Protein 1VP4 (pdb70)

Structure (mmCIF, N/CA/C/O backbone):
data_1VP4
#
_entry.id   1VP4
#
_cell.length_a   165.125
_cell.length_b   165.125
_cell.length_c   68.701
_cell.angle_alpha   90.00
_cell.angle_beta   90.00
_cell.angle_gamma   120.00
#
_symmetry.space_group_name_H-M   'P 65'
#
loop_
_entity.id
_entity.type
_entity.pdbx_description
1 polymer 'aminotransferase, putative'
2 non-polymer "PYRIDOXAL-5'-PHOSPHATE"
3 non-polymer 'UNKNOWN LIGAND'
4 non-polymer 1,2-ETHANEDIOL
5 non-polymer 'FORMIC ACID'
6 water water
#
loop_
_atom_site.group_PDB
_atom_site.id
_atom_site.type_symbol
_atom_site.label_atom_id
_atom_site.label_alt_id
_atom_site.label_comp_id
_atom_site.label_asym_id
_atom_site.label_entity_id
_atom_site.label_seq_id
_atom_site.pdbx_PDB_ins_code
_atom_site.Cartn_x
_atom_site.Cartn_y
_atom_site.Cartn_z
_atom_site.occupancy
_atom_site.B_iso_or_equiv
_atom_site.auth_seq_id
_atom_site.auth_comp_id
_atom_site.auth_asym_id
_atom_site.auth_atom_id
_atom_site.pdbx_PDB_model_num
ATOM 1 N N . ILE A 1 6 ? -42.570 116.728 54.174 1.00 97.02 -6 ILE A N 1
ATOM 2 C CA . ILE A 1 6 ? -42.975 117.075 55.578 1.00 96.60 -6 ILE A CA 1
ATOM 3 C C . ILE A 1 6 ? -43.482 118.510 55.636 1.00 96.57 -6 ILE A C 1
ATOM 4 O O . ILE A 1 6 ? -42.924 119.337 56.373 1.00 97.91 -6 ILE A O 1
ATOM 6 N N . HIS A 1 7 ? -44.539 118.788 54.862 1.00 95.38 -5 HIS A N 1
ATOM 7 C CA . HIS A 1 7 ? -44.947 120.161 54.512 1.00 94.89 -5 HIS A CA 1
ATOM 8 C C . HIS A 1 7 ? -43.773 120.946 53.921 1.00 94.23 -5 HIS A C 1
ATOM 9 O O . HIS A 1 7 ? -43.758 122.174 53.917 1.00 93.46 -5 HIS A O 1
ATOM 11 N N . HIS A 1 8 ? -42.792 120.196 53.429 1.00 94.14 -4 HIS A N 1
ATOM 12 C CA . HIS A 1 8 ? -41.598 120.705 52.789 1.00 93.12 -4 HIS A CA 1
ATOM 13 C C . HIS A 1 8 ? -41.485 119.954 51.467 1.00 93.98 -4 HIS A C 1
ATOM 14 O O . HIS A 1 8 ? -40.392 119.577 51.055 1.00 93.63 -4 HIS A O 1
ATOM 16 N N . HIS A 1 9 ? -42.634 119.716 50.825 1.00 95.00 -3 HIS A N 1
ATOM 17 C CA . HIS A 1 9 ? -42.691 119.126 49.487 1.00 95.01 -3 HIS A CA 1
ATOM 18 C C . HIS A 1 9 ? -42.355 120.216 48.466 1.00 95.00 -3 HIS A C 1
ATOM 19 O O . HIS A 1 9 ? -43.219 120.657 47.701 1.00 95.19 -3 HIS A O 1
ATOM 21 N N . HIS A 1 10 ? -41.088 120.640 48.476 1.00 94.73 -2 HIS A N 1
ATOM 22 C CA . HIS A 1 10 ? -40.608 121.755 47.654 1.00 93.74 -2 HIS A CA 1
ATOM 23 C C . HIS A 1 10 ? -40.182 121.211 46.292 1.00 91.57 -2 HIS A C 1
ATOM 24 O O . HIS A 1 10 ? -39.331 120.322 46.185 1.00 91.43 -2 HIS A O 1
ATOM 31 N N . HIS A 1 11 ? -40.752 121.825 45.265 1.00 88.80 -1 HIS A N 1
ATOM 32 C CA . HIS A 1 11 ? -41.170 121.168 44.026 1.00 86.71 -1 HIS A CA 1
ATOM 33 C C . HIS A 1 11 ? -42.621 121.633 43.977 1.00 83.92 -1 HIS A C 1
ATOM 34 O O . HIS A 1 11 ? -43.537 120.997 44.503 1.00 84.35 -1 HIS A O 1
ATOM 36 N N . HIS A 1 12 ? -42.786 122.760 43.304 1.00 80.05 0 HIS A N 1
ATOM 37 C CA . HIS A 1 12 ? -43.654 123.861 43.714 1.00 77.32 0 HIS A CA 1
ATOM 38 C C . HIS A 1 12 ? -42.791 125.079 43.378 1.00 74.82 0 HIS A C 1
ATOM 39 O O . HIS A 1 12 ? -43.231 125.995 42.689 1.00 74.89 0 HIS A O 1
ATOM 46 N N . VAL A 1 14 ? -40.230 124.066 41.663 1.00 59.52 2 VAL A N 1
ATOM 47 C CA . VAL A 1 14 ? -40.146 123.468 40.319 1.00 58.92 2 VAL A CA 1
ATOM 48 C C . VAL A 1 14 ? -41.330 123.837 39.421 1.00 56.61 2 VAL A C 1
ATOM 49 O O . VAL A 1 14 ? -41.126 124.243 38.283 1.00 58.44 2 VAL A O 1
ATOM 53 N N . VAL A 1 15 ? -42.550 123.679 39.929 1.00 54.78 3 VAL A N 1
ATOM 54 C CA . VAL A 1 15 ? -43.768 124.037 39.204 1.00 54.94 3 VAL A CA 1
ATOM 55 C C . VAL A 1 15 ? -43.843 125.552 38.965 1.00 53.35 3 VAL A C 1
ATOM 56 O O . VAL A 1 15 ? -44.318 126.004 37.918 1.00 52.56 3 VAL A O 1
ATOM 60 N N . ASN A 1 16 ? -43.374 126.332 39.933 1.00 52.42 4 ASN A N 1
ATOM 61 C CA . ASN A 1 16 ? -43.208 127.764 39.715 1.00 54.35 4 ASN A CA 1
ATOM 62 C C . ASN A 1 16 ? -42.254 128.033 38.535 1.00 52.63 4 ASN A C 1
ATOM 63 O O . ASN A 1 16 ? -42.576 128.834 37.654 1.00 55.44 4 ASN A O 1
ATOM 68 N N . LEU A 1 17 ? -41.115 127.345 38.481 1.00 50.90 5 LEU A N 1
ATOM 69 C CA . LEU A 1 17 ? -40.174 127.553 37.367 1.00 48.91 5 LEU A CA 1
ATOM 70 C C . LEU A 1 17 ? -40.809 127.121 36.055 1.00 47.15 5 LEU A C 1
ATOM 71 O O . LEU A 1 17 ? -40.866 127.895 35.113 1.00 44.13 5 LEU A O 1
ATOM 76 N N . GLU A 1 18 ? -41.330 125.902 36.008 1.00 47.36 6 GLU A N 1
ATOM 77 C CA . GLU A 1 18 ? -42.056 125.445 34.835 1.00 47.66 6 GLU A CA 1
ATOM 78 C C . GLU A 1 18 ? -43.174 126.435 34.494 1.00 47.44 6 GLU A C 1
ATOM 79 O O . GLU A 1 18 ? -43.459 126.657 33.336 1.00 51.40 6 GLU A O 1
ATOM 81 N N . GLY A 1 19 ? -43.765 127.073 35.491 1.00 47.30 7 GLY A N 1
ATOM 82 C CA . GLY A 1 19 ? -44.740 128.134 35.243 1.00 46.62 7 GLY A CA 1
ATOM 83 C C . GLY A 1 19 ? -44.223 129.364 34.509 1.00 47.68 7 GLY A C 1
ATOM 84 O O . GLY A 1 19 ? -44.972 130.003 33.782 1.00 48.50 7 GLY A O 1
ATOM 85 N N . LYS A 1 20 ? -42.936 129.676 34.680 1.00 45.26 8 LYS A N 1
ATOM 86 C CA . LYS A 1 20 ? -42.340 130.869 34.114 1.00 45.21 8 LYS A CA 1
ATOM 87 C C . LYS A 1 20 ? -41.871 130.703 32.650 1.00 42.26 8 LYS A C 1
ATOM 88 O O . LYS A 1 20 ? -41.554 131.668 31.998 1.00 42.83 8 LYS A O 1
ATOM 94 N N . ILE A 1 21 ? -41.869 129.478 32.154 1.00 42.10 9 ILE A N 1
ATOM 95 C CA . ILE A 1 21 ? -41.294 129.169 30.863 1.00 43.42 9 ILE A CA 1
ATOM 96 C C . ILE A 1 21 ? -42.150 129.725 29.721 1.00 43.68 9 ILE A C 1
ATOM 97 O O . ILE A 1 21 ? -43.352 129.529 29.688 1.00 46.06 9 ILE A O 1
ATOM 102 N N . SER A 1 22 ? -41.485 130.370 28.775 1.00 43.36 10 SER A N 1
ATOM 103 C CA . SER A 1 22 ? -42.099 130.911 27.582 1.00 41.44 10 SER A CA 1
ATOM 104 C C . SER A 1 22 ? -42.675 129.839 26.662 1.00 44.01 10 SER A C 1
ATOM 105 O O . SER A 1 22 ? -42.376 128.648 26.784 1.00 43.94 10 SER A O 1
ATOM 108 N N . LYS A 1 23 ? -43.459 130.291 25.682 1.00 45.75 11 LYS A N 1
ATOM 109 C CA . LYS A 1 23 ? -44.018 129.401 24.654 1.00 45.93 11 LYS A CA 1
ATOM 110 C C . LYS A 1 23 ? -42.941 128.707 23.839 1.00 44.48 11 LYS A C 1
ATOM 111 O O . LYS A 1 23 ? -43.045 127.528 23.584 1.00 46.40 11 LYS A O 1
ATOM 113 N N . ILE A 1 24 ? -41.895 129.437 23.464 1.00 44.53 12 ILE A N 1
ATOM 114 C CA . ILE A 1 24 ? -40.748 128.837 22.757 1.00 44.91 12 ILE A CA 1
ATOM 115 C C . ILE A 1 24 ? -40.207 127.708 23.613 1.00 45.79 12 ILE A C 1
ATOM 116 O O . ILE A 1 24 ? -40.036 126.586 23.117 1.00 45.98 12 ILE A O 1
ATOM 121 N N . GLY A 1 25 ? -40.022 128.009 24.900 1.00 44.74 13 GLY A N 1
ATOM 122 C CA . GLY A 1 25 ? -39.520 127.071 25.884 1.00 47.52 13 GLY A CA 1
ATOM 123 C C . GLY A 1 25 ? -40.382 125.814 25.948 1.00 49.81 13 GLY A C 1
ATOM 124 O O . GLY A 1 25 ? -39.873 124.710 26.011 1.00 45.64 13 GLY A O 1
ATOM 125 N N . GLN A 1 26 ? -41.697 125.996 25.925 1.00 51.12 14 GLN A N 1
ATOM 126 C CA . GLN A 1 26 ? -42.626 124.871 25.975 1.00 53.70 14 GLN A CA 1
ATOM 127 C C . GLN A 1 26 ? -42.699 124.046 24.690 1.00 54.39 14 GLN A C 1
ATOM 128 O O . GLN A 1 26 ? -43.307 122.991 24.706 1.00 56.40 14 GLN A O 1
ATOM 134 N N . ASN A 1 27 ? -42.139 124.543 23.581 1.00 55.61 15 ASN A N 1
ATOM 135 C CA . ASN A 1 27 ? -42.210 123.865 22.278 1.00 56.81 15 ASN A CA 1
ATOM 136 C C . ASN A 1 27 ? -40.881 123.335 21.798 1.00 58.71 15 ASN A C 1
ATOM 137 O O . ASN A 1 27 ? -40.747 122.908 20.648 1.00 57.89 15 ASN A O 1
ATOM 150 N N . LYS A 1 29 ? -37.826 120.669 21.649 1.00 65.59 17 LYS A N 1
ATOM 151 C CA . LYS A 1 29 ? -37.675 119.232 21.549 1.00 67.08 17 LYS A CA 1
ATOM 152 C C . LYS A 1 29 ? -36.222 118.853 21.756 1.00 67.51 17 LYS A C 1
ATOM 153 O O . LYS A 1 29 ? -35.306 119.597 21.387 1.00 65.55 17 LYS A O 1
ATOM 155 N N . SER A 1 30 ? -36.037 117.684 22.362 1.00 69.14 18 SER A N 1
ATOM 156 C CA . SER A 1 30 ? -34.722 117.080 22.539 1.00 70.87 18 SER A CA 1
ATOM 157 C C . SER A 1 30 ? -34.517 115.945 21.551 1.00 69.05 18 SER A C 1
ATOM 158 O O . SER A 1 30 ? -35.408 115.139 21.310 1.00 69.38 18 SER A O 1
ATOM 161 N N . SER A 1 31 ? -33.323 115.899 20.985 1.00 67.24 19 SER A N 1
ATOM 162 C CA . SER A 1 31 ? -32.917 114.789 20.149 1.00 65.61 19 SER A CA 1
ATOM 163 C C . SER A 1 31 ? -32.722 113.558 21.064 1.00 63.19 19 SER A C 1
ATOM 164 O O . SER A 1 31 ? -32.066 113.648 22.104 1.00 62.21 19 SER A O 1
ATOM 167 N N . ILE A 1 32 ? -33.313 112.429 20.671 1.00 60.88 20 ILE A N 1
ATOM 168 C CA . ILE A 1 32 ? -33.177 111.181 21.423 1.00 58.51 20 ILE A CA 1
ATOM 169 C C . ILE A 1 32 ? -32.005 110.320 20.943 1.00 55.13 20 ILE A C 1
ATOM 170 O O . ILE A 1 32 ? -31.822 109.209 21.436 1.00 55.01 20 ILE A O 1
ATOM 175 N N . ILE A 1 33 ? -31.173 110.860 20.053 1.00 53.42 21 ILE A N 1
ATOM 176 C CA . ILE A 1 33 ? -30.174 110.066 19.329 1.00 55.85 21 ILE A CA 1
ATOM 177 C C . ILE A 1 33 ? -29.113 109.512 20.263 1.00 55.69 21 ILE A C 1
ATOM 178 O O . ILE A 1 33 ? -28.831 108.320 20.248 1.00 53.75 21 ILE A O 1
ATOM 183 N N . ARG A 1 34 ? -28.570 110.373 21.114 1.00 58.94 22 ARG A N 1
ATOM 184 C CA . ARG A 1 34 ? -27.626 109.959 22.149 1.00 58.89 22 ARG A CA 1
ATOM 185 C C . ARG A 1 34 ? -28.192 108.896 23.083 1.00 57.70 22 ARG A C 1
ATOM 186 O O . ARG A 1 34 ? -27.493 107.933 23.399 1.00 59.50 22 ARG A O 1
ATOM 188 N N . GLU A 1 35 ? -29.430 109.062 23.549 1.00 55.36 23 GLU A N 1
ATOM 189 C CA . GLU A 1 35 ? -30.057 108.051 24.402 1.00 54.52 23 GLU A CA 1
ATOM 190 C C . GLU A 1 35 ? -30.073 106.709 23.676 1.00 52.33 23 GLU A C 1
ATOM 191 O O . GLU A 1 35 ? -29.546 105.728 24.189 1.00 51.19 23 GLU A O 1
ATOM 193 N N . ILE A 1 36 ? -30.627 106.673 22.471 1.00 47.13 24 ILE A N 1
ATOM 194 C CA . ILE A 1 36 ? -30.769 105.388 21.791 1.00 48.62 24 ILE A CA 1
ATOM 195 C C . ILE A 1 36 ? -29.456 104.765 21.284 1.00 45.51 24 ILE A C 1
ATOM 196 O O . ILE A 1 36 ? -29.383 103.547 21.085 1.00 45.94 24 ILE A O 1
ATOM 201 N N . LEU A 1 37 ? -28.436 105.582 21.095 1.00 43.74 25 LEU A N 1
ATOM 202 C CA . LEU A 1 37 ? -27.114 105.093 20.710 1.00 44.58 25 LEU A CA 1
ATOM 203 C C . LEU A 1 37 ? -26.149 104.990 21.891 1.00 45.11 25 LEU A C 1
ATOM 204 O O . LEU A 1 37 ? -24.961 104.776 21.724 1.00 43.30 25 LEU A O 1
ATOM 209 N N . LYS A 1 38 ? -26.691 105.096 23.097 1.00 47.29 26 LYS A N 1
ATOM 210 C CA . LYS A 1 38 ? -25.966 104.968 24.342 1.00 45.57 26 LYS A CA 1
ATOM 211 C C . LYS A 1 38 ? -25.007 103.782 24.423 1.00 44.95 26 LYS A C 1
ATOM 212 O O . LYS A 1 38 ? -23.886 103.938 24.864 1.00 46.55 26 LYS A O 1
ATOM 216 N N . PHE A 1 39 ? -25.431 102.587 24.028 1.00 42.73 27 PHE A N 1
ATOM 217 C CA . PHE A 1 39 ? -24.566 101.401 24.115 1.00 39.88 27 PHE A CA 1
ATOM 218 C C . PHE A 1 39 ? -23.970 100.965 22.796 1.00 41.67 27 PHE A C 1
ATOM 219 O O . PHE A 1 39 ? -23.502 99.846 22.652 1.00 45.30 27 PHE A O 1
ATOM 227 N N . ALA A 1 40 ? -23.959 101.878 21.844 1.00 40.15 28 ALA A N 1
ATOM 228 C CA . ALA A 1 40 ? -23.534 101.597 20.476 1.00 43.78 28 ALA A CA 1
ATOM 229 C C . ALA A 1 40 ? -22.032 101.404 20.316 1.00 46.59 28 ALA A C 1
ATOM 230 O O . ALA A 1 40 ? -21.579 100.929 19.275 1.00 48.11 28 ALA A O 1
ATOM 232 N N . ALA A 1 41 ? -21.273 101.780 21.336 1.00 47.65 29 ALA A N 1
ATOM 233 C CA . ALA A 1 41 ? -19.823 101.571 21.374 1.00 48.28 29 ALA A CA 1
ATOM 234 C C . ALA A 1 41 ? -19.389 100.445 22.311 1.00 49.48 29 ALA A C 1
ATOM 235 O O . ALA A 1 41 ? -18.238 100.394 22.694 1.00 50.24 29 ALA A O 1
ATOM 237 N N . ASP A 1 42 ? -20.309 99.551 22.685 1.00 50.21 30 ASP A N 1
ATOM 238 C CA . ASP A 1 42 ? -19.969 98.367 23.431 1.00 46.44 30 ASP A CA 1
ATOM 239 C C . ASP A 1 42 ? -19.071 97.474 22.574 1.00 50.05 30 ASP A C 1
ATOM 240 O O . ASP A 1 42 ? -19.088 97.546 21.333 1.00 49.39 30 ASP A O 1
ATOM 245 N N . LYS A 1 43 ? -18.311 96.610 23.238 1.00 52.01 31 LYS A N 1
ATOM 246 C CA . LYS A 1 43 ? -17.216 95.864 22.588 1.00 55.55 31 LYS A CA 1
ATOM 247 C C . LYS A 1 43 ? -17.614 95.151 21.273 1.00 55.56 31 LYS A C 1
ATOM 248 O O . LYS A 1 43 ? -16.955 95.307 20.216 1.00 56.51 31 LYS A O 1
ATOM 250 N N . ASP A 1 44 ? -18.672 94.357 21.360 1.00 49.22 32 ASP A N 1
ATOM 251 C CA . ASP A 1 44 ? -19.135 93.584 20.221 1.00 50.12 32 ASP A CA 1
ATOM 252 C C . ASP A 1 44 ? -20.287 94.257 19.467 1.00 45.56 32 ASP A C 1
ATOM 253 O O . ASP A 1 44 ? -20.958 93.595 18.701 1.00 43.72 32 ASP A O 1
ATOM 258 N N . ALA A 1 45 ? -20.493 95.553 19.669 1.00 41.05 33 ALA A N 1
ATOM 259 C CA . ALA A 1 45 ? -21.487 96.318 18.893 1.00 39.51 33 ALA A CA 1
ATOM 260 C C . ALA A 1 45 ? -20.970 96.821 17.539 1.00 41.08 33 ALA A C 1
ATOM 261 O O . ALA A 1 45 ? -19.788 97.053 17.363 1.00 40.55 33 ALA A O 1
ATOM 263 N N . ILE A 1 46 ? -21.868 96.931 16.562 1.00 39.41 34 ILE A N 1
ATOM 264 C CA . ILE A 1 46 ? -21.558 97.500 15.285 1.00 37.81 34 ILE A CA 1
ATOM 265 C C . ILE A 1 46 ? -22.599 98.544 15.054 1.00 39.04 34 ILE A C 1
ATOM 266 O O . ILE A 1 46 ? -23.816 98.244 15.022 1.00 39.04 34 ILE A O 1
ATOM 271 N N . SER A 1 47 ? -22.124 99.775 14.919 1.00 37.49 35 SER A N 1
ATOM 272 C CA . SER A 1 47 ? -23.023 100.914 14.780 1.00 39.37 35 SER A CA 1
ATOM 273 C C . SER A 1 47 ? -23.000 101.580 13.421 1.00 38.98 35 SER A C 1
ATOM 274 O O . SER A 1 47 ? -21.942 102.025 12.918 1.00 39.72 35 SER A O 1
ATOM 277 N N . PHE A 1 48 ? -24.186 101.671 12.828 1.00 38.01 36 PHE A N 1
ATOM 278 C CA . PHE A 1 48 ? -24.399 102.436 11.633 1.00 38.44 36 PHE A CA 1
ATOM 279 C C . PHE A 1 48 ? -25.202 103.702 11.968 1.00 39.35 36 PHE A C 1
ATOM 280 O O . PHE A 1 48 ? -25.733 104.352 11.091 1.00 41.37 36 PHE A O 1
ATOM 288 N N . GLY A 1 49 ? -25.266 104.061 13.233 1.00 39.53 37 GLY A N 1
ATOM 289 C CA . GLY A 1 49 ? -26.040 105.210 13.659 1.00 40.67 37 GLY A CA 1
ATOM 290 C C . GLY A 1 49 ? -25.324 106.530 13.649 1.00 40.96 37 GLY A C 1
ATOM 291 O O . GLY A 1 49 ? -25.946 107.556 13.919 1.00 42.86 37 GLY A O 1
ATOM 292 N N . GLY A 1 50 ? -24.021 106.490 13.358 1.00 43.12 38 GLY A N 1
ATOM 293 C CA . GLY A 1 50 ? -23.175 107.652 13.332 1.00 42.90 38 GLY A CA 1
ATOM 294 C C . GLY A 1 50 ? -23.648 108.702 12.363 1.00 41.21 38 GLY A C 1
ATOM 295 O O . GLY A 1 50 ? -24.201 108.401 11.321 1.00 46.86 38 GLY A O 1
ATOM 296 N N . GLY A 1 51 ? -23.491 109.958 12.746 1.00 41.73 39 GLY A N 1
ATOM 297 C CA . GLY A 1 51 ? -23.749 111.059 11.854 1.00 39.61 39 GLY A CA 1
ATOM 298 C C . GLY A 1 51 ? -22.556 111.967 11.685 1.00 43.57 39 GLY A C 1
ATOM 299 O O . GLY A 1 51 ? -22.704 113.160 11.436 1.00 43.15 39 GLY A O 1
ATOM 300 N N . VAL A 1 52 ? -21.366 111.397 11.799 1.00 45.71 40 VAL A N 1
ATOM 301 C CA . VAL A 1 52 ? -20.166 112.171 12.009 1.00 44.74 40 VAL A CA 1
ATOM 302 C C . VAL A 1 52 ? -19.030 111.655 11.085 1.00 44.36 40 VAL A C 1
ATOM 303 O O . VAL A 1 52 ? -19.039 110.516 10.651 1.00 43.38 40 VAL A O 1
ATOM 307 N N . PRO A 1 53 ? -18.052 112.511 10.774 1.00 43.19 41 PRO A N 1
ATOM 308 C CA . PRO A 1 53 ? -16.889 112.070 10.033 1.00 41.02 41 PRO A CA 1
ATOM 309 C C . PRO A 1 53 ? -15.908 111.226 10.895 1.00 39.65 41 PRO A C 1
ATOM 310 O O . PRO A 1 53 ? -15.959 111.240 12.143 1.00 41.96 41 PRO A O 1
ATOM 314 N N . ASP A 1 54 ? -14.980 110.535 10.235 1.00 40.28 42 ASP A N 1
ATOM 315 C CA . ASP A 1 54 ? -14.013 109.662 10.937 1.00 40.98 42 ASP A CA 1
ATOM 316 C C . ASP A 1 54 ? -12.857 110.520 11.448 1.00 38.92 42 ASP A C 1
ATOM 317 O O . ASP A 1 54 ? -12.146 111.145 10.645 1.00 39.98 42 ASP A O 1
ATOM 322 N N . PRO A 1 55 ? -12.658 110.545 12.791 1.00 43.22 43 PRO A N 1
ATOM 323 C CA . PRO A 1 55 ? -11.672 111.394 13.417 1.00 43.17 43 PRO A CA 1
ATOM 324 C C . PRO A 1 55 ? -10.261 110.981 13.098 1.00 42.61 43 PRO A C 1
ATOM 325 O O . PRO A 1 55 ? -9.317 111.785 13.291 1.00 40.46 43 PRO A O 1
ATOM 329 N N . GLU A 1 56 ? -10.120 109.769 12.554 1.00 42.36 44 GLU A N 1
ATOM 330 C CA . GLU A 1 56 ? -8.813 109.298 12.169 1.00 42.26 44 GLU A CA 1
ATOM 331 C C . GLU A 1 56 ? -8.355 109.955 10.894 1.00 41.79 44 GLU A C 1
ATOM 332 O O . GLU A 1 56 ? -7.180 109.879 10.566 1.00 41.94 44 GLU A O 1
ATOM 338 N N . THR A 1 57 ? -9.273 110.628 10.205 1.00 41.00 45 THR A N 1
ATOM 339 C CA . THR A 1 57 ? -8.986 111.320 8.973 1.00 39.97 45 THR A CA 1
ATOM 340 C C . THR A 1 57 ? -8.604 112.779 9.187 1.00 41.91 45 THR A C 1
ATOM 341 O O . THR A 1 57 ? -8.099 113.420 8.279 1.00 40.65 45 THR A O 1
ATOM 345 N N . PHE A 1 58 ? -8.771 113.297 10.404 1.00 39.11 46 PHE A N 1
ATOM 346 C CA . PHE A 1 58 ? -8.560 114.703 10.634 1.00 42.17 46 PHE A CA 1
ATOM 347 C C . PHE A 1 58 ? -7.070 115.034 10.578 1.00 42.27 46 PHE A C 1
ATOM 348 O O . PHE A 1 58 ? -6.257 114.259 11.064 1.00 42.92 46 PHE A O 1
ATOM 356 N N . PRO A 1 59 ? -6.716 116.215 10.040 1.00 41.20 47 PRO A N 1
ATOM 357 C CA . PRO A 1 59 ? -5.297 116.645 10.003 1.00 42.08 47 PRO A CA 1
ATOM 358 C C . PRO A 1 59 ? -4.846 117.228 11.338 1.00 40.97 47 PRO A C 1
ATOM 359 O O . PRO A 1 59 ? -4.492 118.387 11.432 1.00 42.68 47 PRO A O 1
ATOM 363 N N . ARG A 1 60 ? -4.818 116.380 12.363 1.00 42.81 48 ARG A N 1
ATOM 364 C CA . ARG A 1 60 ? -4.577 116.809 13.723 1.00 40.91 48 ARG A CA 1
ATOM 365 C C . ARG A 1 60 ? -3.184 117.408 14.006 1.00 39.72 48 ARG A C 1
ATOM 366 O O . ARG A 1 60 ? -3.073 118.368 14.724 1.00 41.34 48 ARG A O 1
ATOM 374 N N . LYS A 1 61 ? -2.143 116.843 13.435 1.00 39.01 49 LYS A N 1
ATOM 375 C CA . LYS A 1 61 ? -0.798 117.327 13.623 1.00 40.61 49 LYS A CA 1
ATOM 376 C C . LYS A 1 61 ? -0.691 118.743 13.079 1.00 40.99 49 LYS A C 1
ATOM 377 O O . LYS A 1 61 ? -0.163 119.616 13.721 1.00 40.58 49 LYS A O 1
ATOM 380 N N . GLU A 1 62 ? -1.203 118.957 11.878 1.00 41.96 50 GLU A N 1
ATOM 381 C CA . GLU A 1 62 ? -1.151 120.264 11.232 1.00 41.66 50 GLU A CA 1
ATOM 382 C C . GLU A 1 62 ? -1.963 121.301 11.994 1.00 40.72 50 GLU A C 1
ATOM 383 O O . GLU A 1 62 ? -1.463 122.354 12.280 1.00 43.41 50 GLU A O 1
ATOM 389 N N . LEU A 1 63 ? -3.201 120.978 12.357 1.00 40.60 51 LEU A N 1
ATOM 390 C CA . LEU A 1 63 ? -4.034 121.869 13.178 1.00 39.01 51 LEU A CA 1
ATOM 391 C C . LEU A 1 63 ? -3.413 122.168 14.543 1.00 37.85 51 LEU A C 1
ATOM 392 O O . LEU A 1 63 ? -3.520 123.271 15.048 1.00 39.09 51 LEU A O 1
ATOM 397 N N . ALA A 1 64 ? -2.716 121.197 15.102 1.00 37.88 52 ALA A N 1
ATOM 398 C CA . ALA A 1 64 ? -2.115 121.393 16.409 1.00 39.53 52 ALA A CA 1
ATOM 399 C C . ALA A 1 64 ? -0.992 122.443 16.345 1.00 41.21 52 ALA A C 1
ATOM 400 O O . ALA A 1 64 ? -0.865 123.269 17.230 1.00 40.63 52 ALA A O 1
ATOM 402 N N . GLU A 1 65 ? -0.155 122.339 15.310 1.00 40.89 53 GLU A N 1
ATOM 403 C CA . GLU A 1 65 ? 0.972 123.228 15.103 1.00 42.34 53 GLU A CA 1
ATOM 404 C C . GLU A 1 65 ? 0.482 124.616 14.816 1.00 41.53 53 GLU A C 1
ATOM 405 O O . GLU A 1 65 ? 1.023 125.583 15.320 1.00 42.73 53 GLU A O 1
ATOM 411 N N . ILE A 1 66 ? -0.564 124.713 13.996 1.00 38.76 54 ILE A N 1
ATOM 412 C CA . ILE A 1 66 ? -1.107 126.007 13.624 1.00 40.36 54 ILE A CA 1
ATOM 413 C C . ILE A 1 66 ? -1.773 126.671 14.841 1.00 39.01 54 ILE A C 1
ATOM 414 O O . ILE A 1 66 ? -1.587 127.856 15.078 1.00 40.87 54 ILE A O 1
ATOM 419 N N . ALA A 1 67 ? -2.488 125.890 15.622 1.00 39.96 55 ALA A N 1
ATOM 420 C CA . ALA A 1 67 ? -3.119 126.396 16.844 1.00 38.85 55 ALA A CA 1
ATOM 421 C C . ALA A 1 67 ? -2.116 127.068 17.807 1.00 42.74 55 ALA A C 1
ATOM 422 O O . ALA A 1 67 ? -2.342 128.175 18.291 1.00 42.14 55 ALA A O 1
ATOM 424 N N . LYS A 1 68 ? -0.994 126.404 18.056 1.00 43.19 56 LYS A N 1
ATOM 425 C CA . LYS A 1 68 ? 0.079 126.977 18.854 1.00 39.67 56 LYS A CA 1
ATOM 426 C C . LYS A 1 68 ? 0.616 128.296 18.266 1.00 38.30 56 LYS A C 1
ATOM 427 O O . LYS A 1 68 ? 0.779 129.311 18.957 1.00 39.08 56 LYS A O 1
ATOM 433 N N . GLU A 1 69 ? 0.909 128.271 16.979 1.00 38.09 57 GLU A N 1
ATOM 434 C CA . GLU A 1 69 ? 1.404 129.432 16.297 1.00 40.63 57 GLU A CA 1
ATOM 435 C C . GLU A 1 69 ? 0.440 130.595 16.369 1.00 40.91 57 GLU A C 1
ATOM 436 O O . GLU A 1 69 ? 0.855 131.694 16.645 1.00 42.24 57 GLU A O 1
ATOM 442 N N . ILE A 1 70 ? -0.843 130.371 16.126 1.00 41.30 58 ILE A N 1
ATOM 443 C CA . ILE A 1 70 ? -1.754 131.521 16.085 1.00 41.88 58 ILE A CA 1
ATOM 444 C C . ILE A 1 70 ? -2.067 132.087 17.463 1.00 41.21 58 ILE A C 1
ATOM 445 O O . ILE A 1 70 ? -2.390 133.245 17.593 1.00 41.11 58 ILE A O 1
ATOM 450 N N . ILE A 1 71 ? -1.976 131.270 18.493 1.00 42.89 59 ILE A N 1
ATOM 451 C CA . ILE A 1 71 ? -2.167 131.756 19.864 1.00 42.29 59 ILE A CA 1
ATOM 452 C C . ILE A 1 71 ? -0.922 132.564 20.303 1.00 43.64 59 ILE A C 1
ATOM 453 O O . ILE A 1 71 ? -1.034 133.618 20.868 1.00 44.82 59 ILE A O 1
ATOM 458 N N . GLU A 1 72 ? 0.260 132.067 19.985 1.00 44.53 60 GLU A N 1
ATOM 459 C CA . GLU A 1 72 ? 1.508 132.698 20.354 1.00 45.78 60 GLU A CA 1
ATOM 460 C C . GLU A 1 72 ? 1.745 133.988 19.604 1.00 44.16 60 GLU A C 1
ATOM 461 O O . GLU A 1 72 ? 2.122 134.962 20.204 1.00 47.25 60 GLU A O 1
ATOM 467 N N . LYS A 1 73 ? 1.491 133.987 18.293 1.00 41.95 61 LYS A N 1
ATOM 468 C CA . LYS A 1 73 ? 1.891 135.073 17.395 1.00 41.78 61 LYS A CA 1
ATOM 469 C C . LYS A 1 73 ? 0.762 136.015 17.000 1.00 41.44 61 LYS A C 1
ATOM 470 O O . LYS A 1 73 ? 1.017 137.162 16.633 1.00 45.21 61 LYS A O 1
ATOM 473 N N . GLU A 1 74 ? -0.477 135.545 17.053 1.00 40.14 62 GLU A N 1
ATOM 474 C CA . GLU A 1 74 ? -1.622 136.313 16.572 1.00 39.87 62 GLU A CA 1
ATOM 475 C C . GLU A 1 74 ? -2.656 136.559 17.635 1.00 39.73 62 GLU A C 1
ATOM 476 O O . GLU A 1 74 ? -3.771 136.872 17.334 1.00 41.20 62 GLU A O 1
ATOM 482 N N . TYR A 1 75 ? -2.233 136.463 18.888 1.00 40.97 63 TYR A N 1
ATOM 483 C CA . TYR A 1 75 ? -3.084 136.611 20.068 1.00 41.81 63 TYR A CA 1
ATOM 484 C C . TYR A 1 75 ? -3.910 137.883 20.149 1.00 40.86 63 TYR A C 1
ATOM 485 O O . TYR A 1 75 ? -4.943 137.902 20.811 1.00 43.65 63 TYR A O 1
ATOM 494 N N . HIS A 1 76 ? -3.454 138.969 19.534 1.00 41.99 64 HIS A N 1
ATOM 495 C CA . HIS A 1 76 ? -4.279 140.156 19.515 1.00 43.50 64 HIS A CA 1
ATOM 496 C C . HIS A 1 76 ? -5.585 139.911 18.801 1.00 41.69 64 HIS A C 1
ATOM 497 O O . HIS A 1 76 ? -6.560 140.590 19.064 1.00 43.13 64 HIS A O 1
ATOM 504 N N . TYR A 1 77 ? -5.585 138.948 17.882 1.00 42.16 65 TYR A N 1
ATOM 505 C CA . TYR A 1 77 ? -6.793 138.547 17.182 1.00 37.61 65 TYR A CA 1
ATOM 506 C C . TYR A 1 77 ? -7.473 137.348 17.858 1.00 39.94 65 TYR A C 1
ATOM 507 O O . TYR A 1 77 ? -8.637 137.422 18.296 1.00 42.24 65 TYR A O 1
ATOM 516 N N . THR A 1 78 ? -6.683 136.285 18.004 1.00 38.46 66 THR A N 1
ATOM 517 C CA . THR A 1 78 ? -7.161 134.971 18.390 1.00 37.35 66 THR A CA 1
ATOM 518 C C . THR A 1 78 ? -7.642 134.845 19.805 1.00 38.69 66 THR A C 1
ATOM 519 O O . THR A 1 78 ? -8.503 134.037 20.029 1.00 41.08 66 THR A O 1
ATOM 523 N N . LEU A 1 79 ? -7.114 135.622 20.752 1.00 37.73 67 LEU A N 1
ATOM 524 C CA . LEU A 1 79 ? -7.566 135.481 22.147 1.00 38.18 67 LEU A CA 1
ATOM 525 C C . LEU A 1 79 ? -8.506 136.606 22.564 1.00 36.53 67 LEU A C 1
ATOM 526 O O . LEU A 1 79 ? -9.014 136.597 23.670 1.00 37.20 67 LEU A O 1
ATOM 531 N N . GLN A 1 80 ? -8.708 137.571 21.680 1.00 35.31 68 GLN A N 1
ATOM 532 C CA . GLN A 1 80 ? -9.491 138.731 21.967 1.00 38.89 68 GLN A CA 1
ATOM 533 C C . GLN A 1 80 ? -10.862 138.580 21.329 1.00 39.98 68 GLN A C 1
ATOM 534 O O . GLN A 1 80 ? -11.044 137.766 20.423 1.00 42.16 68 GLN A O 1
ATOM 540 N N . TYR A 1 81 ? -11.824 139.371 21.795 1.00 38.56 69 TYR A N 1
ATOM 541 C CA . TYR A 1 81 ? -13.106 139.471 21.128 1.00 39.96 69 TYR A CA 1
ATOM 542 C C . TYR A 1 81 ? -12.930 139.803 19.667 1.00 39.59 69 TYR A C 1
ATOM 543 O O . TYR A 1 81 ? -12.043 140.570 19.277 1.00 39.84 69 TYR A O 1
ATOM 552 N N . SER A 1 82 ? -13.767 139.220 18.827 1.00 40.79 70 SER A N 1
ATOM 553 C CA . SER A 1 82 ? -13.678 139.510 17.416 1.00 41.28 70 SER A CA 1
ATOM 554 C C . SER A 1 82 ? -14.967 140.140 16.907 1.00 43.32 70 SER A C 1
ATOM 555 O O . SER A 1 82 ? -15.908 140.336 17.663 1.00 43.30 70 SER A O 1
ATOM 558 N N . THR A 1 83 ? -15.025 140.444 15.614 1.00 43.41 71 THR A N 1
ATOM 559 C CA . THR A 1 83 ? -16.267 140.950 15.058 1.00 41.74 71 THR A CA 1
ATOM 560 C C . THR A 1 83 ? -17.318 139.836 14.924 1.00 40.04 71 THR A C 1
ATOM 561 O O . THR A 1 83 ? -17.002 138.672 14.658 1.00 41.86 71 THR A O 1
ATOM 565 N N . THR A 1 84 ? -18.582 140.216 15.066 1.00 40.21 72 THR A N 1
ATOM 566 C CA . THR A 1 84 ? -19.689 139.292 14.830 1.00 39.14 72 THR A CA 1
ATOM 567 C C . THR A 1 84 ? -19.671 138.798 13.375 1.00 39.31 72 THR A C 1
ATOM 568 O O . THR A 1 84 ? -20.001 137.644 13.071 1.00 39.87 72 THR A O 1
ATOM 572 N N . GLU A 1 85 ? -19.224 139.668 12.495 1.00 37.23 73 GLU A N 1
ATOM 573 C CA . GLU A 1 85 ? -19.227 139.385 11.058 1.00 40.22 73 GLU A CA 1
ATOM 574 C C . GLU A 1 85 ? -18.284 138.227 10.691 1.00 40.34 73 GLU A C 1
ATOM 575 O O . GLU A 1 85 ? -18.517 137.508 9.733 1.00 45.35 73 GLU A O 1
ATOM 581 N N . GLY A 1 86 ? -17.245 138.019 11.491 1.00 40.71 74 GLY A N 1
ATOM 582 C CA . GLY A 1 86 ? -16.367 136.880 11.319 1.00 41.20 74 GLY A CA 1
ATOM 583 C C . GLY A 1 86 ? -15.027 137.230 10.718 1.00 41.85 74 GLY A C 1
ATOM 584 O O . GLY A 1 86 ? -14.838 138.296 10.194 1.00 44.19 74 GLY A O 1
ATOM 585 N N . ASP A 1 87 ? -14.098 136.296 10.812 1.00 41.08 75 ASP A N 1
ATOM 586 C CA . ASP A 1 87 ? -12.697 136.545 10.500 1.00 40.83 75 ASP A CA 1
ATOM 587 C C . ASP A 1 87 ? -12.551 136.857 9.032 1.00 40.56 75 ASP A C 1
ATOM 588 O O . ASP A 1 87 ? -12.866 136.017 8.199 1.00 39.45 75 ASP A O 1
ATOM 593 N N . PRO A 1 88 ? -12.053 138.058 8.691 1.00 40.16 76 PRO A N 1
ATOM 594 C CA . PRO A 1 88 ? -11.927 138.340 7.257 1.00 41.03 76 PRO A CA 1
ATOM 595 C C . PRO A 1 88 ? -10.873 137.507 6.531 1.00 40.78 76 PRO A C 1
ATOM 596 O O . PRO A 1 88 ? -10.988 137.312 5.354 1.00 39.11 76 PRO A O 1
ATOM 600 N N . VAL A 1 89 ? -9.873 136.998 7.241 1.00 39.35 77 VAL A N 1
ATOM 601 C CA . VAL A 1 89 ? -8.899 136.114 6.620 1.00 41.89 77 VAL A CA 1
ATOM 602 C C . VAL A 1 89 ? -9.540 134.780 6.192 1.00 40.31 77 VAL A C 1
ATOM 603 O O . VAL A 1 89 ? -9.203 134.210 5.145 1.00 42.15 77 VAL A O 1
ATOM 607 N N . LEU A 1 90 ? -10.445 134.273 7.021 1.00 40.54 78 LEU A N 1
ATOM 608 C CA . LEU A 1 90 ? -11.162 133.055 6.711 1.00 38.82 78 LEU A CA 1
ATOM 609 C C . LEU A 1 90 ? -12.110 133.320 5.577 1.00 38.17 78 LEU A C 1
ATOM 610 O O . LEU A 1 90 ? -12.236 132.476 4.680 1.00 42.26 78 LEU A O 1
ATOM 615 N N . LYS A 1 91 ? -12.749 134.495 5.588 1.00 40.77 79 LYS A N 1
ATOM 616 C CA . LYS A 1 91 ? -13.662 134.900 4.482 1.00 39.72 79 LYS A CA 1
ATOM 617 C C . LYS A 1 91 ? -12.997 134.841 3.133 1.00 42.04 79 LYS A C 1
ATOM 618 O O . LYS A 1 91 ? -13.612 134.388 2.180 1.00 42.58 79 LYS A O 1
ATOM 624 N N . GLN A 1 92 ? -11.742 135.288 3.039 1.00 40.46 80 GLN A N 1
ATOM 625 C CA . GLN A 1 92 ? -10.992 135.181 1.779 1.00 39.64 80 GLN A CA 1
ATOM 626 C C . GLN A 1 92 ? -10.830 133.758 1.284 1.00 39.60 80 GLN A C 1
ATOM 627 O O . GLN A 1 92 ? -11.031 133.448 0.086 1.00 40.18 80 GLN A O 1
ATOM 633 N N . GLN A 1 93 ? -10.564 132.868 2.225 1.00 39.58 81 GLN A N 1
ATOM 634 C CA . GLN A 1 93 ? -10.427 131.465 1.922 1.00 38.97 81 GLN A CA 1
ATOM 635 C C . GLN A 1 93 ? -11.730 130.850 1.508 1.00 40.76 81 GLN A C 1
ATOM 636 O O . GLN A 1 93 ? -11.729 130.026 0.599 1.00 43.50 81 GLN A O 1
ATOM 642 N N . ILE A 1 94 ? -12.830 131.259 2.141 1.00 41.91 82 ILE A N 1
ATOM 643 C CA . ILE A 1 94 ? -14.145 130.767 1.780 1.00 43.70 82 ILE A CA 1
ATOM 644 C C . ILE A 1 94 ? -14.537 131.238 0.380 1.00 42.94 82 ILE A C 1
ATOM 645 O O . ILE A 1 94 ? -15.031 130.457 -0.411 1.00 44.40 82 ILE A O 1
ATOM 650 N N . LEU A 1 95 ? -14.308 132.511 0.078 1.00 45.50 83 LEU A N 1
ATOM 651 C CA . LEU A 1 95 ? -14.647 133.033 -1.252 1.00 44.37 83 LEU A CA 1
ATOM 652 C C . LEU A 1 95 ? -13.920 132.276 -2.360 1.00 45.50 83 LEU A C 1
ATOM 653 O O . LEU A 1 95 ? -14.492 132.002 -3.432 1.00 43.04 83 LEU A O 1
ATOM 658 N N . LYS A 1 96 ? -12.673 131.929 -2.081 1.00 44.90 84 LYS A N 1
ATOM 659 C CA . LYS A 1 96 ? -11.844 131.082 -2.953 1.00 45.59 84 LYS A CA 1
ATOM 660 C C . LYS A 1 96 ? -12.437 129.662 -3.089 1.00 44.11 84 LYS A C 1
ATOM 661 O O . LYS A 1 96 ? -12.695 129.194 -4.176 1.00 44.37 84 LYS A O 1
ATOM 665 N N . LEU A 1 97 ? -12.745 129.011 -1.975 1.00 45.33 85 LEU A N 1
ATOM 666 C CA . LEU A 1 97 ? -13.321 127.656 -2.013 1.00 46.12 85 LEU A CA 1
ATOM 667 C C . LEU A 1 97 ? -14.605 127.581 -2.807 1.00 43.94 85 LEU A C 1
ATOM 668 O O . LEU A 1 97 ? -14.782 126.655 -3.588 1.00 47.41 85 LEU A O 1
ATOM 673 N N . LEU A 1 98 ? -15.516 128.528 -2.573 1.00 43.15 86 LEU A N 1
ATOM 674 C CA . LEU A 1 98 ? -16.800 128.539 -3.289 1.00 44.61 86 LEU A CA 1
ATOM 675 C C . LEU A 1 98 ? -16.608 128.637 -4.784 1.00 43.20 86 LEU A C 1
ATOM 676 O O . LEU A 1 98 ? -17.382 128.106 -5.535 1.00 45.34 86 LEU A O 1
ATOM 681 N N . GLU A 1 99 ? -15.599 129.387 -5.190 1.00 45.44 87 GLU A N 1
ATOM 682 C CA . GLU A 1 99 ? -15.322 129.567 -6.620 1.00 44.24 87 GLU A CA 1
ATOM 683 C C . GLU A 1 99 ? -14.679 128.325 -7.151 1.00 44.29 87 GLU A C 1
ATOM 684 O O . GLU A 1 99 ? -15.021 127.872 -8.209 1.00 44.39 87 GLU A O 1
ATOM 690 N N . ARG A 1 100 ? -13.724 127.779 -6.426 1.00 44.88 88 ARG A N 1
ATOM 691 C CA . ARG A 1 100 ? -13.104 126.544 -6.863 1.00 47.23 88 ARG A CA 1
ATOM 692 C C . ARG A 1 100 ? -14.046 125.345 -6.788 1.00 49.19 88 ARG A C 1
ATOM 693 O O . ARG A 1 100 ? -14.012 124.523 -7.667 1.00 49.98 88 ARG A O 1
ATOM 713 N N . TYR A 1 102 ? -17.615 125.354 -6.640 1.00 48.23 90 TYR A N 1
ATOM 714 C CA . TYR A 1 102 ? -18.906 125.478 -7.313 1.00 45.40 90 TYR A CA 1
ATOM 715 C C . TYR A 1 102 ? -18.978 126.498 -8.419 1.00 44.21 90 TYR A C 1
ATOM 716 O O . TYR A 1 102 ? -20.042 126.671 -8.990 1.00 43.46 90 TYR A O 1
ATOM 725 N N . GLY A 1 103 ? -17.888 127.214 -8.685 1.00 43.74 91 GLY A N 1
ATOM 726 C CA . GLY A 1 103 ? -17.903 128.343 -9.628 1.00 45.48 91 GLY A CA 1
ATOM 727 C C . GLY A 1 103 ? -18.754 129.527 -9.172 1.00 44.15 91 GLY A C 1
ATOM 728 O O . GLY A 1 103 ? -19.297 130.248 -9.978 1.00 44.03 91 GLY A O 1
ATOM 729 N N . ILE A 1 104 ? -18.914 129.690 -7.865 1.00 44.80 92 ILE A N 1
ATOM 730 C CA . ILE A 1 104 ? -19.659 130.817 -7.339 1.00 45.18 92 ILE A CA 1
ATOM 731 C C . ILE A 1 104 ? -18.696 131.986 -7.378 1.00 43.82 92 ILE A C 1
ATOM 732 O O . ILE A 1 104 ? -17.571 131.847 -6.944 1.00 45.11 92 ILE A O 1
ATOM 737 N N . THR A 1 105 ? -19.130 133.105 -7.960 1.00 45.45 93 THR A N 1
ATOM 738 C CA . THR A 1 105 ? -18.342 134.337 -8.031 1.00 42.93 93 THR A CA 1
ATOM 739 C C . THR A 1 105 ? -19.240 135.560 -7.780 1.00 43.21 93 THR A C 1
ATOM 740 O O . THR A 1 105 ? -20.463 135.449 -7.666 1.00 42.97 93 THR A O 1
ATOM 744 N N . GLY A 1 106 ? -18.626 136.721 -7.629 1.00 43.78 94 GLY A N 1
ATOM 745 C CA . GLY A 1 106 ? -19.372 137.960 -7.429 1.00 42.74 94 GLY A CA 1
ATOM 746 C C . GLY A 1 106 ? -19.737 138.306 -5.981 1.00 41.74 94 GLY A C 1
ATOM 747 O O . GLY A 1 106 ? -20.563 139.178 -5.763 1.00 41.84 94 GLY A O 1
ATOM 748 N N . LEU A 1 107 ? -19.171 137.622 -4.995 1.00 41.28 95 LEU A N 1
ATOM 749 C CA . LEU A 1 107 ? -19.510 137.883 -3.591 1.00 39.02 95 LEU A CA 1
ATOM 750 C C . LEU A 1 107 ? -18.419 138.690 -2.955 1.00 40.22 95 LEU A C 1
ATOM 751 O O . LEU A 1 107 ? -17.319 138.730 -3.466 1.00 40.02 95 LEU A O 1
ATOM 756 N N . ASP A 1 108 ? -18.710 139.292 -1.807 1.00 40.61 96 ASP A N 1
ATOM 757 C CA . ASP A 1 108 ? -17.658 139.862 -0.999 1.00 41.36 96 ASP A CA 1
ATOM 758 C C . ASP A 1 108 ? -17.869 139.490 0.451 1.00 41.23 96 ASP A C 1
ATOM 759 O O . ASP A 1 108 ? -18.822 138.787 0.798 1.00 44.52 96 ASP A O 1
ATOM 764 N N . GLU A 1 109 ? -16.996 140.001 1.299 1.00 39.66 97 GLU A N 1
ATOM 765 C CA . GLU A 1 109 ? -17.017 139.696 2.706 1.00 42.32 97 GLU A CA 1
ATOM 766 C C . GLU A 1 109 ? -18.376 139.985 3.334 1.00 41.92 97 GLU A C 1
ATOM 767 O O . GLU A 1 109 ? -18.770 139.310 4.300 1.00 44.35 97 GLU A O 1
ATOM 778 N N . ASP A 1 110 ? -19.145 140.927 2.771 1.00 41.64 98 ASP A N 1
ATOM 779 C CA . ASP A 1 110 ? -20.420 141.316 3.398 1.00 41.55 98 ASP A CA 1
ATOM 780 C C . ASP A 1 110 ? -21.565 140.382 3.014 1.00 39.99 98 ASP A C 1
ATOM 781 O O . ASP A 1 110 ? -22.706 140.571 3.457 1.00 40.78 98 ASP A O 1
ATOM 786 N N . ASN A 1 111 ? -21.260 139.407 2.163 1.00 38.02 99 ASN A N 1
ATOM 787 C CA . ASN A 1 111 ? -22.170 138.347 1.790 1.00 36.65 99 ASN A CA 1
ATOM 788 C C . ASN A 1 111 ? -22.037 137.113 2.720 1.00 38.75 99 ASN A C 1
ATOM 789 O O . ASN A 1 111 ? -22.715 136.118 2.531 1.00 41.59 99 ASN A O 1
ATOM 794 N N . LEU A 1 112 ? -21.160 137.185 3.703 1.00 37.91 100 LEU A N 1
ATOM 795 C CA . LEU A 1 112 ? -20.836 136.037 4.501 1.00 38.32 100 LEU A CA 1
ATOM 796 C C . LEU A 1 112 ? -20.826 136.383 5.957 1.00 37.80 100 LEU A C 1
ATOM 797 O O . LEU A 1 112 ? -20.535 137.518 6.350 1.00 40.81 100 LEU A O 1
ATOM 802 N N . ILE A 1 113 ? -21.141 135.381 6.770 1.00 39.30 101 ILE A N 1
ATOM 803 C CA . ILE A 1 113 ? -20.938 135.413 8.213 1.00 39.24 101 ILE A CA 1
ATOM 804 C C . ILE A 1 113 ? -20.655 134.016 8.727 1.00 39.50 101 ILE A C 1
ATOM 805 O O . ILE A 1 113 ? -21.101 133.048 8.134 1.00 41.35 101 ILE A O 1
ATOM 810 N N . PHE A 1 114 ? -19.925 133.905 9.835 1.00 40.10 102 PHE A N 1
ATOM 811 C CA . PHE A 1 114 ? -19.644 132.601 10.421 1.00 40.09 102 PHE A CA 1
ATOM 812 C C . PHE A 1 114 ? -20.514 132.404 11.671 1.00 38.69 102 PHE A C 1
ATOM 813 O O . PHE A 1 114 ? -20.738 133.313 12.450 1.00 41.66 102 PHE A O 1
ATOM 821 N N . THR A 1 115 ? -21.025 131.203 11.799 1.00 39.22 103 THR A N 1
ATOM 822 C CA . THR A 1 115 ? -21.845 130.821 12.928 1.00 38.58 103 THR A CA 1
ATOM 823 C C . THR A 1 115 ? -21.199 129.664 13.644 1.00 38.52 103 THR A C 1
ATOM 824 O O . THR A 1 115 ? -20.276 129.038 13.129 1.00 39.78 103 THR A O 1
ATOM 828 N N . VAL A 1 116 ? -21.701 129.384 14.842 1.00 40.18 104 VAL A N 1
ATOM 829 C CA . VAL A 1 116 ? -21.286 128.226 15.637 1.00 38.99 104 VAL A CA 1
ATOM 830 C C . VAL A 1 116 ? -21.956 126.994 15.075 1.00 39.12 104 VAL A C 1
ATOM 831 O O . VAL A 1 116 ? -23.022 126.604 15.509 1.00 41.65 104 VAL A O 1
ATOM 835 N N . GLY A 1 117 ? -21.331 126.430 14.040 1.00 41.11 105 GLY A N 1
ATOM 836 C CA . GLY A 1 117 ? -21.915 125.391 13.226 1.00 39.39 105 GLY A CA 1
ATOM 837 C C . GLY A 1 117 ? -22.969 125.987 12.346 1.00 40.85 105 GLY A C 1
ATOM 838 O O . GLY A 1 117 ? -23.451 127.101 12.606 1.00 40.15 105 GLY A O 1
ATOM 839 N N . SER A 1 118 ? -23.360 125.246 11.308 1.00 41.62 106 SER A N 1
ATOM 840 C CA . SER A 1 118 ? -24.591 125.581 10.593 1.00 41.05 106 SER A CA 1
ATOM 841 C C . SER A 1 118 ? -25.811 125.433 11.508 1.00 39.20 106 SER A C 1
ATOM 842 O O . SER A 1 118 ? -26.845 126.045 11.271 1.00 43.58 106 SER A O 1
ATOM 847 N N . GLN A 1 119 ? -25.684 124.699 12.596 1.00 40.14 107 GLN A N 1
ATOM 848 C CA . GLN A 1 119 ? -26.761 124.703 13.562 1.00 38.81 107 GLN A CA 1
ATOM 849 C C . GLN A 1 119 ? -27.165 126.101 14.013 1.00 38.49 107 GLN A C 1
ATOM 850 O O . GLN A 1 119 ? -28.363 126.417 13.999 1.00 41.90 107 GLN A O 1
ATOM 856 N N . GLN A 1 120 ? -26.219 126.970 14.382 1.00 39.14 108 GLN A N 1
ATOM 857 C CA . GLN A 1 120 ? -26.622 128.298 14.810 1.00 37.08 108 GLN A CA 1
ATOM 858 C C . GLN A 1 120 ? -27.284 129.055 13.685 1.00 37.92 108 GLN A C 1
ATOM 859 O O . GLN A 1 120 ? -28.206 129.798 13.927 1.00 40.72 108 GLN A O 1
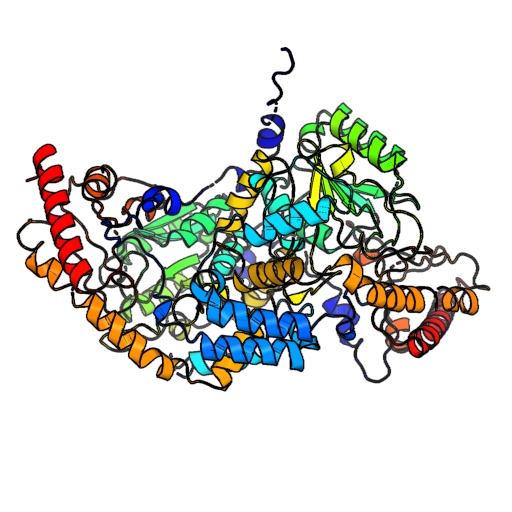ATOM 865 N N . ALA A 1 121 ? -26.836 128.863 12.450 1.00 38.31 109 ALA A N 1
ATOM 866 C CA . ALA A 1 121 ? -27.496 129.480 11.324 1.00 40.29 109 ALA A CA 1
ATOM 867 C C . ALA A 1 121 ? -28.955 129.094 11.243 1.00 37.56 109 ALA A C 1
ATOM 868 O O . ALA A 1 121 ? -29.830 129.950 11.059 1.00 41.25 109 ALA A O 1
ATOM 870 N N . LEU A 1 122 ? -29.231 127.821 11.429 1.00 40.44 110 LEU A N 1
ATOM 871 C CA . LEU A 1 122 ? -30.599 127.326 11.407 1.00 37.24 110 LEU A CA 1
ATOM 872 C C . LEU A 1 122 ? -31.405 127.933 12.536 1.00 37.98 110 LEU A C 1
ATOM 873 O O . LEU A 1 122 ? -32.551 128.369 12.343 1.00 38.61 110 LEU A O 1
ATOM 878 N N . ASP A 1 123 ? -30.804 127.993 13.725 1.00 38.20 111 ASP A N 1
ATOM 879 C CA . ASP A 1 123 ? -31.480 128.572 14.864 1.00 40.13 111 ASP A CA 1
ATOM 880 C C . ASP A 1 123 ? -31.812 130.063 14.630 1.00 40.40 111 ASP A C 1
ATOM 881 O O . ASP A 1 123 ? -32.881 130.513 14.988 1.00 41.38 111 ASP A O 1
ATOM 886 N N . LEU A 1 124 ? -30.884 130.808 14.029 1.00 40.84 112 LEU A N 1
ATOM 887 C CA . LEU A 1 124 ? -31.053 132.247 13.848 1.00 38.63 112 LEU A CA 1
ATOM 888 C C . LEU A 1 124 ? -32.024 132.520 12.703 1.00 36.98 112 LEU A C 1
ATOM 889 O O . LEU A 1 124 ? -32.806 133.450 12.780 1.00 40.33 112 LEU A O 1
ATOM 894 N N . ILE A 1 125 ? -31.985 131.726 11.648 1.00 37.61 113 ILE A N 1
ATOM 895 C CA . ILE A 1 125 ? -32.990 131.850 10.590 1.00 35.86 113 ILE A CA 1
ATOM 896 C C . ILE A 1 125 ? -34.392 131.581 11.177 1.00 38.26 113 ILE A C 1
ATOM 897 O O . ILE A 1 125 ? -35.349 132.298 10.903 1.00 40.84 113 ILE A O 1
ATOM 902 N N . GLY A 1 126 ? -34.513 130.575 12.032 1.00 36.87 114 GLY A N 1
ATOM 903 C CA . GLY A 1 126 ? -35.790 130.324 12.684 1.00 38.96 114 GLY A CA 1
ATOM 904 C C . GLY A 1 126 ? -36.276 131.487 13.511 1.00 37.20 114 GLY A C 1
ATOM 905 O O . GLY A 1 126 ? -37.441 131.886 13.411 1.00 38.43 114 GLY A O 1
ATOM 906 N N . LYS A 1 127 ? -35.378 132.024 14.328 1.00 35.76 115 LYS A N 1
ATOM 907 C CA . LYS A 1 127 ? -35.693 133.132 15.221 1.00 39.14 115 LYS A CA 1
ATOM 908 C C . LYS A 1 127 ? -36.196 134.385 14.477 1.00 39.52 115 LYS A C 1
ATOM 909 O O . LYS A 1 127 ? -37.179 135.030 14.871 1.00 40.39 115 LYS A O 1
ATOM 915 N N . LEU A 1 128 ? -35.513 134.694 13.382 1.00 41.00 116 LEU A N 1
ATOM 916 C CA . LEU A 1 128 ? -35.783 135.879 12.560 1.00 39.01 116 LEU A CA 1
ATOM 917 C C . LEU A 1 128 ? -36.994 135.797 11.641 1.00 39.45 116 LEU A C 1
ATOM 918 O O . LEU A 1 128 ? -37.494 136.827 11.205 1.00 39.77 116 LEU A O 1
ATOM 923 N N . PHE A 1 129 ? -37.429 134.587 11.299 1.00 38.83 117 PHE A N 1
ATOM 924 C CA . PHE A 1 129 ? -38.443 134.376 10.264 1.00 38.66 117 PHE A CA 1
ATOM 925 C C . PHE A 1 129 ? -39.661 133.540 10.643 1.00 39.58 117 PHE A C 1
ATOM 926 O O . PHE A 1 129 ? -40.659 133.563 9.930 1.00 40.56 117 PHE A O 1
ATOM 934 N N . LEU A 1 130 ? -39.596 132.801 11.751 1.00 39.83 118 LEU A N 1
ATOM 935 C CA . LEU A 1 130 ? -40.660 131.865 12.104 1.00 39.92 118 LEU A CA 1
ATOM 936 C C . LEU A 1 130 ? -41.286 132.265 13.418 1.00 40.47 118 LEU A C 1
ATOM 937 O O . LEU A 1 130 ? -40.620 132.802 14.284 1.00 40.79 118 LEU A O 1
ATOM 942 N N . ASP A 1 131 ? -42.586 132.004 13.509 1.00 42.98 119 ASP A N 1
ATOM 943 C CA . ASP A 1 131 ? -43.408 132.254 14.668 1.00 43.42 119 ASP A CA 1
ATOM 944 C C . ASP A 1 131 ? -44.637 131.350 14.553 1.00 44.66 119 ASP A C 1
ATOM 945 O O . ASP A 1 131 ? -44.752 130.594 13.622 1.00 46.65 119 ASP A O 1
ATOM 950 N N . ASP A 1 132 ? -45.574 131.444 15.479 1.00 47.47 120 ASP A N 1
ATOM 951 C CA . ASP A 1 132 ? -46.762 130.602 15.439 1.00 47.48 120 ASP A CA 1
ATOM 952 C C . ASP A 1 132 ? -47.721 130.922 14.305 1.00 46.40 120 ASP A C 1
ATOM 953 O O . ASP A 1 132 ? -48.679 130.204 14.120 1.00 48.94 120 ASP A O 1
ATOM 958 N N . GLU A 1 133 ? -47.466 131.994 13.552 1.00 48.13 121 GLU A N 1
ATOM 959 C CA . GLU A 1 133 ? -48.285 132.370 12.402 1.00 46.38 121 GLU A CA 1
ATOM 960 C C . GLU A 1 133 ? -47.560 132.182 11.078 1.00 43.59 121 GLU A C 1
ATOM 961 O O . GLU A 1 133 ? -48.070 132.581 10.025 1.00 47.07 121 GLU A O 1
ATOM 964 N N . SER A 1 134 ? -46.410 131.525 11.116 1.00 42.54 122 SER A N 1
ATOM 965 C CA . SER A 1 134 ? -45.584 131.311 9.932 1.00 41.37 122 SER A CA 1
ATOM 966 C C . SER A 1 134 ? -45.471 129.855 9.555 1.00 41.44 122 SER A C 1
ATOM 967 O O . SER A 1 134 ? -45.616 128.952 10.400 1.00 42.78 122 SER A O 1
ATOM 970 N N . TYR A 1 135 ? -45.157 129.635 8.283 1.00 43.30 123 TYR A N 1
ATOM 971 C CA . TYR A 1 135 ? -44.899 128.303 7.744 1.00 42.76 123 TYR A CA 1
ATOM 972 C C . TYR A 1 135 ? -43.537 128.230 7.139 1.00 41.53 123 TYR A C 1
ATOM 973 O O . TYR A 1 135 ? -43.069 129.167 6.491 1.00 41.87 123 TYR A O 1
ATOM 982 N N . CYS A 1 136 ? -42.924 127.070 7.298 1.00 43.72 124 CYS A N 1
ATOM 983 C CA . CYS A 1 136 ? -41.726 126.742 6.562 1.00 42.58 124 CYS A CA 1
ATOM 984 C C . CYS A 1 136 ? -41.913 125.401 5.841 1.00 41.56 124 CYS A C 1
ATOM 985 O O . CYS A 1 136 ? -42.619 124.533 6.309 1.00 43.17 124 CYS A O 1
ATOM 990 N N . VAL A 1 137 ? -41.315 125.282 4.658 1.00 38.37 125 VAL A N 1
ATOM 991 C CA . VAL A 1 137 ? -41.435 124.112 3.805 1.00 38.64 125 VAL A CA 1
ATOM 992 C C . VAL A 1 137 ? -40.200 123.233 3.952 1.00 39.51 125 VAL A C 1
ATOM 993 O O . VAL A 1 137 ? -39.096 123.703 3.805 1.00 40.42 125 VAL A O 1
ATOM 997 N N . LEU A 1 138 ? -40.376 121.962 4.272 1.00 42.81 126 LEU A N 1
ATOM 998 C CA . LEU A 1 138 ? -39.249 121.020 4.236 1.00 42.99 126 LEU A CA 1
ATOM 999 C C . LEU A 1 138 ? -39.655 119.593 3.797 1.00 41.37 126 LEU A C 1
ATOM 1000 O O . LEU A 1 138 ? -40.831 119.325 3.577 1.00 41.89 126 LEU A O 1
ATOM 1005 N N . ASP A 1 139 ? -38.662 118.701 3.704 1.00 41.45 127 ASP A N 1
ATOM 1006 C CA . ASP A 1 139 ? -38.838 117.340 3.211 1.00 42.92 127 ASP A CA 1
ATOM 1007 C C . ASP A 1 139 ? -39.423 116.412 4.274 1.00 42.93 127 ASP A C 1
ATOM 1008 O O . ASP A 1 139 ? -39.332 116.682 5.467 1.00 38.64 127 ASP A O 1
ATOM 1013 N N . ASP A 1 140 ? -39.992 115.300 3.805 1.00 42.69 128 ASP A N 1
ATOM 1014 C CA . ASP A 1 140 ? -40.090 114.099 4.605 1.00 42.49 128 ASP A CA 1
ATOM 1015 C C . ASP A 1 140 ? -39.272 113.024 3.897 1.00 39.77 128 ASP A C 1
ATOM 1016 O O . ASP A 1 140 ? -39.605 112.647 2.800 1.00 40.81 128 ASP A O 1
ATOM 1021 N N . PRO A 1 141 ? -38.171 112.558 4.499 1.00 37.88 129 PRO A N 1
ATOM 1022 C CA . PRO A 1 141 ? -37.565 112.899 5.762 1.00 40.19 129 PRO A CA 1
ATOM 1023 C C . PRO A 1 141 ? -36.782 114.218 5.707 1.00 39.55 129 PRO A C 1
ATOM 1024 O O . PRO A 1 141 ? -36.447 114.694 4.635 1.00 38.32 129 PRO A O 1
ATOM 1028 N N . ALA A 1 142 ? -36.498 114.781 6.864 1.00 39.69 130 ALA A N 1
ATOM 1029 C CA . ALA A 1 142 ? -35.675 115.997 6.935 1.00 40.31 130 ALA A CA 1
ATOM 1030 C C . ALA A 1 142 ? -34.652 115.889 8.004 1.00 38.85 130 ALA A C 1
ATOM 1031 O O . ALA A 1 142 ? -34.826 115.157 8.983 1.00 42.20 130 ALA A O 1
ATOM 1033 N N . TYR A 1 143 ? -33.624 116.712 7.865 1.00 38.84 131 TYR A N 1
ATOM 1034 C CA . TYR A 1 143 ? -32.589 116.818 8.904 1.00 38.96 131 TYR A CA 1
ATOM 1035 C C . TYR A 1 143 ? -33.088 117.217 10.277 1.00 37.59 131 TYR A C 1
ATOM 1036 O O . TYR A 1 143 ? -33.763 118.218 10.439 1.00 40.42 131 TYR A O 1
ATOM 1045 N N . LEU A 1 144 ? -32.685 116.475 11.292 1.00 38.85 132 LEU A N 1
ATOM 1046 C CA . LEU A 1 144 ? -33.237 116.631 12.616 1.00 40.01 132 LEU A CA 1
ATOM 1047 C C . LEU A 1 144 ? -32.951 117.994 13.254 1.00 39.95 132 LEU A C 1
ATOM 1048 O O . LEU A 1 144 ? -33.813 118.570 13.909 1.00 39.46 132 LEU A O 1
ATOM 1053 N N . GLY A 1 145 ? -31.739 118.484 13.036 1.00 41.11 133 GLY A N 1
ATOM 1054 C CA . GLY A 1 145 ? -31.311 119.789 13.522 1.00 42.55 133 GLY A CA 1
ATOM 1055 C C . GLY A 1 145 ? -32.186 120.901 13.026 1.00 40.47 133 GLY A C 1
ATOM 1056 O O . GLY A 1 145 ? -32.508 121.806 13.768 1.00 38.46 133 GLY A O 1
ATOM 1057 N N . ALA A 1 146 ? -32.595 120.826 11.767 1.00 37.49 134 ALA A N 1
ATOM 1058 C CA . ALA A 1 146 ? -33.451 121.851 11.234 1.00 40.37 134 ALA A CA 1
ATOM 1059 C C . ALA A 1 146 ? -34.875 121.767 11.830 1.00 39.91 134 ALA A C 1
ATOM 1060 O O . ALA A 1 146 ? -35.455 122.783 12.208 1.00 39.86 134 ALA A O 1
ATOM 1062 N N . ILE A 1 147 ? -35.405 120.552 11.989 1.00 40.51 135 ILE A N 1
ATOM 1063 C CA . ILE A 1 147 ? -36.742 120.374 12.548 1.00 40.81 135 ILE A CA 1
ATOM 1064 C C . ILE A 1 147 ? -36.771 120.987 13.942 1.00 39.93 135 ILE A C 1
ATOM 1065 O O . ILE A 1 147 ? -37.685 121.736 14.258 1.00 45.52 135 ILE A O 1
ATOM 1070 N N . ASN A 1 148 ? -35.769 120.664 14.755 1.00 39.94 136 ASN A N 1
ATOM 1071 C CA . ASN A 1 148 ? -35.690 121.143 16.126 1.00 41.04 136 ASN A CA 1
ATOM 1072 C C . ASN A 1 148 ? -35.396 122.648 16.250 1.00 41.13 136 ASN A C 1
ATOM 1073 O O . ASN A 1 148 ? -35.980 123.334 17.073 1.00 44.47 136 ASN A O 1
ATOM 1078 N N . ALA A 1 149 ? -34.544 123.171 15.377 1.00 40.74 137 ALA A N 1
ATOM 1079 C CA . ALA A 1 149 ? -34.252 124.605 15.359 1.00 40.90 137 ALA A CA 1
ATOM 1080 C C . ALA A 1 149 ? -35.467 125.431 14.951 1.00 41.13 137 ALA A C 1
ATOM 1081 O O . ALA A 1 149 ? -35.669 126.497 15.474 1.00 44.37 137 ALA A O 1
ATOM 1083 N N . PHE A 1 150 ? -36.291 124.902 14.055 1.00 38.82 138 PHE A N 1
ATOM 1084 C CA . PHE A 1 150 ? -37.427 125.614 13.537 1.00 38.09 138 PHE A CA 1
ATOM 1085 C C . PHE A 1 150 ? -38.635 125.455 14.447 1.00 38.16 138 PHE A C 1
ATOM 1086 O O . PHE A 1 150 ? -39.344 126.418 14.685 1.00 38.69 138 PHE A O 1
ATOM 1094 N N . ARG A 1 151 ? -38.877 124.239 14.935 1.00 38.31 139 ARG A N 1
ATOM 1095 C CA . ARG A 1 151 ? -40.099 123.966 15.681 1.00 39.55 139 ARG A CA 1
ATOM 1096 C C . ARG A 1 151 ? -40.145 124.697 17.009 1.00 40.62 139 ARG A C 1
ATOM 1097 O O . ARG A 1 151 ? -41.233 124.950 17.526 1.00 42.02 139 ARG A O 1
ATOM 1105 N N . GLN A 1 152 ? -38.980 124.977 17.590 1.00 40.71 140 GLN A N 1
ATOM 1106 C CA . GLN A 1 152 ? -38.938 125.743 18.840 1.00 42.99 140 GLN A CA 1
ATOM 1107 C C . GLN A 1 152 ? -39.610 127.102 18.729 1.00 41.84 140 GLN A C 1
ATOM 1108 O O . GLN A 1 152 ? -40.093 127.634 19.719 1.00 42.88 140 GLN A O 1
ATOM 1114 N N . TYR A 1 153 ? -39.621 127.687 17.532 1.00 43.31 141 TYR A N 1
ATOM 1115 C CA . TYR A 1 153 ? -40.258 128.996 17.316 1.00 41.83 141 TYR A CA 1
ATOM 1116 C C . TYR A 1 153 ? -41.752 128.889 16.945 1.00 43.07 141 TYR A C 1
ATOM 1117 O O . TYR A 1 153 ? -42.365 129.845 16.476 1.00 44.42 141 TYR A O 1
ATOM 1126 N N . LEU A 1 154 ? -42.332 127.718 17.214 1.00 44.78 142 LEU A N 1
ATOM 1127 C CA . LEU A 1 154 ? -43.752 127.460 17.079 1.00 46.41 142 LEU A CA 1
ATOM 1128 C C . LEU A 1 154 ? -44.198 127.455 15.606 1.00 43.96 142 LEU A C 1
ATOM 1129 O O . LEU A 1 154 ? -45.371 127.572 15.324 1.00 45.65 142 LEU A O 1
ATOM 1134 N N . ALA A 1 155 ? -43.241 127.302 14.699 1.00 43.28 143 ALA A N 1
ATOM 1135 C CA . ALA A 1 155 ? -43.511 127.226 13.284 1.00 43.34 143 ALA A CA 1
ATOM 1136 C C . ALA A 1 155 ? -44.479 126.108 12.936 1.00 43.14 143 ALA A C 1
ATOM 1137 O O . ALA A 1 155 ? -44.486 125.041 13.556 1.00 42.27 143 ALA A O 1
ATOM 1139 N N . ASN A 1 156 ? -45.252 126.369 11.890 1.00 43.43 144 ASN A N 1
ATOM 1140 C CA . ASN A 1 156 ? -46.053 125.368 11.212 1.00 44.26 144 ASN A CA 1
ATOM 1141 C C . ASN A 1 156 ? -45.245 124.851 10.027 1.00 43.70 144 ASN A C 1
ATOM 1142 O O . ASN A 1 156 ? -44.450 125.588 9.452 1.00 44.54 144 ASN A O 1
ATOM 1147 N N . PHE A 1 157 ? -45.387 123.581 9.686 1.00 43.36 145 PHE A N 1
ATOM 1148 C CA . PHE A 1 157 ? -44.621 123.011 8.581 1.00 44.63 145 PHE A CA 1
ATOM 1149 C C . PHE A 1 157 ? -45.455 122.618 7.350 1.00 45.08 145 PHE A C 1
ATOM 1150 O O . PHE A 1 157 ? -46.550 122.074 7.450 1.00 43.79 145 PHE A O 1
ATOM 1158 N N . VAL A 1 158 ? -44.907 122.894 6.180 1.00 44.06 146 VAL A N 1
ATOM 1159 C CA . VAL A 1 158 ? -45.439 122.355 4.962 1.00 42.13 146 VAL A CA 1
ATOM 1160 C C . VAL A 1 158 ? -44.457 121.261 4.560 1.00 41.78 146 VAL A C 1
ATOM 1161 O O . VAL A 1 158 ? -43.315 121.518 4.183 1.00 42.03 146 VAL A O 1
ATOM 1165 N N . VAL A 1 159 ? -44.905 120.021 4.664 1.00 42.54 147 VAL A N 1
ATOM 1166 C CA . VAL A 1 159 ? -44.033 118.885 4.481 1.00 43.94 147 VAL A CA 1
ATOM 1167 C C . VAL A 1 159 ? -44.271 118.235 3.142 1.00 42.80 147 VAL A C 1
ATOM 1168 O O . VAL A 1 159 ? -45.391 117.904 2.814 1.00 42.10 147 VAL A O 1
ATOM 1172 N N . VAL A 1 160 ? -43.187 118.013 2.415 1.00 41.72 148 VAL A N 1
ATOM 1173 C CA . VAL A 1 160 ? -43.249 117.572 1.040 1.00 44.41 148 VAL A CA 1
ATOM 1174 C C . VAL A 1 160 ? -42.421 116.311 0.920 1.00 43.87 148 VAL A C 1
ATOM 1175 O O . VAL A 1 160 ? -41.281 116.264 1.368 1.00 40.94 148 VAL A O 1
ATOM 1179 N N . PRO A 1 161 ? -43.000 115.262 0.327 1.00 43.36 149 PRO A N 1
ATOM 1180 C CA . PRO A 1 161 ? -42.229 114.048 0.330 1.00 44.42 149 PRO A CA 1
ATOM 1181 C C . PRO A 1 161 ? -41.058 114.125 -0.642 1.00 42.61 149 PRO A C 1
ATOM 1182 O O . PRO A 1 161 ? -41.128 114.782 -1.666 1.00 45.54 149 PRO A O 1
ATOM 1186 N N . LEU A 1 162 ? -39.984 113.461 -0.253 1.00 43.14 150 LEU A N 1
ATOM 1187 C CA . LEU A 1 162 ? -38.745 113.481 -0.953 1.00 41.91 150 LEU A CA 1
ATOM 1188 C C . LEU A 1 162 ? -38.715 112.295 -1.885 1.00 41.07 150 LEU A C 1
ATOM 1189 O O . LEU A 1 162 ? -39.058 111.209 -1.481 1.00 43.34 150 LEU A O 1
ATOM 1194 N N . GLU A 1 163 ? -38.282 112.512 -3.120 1.00 41.50 151 GLU A N 1
ATOM 1195 C CA . GLU A 1 163 ? -38.089 111.455 -4.086 1.00 43.49 151 GLU A CA 1
ATOM 1196 C C . GLU A 1 163 ? -36.583 111.245 -4.320 1.00 42.85 151 GLU A C 1
ATOM 1197 O O . GLU A 1 163 ? -35.765 112.001 -3.824 1.00 41.35 151 GLU A O 1
ATOM 1203 N N . ASP A 1 164 ? -36.236 110.239 -5.121 1.00 40.63 152 ASP A N 1
ATOM 1204 C CA . ASP A 1 164 ? -34.848 109.876 -5.410 1.00 45.53 152 ASP A CA 1
ATOM 1205 C C . ASP A 1 164 ? -34.043 111.000 -6.039 1.00 42.24 152 ASP A C 1
ATOM 1206 O O . ASP A 1 164 ? -32.843 110.951 -5.994 1.00 44.70 152 ASP A O 1
ATOM 1211 N N . ASP A 1 165 ? -34.701 111.982 -6.649 1.00 44.08 153 ASP A N 1
ATOM 1212 C CA . ASP A 1 165 ? -34.019 113.074 -7.305 1.00 41.90 153 ASP A CA 1
ATOM 1213 C C . ASP A 1 165 ? -34.324 114.407 -6.638 1.00 41.49 153 ASP A C 1
ATOM 1214 O O . ASP A 1 165 ? -34.073 115.458 -7.214 1.00 43.91 153 ASP A O 1
ATOM 1219 N N . GLY A 1 166 ? -34.829 114.361 -5.421 1.00 38.20 154 GLY A N 1
ATOM 1220 C CA . GLY A 1 166 ? -35.219 115.529 -4.702 1.00 39.70 154 GLY A CA 1
ATOM 1221 C C . GLY A 1 166 ? -36.693 115.576 -4.411 1.00 42.39 154 GLY A C 1
ATOM 1222 O O . GLY A 1 166 ? -37.429 114.602 -4.555 1.00 46.62 154 GLY A O 1
ATOM 1231 N N . ASP A 1 168 ? -40.648 116.339 -4.121 1.00 44.20 156 ASP A N 1
ATOM 1232 C CA . ASP A 1 168 ? -41.778 116.177 -5.057 1.00 43.91 156 ASP A CA 1
ATOM 1233 C C . ASP A 1 168 ? -42.420 117.532 -5.316 1.00 43.27 156 ASP A C 1
ATOM 1234 O O . ASP A 1 168 ? -43.231 118.037 -4.511 1.00 39.18 156 ASP A O 1
ATOM 1239 N N . LEU A 1 169 ? -42.077 118.091 -6.468 1.00 41.70 157 LEU A N 1
ATOM 1240 C CA . LEU A 1 169 ? -42.469 119.454 -6.783 1.00 42.21 157 LEU A CA 1
ATOM 1241 C C . LEU A 1 169 ? -43.942 119.608 -7.178 1.00 41.00 157 LEU A C 1
ATOM 1242 O O . LEU A 1 169 ? -44.486 120.698 -7.138 1.00 40.97 157 LEU A O 1
ATOM 1247 N N . ASN A 1 170 ? -44.573 118.514 -7.559 1.00 42.34 158 ASN A N 1
ATOM 1248 C CA . ASN A 1 170 ? -46.006 118.494 -7.784 1.00 40.73 158 ASN A CA 1
ATOM 1249 C C . ASN A 1 170 ? -46.757 118.700 -6.486 1.00 41.08 158 ASN A C 1
ATOM 1250 O O . ASN A 1 170 ? -47.647 119.529 -6.417 1.00 42.44 158 ASN A O 1
ATOM 1255 N N . VAL A 1 171 ? -46.382 117.957 -5.451 1.00 40.37 159 VAL A N 1
ATOM 1256 C CA . VAL A 1 171 ? -46.995 118.120 -4.151 1.00 40.47 159 VAL A CA 1
ATOM 1257 C C . VAL A 1 171 ? -46.729 119.553 -3.686 1.00 41.31 159 VAL A C 1
ATOM 1258 O O . VAL A 1 171 ? -47.632 120.230 -3.199 1.00 43.29 159 VAL A O 1
ATOM 1262 N N . LEU A 1 172 ? -45.497 120.024 -3.871 1.00 41.30 160 LEU A N 1
ATOM 1263 C CA . LEU A 1 172 ? -45.123 121.349 -3.387 1.00 41.31 160 LEU A CA 1
ATOM 1264 C C . LEU A 1 172 ? -45.996 122.433 -4.012 1.00 41.68 160 LEU A C 1
ATOM 1265 O O . LEU A 1 172 ? -46.544 123.282 -3.317 1.00 43.18 160 LEU A O 1
ATOM 1270 N N . GLU A 1 173 ? -46.137 122.388 -5.326 1.00 42.98 161 GLU A N 1
ATOM 1271 C CA . GLU A 1 173 ? -46.973 123.342 -6.027 1.00 43.33 161 GLU A CA 1
ATOM 1272 C C . GLU A 1 173 ? -48.429 123.226 -5.594 1.00 41.68 161 GLU A C 1
ATOM 1273 O O . GLU A 1 173 ? -49.075 124.227 -5.363 1.00 42.87 161 GLU A O 1
ATOM 1276 N N . ARG A 1 174 ? -48.939 122.015 -5.418 1.00 43.76 162 ARG A N 1
ATOM 1277 C CA . ARG A 1 174 ? -50.333 121.889 -5.015 1.00 43.02 162 ARG A CA 1
ATOM 1278 C C . ARG A 1 174 ? -50.539 122.616 -3.692 1.00 43.53 162 ARG A C 1
ATOM 1279 O O . ARG A 1 174 ? -51.434 123.441 -3.577 1.00 43.69 162 ARG A O 1
ATOM 1281 N N . LYS A 1 175 ? -49.667 122.345 -2.715 1.00 44.25 163 LYS A N 1
ATOM 1282 C CA . LYS A 1 175 ? -49.816 122.911 -1.356 1.00 42.71 163 LYS A CA 1
ATOM 1283 C C . LYS A 1 175 ? -49.712 124.411 -1.367 1.00 43.36 163 LYS A C 1
ATOM 1284 O O . LYS A 1 175 ? -50.519 125.108 -0.756 1.00 46.38 163 LYS A O 1
ATOM 1290 N N . LEU A 1 176 ? -48.719 124.920 -2.078 1.00 42.33 164 LEU A N 1
ATOM 1291 C CA . LEU A 1 176 ? -48.538 126.350 -2.184 1.00 41.03 164 LEU A CA 1
ATOM 1292 C C . LEU A 1 176 ? -49.742 127.017 -2.852 1.00 43.25 164 LEU A C 1
ATOM 1293 O O . LEU A 1 176 ? -50.223 128.059 -2.392 1.00 44.86 164 LEU A O 1
ATOM 1298 N N . SER A 1 177 ? -50.262 126.397 -3.909 1.00 46.00 165 SER A N 1
ATOM 1299 C CA . SER A 1 177 ? -51.492 126.874 -4.549 1.00 45.99 165 SER A CA 1
ATOM 1300 C C . SER A 1 177 ? -52.618 127.000 -3.553 1.00 45.34 165 SER A C 1
ATOM 1301 O O . SER A 1 177 ? -53.276 128.014 -3.529 1.00 47.99 165 SER A O 1
ATOM 1304 N N . GLU A 1 178 ? -52.809 125.993 -2.702 1.00 46.44 166 GLU A N 1
ATOM 1305 C CA . GLU A 1 178 ? -53.846 126.054 -1.655 1.00 46.50 166 GLU A CA 1
ATOM 1306 C C . GLU A 1 178 ? -53.669 127.254 -0.727 1.00 46.48 166 GLU A C 1
ATOM 1307 O O . GLU A 1 178 ? -54.635 127.955 -0.401 1.00 47.18 166 GLU A O 1
ATOM 1310 N N . PHE A 1 179 ? -52.429 127.506 -0.314 1.00 48.80 167 PHE A N 1
ATOM 1311 C CA . PHE A 1 179 ? -52.115 128.670 0.534 1.00 47.18 167 PHE A CA 1
ATOM 1312 C C . PHE A 1 179 ? -52.478 129.994 -0.134 1.00 46.29 167 PHE A C 1
ATOM 1313 O O . PHE A 1 179 ? -53.007 130.906 0.488 1.00 45.70 167 PHE A O 1
ATOM 1321 N N . ASP A 1 180 ? -52.145 130.085 -1.405 1.00 47.46 168 ASP A N 1
ATOM 1322 C CA . ASP A 1 180 ? -52.406 131.251 -2.208 1.00 49.08 168 ASP A CA 1
ATOM 1323 C C . ASP A 1 180 ? -53.908 131.468 -2.306 1.00 50.04 168 ASP A C 1
ATOM 1324 O O . ASP A 1 180 ? -54.380 132.572 -2.077 1.00 51.12 168 ASP A O 1
ATOM 1329 N N . LYS A 1 181 ? -54.654 130.405 -2.605 1.00 51.38 169 LYS A N 1
ATOM 1330 C CA . LYS A 1 181 ? -56.122 130.494 -2.769 1.00 51.53 169 LYS A CA 1
ATOM 1331 C C . LYS A 1 181 ? -56.829 130.900 -1.468 1.00 52.06 169 LYS A C 1
ATOM 1332 O O . LYS A 1 181 ? -57.860 131.562 -1.495 1.00 52.45 169 LYS A O 1
ATOM 1334 N N . ASN A 1 182 ? -56.254 130.527 -0.334 1.00 52.30 170 ASN A N 1
ATOM 1335 C CA . ASN A 1 182 ? -56.776 130.946 0.958 1.00 51.71 170 ASN A CA 1
ATOM 1336 C C . ASN A 1 182 ? -56.115 132.228 1.487 1.00 51.21 170 ASN A C 1
ATOM 1337 O O . ASN A 1 182 ? -56.265 132.570 2.654 1.00 51.69 170 ASN A O 1
ATOM 1342 N N . GLY A 1 183 ? -55.403 132.937 0.614 1.00 50.64 171 GLY A N 1
ATOM 1343 C CA . GLY A 1 183 ? -54.747 134.204 0.961 1.00 49.94 171 GLY A CA 1
ATOM 1344 C C . GLY A 1 183 ? -53.833 134.138 2.168 1.00 49.97 171 GLY A C 1
ATOM 1345 O O . GLY A 1 183 ? -53.786 135.080 2.946 1.00 51.86 171 GLY A O 1
ATOM 1346 N N . LYS A 1 184 ? -53.100 133.029 2.309 1.00 47.99 172 LYS A N 1
ATOM 1347 C CA . LYS A 1 184 ? -52.192 132.812 3.416 1.00 46.63 172 LYS A CA 1
ATOM 1348 C C . LYS A 1 184 ? -50.732 132.666 2.974 1.00 44.63 172 LYS A C 1
ATOM 1349 O O . LYS A 1 184 ? -49.877 132.319 3.778 1.00 45.89 172 LYS A O 1
ATOM 1351 N N . ILE A 1 185 ? -50.429 132.996 1.723 1.00 43.86 173 ILE A N 1
ATOM 1352 C CA . ILE A 1 185 ? -49.087 132.794 1.172 1.00 42.11 173 ILE A CA 1
ATOM 1353 C C . ILE A 1 185 ? -48.032 133.717 1.779 1.00 41.48 173 ILE A C 1
ATOM 1354 O O . ILE A 1 185 ? -46.857 133.379 1.799 1.00 45.23 173 ILE A O 1
ATOM 1359 N N . LYS A 1 186 ? -48.448 134.865 2.296 1.00 41.05 174 LYS A N 1
ATOM 1360 C CA . LYS A 1 186 ? -47.561 135.731 3.055 1.00 41.35 174 LYS A CA 1
ATOM 1361 C C . LYS A 1 186 ? -47.062 135.053 4.327 1.00 41.61 174 LYS A C 1
ATOM 1362 O O . LYS A 1 186 ? -46.005 135.402 4.811 1.00 43.43 174 LYS A O 1
ATOM 1364 N N . GLN A 1 187 ? -47.822 134.100 4.873 1.00 41.05 175 GLN A N 1
ATOM 1365 C CA . GLN A 1 187 ? -47.398 133.363 6.080 1.00 42.21 175 GLN A CA 1
ATOM 1366 C C . GLN A 1 187 ? -46.313 132.308 5.825 1.00 40.14 175 GLN A C 1
ATOM 1367 O O . GLN A 1 187 ? -45.709 131.832 6.758 1.00 43.12 175 GLN A O 1
ATOM 1373 N N . VAL A 1 188 ? -46.104 131.926 4.567 1.00 42.35 176 VAL A N 1
ATOM 1374 C CA . VAL A 1 188 ? -45.043 130.988 4.150 1.00 39.69 176 VAL A CA 1
ATOM 1375 C C . VAL A 1 188 ? -43.730 131.725 3.913 1.00 38.76 176 VAL A C 1
ATOM 1376 O O . VAL A 1 188 ? -43.661 132.614 3.100 1.00 40.82 176 VAL A O 1
ATOM 1380 N N . LYS A 1 189 ? -42.666 131.339 4.614 1.00 39.88 177 LYS A N 1
ATOM 1381 C CA . LYS A 1 189 ? -41.454 132.135 4.612 1.00 39.11 177 LYS A CA 1
ATOM 1382 C C . LYS A 1 189 ? -40.340 131.621 3.702 1.00 38.42 177 LYS A C 1
ATOM 1383 O O . LYS A 1 189 ? -39.814 132.370 2.866 1.00 42.10 177 LYS A O 1
ATOM 1389 N N . PHE A 1 190 ? -39.961 130.367 3.871 1.00 39.34 178 PHE A N 1
ATOM 1390 C CA . PHE A 1 190 ? -38.895 129.791 3.094 1.00 38.36 178 PHE A CA 1
ATOM 1391 C C . PHE A 1 190 ? -39.046 128.277 2.916 1.00 39.91 178 PHE A C 1
ATOM 1392 O O . PHE A 1 190 ? -39.862 127.622 3.583 1.00 41.28 178 PHE A O 1
ATOM 1400 N N . ILE A 1 191 ? -38.240 127.757 1.999 1.00 39.91 179 ILE A N 1
ATOM 1401 C CA . ILE A 1 191 ? -38.057 126.335 1.756 1.00 40.20 179 ILE A CA 1
ATOM 1402 C C . ILE A 1 191 ? -36.652 125.934 2.213 1.00 38.98 179 ILE A C 1
ATOM 1403 O O . ILE A 1 191 ? -35.678 126.487 1.745 1.00 38.44 179 ILE A O 1
ATOM 1408 N N . TYR A 1 192 ? -36.588 124.963 3.108 1.00 39.84 180 TYR A N 1
ATOM 1409 C CA . TYR A 1 192 ? -35.350 124.341 3.591 1.00 37.41 180 TYR A CA 1
ATOM 1410 C C . TYR A 1 192 ? -35.027 123.049 2.825 1.00 39.28 180 TYR A C 1
ATOM 1411 O O . TYR A 1 192 ? -35.829 122.116 2.753 1.00 38.40 180 TYR A O 1
ATOM 1420 N N . VAL A 1 193 ? -33.839 123.018 2.237 1.00 39.26 181 VAL A N 1
ATOM 1421 C CA . VAL A 1 193 ? -33.396 121.902 1.450 1.00 42.02 181 VAL A CA 1
ATOM 1422 C C . VAL A 1 193 ? -31.951 121.535 1.793 1.00 42.61 181 VAL A C 1
ATOM 1423 O O . VAL A 1 193 ? -31.177 122.351 2.271 1.00 41.11 181 VAL A O 1
ATOM 1427 N N . VAL A 1 194 ? -31.640 120.259 1.607 1.00 41.97 182 VAL A N 1
ATOM 1428 C CA . VAL A 1 194 ? -30.273 119.769 1.616 1.00 41.22 182 VAL A CA 1
ATOM 1429 C C . VAL A 1 194 ? -30.053 119.156 0.237 1.00 39.75 182 VAL A C 1
ATOM 1430 O O . VAL A 1 194 ? -30.538 118.063 -0.045 1.00 41.31 182 VAL A O 1
ATOM 1434 N N . SER A 1 195 ? -29.317 119.865 -0.611 1.00 40.44 183 SER A N 1
ATOM 1435 C CA . SER A 1 195 ? -29.308 119.608 -2.030 1.00 41.40 183 SER A CA 1
ATOM 1436 C C . SER A 1 195 ? -28.314 118.493 -2.465 1.00 40.78 183 SER A C 1
ATOM 1437 O O . SER A 1 195 ? -28.552 117.817 -3.473 1.00 43.96 183 SER A O 1
ATOM 1440 N N . ASN A 1 196 ? -27.222 118.319 -1.716 1.00 39.68 184 ASN A N 1
ATOM 1441 C CA . ASN A 1 196 ? -26.277 117.234 -1.952 1.00 41.99 184 ASN A CA 1
ATOM 1442 C C . ASN A 1 196 ? -26.272 116.232 -0.800 1.00 43.20 184 ASN A C 1
ATOM 1443 O O . ASN A 1 196 ? -26.042 116.594 0.358 1.00 44.13 184 ASN A O 1
ATOM 1448 N N . PHE A 1 197 ? -26.492 114.977 -1.124 1.00 41.97 185 PHE A N 1
ATOM 1449 C CA . PHE A 1 197 ? -26.262 113.876 -0.189 1.00 41.77 185 PHE A CA 1
ATOM 1450 C C . PHE A 1 197 ? -26.996 114.112 1.121 1.00 40.67 185 PHE A C 1
ATOM 1451 O O . PHE A 1 197 ? -26.413 114.267 2.191 1.00 44.24 185 PHE A O 1
ATOM 1459 N N . HIS A 1 198 ? -28.305 114.137 0.982 1.00 42.08 186 HIS A N 1
ATOM 1460 C CA . HIS A 1 198 ? -29.256 114.482 2.034 1.00 38.86 186 HIS A CA 1
ATOM 1461 C C . HIS A 1 198 ? -28.990 113.758 3.323 1.00 39.34 186 HIS A C 1
ATOM 1462 O O . HIS A 1 198 ? -28.569 112.630 3.329 1.00 39.22 186 HIS A O 1
ATOM 1469 N N . ASN A 1 199 ? -29.203 114.435 4.427 1.00 39.85 187 ASN A N 1
ATOM 1470 C CA . ASN A 1 199 ? -29.223 113.787 5.713 1.00 39.77 187 ASN A CA 1
ATOM 1471 C C . ASN A 1 199 ? -30.691 113.805 6.086 1.00 40.65 187 ASN A C 1
ATOM 1472 O O . ASN A 1 199 ? -31.262 114.873 6.259 1.00 41.37 187 ASN A O 1
ATOM 1477 N N . PRO A 1 200 ? -31.317 112.623 6.220 1.00 39.82 188 PRO A N 1
ATOM 1478 C CA . PRO A 1 200 ? -30.820 111.253 6.227 1.00 40.05 188 PRO A CA 1
ATOM 1479 C C . PRO A 1 200 ? -30.835 110.463 4.914 1.00 39.89 188 PRO A C 1
ATOM 1480 O O . PRO A 1 200 ? -30.364 109.327 4.888 1.00 39.04 188 PRO A O 1
ATOM 1484 N N . ALA A 1 201 ? -31.404 111.029 3.862 1.00 39.52 189 ALA A N 1
ATOM 1485 C CA . ALA A 1 201 ? -31.822 110.250 2.678 1.00 38.69 189 ALA A CA 1
ATOM 1486 C C . ALA A 1 201 ? -30.751 109.890 1.656 1.00 39.30 189 ALA A C 1
ATOM 1487 O O . ALA A 1 201 ? -30.995 109.016 0.810 1.00 42.88 189 ALA A O 1
ATOM 1489 N N . GLY A 1 202 ? -29.609 110.571 1.695 1.00 37.64 190 GLY A N 1
ATOM 1490 C CA . GLY A 1 202 ? -28.496 110.333 0.756 1.00 37.39 190 GLY A CA 1
ATOM 1491 C C . GLY A 1 202 ? -28.752 110.774 -0.671 1.00 38.87 190 GLY A C 1
ATOM 1492 O O . GLY A 1 202 ? -27.872 110.699 -1.562 1.00 40.41 190 GLY A O 1
ATOM 1493 N N . VAL A 1 203 ? -29.955 111.282 -0.874 1.00 39.32 191 VAL A N 1
ATOM 1494 C CA . VAL A 1 203 ? -30.418 111.788 -2.160 1.00 40.81 191 VAL A CA 1
ATOM 1495 C C . VAL A 1 203 ? -29.709 113.074 -2.575 1.00 38.95 191 VAL A C 1
ATOM 1496 O O . VAL A 1 203 ? -29.414 113.933 -1.756 1.00 38.80 191 VAL A O 1
ATOM 1500 N N . THR A 1 204 ? -29.456 113.203 -3.875 1.00 37.81 192 THR A N 1
ATOM 1501 C CA . THR A 1 204 ? -28.981 114.442 -4.467 1.00 39.22 192 THR A CA 1
ATOM 1502 C C . THR A 1 204 ? -30.048 115.023 -5.411 1.00 39.86 192 THR A C 1
ATOM 1503 O O . THR A 1 204 ? -30.554 114.332 -6.287 1.00 39.16 192 THR A O 1
ATOM 1507 N N . THR A 1 205 ? -30.381 116.294 -5.192 1.00 40.19 193 THR A N 1
ATOM 1508 C CA . THR A 1 205 ? -31.376 116.992 -5.975 1.00 41.44 193 THR A CA 1
ATOM 1509 C C . THR A 1 205 ? -30.820 117.228 -7.378 1.00 40.46 193 THR A C 1
ATOM 1510 O O . THR A 1 205 ? -29.680 117.667 -7.557 1.00 41.35 193 THR A O 1
ATOM 1514 N N . SER A 1 206 ? -31.612 116.866 -8.355 1.00 38.56 194 SER A N 1
ATOM 1515 C CA . SER A 1 206 ? -31.262 117.048 -9.749 1.00 39.77 194 SER A CA 1
ATOM 1516 C C . SER A 1 206 ? -31.167 118.516 -10.092 1.00 38.83 194 SER A C 1
ATOM 1517 O O . SER A 1 206 ? -31.850 119.335 -9.512 1.00 40.65 194 SER A O 1
ATOM 1520 N N . LEU A 1 207 ? -30.348 118.832 -11.085 1.00 39.58 195 LEU A N 1
ATOM 1521 C CA . LEU A 1 207 ? -30.272 120.191 -11.616 1.00 40.78 195 LEU A CA 1
ATOM 1522 C C . LEU A 1 207 ? -31.624 120.760 -12.012 1.00 40.12 195 LEU A C 1
ATOM 1523 O O . LEU A 1 207 ? -31.908 121.909 -11.745 1.00 42.65 195 LEU A O 1
ATOM 1528 N N . GLU A 1 208 ? -32.455 119.936 -12.627 1.00 37.99 196 GLU A N 1
ATOM 1529 C CA . GLU A 1 208 ? -33.745 120.368 -13.140 1.00 41.45 196 GLU A CA 1
ATOM 1530 C C . GLU A 1 208 ? -34.665 120.735 -11.986 1.00 40.03 196 GLU A C 1
ATOM 1531 O O . GLU A 1 208 ? -35.371 121.739 -12.043 1.00 40.22 196 GLU A O 1
ATOM 1537 N N . LYS A 1 209 ? -34.650 119.937 -10.929 1.00 40.46 197 LYS A N 1
ATOM 1538 C CA . LYS A 1 209 ? -35.408 120.275 -9.728 1.00 39.93 197 LYS A CA 1
ATOM 1539 C C . LYS A 1 209 ? -34.820 121.466 -8.972 1.00 37.79 197 LYS A C 1
ATOM 1540 O O . LYS A 1 209 ? -35.547 122.248 -8.392 1.00 44.15 197 LYS A O 1
ATOM 1546 N N . ARG A 1 210 ? -33.518 121.635 -8.982 1.00 37.25 198 ARG A N 1
ATOM 1547 C CA . ARG A 1 210 ? -32.942 122.849 -8.413 1.00 36.58 198 ARG A CA 1
ATOM 1548 C C . ARG A 1 210 ? -33.509 124.100 -9.082 1.00 35.82 198 ARG A C 1
ATOM 1549 O O . ARG A 1 210 ? -33.983 125.009 -8.418 1.00 38.60 198 ARG A O 1
ATOM 1557 N N . LYS A 1 211 ? -33.469 124.127 -10.411 1.00 38.40 199 LYS A N 1
ATOM 1558 C CA . LYS A 1 211 ? -33.959 125.244 -11.190 1.00 36.23 199 LYS A CA 1
ATOM 1559 C C . LYS A 1 211 ? -35.449 125.475 -10.965 1.00 39.23 199 LYS A C 1
ATOM 1560 O O . LYS A 1 211 ? -35.905 126.611 -10.863 1.00 43.45 199 LYS A O 1
ATOM 1566 N N . ALA A 1 212 ? -36.202 124.391 -10.900 1.00 40.83 200 ALA A N 1
ATOM 1567 C CA . ALA A 1 212 ? -37.628 124.461 -10.662 1.00 39.93 200 ALA A CA 1
ATOM 1568 C C . ALA A 1 212 ? -37.937 124.988 -9.263 1.00 38.85 200 ALA A C 1
ATOM 1569 O O . ALA A 1 212 ? -38.884 125.754 -9.113 1.00 39.89 200 ALA A O 1
ATOM 1571 N N . LEU A 1 213 ? -37.160 124.596 -8.249 1.00 37.95 201 LEU A N 1
ATOM 1572 C CA . LEU A 1 213 ? -37.345 125.186 -6.933 1.00 38.91 201 LEU A CA 1
ATOM 1573 C C . LEU A 1 213 ? -37.155 126.681 -6.922 1.00 38.99 201 LEU A C 1
ATOM 1574 O O . LEU A 1 213 ? -37.851 127.371 -6.196 1.00 42.94 201 LEU A O 1
ATOM 1579 N N . VAL A 1 214 ? -36.177 127.186 -7.662 1.00 38.98 202 VAL A N 1
ATOM 1580 C CA . VAL A 1 214 ? -35.936 128.624 -7.716 1.00 38.14 202 VAL A CA 1
ATOM 1581 C C . VAL A 1 214 ? -37.176 129.286 -8.298 1.00 38.13 202 VAL A C 1
ATOM 1582 O O . VAL A 1 214 ? -37.641 130.271 -7.766 1.00 43.32 202 VAL A O 1
ATOM 1586 N N . GLU A 1 215 ? -37.744 128.689 -9.331 1.00 39.33 203 GLU A N 1
ATOM 1587 C CA . GLU A 1 215 ? -38.905 129.237 -10.006 1.00 40.42 203 GLU A CA 1
ATOM 1588 C C . GLU A 1 215 ? -40.137 129.253 -9.112 1.00 40.02 203 GLU A C 1
ATOM 1589 O O . GLU A 1 215 ? -40.824 130.261 -9.061 1.00 40.67 203 GLU A O 1
ATOM 1595 N N . ILE A 1 216 ? -40.395 128.151 -8.402 1.00 39.91 204 ILE A N 1
ATOM 1596 C CA . ILE A 1 216 ? -41.484 128.099 -7.420 1.00 42.04 204 ILE A CA 1
ATOM 1597 C C . ILE A 1 216 ? -41.283 129.115 -6.285 1.00 40.16 204 ILE A C 1
ATOM 1598 O O . ILE A 1 216 ? -42.224 129.786 -5.875 1.00 44.85 204 ILE A O 1
ATOM 1603 N N . ALA A 1 217 ? -40.067 129.252 -5.781 1.00 43.52 205 ALA A N 1
ATOM 1604 C CA . ALA A 1 217 ? -39.782 130.247 -4.727 1.00 40.75 205 ALA A CA 1
ATOM 1605 C C . ALA A 1 217 ? -40.082 131.661 -5.222 1.00 41.49 205 ALA A C 1
ATOM 1606 O O . ALA A 1 217 ? -40.697 132.460 -4.542 1.00 40.80 205 ALA A O 1
ATOM 1608 N N . GLU A 1 218 ? -39.696 131.939 -6.454 1.00 41.38 206 GLU A N 1
ATOM 1609 C CA . GLU A 1 218 ? -39.954 133.226 -7.059 1.00 43.47 206 GLU A CA 1
ATOM 1610 C C . GLU A 1 218 ? -41.439 133.490 -7.145 1.00 41.83 206 GLU A C 1
ATOM 1611 O O . GLU A 1 218 ? -41.875 134.535 -6.733 1.00 43.34 206 GLU A O 1
ATOM 1617 N N . LYS A 1 219 ? -42.194 132.534 -7.673 1.00 41.06 207 LYS A N 1
ATOM 1618 C CA . LYS A 1 219 ? -43.640 132.656 -7.843 1.00 43.94 207 LYS A CA 1
ATOM 1619 C C . LYS A 1 219 ? -44.351 133.001 -6.533 1.00 44.56 207 LYS A C 1
ATOM 1620 O O . LYS A 1 219 ? -45.213 133.874 -6.507 1.00 45.82 207 LYS A O 1
ATOM 1626 N N . TYR A 1 220 ? -43.981 132.339 -5.442 1.00 41.01 208 TYR A N 1
ATOM 1627 C CA . TYR A 1 220 ? -44.685 132.549 -4.175 1.00 41.75 208 TYR A CA 1
ATOM 1628 C C . TYR A 1 220 ? -43.937 133.463 -3.219 1.00 40.72 208 TYR A C 1
ATOM 1629 O O . TYR A 1 220 ? -44.277 133.516 -2.036 1.00 43.71 208 TYR A O 1
ATOM 1638 N N . ASP A 1 221 ? -42.951 134.194 -3.751 1.00 40.16 209 ASP A N 1
ATOM 1639 C CA . ASP A 1 221 ? -42.111 135.141 -2.983 1.00 42.25 209 ASP A CA 1
ATOM 1640 C C . ASP A 1 221 ? -41.505 134.521 -1.743 1.00 41.43 209 ASP A C 1
ATOM 1641 O O . ASP A 1 221 ? -41.595 135.072 -0.649 1.00 43.78 209 ASP A O 1
ATOM 1646 N N . LEU A 1 222 ? -40.891 133.365 -1.923 1.00 40.37 210 LEU A N 1
ATOM 1647 C CA . LEU A 1 222 ? -40.245 132.647 -0.827 1.00 40.70 210 LEU A CA 1
ATOM 1648 C C . LEU A 1 222 ? -38.751 132.760 -1.041 1.00 39.63 210 LEU A C 1
ATOM 1649 O O . LEU A 1 222 ? -38.304 133.029 -2.152 1.00 41.33 210 LEU A O 1
ATOM 1654 N N . PHE A 1 223 ? -37.963 132.598 0.011 1.00 37.09 211 PHE A N 1
ATOM 1655 C CA . PHE A 1 223 ? -36.557 132.327 -0.223 1.00 38.15 211 PHE A CA 1
ATOM 1656 C C . PHE A 1 223 ? -36.249 130.881 0.087 1.00 39.07 211 PHE A C 1
ATOM 1657 O O . PHE A 1 223 ? -37.051 130.171 0.723 1.00 41.27 211 PHE A O 1
ATOM 1665 N N . ILE A 1 224 ? -35.065 130.462 -0.348 1.00 39.11 212 ILE A N 1
ATOM 1666 C CA . ILE A 1 224 ? -34.583 129.097 -0.157 1.00 39.19 212 ILE A CA 1
ATOM 1667 C C . ILE A 1 224 ? -33.353 129.059 0.731 1.00 39.21 212 ILE A C 1
ATOM 1668 O O . ILE A 1 224 ? -32.389 129.792 0.519 1.00 39.79 212 ILE A O 1
ATOM 1673 N N . VAL A 1 225 ? -33.395 128.201 1.750 1.00 36.20 213 VAL A N 1
ATOM 1674 C CA . VAL A 1 225 ? -32.241 127.926 2.594 1.00 38.32 213 VAL A CA 1
ATOM 1675 C C . VAL A 1 225 ? -31.634 126.600 2.145 1.00 38.01 213 VAL A C 1
ATOM 1676 O O . VAL A 1 225 ? -32.192 125.546 2.386 1.00 38.93 213 VAL A O 1
ATOM 1680 N N . GLU A 1 226 ? -30.478 126.688 1.512 1.00 42.63 214 GLU A N 1
ATOM 1681 C CA . GLU A 1 226 ? -29.768 125.534 0.983 1.00 42.48 214 GLU A CA 1
ATOM 1682 C C . GLU A 1 226 ? -28.641 125.151 1.953 1.00 39.64 214 GLU A C 1
ATOM 1683 O O . GLU A 1 226 ? -27.627 125.823 2.024 1.00 42.90 214 GLU A O 1
ATOM 1689 N N . ASP A 1 227 ? -28.862 124.065 2.681 1.00 40.67 215 ASP A N 1
ATOM 1690 C CA . ASP A 1 227 ? -27.921 123.518 3.619 1.00 41.27 215 ASP A CA 1
ATOM 1691 C C . ASP A 1 227 ? -27.074 122.485 2.889 1.00 42.53 215 ASP A C 1
ATOM 1692 O O . ASP A 1 227 ? -27.593 121.541 2.319 1.00 46.83 215 ASP A O 1
ATOM 1697 N N . ASP A 1 228 ? -25.764 122.669 2.879 1.00 41.80 216 ASP A N 1
ATOM 1698 C CA . ASP A 1 228 ? -24.889 121.829 2.089 1.00 42.18 216 ASP A CA 1
ATOM 1699 C C . ASP A 1 228 ? -23.623 121.445 2.850 1.00 42.22 216 ASP A C 1
ATOM 1700 O O . ASP A 1 228 ? -22.548 121.920 2.533 1.00 44.37 216 ASP A O 1
ATOM 1705 N N . PRO A 1 229 ? -23.740 120.556 3.854 1.00 41.38 217 PRO A N 1
ATOM 1706 C CA . PRO A 1 229 ? -22.565 120.119 4.591 1.00 40.70 217 PRO A CA 1
ATOM 1707 C C . PRO A 1 229 ? -21.625 119.190 3.820 1.00 40.90 217 PRO A C 1
ATOM 1708 O O . PRO A 1 229 ? -20.447 119.067 4.179 1.00 47.76 217 PRO A O 1
ATOM 1712 N N . TYR A 1 230 ? -22.126 118.545 2.777 1.00 42.86 218 TYR A N 1
ATOM 1713 C CA . TYR A 1 230 ? -21.501 117.326 2.236 1.00 42.30 218 TYR A CA 1
ATOM 1714 C C . TYR A 1 230 ? -20.997 117.459 0.823 1.00 43.52 218 TYR A C 1
ATOM 1715 O O . TYR A 1 230 ? -20.458 116.500 0.264 1.00 44.24 218 TYR A O 1
ATOM 1724 N N . GLY A 1 231 ? -21.161 118.628 0.216 1.00 44.17 219 GLY A N 1
ATOM 1725 C CA . GLY A 1 231 ? -20.912 118.755 -1.196 1.00 44.39 219 GLY A CA 1
ATOM 1726 C C . GLY A 1 231 ? -19.539 118.322 -1.645 1.00 44.14 219 GLY A C 1
ATOM 1727 O O . GLY A 1 231 ? -19.397 117.708 -2.701 1.00 42.67 219 GLY A O 1
ATOM 1728 N N . ALA A 1 232 ? -18.516 118.642 -0.868 1.00 42.09 220 ALA A N 1
ATOM 1729 C CA . ALA A 1 232 ? -17.155 118.220 -1.224 1.00 44.60 220 ALA A CA 1
ATOM 1730 C C . ALA A 1 232 ? -16.950 116.701 -1.168 1.00 43.68 220 ALA A C 1
ATOM 1731 O O . ALA A 1 232 ? -16.048 116.181 -1.810 1.00 40.51 220 ALA A O 1
ATOM 1733 N N . LEU A 1 233 ? -17.814 115.984 -0.435 1.00 40.37 221 LEU A N 1
ATOM 1734 C CA . LEU A 1 233 ? -17.694 114.547 -0.286 1.00 40.46 221 LEU A CA 1
ATOM 1735 C C . LEU A 1 233 ? -18.422 113.721 -1.338 1.00 38.71 221 LEU A C 1
ATOM 1736 O O . LEU A 1 233 ? -19.253 112.886 -1.011 1.00 41.45 221 LEU A O 1
ATOM 1741 N N . ARG A 1 234 ? -18.058 113.942 -2.593 1.00 40.44 222 ARG A N 1
ATOM 1742 C CA . ARG A 1 234 ? -18.653 113.275 -3.740 1.00 39.64 222 ARG A CA 1
ATOM 1743 C C . ARG A 1 234 ? -17.801 112.089 -4.161 1.00 41.25 222 ARG A C 1
ATOM 1744 O O . ARG A 1 234 ? -16.582 112.221 -4.352 1.00 40.59 222 ARG A O 1
ATOM 1752 N N . TYR A 1 235 ? -18.440 110.942 -4.344 1.00 41.64 223 TYR A N 1
ATOM 1753 C CA . TYR A 1 235 ? -17.720 109.719 -4.676 1.00 43.21 223 TYR A CA 1
ATOM 1754 C C . TYR A 1 235 ? -17.805 109.339 -6.168 1.00 45.08 223 TYR A C 1
ATOM 1755 O O . TYR A 1 235 ? -16.903 108.669 -6.660 1.00 43.83 223 TYR A O 1
ATOM 1764 N N . GLU A 1 236 ? -18.890 109.749 -6.844 1.00 46.14 224 GLU A N 1
ATOM 1765 C CA . GLU A 1 236 ? -19.087 109.570 -8.283 1.00 47.59 224 GLU A CA 1
ATOM 1766 C C . GLU A 1 236 ? -19.849 110.703 -8.884 1.00 47.44 224 GLU A C 1
ATOM 1767 O O . GLU A 1 236 ? -20.535 111.417 -8.191 1.00 44.57 224 GLU A O 1
ATOM 1773 N N . GLY A 1 237 ? -19.762 110.817 -10.211 1.00 50.89 225 GLY A N 1
ATOM 1774 C CA . GLY A 1 237 ? -20.532 111.812 -10.945 1.00 49.81 225 GLY A CA 1
ATOM 1775 C C . GLY A 1 237 ? -19.868 113.152 -10.876 1.00 50.45 225 GLY A C 1
ATOM 1776 O O . GLY A 1 237 ? -18.694 113.253 -10.522 1.00 52.32 225 GLY A O 1
ATOM 1777 N N . GLU A 1 238 ? -20.618 114.187 -11.246 1.00 49.65 226 GLU A N 1
ATOM 1778 C CA . GLU A 1 238 ? -20.095 115.531 -11.331 1.00 50.36 226 GLU A CA 1
ATOM 1779 C C . GLU A 1 238 ? -20.793 116.409 -10.300 1.00 48.91 226 GLU A C 1
ATOM 1780 O O . GLU A 1 238 ? -21.922 116.150 -9.934 1.00 50.84 226 GLU A O 1
ATOM 1783 N N . THR A 1 239 ? -20.102 117.434 -9.836 1.00 48.58 227 THR A N 1
ATOM 1784 C CA . THR A 1 239 ? -20.691 118.425 -8.940 1.00 49.91 227 THR A CA 1
ATOM 1785 C C . THR A 1 239 ? -21.791 119.184 -9.664 1.00 47.51 227 THR A C 1
ATOM 1786 O O . THR A 1 239 ? -21.608 119.623 -10.797 1.00 45.40 227 THR A O 1
ATOM 1790 N N . VAL A 1 240 ? -22.936 119.307 -9.006 1.00 45.01 228 VAL A N 1
ATOM 1791 C CA . VAL A 1 240 ? -24.083 120.000 -9.561 1.00 43.36 228 VAL A CA 1
ATOM 1792 C C . VAL A 1 240 ? -24.035 121.460 -9.092 1.00 41.65 228 VAL A C 1
ATOM 1793 O O . VAL A 1 240 ? -23.674 121.757 -7.947 1.00 40.89 228 VAL A O 1
ATOM 1797 N N . ASP A 1 241 ? -24.409 122.385 -9.959 1.00 39.18 229 ASP A N 1
ATOM 1798 C CA . ASP A 1 241 ? -24.530 123.782 -9.563 1.00 40.95 229 ASP A CA 1
ATOM 1799 C C . ASP A 1 241 ? -25.374 123.886 -8.282 1.00 41.98 229 ASP A C 1
ATOM 1800 O O . ASP A 1 241 ? -26.451 123.329 -8.200 1.00 43.00 229 ASP A O 1
ATOM 1805 N N . PRO A 1 242 ? -24.896 124.614 -7.289 1.00 40.87 230 PRO A N 1
ATOM 1806 C CA . PRO A 1 242 ? -25.801 124.881 -6.186 1.00 39.82 230 PRO A CA 1
ATOM 1807 C C . PRO A 1 242 ? -27.069 125.709 -6.533 1.00 39.95 230 PRO A C 1
ATOM 1808 O O . PRO A 1 242 ? -27.071 126.561 -7.448 1.00 37.24 230 PRO A O 1
ATOM 1812 N N . ILE A 1 243 ? -28.129 125.495 -5.752 1.00 38.55 231 ILE A N 1
ATOM 1813 C CA . ILE A 1 243 ? -29.317 126.323 -5.868 1.00 39.01 231 ILE A CA 1
ATOM 1814 C C . ILE A 1 243 ? -28.923 127.778 -5.658 1.00 38.50 231 ILE A C 1
ATOM 1815 O O . ILE A 1 243 ? -29.409 128.670 -6.360 1.00 39.04 231 ILE A O 1
ATOM 1820 N N . PHE A 1 244 ? -27.977 128.005 -4.753 1.00 39.61 232 PHE A N 1
ATOM 1821 C CA . PHE A 1 244 ? -27.430 129.350 -4.530 1.00 40.21 232 PHE A CA 1
ATOM 1822 C C . PHE A 1 244 ? -26.834 129.997 -5.802 1.00 41.99 232 PHE A C 1
ATOM 1823 O O . PHE A 1 244 ? -27.072 131.163 -6.110 1.00 43.10 232 PHE A O 1
ATOM 1831 N N . LYS A 1 245 ? -26.117 129.209 -6.582 1.00 40.34 233 LYS A N 1
ATOM 1832 C CA . LYS A 1 245 ? -25.569 129.690 -7.817 1.00 41.32 233 LYS A CA 1
ATOM 1833 C C . LYS A 1 245 ? -26.643 129.972 -8.850 1.00 41.42 233 LYS A C 1
ATOM 1834 O O . LYS A 1 245 ? -26.513 130.899 -9.622 1.00 42.97 233 LYS A O 1
ATOM 1840 N N . ILE A 1 246 ? -27.688 129.160 -8.848 1.00 42.77 234 ILE A N 1
ATOM 1841 C CA . ILE A 1 246 ? -28.792 129.252 -9.787 1.00 42.89 234 ILE A CA 1
ATOM 1842 C C . ILE A 1 246 ? -29.744 130.401 -9.472 1.00 42.85 234 ILE A C 1
ATOM 1843 O O . ILE A 1 246 ? -30.132 131.125 -10.373 1.00 43.77 234 ILE A O 1
ATOM 1848 N N . GLY A 1 247 ? -30.177 130.522 -8.225 1.00 39.41 235 GLY A N 1
ATOM 1849 C CA . GLY A 1 247 ? -31.025 131.627 -7.831 1.00 41.56 235 GLY A CA 1
ATOM 1850 C C . GLY A 1 247 ? -30.299 132.904 -7.413 1.00 43.01 235 GLY A C 1
ATOM 1851 O O . GLY A 1 247 ? -30.857 133.975 -7.501 1.00 45.15 235 GLY A O 1
ATOM 1852 N N . GLY A 1 248 ? -29.055 132.799 -6.970 1.00 42.34 236 GLY A N 1
ATOM 1853 C CA . GLY A 1 248 ? -28.310 133.950 -6.457 1.00 42.54 236 GLY A CA 1
ATOM 1854 C C . GLY A 1 248 ? -28.743 134.306 -5.051 1.00 38.57 236 GLY A C 1
ATOM 1855 O O . GLY A 1 248 ? -29.763 133.829 -4.603 1.00 39.31 236 GLY A O 1
ATOM 1856 N N . PRO A 1 249 ? -27.994 135.196 -4.380 1.00 41.84 237 PRO A N 1
ATOM 1857 C CA . PRO A 1 249 ? -28.237 135.607 -2.990 1.00 42.47 237 PRO A CA 1
ATOM 1858 C C . PRO A 1 249 ? -29.517 136.384 -2.787 1.00 44.20 237 PRO A C 1
ATOM 1859 O O . PRO A 1 249 ? -30.027 136.449 -1.652 1.00 47.97 237 PRO A O 1
ATOM 1863 N N . GLU A 1 250 ? -30.083 136.898 -3.868 1.00 43.95 238 GLU A N 1
ATOM 1864 C CA . GLU A 1 250 ? -31.405 137.523 -3.793 1.00 46.70 238 GLU A CA 1
ATOM 1865 C C . GLU A 1 250 ? -32.512 136.539 -3.391 1.00 45.79 238 GLU A C 1
ATOM 1866 O O . GLU A 1 250 ? -33.504 136.946 -2.782 1.00 48.97 238 GLU A O 1
ATOM 1868 N N . ARG A 1 251 ? -32.326 135.256 -3.698 1.00 42.11 239 ARG A N 1
ATOM 1869 C CA . ARG A 1 251 ? -33.354 134.247 -3.531 1.00 39.83 239 ARG A CA 1
ATOM 1870 C C . ARG A 1 251 ? -32.971 133.107 -2.539 1.00 38.29 239 ARG A C 1
ATOM 1871 O O . ARG A 1 251 ? -33.851 132.429 -2.020 1.00 40.27 239 ARG A O 1
ATOM 1879 N N . VAL A 1 252 ? -31.674 132.890 -2.331 1.00 36.06 240 VAL A N 1
ATOM 1880 C CA . VAL A 1 252 ? -31.123 131.707 -1.637 1.00 34.27 240 VAL A CA 1
ATOM 1881 C C . VAL A 1 252 ? -30.086 132.114 -0.582 1.00 37.22 240 VAL A C 1
ATOM 1882 O O . VAL A 1 252 ? -29.348 133.066 -0.790 1.00 39.92 240 VAL A O 1
ATOM 1886 N N . VAL A 1 253 ? -30.104 131.435 0.564 1.00 38.12 241 VAL A N 1
ATOM 1887 C CA . VAL A 1 253 ? -29.069 131.471 1.585 1.00 38.85 241 VAL A CA 1
ATOM 1888 C C . VAL A 1 253 ? -28.325 130.154 1.511 1.00 40.43 241 VAL A C 1
ATOM 1889 O O . VAL A 1 253 ? -28.974 129.131 1.609 1.00 42.83 241 VAL A O 1
ATOM 1893 N N . LEU A 1 254 ? -26.986 130.162 1.372 1.00 38.87 242 LEU A N 1
ATOM 1894 C CA . LEU A 1 254 ? -26.179 128.935 1.351 1.00 37.59 242 LEU A CA 1
ATOM 1895 C C . LEU A 1 254 ? -25.503 128.709 2.698 1.00 40.07 242 LEU A C 1
ATOM 1896 O O . LEU A 1 254 ? -24.854 129.603 3.230 1.00 39.86 242 LEU A O 1
ATOM 1901 N N . LEU A 1 255 ? -25.709 127.529 3.267 1.00 39.58 243 LEU A N 1
ATOM 1902 C CA . LEU A 1 255 ? -25.031 127.105 4.518 1.00 38.18 243 LEU A CA 1
ATOM 1903 C C . LEU A 1 255 ? -24.033 126.021 4.203 1.00 39.31 243 LEU A C 1
ATOM 1904 O O . LEU A 1 255 ? -24.385 125.005 3.615 1.00 42.89 243 LEU A O 1
ATOM 1909 N N . ASN A 1 256 ? -22.769 126.261 4.514 1.00 41.21 244 ASN A N 1
ATOM 1910 C CA . ASN A 1 256 ? -21.755 125.236 4.443 1.00 39.66 244 ASN A CA 1
ATOM 1911 C C . ASN A 1 256 ? -21.222 125.063 5.849 1.00 41.85 244 ASN A C 1
ATOM 1912 O O . ASN A 1 256 ? -21.442 125.882 6.700 1.00 43.41 244 ASN A O 1
ATOM 1917 N N . THR A 1 257 ? -20.462 124.016 6.084 1.00 43.62 245 THR A N 1
ATOM 1918 C CA . THR A 1 257 ? -19.884 123.806 7.402 1.00 43.05 245 THR A CA 1
ATOM 1919 C C . THR A 1 257 ? -18.491 123.180 7.246 1.00 41.86 245 THR A C 1
ATOM 1920 O O . THR A 1 257 ? -18.165 122.578 6.204 1.00 41.60 245 THR A O 1
ATOM 1924 N N . PHE A 1 258 ? -17.675 123.380 8.274 1.00 38.57 246 PHE A N 1
ATOM 1925 C CA . PHE A 1 258 ? -16.410 122.683 8.416 1.00 40.62 246 PHE A CA 1
ATOM 1926 C C . PHE A 1 258 ? -16.551 121.333 9.110 1.00 40.31 246 PHE A C 1
ATOM 1927 O O . PHE A 1 258 ? -15.602 120.567 9.160 1.00 42.65 246 PHE A O 1
ATOM 1935 N N . SER A 1 259 ? -17.736 121.027 9.601 1.00 41.04 247 SER A N 1
ATOM 1936 C CA . SER A 1 259 ? -17.930 119.840 10.425 1.00 41.35 247 SER A CA 1
ATOM 1937 C C . SER A 1 259 ? -17.597 118.535 9.750 1.00 43.16 247 SER A C 1
ATOM 1938 O O . SER A 1 259 ? -16.971 117.658 10.362 1.00 40.95 247 SER A O 1
ATOM 1941 N N . LYS A 1 260 ? -17.961 118.404 8.484 1.00 42.62 248 LYS A N 1
ATOM 1942 C CA . LYS A 1 260 ? -17.830 117.128 7.843 1.00 44.09 248 LYS A CA 1
ATOM 1943 C C . LYS A 1 260 ? -16.546 116.977 7.029 1.00 43.73 248 LYS A C 1
ATOM 1944 O O . LYS A 1 260 ? -16.143 115.854 6.758 1.00 45.65 248 LYS A O 1
ATOM 1950 N N . VAL A 1 261 ? -15.920 118.096 6.642 1.00 43.96 249 VAL A N 1
ATOM 1951 C CA . VAL A 1 261 ? -14.710 118.086 5.800 1.00 44.05 249 VAL A CA 1
ATOM 1952 C C . VAL A 1 261 ? -13.449 118.484 6.543 1.00 45.47 249 VAL A C 1
ATOM 1953 O O . VAL A 1 261 ? -12.378 118.320 6.023 1.00 47.91 249 VAL A O 1
ATOM 1957 N N . LEU A 1 262 ? -13.571 119.049 7.749 1.00 46.23 250 LEU A N 1
ATOM 1958 C CA . LEU A 1 262 ? -12.396 119.434 8.544 1.00 46.04 250 LEU A CA 1
ATOM 1959 C C . LEU A 1 262 ? -12.474 118.954 10.016 1.00 45.35 250 LEU A C 1
ATOM 1960 O O . LEU A 1 262 ? -11.725 118.101 10.389 1.00 44.20 250 LEU A O 1
ATOM 1965 N N . ALA A 1 263 ? -13.382 119.483 10.824 1.00 43.23 251 ALA A N 1
ATOM 1966 C CA . ALA A 1 263 ? -13.547 119.015 12.205 1.00 43.73 251 ALA A CA 1
ATOM 1967 C C . ALA A 1 263 ? -14.802 119.597 12.782 1.00 41.34 251 ALA A C 1
ATOM 1968 O O . ALA A 1 263 ? -14.958 120.791 12.767 1.00 41.24 251 ALA A O 1
ATOM 1970 N N . PRO A 1 264 ? -15.695 118.748 13.288 1.00 38.78 252 PRO A N 1
ATOM 1971 C CA . PRO A 1 264 ? -16.855 119.234 14.034 1.00 39.06 252 PRO A CA 1
ATOM 1972 C C . PRO A 1 264 ? -16.499 120.129 15.174 1.00 41.77 252 PRO A C 1
ATOM 1973 O O . PRO A 1 264 ? -17.198 121.096 15.381 1.00 42.10 252 PRO A O 1
ATOM 1977 N N . GLY A 1 265 ? -15.375 119.852 15.820 1.00 40.32 253 GLY A N 1
ATOM 1978 C CA . GLY A 1 265 ? -14.934 120.573 17.023 1.00 41.77 253 GLY A CA 1
ATOM 1979 C C . GLY A 1 265 ? -14.612 122.036 16.860 1.00 40.10 253 GLY A C 1
ATOM 1980 O O . GLY A 1 265 ? -14.512 122.765 17.844 1.00 44.57 253 GLY A O 1
ATOM 1981 N N . LEU A 1 266 ? -14.424 122.472 15.624 1.00 41.58 254 LEU A N 1
ATOM 1982 C CA . LEU A 1 266 ? -14.228 123.853 15.326 1.00 40.52 254 LEU A CA 1
ATOM 1983 C C . LEU A 1 266 ? -15.526 124.630 15.447 1.00 41.18 254 LEU A C 1
ATOM 1984 O O . LEU A 1 266 ? -15.495 125.809 15.634 1.00 41.18 254 LEU A O 1
ATOM 1989 N N . ARG A 1 267 ? -16.659 123.953 15.261 1.00 42.42 255 ARG A N 1
ATOM 1990 C CA . ARG A 1 267 ? -17.981 124.548 15.228 1.00 39.82 255 ARG A CA 1
ATOM 1991 C C . ARG A 1 267 ? -18.020 125.787 14.322 1.00 41.84 255 ARG A C 1
ATOM 1992 O O . ARG A 1 267 ? -18.322 126.871 14.796 1.00 41.78 255 ARG A O 1
ATOM 2000 N N . ILE A 1 268 ? -17.721 125.616 13.050 1.00 39.99 256 ILE A N 1
ATOM 2001 C CA . ILE A 1 268 ? -17.789 126.694 12.085 1.00 40.95 256 ILE A CA 1
ATOM 2002 C C . ILE A 1 268 ? -18.749 126.408 10.938 1.00 42.17 256 ILE A C 1
ATOM 2003 O O . ILE A 1 268 ? -18.540 125.497 10.155 1.00 43.55 256 ILE A O 1
ATOM 2008 N N . GLY A 1 269 ? -19.809 127.195 10.883 1.00 40.70 257 GLY A N 1
ATOM 2009 C CA . GLY A 1 269 ? -20.733 127.240 9.791 1.00 41.26 257 GLY A CA 1
ATOM 2010 C C . GLY A 1 269 ? -20.483 128.518 9.014 1.00 40.15 257 GLY A C 1
ATOM 2011 O O . GLY A 1 269 ? -20.113 129.512 9.589 1.00 42.61 257 GLY A O 1
ATOM 2020 N N . VAL A 1 271 ? -22.364 131.005 6.287 1.00 42.46 259 VAL A N 1
ATOM 2021 C CA . VAL A 1 271 ? -23.610 131.454 5.681 1.00 40.49 259 VAL A CA 1
ATOM 2022 C C . VAL A 1 271 ? -23.303 132.480 4.589 1.00 40.59 259 VAL A C 1
ATOM 2023 O O . VAL A 1 271 ? -22.592 133.446 4.826 1.00 39.83 259 VAL A O 1
ATOM 2027 N N . ALA A 1 272 ? -23.850 132.252 3.409 1.00 39.39 260 ALA A N 1
ATOM 2028 C CA . ALA A 1 272 ? -23.783 133.209 2.291 1.00 40.37 260 ALA A CA 1
ATOM 2029 C C . ALA A 1 272 ? -25.179 133.608 1.872 1.00 40.69 260 ALA A C 1
ATOM 2030 O O . ALA A 1 272 ? -26.064 132.760 1.734 1.00 41.96 260 ALA A O 1
ATOM 2032 N N . GLY A 1 273 ? -25.371 134.908 1.714 1.00 39.69 261 GLY A N 1
ATOM 2033 C CA . GLY A 1 273 ? -26.655 135.489 1.380 1.00 39.53 261 GLY A CA 1
ATOM 2034 C C . GLY A 1 273 ? -26.522 136.926 0.908 1.00 39.93 261 GLY A C 1
ATOM 2035 O O . GLY A 1 273 ? -25.422 137.425 0.682 1.00 40.19 261 GLY A O 1
ATOM 2036 N N . SER A 1 274 ? -27.663 137.586 0.772 1.00 41.79 262 SER A N 1
ATOM 2037 C CA . SER A 1 274 ? -27.730 138.979 0.360 1.00 40.64 262 SER A CA 1
ATOM 2038 C C . SER A 1 274 ? -27.164 139.786 1.487 1.00 39.17 262 SER A C 1
ATOM 2039 O O . SER A 1 274 ? -27.119 139.330 2.609 1.00 39.53 262 SER A O 1
ATOM 2042 N N . LYS A 1 275 ? -26.692 140.971 1.183 1.00 42.38 263 LYS A N 1
ATOM 2043 C CA . LYS A 1 275 ? -26.162 141.827 2.238 1.00 39.02 263 LYS A CA 1
ATOM 2044 C C . LYS A 1 275 ? -27.208 142.196 3.266 1.00 38.91 263 LYS A C 1
ATOM 2045 O O . LYS A 1 275 ? -26.877 142.380 4.410 1.00 41.96 263 LYS A O 1
ATOM 2051 N N . GLU A 1 276 ? -28.467 142.297 2.858 1.00 38.39 264 GLU A N 1
ATOM 2052 C CA . GLU A 1 276 ? -29.552 142.651 3.769 1.00 38.56 264 GLU A CA 1
ATOM 2053 C C . GLU A 1 276 ? -29.797 141.487 4.733 1.00 40.03 264 GLU A C 1
ATOM 2054 O O . GLU A 1 276 ? -29.884 141.679 5.930 1.00 37.81 264 GLU A O 1
ATOM 2060 N N . PHE A 1 277 ? -29.891 140.274 4.181 1.00 39.43 265 PHE A N 1
ATOM 2061 C CA . PHE A 1 277 ? -30.071 139.077 4.977 1.00 40.85 265 PHE A CA 1
ATOM 2062 C C . PHE A 1 277 ? -28.915 138.914 5.969 1.00 39.27 265 PHE A C 1
ATOM 2063 O O . PHE A 1 2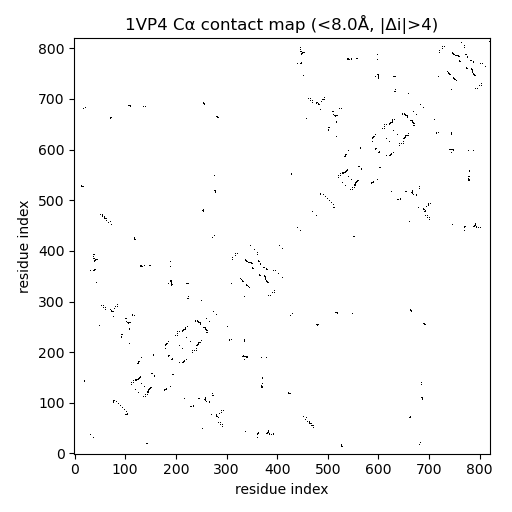77 ? -29.112 138.726 7.176 1.00 41.76 265 PHE A O 1
ATOM 2071 N N . ILE A 1 278 ? -27.689 138.984 5.468 1.00 39.81 266 ILE A N 1
ATOM 2072 C CA . ILE A 1 278 ? -26.523 138.821 6.323 1.00 34.99 266 ILE A CA 1
ATOM 2073 C C . ILE A 1 278 ? -26.464 139.873 7.444 1.00 38.44 266 ILE A C 1
ATOM 2074 O O . ILE A 1 278 ? -26.134 139.513 8.587 1.00 39.68 266 ILE A O 1
ATOM 2079 N N . ARG A 1 279 ? -26.810 141.132 7.158 1.00 41.33 267 ARG A N 1
ATOM 2080 C CA . ARG A 1 279 ? -26.872 142.171 8.201 1.00 42.26 267 ARG A CA 1
ATOM 2081 C C . ARG A 1 279 ? -27.820 141.779 9.334 1.00 40.18 267 ARG A C 1
ATOM 2082 O O . ARG A 1 279 ? -27.523 142.028 10.489 1.00 40.01 267 ARG A O 1
ATOM 2090 N N . LYS A 1 280 ? -28.950 141.164 8.997 1.00 40.37 268 LYS A N 1
ATOM 2091 C CA . LYS A 1 280 ? -29.892 140.705 10.006 1.00 39.18 268 LYS A CA 1
ATOM 2092 C C . LYS A 1 280 ? -29.347 139.526 10.792 1.00 39.43 268 LYS A C 1
ATOM 2093 O O . LYS A 1 280 ? -29.512 139.497 11.982 1.00 41.43 268 LYS A O 1
ATOM 2099 N N . ILE A 1 281 ? -28.685 138.570 10.142 1.00 39.88 269 ILE A N 1
ATOM 2100 C CA . ILE A 1 281 ? -28.018 137.480 10.876 1.00 39.64 269 ILE A CA 1
ATOM 2101 C C . ILE A 1 281 ? -26.953 138.046 11.812 1.00 38.96 269 ILE A C 1
ATOM 2102 O O . ILE A 1 281 ? -26.807 137.586 12.938 1.00 40.13 269 ILE A O 1
ATOM 2107 N N . VAL A 1 282 ? -26.196 139.042 11.356 1.00 39.43 270 VAL A N 1
ATOM 2108 C CA . VAL A 1 282 ? -25.220 139.686 12.243 1.00 36.35 270 VAL A CA 1
ATOM 2109 C C . VAL A 1 282 ? -25.923 140.265 13.481 1.00 38.18 270 VAL A C 1
ATOM 2110 O O . VAL A 1 282 ? -25.460 140.064 14.608 1.00 40.54 270 VAL A O 1
ATOM 2114 N N . GLN A 1 283 ? -27.029 140.977 13.306 1.00 38.42 271 GLN A N 1
ATOM 2115 C CA . GLN A 1 283 ? -27.707 141.500 14.477 1.00 37.50 271 GLN A CA 1
ATOM 2116 C C . GLN A 1 283 ? -28.104 140.365 15.423 1.00 38.18 271 GLN A C 1
ATOM 2117 O O . GLN A 1 283 ? -27.898 140.464 16.617 1.00 37.34 271 GLN A O 1
ATOM 2123 N N . ALA A 1 284 ? -28.690 139.310 14.875 1.00 38.81 272 ALA A N 1
ATOM 2124 C CA . ALA A 1 284 ? -29.167 138.195 15.703 1.00 37.12 272 ALA A CA 1
ATOM 2125 C C . ALA A 1 284 ? -28.001 137.523 16.399 1.00 37.38 272 ALA A C 1
ATOM 2126 O O . ALA A 1 284 ? -28.084 137.222 17.593 1.00 37.32 272 ALA A O 1
ATOM 2128 N N . LYS A 1 285 ? -26.892 137.325 15.676 1.00 36.44 273 LYS A N 1
ATOM 2129 C CA . LYS A 1 285 ? -25.751 136.618 16.256 1.00 36.92 273 LYS A CA 1
ATOM 2130 C C . LYS A 1 285 ? -25.112 137.462 17.373 1.00 38.76 273 LYS A C 1
ATOM 2131 O O . LYS A 1 285 ? -24.671 136.934 18.378 1.00 41.56 273 LYS A O 1
ATOM 2137 N N . GLN A 1 286 ? -25.125 138.774 17.219 1.00 41.71 274 GLN A N 1
ATOM 2138 C CA . GLN A 1 286 ? -24.517 139.640 18.199 1.00 40.18 274 GLN A CA 1
ATOM 2139 C C . GLN A 1 286 ? -25.233 139.557 19.516 1.00 41.31 274 GLN A C 1
ATOM 2140 O O . GLN A 1 286 ? -24.592 139.518 20.541 1.00 43.94 274 GLN A O 1
ATOM 2146 N N . SER A 1 287 ? -26.561 139.482 19.495 1.00 40.00 275 SER A N 1
ATOM 2147 C CA . SER A 1 287 ? -27.327 139.296 20.736 1.00 41.38 275 SER A CA 1
ATOM 2148 C C . SER A 1 287 ? -27.266 137.875 21.272 1.00 41.26 275 SER A C 1
ATOM 2149 O O . SER A 1 287 ? -27.385 137.680 22.457 1.00 43.21 275 SER A O 1
ATOM 2152 N N . ALA A 1 288 ? -27.038 136.908 20.384 1.00 40.85 276 ALA A N 1
ATOM 2153 C CA . ALA A 1 288 ? -26.986 135.514 20.738 1.00 40.36 276 ALA A CA 1
ATOM 2154 C C . ALA A 1 288 ? -25.679 135.126 21.408 1.00 41.90 276 ALA A C 1
ATOM 2155 O O . ALA A 1 288 ? -25.706 134.371 22.361 1.00 45.81 276 ALA A O 1
ATOM 2157 N N . ASP A 1 289 ? -24.533 135.576 20.903 1.00 41.11 277 ASP A N 1
ATOM 2158 C CA . ASP A 1 289 ? -23.243 135.209 21.498 1.00 39.90 277 ASP A CA 1
ATOM 2159 C C . ASP A 1 289 ? -22.080 136.190 21.319 1.00 40.38 277 ASP A C 1
ATOM 2160 O O . ASP A 1 289 ? -20.959 135.831 21.611 1.00 40.12 277 ASP A O 1
ATOM 2165 N N . LEU A 1 290 ? -22.360 137.413 20.880 1.00 39.62 278 LEU A N 1
ATOM 2166 C CA . LEU A 1 290 ? -21.367 138.461 20.583 1.00 37.42 278 LEU A CA 1
ATOM 2167 C C . LEU A 1 290 ? -20.529 138.129 19.358 1.00 38.58 278 LEU A C 1
ATOM 2168 O O . LEU A 1 290 ? -20.607 138.823 18.347 1.00 39.55 278 LEU A O 1
ATOM 2173 N N . CYS A 1 291 ? -19.732 137.078 19.477 1.00 39.66 279 CYS A N 1
ATOM 2174 C CA . CYS A 1 291 ? -18.948 136.537 18.391 1.00 38.53 279 CYS A CA 1
ATOM 2175 C C . CYS A 1 291 ? -18.565 135.090 18.632 1.00 39.53 279 CYS A C 1
ATOM 2176 O O . CYS A 1 291 ? -18.599 134.609 19.756 1.00 40.09 279 CYS A O 1
ATOM 2179 N N . SER A 1 292 ? -18.141 134.427 17.555 1.00 40.59 280 SER A N 1
ATOM 2180 C CA . SER A 1 292 ? -17.547 133.108 17.637 1.00 41.93 280 SER A CA 1
ATOM 2181 C C . SER A 1 292 ? -16.117 133.168 18.170 1.00 42.37 280 SER A C 1
ATOM 2182 O O . SER A 1 292 ? -15.502 134.222 18.192 1.00 44.54 280 SER A O 1
ATOM 2185 N N . PRO A 1 293 ? -15.602 132.036 18.648 1.00 42.89 281 PRO A N 1
ATOM 2186 C CA . PRO A 1 293 ? -14.222 132.062 19.112 1.00 41.43 281 PRO A CA 1
ATOM 2187 C C . PRO A 1 293 ? -13.272 132.338 17.937 1.00 44.23 281 PRO A C 1
ATOM 2188 O O . PRO A 1 293 ? -13.233 131.553 16.980 1.00 43.28 281 PRO A O 1
ATOM 2192 N N . ALA A 1 294 ? -12.584 133.483 17.993 1.00 42.34 282 ALA A N 1
ATOM 2193 C CA . ALA A 1 294 ? -11.551 133.871 17.005 1.00 40.94 282 ALA A CA 1
ATOM 2194 C C . ALA A 1 294 ? -10.490 132.808 16.828 1.00 41.97 282 ALA A C 1
ATOM 2195 O O . ALA A 1 294 ? -9.941 132.649 15.761 1.00 41.41 282 ALA A O 1
ATOM 2197 N N . ILE A 1 295 ? -10.224 132.075 17.884 1.00 40.36 283 ILE A N 1
ATOM 2198 C CA . ILE A 1 295 ? -9.275 130.960 17.852 1.00 42.71 283 ILE A CA 1
ATOM 2199 C C . ILE A 1 295 ? -9.642 129.963 16.759 1.00 43.69 283 ILE A C 1
ATOM 2200 O O . ILE A 1 295 ? -8.803 129.572 15.957 1.00 44.86 283 ILE A O 1
ATOM 2209 N N . THR A 1 296 ? -10.918 129.616 16.664 1.00 41.52 284 THR A N 1
ATOM 2210 C CA . THR A 1 296 ? -11.366 128.617 15.692 1.00 41.43 284 THR A CA 1
ATOM 2211 C C . THR A 1 296 ? -11.298 129.141 14.257 1.00 40.43 284 THR A C 1
ATOM 2212 O O . THR A 1 296 ? -10.879 128.442 13.341 1.00 42.08 284 THR A O 1
ATOM 2216 N N . HIS A 1 297 ? -11.711 130.386 14.068 1.00 40.70 285 HIS A N 1
ATOM 2217 C CA . HIS A 1 297 ? -11.712 130.990 12.753 1.00 40.62 285 HIS A CA 1
ATOM 2218 C C . HIS A 1 297 ? -10.327 131.110 12.194 1.00 40.46 285 HIS A C 1
ATOM 2219 O O . HIS A 1 297 ? -10.102 130.784 11.029 1.00 38.59 285 HIS A O 1
ATOM 2226 N N . ARG A 1 298 ? -9.402 131.622 13.003 1.00 39.15 286 ARG A N 1
ATOM 2227 C CA . ARG A 1 298 ? -8.075 131.907 12.473 1.00 40.54 286 ARG A CA 1
ATOM 2228 C C . ARG A 1 298 ? -7.343 130.570 12.233 1.00 39.66 286 ARG A C 1
ATOM 2229 O O . ARG A 1 298 ? -6.545 130.436 11.299 1.00 39.27 286 ARG A O 1
ATOM 2237 N N . LEU A 1 299 ? -7.615 129.582 13.065 1.00 40.79 287 LEU A N 1
ATOM 2238 C CA . LEU A 1 299 ? -7.028 128.256 12.885 1.00 39.40 287 LEU A CA 1
ATOM 2239 C C . LEU A 1 299 ? -7.421 127.686 11.526 1.00 42.48 287 LEU A C 1
ATOM 2240 O O . LEU A 1 299 ? -6.583 127.207 10.764 1.00 40.55 287 LEU A O 1
ATOM 2245 N N . ALA A 1 300 ? -8.711 127.748 11.221 1.00 42.14 288 ALA A N 1
ATOM 2246 C CA . ALA A 1 300 ? -9.233 127.263 9.949 1.00 40.13 288 ALA A CA 1
ATOM 2247 C C . ALA A 1 300 ? -8.656 128.049 8.789 1.00 41.15 288 ALA A C 1
ATOM 2248 O O . ALA A 1 300 ? -8.353 127.501 7.718 1.00 41.89 288 ALA A O 1
ATOM 2250 N N . ALA A 1 301 ? -8.476 129.347 9.014 1.00 41.43 289 ALA A N 1
ATOM 2251 C CA . ALA A 1 301 ? -8.057 130.259 7.974 1.00 38.18 289 ALA A CA 1
ATOM 2252 C C . ALA A 1 301 ? -6.631 129.964 7.606 1.00 39.01 289 ALA A C 1
ATOM 2253 O O . ALA A 1 301 ? -6.303 129.894 6.439 1.00 41.92 289 ALA A O 1
ATOM 2255 N N . ARG A 1 302 ? -5.776 129.786 8.615 1.00 39.52 290 ARG A N 1
ATOM 2256 C CA . ARG A 1 302 ? -4.363 129.489 8.341 1.00 39.15 290 ARG A CA 1
ATOM 2257 C C . ARG A 1 302 ? -4.158 128.093 7.740 1.00 38.20 290 ARG A C 1
ATOM 2258 O O . ARG A 1 302 ? -3.316 127.915 6.859 1.00 40.95 290 ARG A O 1
ATOM 2266 N N . TYR A 1 303 ? -4.950 127.124 8.191 1.00 41.64 291 TYR A N 1
ATOM 2267 C CA . TYR A 1 303 ? -4.931 125.788 7.605 1.00 39.92 291 TYR A CA 1
ATOM 2268 C C . TYR A 1 303 ? -5.188 125.871 6.114 1.00 40.68 291 TYR A C 1
ATOM 2269 O O . TYR A 1 303 ? -4.438 125.337 5.304 1.00 41.55 291 TYR A O 1
ATOM 2278 N N . LEU A 1 304 ? -6.258 126.569 5.757 1.00 40.73 292 LEU A N 1
ATOM 2279 C CA . LEU A 1 304 ? -6.669 126.684 4.372 1.00 38.89 292 LEU A CA 1
ATOM 2280 C C . LEU A 1 304 ? -5.684 127.465 3.496 1.00 39.16 292 LEU A C 1
ATOM 2281 O O . LEU A 1 304 ? -5.575 127.189 2.315 1.00 39.81 292 LEU A O 1
ATOM 2286 N N . GLU A 1 305 ? -5.017 128.455 4.085 1.00 41.72 293 GLU A N 1
ATOM 2287 C CA . GLU A 1 305 ? -3.962 129.199 3.410 1.00 41.56 293 GLU A CA 1
ATOM 2288 C C . GLU A 1 305 ? -2.790 128.300 3.068 1.00 41.03 293 GLU A C 1
ATOM 2289 O O . GLU A 1 305 ? -2.148 128.457 2.027 1.00 41.69 293 GLU A O 1
ATOM 2295 N N . ARG A 1 306 ? -2.517 127.347 3.942 1.00 39.81 294 ARG A N 1
ATOM 2296 C CA . ARG A 1 306 ? -1.332 126.525 3.828 1.00 41.20 294 ARG A CA 1
ATOM 2297 C C . ARG A 1 306 ? -1.554 125.174 3.161 1.00 39.90 294 ARG A C 1
ATOM 2298 O O . ARG A 1 306 ? -0.628 124.633 2.601 1.00 42.19 294 ARG A O 1
ATOM 2306 N N . TYR A 1 307 ? -2.763 124.639 3.256 1.00 41.35 295 TYR A N 1
ATOM 2307 C CA . TYR A 1 307 ? -3.111 123.354 2.644 1.00 39.90 295 TYR A CA 1
ATOM 2308 C C . TYR A 1 307 ? -4.343 123.505 1.786 1.00 42.82 295 TYR A C 1
ATOM 2309 O O . TYR A 1 307 ? -5.281 124.196 2.158 1.00 48.72 295 TYR A O 1
ATOM 2318 N N . ASP A 1 308 ? -4.326 122.858 0.622 1.00 44.08 296 ASP A N 1
ATOM 2319 C CA . ASP A 1 308 ? -5.475 122.859 -0.264 1.00 42.19 296 ASP A CA 1
ATOM 2320 C C . ASP A 1 308 ? -6.463 121.803 0.225 1.00 40.86 296 ASP A C 1
ATOM 2321 O O . ASP A 1 308 ? -6.241 120.605 0.062 1.00 40.51 296 ASP A O 1
ATOM 2326 N N . LEU A 1 309 ? -7.562 122.263 0.801 1.00 42.79 297 LEU A N 1
ATOM 2327 C CA . LEU A 1 309 ? -8.566 121.377 1.405 1.00 42.42 297 LEU A CA 1
ATOM 2328 C C . LEU A 1 309 ? -9.076 120.366 0.406 1.00 42.22 297 LEU A C 1
ATOM 2329 O O . LEU A 1 309 ? -9.187 119.187 0.703 1.00 42.62 297 LEU A O 1
ATOM 2334 N N . LEU A 1 310 ? -9.336 120.813 -0.809 1.00 40.21 298 LEU A N 1
ATOM 2335 C CA . LEU A 1 310 ? -9.856 119.916 -1.820 1.00 41.59 298 LEU A CA 1
ATOM 2336 C C . LEU A 1 310 ? -8.869 118.802 -2.201 1.00 43.60 298 LEU A C 1
ATOM 2337 O O . LEU A 1 310 ? -9.270 117.721 -2.607 1.00 45.18 298 LEU A O 1
ATOM 2342 N N . GLU A 1 311 ? -7.572 119.083 -2.106 1.00 44.31 299 GLU A N 1
ATOM 2343 C CA . GLU A 1 311 ? -6.550 118.082 -2.311 1.00 43.61 299 GLU A CA 1
ATOM 2344 C C . GLU A 1 311 ? -6.425 117.177 -1.090 1.00 42.42 299 GLU A C 1
ATOM 2345 O O . GLU A 1 311 ? -6.305 115.962 -1.220 1.00 41.09 299 GLU A O 1
ATOM 2351 N N . GLN A 1 312 ? -6.441 117.772 0.098 1.00 40.39 300 GLN A N 1
ATOM 2352 C CA . GLN A 1 312 ? -6.227 117.025 1.316 1.00 40.49 300 GLN A CA 1
ATOM 2353 C C . GLN A 1 312 ? -7.421 116.081 1.531 1.00 42.57 300 GLN A C 1
ATOM 2354 O O . GLN A 1 312 ? -7.301 115.046 2.148 1.00 41.95 300 GLN A O 1
ATOM 2360 N N . LEU A 1 313 ? -8.550 116.429 0.949 1.00 41.12 301 LEU A N 1
ATOM 2361 C CA . LEU A 1 313 ? -9.719 115.563 0.997 1.00 40.86 301 LEU A CA 1
ATOM 2362 C C . LEU A 1 313 ? -9.587 114.309 0.185 1.00 41.40 301 LEU A C 1
ATOM 2363 O O . LEU A 1 313 ? -10.275 113.375 0.460 1.00 41.10 301 LEU A O 1
ATOM 2368 N N . LYS A 1 314 ? -8.733 114.273 -0.829 1.00 39.38 302 LYS A N 1
ATOM 2369 C CA . LYS A 1 314 ? -8.783 113.134 -1.730 1.00 42.25 302 LYS A CA 1
ATOM 2370 C C . LYS A 1 314 ? -8.633 111.738 -1.055 1.00 43.90 302 LYS A C 1
ATOM 2371 O O . LYS A 1 314 ? -9.386 110.826 -1.370 1.00 43.35 302 LYS A O 1
ATOM 2377 N N . PRO A 1 315 ? -7.670 111.547 -0.139 1.00 43.97 303 PRO A N 1
ATOM 2378 C CA . PRO A 1 315 ? -7.644 110.204 0.467 1.00 42.21 303 PRO A CA 1
ATOM 2379 C C . PRO A 1 315 ? -8.812 109.918 1.380 1.00 42.19 303 PRO A C 1
ATOM 2380 O O . PRO A 1 315 ? -9.168 108.761 1.558 1.00 43.80 303 PRO A O 1
ATOM 2384 N N . THR A 1 316 ? -9.424 110.950 1.941 1.00 40.91 304 THR A N 1
ATOM 2385 C CA . THR A 1 316 ? -10.600 110.735 2.778 1.00 42.09 304 THR A CA 1
ATOM 2386 C C . THR A 1 316 ? -11.796 110.313 1.916 1.00 39.98 304 THR A C 1
ATOM 2387 O O . THR A 1 316 ? -12.521 109.418 2.264 1.00 41.61 304 THR A O 1
ATOM 2391 N N . ILE A 1 317 ? -11.959 110.970 0.769 1.00 42.61 305 ILE A N 1
ATOM 2392 C CA . ILE A 1 317 ? -12.960 110.606 -0.227 1.00 41.21 305 ILE A CA 1
ATOM 2393 C C . ILE A 1 317 ? -12.795 109.181 -0.735 1.00 42.81 305 ILE A C 1
ATOM 2394 O O . ILE A 1 317 ? -13.778 108.459 -0.863 1.00 43.97 305 ILE A O 1
ATOM 2399 N N . GLU A 1 318 ? -11.555 108.770 -1.003 1.00 44.80 306 GLU A N 1
ATOM 2400 C CA . GLU A 1 318 ? -11.229 107.384 -1.386 1.00 42.45 306 GLU A CA 1
ATOM 2401 C C . GLU A 1 318 ? -11.648 106.375 -0.316 1.00 41.40 306 GLU A C 1
ATOM 2402 O O . GLU A 1 318 ? -12.224 105.354 -0.625 1.00 39.00 306 GLU A O 1
ATOM 2405 N N . LEU A 1 319 ? -11.326 106.674 0.920 1.00 40.16 307 LEU A N 1
ATOM 2406 C CA . LEU A 1 319 ? -11.709 105.846 2.036 1.00 40.93 307 LEU A CA 1
ATOM 2407 C C . LEU A 1 319 ? -13.242 105.758 2.165 1.00 41.96 307 LEU A C 1
ATOM 2408 O O . LEU A 1 319 ? -13.778 104.674 2.207 1.00 43.68 307 LEU A O 1
ATOM 2413 N N . TYR A 1 320 ? -13.943 106.886 2.237 1.00 41.10 308 TYR A N 1
ATOM 2414 C CA . TYR A 1 320 ? -15.390 106.844 2.411 1.00 39.67 308 TYR A CA 1
ATOM 2415 C C . TYR A 1 320 ? -16.057 106.165 1.221 1.00 39.86 308 TYR A C 1
ATOM 2416 O O . TYR A 1 320 ? -17.012 105.424 1.388 1.00 43.00 308 TYR A O 1
ATOM 2425 N N . ARG A 1 321 ? -15.560 106.406 0.002 1.00 38.87 309 ARG A N 1
ATOM 2426 C CA . ARG A 1 321 ? -16.075 105.724 -1.172 1.00 38.04 309 ARG A CA 1
ATOM 2427 C C . ARG A 1 321 ? -15.955 104.219 -1.079 1.00 39.20 309 ARG A C 1
ATOM 2428 O O . ARG A 1 321 ? -16.860 103.499 -1.463 1.00 39.08 309 ARG A O 1
ATOM 2436 N N . ARG A 1 322 ? -14.832 103.750 -0.569 1.00 40.19 310 ARG A N 1
ATOM 2437 C CA . ARG A 1 322 ? -14.629 102.334 -0.419 1.00 41.30 310 ARG A CA 1
ATOM 2438 C C . ARG A 1 322 ? -15.693 101.787 0.509 1.00 41.39 310 ARG A C 1
ATOM 2439 O O . ARG A 1 322 ? -16.381 100.839 0.166 1.00 40.00 310 ARG A O 1
ATOM 2447 N N . LYS A 1 323 ? -15.829 102.411 1.674 1.00 41.40 311 LYS A N 1
ATOM 2448 C CA . LYS A 1 323 ? -16.752 101.944 2.671 1.00 37.80 311 LYS A CA 1
ATOM 2449 C C . LYS A 1 323 ? -18.220 102.012 2.217 1.00 40.21 311 LYS A C 1
ATOM 2450 O O . LYS A 1 323 ? -18.997 101.089 2.480 1.00 39.07 311 LYS A O 1
ATOM 2456 N N . ARG A 1 324 ? -18.573 103.061 1.492 1.00 37.80 312 ARG A N 1
ATOM 2457 C CA . ARG A 1 324 ? -19.908 103.189 0.900 1.00 38.07 312 ARG A CA 1
ATOM 2458 C C . ARG A 1 324 ? -20.210 102.027 -0.022 1.00 39.54 312 ARG A C 1
ATOM 2459 O O . ARG A 1 324 ? -21.279 101.430 0.006 1.00 40.22 312 ARG A O 1
ATOM 2467 N N . THR A 1 325 ? -19.230 101.677 -0.839 1.00 39.91 313 THR A N 1
ATOM 2468 C CA . THR A 1 325 ? -19.368 100.577 -1.770 1.00 37.32 313 THR A CA 1
ATOM 2469 C C . THR A 1 325 ? -19.477 99.221 -1.078 1.00 36.16 313 THR A C 1
ATOM 2470 O O . THR A 1 325 ? -20.262 98.390 -1.516 1.00 37.31 313 THR A O 1
ATOM 2474 N N . VAL A 1 326 ? -18.704 99.008 -0.014 1.00 37.52 314 VAL A N 1
ATOM 2475 C CA . VAL A 1 326 ? -18.862 97.837 0.851 1.00 37.28 314 VAL A CA 1
ATOM 2476 C C . VAL A 1 326 ? -20.286 97.702 1.375 1.00 37.95 314 VAL A C 1
ATOM 2477 O O . VAL A 1 326 ? -20.876 96.617 1.288 1.00 36.84 314 VAL A O 1
ATOM 2489 N N . LEU A 1 328 ? -23.114 99.130 0.169 1.00 38.79 316 LEU A N 1
ATOM 2490 C CA . LEU A 1 328 ? -24.024 98.941 -0.918 1.00 37.52 316 LEU A CA 1
ATOM 2491 C C . LEU A 1 328 ? -23.952 97.502 -1.469 1.00 38.97 316 LEU A C 1
ATOM 2492 O O . LEU A 1 328 ? -24.987 96.911 -1.825 1.00 39.86 316 LEU A O 1
ATOM 2497 N N . ASN A 1 329 ? -22.741 96.943 -1.529 1.00 36.78 317 ASN A N 1
ATOM 2498 C CA . ASN A 1 329 ? -22.559 95.554 -1.926 1.00 37.25 317 ASN A CA 1
ATOM 2499 C C . ASN A 1 329 ? -23.181 94.580 -0.931 1.00 36.92 317 ASN A C 1
ATOM 2500 O O . ASN A 1 329 ? -23.758 93.579 -1.336 1.00 36.46 317 ASN A O 1
ATOM 2505 N N . ALA A 1 330 ? -23.051 94.873 0.354 1.00 36.91 318 ALA A N 1
ATOM 2506 C CA . ALA A 1 330 ? -23.580 94.011 1.413 1.00 37.52 318 ALA A CA 1
ATOM 2507 C C . ALA A 1 330 ? -25.097 94.081 1.397 1.00 37.32 318 ALA A C 1
ATOM 2508 O O . ALA A 1 330 ? -25.778 93.059 1.502 1.00 37.08 318 ALA A O 1
ATOM 2510 N N . LEU A 1 331 ? -25.618 95.272 1.146 1.00 39.79 319 LEU A N 1
ATOM 2511 C CA . LEU A 1 331 ? -27.073 95.439 0.989 1.00 40.05 319 LEU A CA 1
ATOM 2512 C C . LEU A 1 331 ? -27.606 94.629 -0.190 1.00 37.19 319 LEU A C 1
ATOM 2513 O O . LEU A 1 331 ? -28.611 93.959 -0.100 1.00 37.27 319 LEU A O 1
ATOM 2518 N N . GLU A 1 332 ? -26.909 94.680 -1.304 1.00 39.02 320 GLU A N 1
ATOM 2519 C CA . GLU A 1 332 ? -27.297 93.922 -2.443 1.00 40.68 320 GLU A CA 1
ATOM 2520 C C . GLU A 1 332 ? -27.217 92.425 -2.167 1.00 40.25 320 GLU A C 1
ATOM 2521 O O . GLU A 1 332 ? -28.043 91.648 -2.614 1.00 41.44 320 GLU A O 1
ATOM 2527 N N . GLU A 1 333 ? -26.219 92.008 -1.410 1.00 41.36 321 GLU A N 1
ATOM 2528 C CA . GLU A 1 333 ? -26.080 90.591 -1.101 1.00 41.15 321 GLU A CA 1
ATOM 2529 C C . GLU A 1 333 ? -27.167 90.129 -0.133 1.00 39.81 321 GLU A C 1
ATOM 2530 O O . GLU A 1 333 ? -27.786 89.117 -0.358 1.00 40.42 321 GLU A O 1
ATOM 2536 N N . TYR A 1 334 ? -27.453 90.905 0.906 1.00 37.62 322 TYR A N 1
ATOM 2537 C CA . TYR A 1 334 ? -28.261 90.400 1.981 1.00 38.48 322 TYR A CA 1
ATOM 2538 C C . TYR A 1 334 ? -29.694 90.933 2.046 1.00 39.89 322 TYR A C 1
ATOM 2539 O O . TYR A 1 334 ? -30.483 90.494 2.880 1.00 39.18 322 TYR A O 1
ATOM 2548 N N . PHE A 1 335 ? -30.042 91.868 1.188 1.00 40.99 323 PHE A N 1
ATOM 2549 C CA . PHE A 1 335 ? -31.371 92.469 1.260 1.00 42.77 323 PHE A CA 1
ATOM 2550 C C . PHE A 1 335 ? -32.113 92.426 -0.075 1.00 47.07 323 PHE A C 1
ATOM 2551 O O . PHE A 1 335 ? -33.074 93.146 -0.293 1.00 48.94 323 PHE A O 1
ATOM 2559 N N . SER A 1 336 ? -31.669 91.568 -0.965 1.00 49.72 324 SER A N 1
ATOM 2560 C CA . SER A 1 336 ? -32.275 91.482 -2.275 1.00 51.98 324 SER A CA 1
ATOM 2561 C C . SER A 1 336 ? -33.416 90.473 -2.377 1.00 50.98 324 SER A C 1
ATOM 2562 O O . SER A 1 336 ? -34.002 90.374 -3.425 1.00 50.91 324 SER A O 1
ATOM 2565 N N . ASP A 1 337 ? -33.732 89.730 -1.320 1.00 49.99 325 ASP A N 1
ATOM 2566 C CA . ASP A 1 337 ? -34.787 88.734 -1.409 1.00 49.12 325 ASP A CA 1
ATOM 2567 C C . ASP A 1 337 ? -36.027 89.081 -0.602 1.00 48.98 325 ASP A C 1
ATOM 2568 O O . ASP A 1 337 ? -36.876 88.232 -0.391 1.00 49.59 325 ASP A O 1
ATOM 2573 N N . ILE A 1 338 ? -36.140 90.315 -0.143 1.00 48.66 326 ILE A N 1
ATOM 2574 C CA . ILE A 1 338 ? -37.294 90.715 0.622 1.00 49.00 326 ILE A CA 1
ATOM 2575 C C . ILE A 1 338 ? -38.087 91.701 -0.228 1.00 48.81 326 ILE A C 1
ATOM 2576 O O . ILE A 1 338 ? -37.677 92.816 -0.405 1.00 48.55 326 ILE A O 1
ATOM 2581 N N . PRO A 1 339 ? -39.240 91.287 -0.774 1.00 51.98 327 PRO A N 1
ATOM 2582 C CA . PRO A 1 339 ? -39.954 92.200 -1.650 1.00 49.66 327 PRO A CA 1
ATOM 2583 C C . PRO A 1 339 ? -40.367 93.499 -0.957 1.00 46.06 327 PRO A C 1
ATOM 2584 O O . PRO A 1 339 ? -40.862 93.471 0.168 1.00 41.35 327 PRO A O 1
ATOM 2588 N N . GLY A 1 340 ? -40.143 94.631 -1.624 1.00 44.11 328 GLY A N 1
ATOM 2589 C CA . GLY A 1 340 ? -40.489 95.949 -1.062 1.00 43.89 328 GLY A CA 1
ATOM 2590 C C . GLY A 1 340 ? -39.353 96.685 -0.363 1.00 44.51 328 GLY A C 1
ATOM 2591 O O . GLY A 1 340 ? -39.491 97.847 -0.006 1.00 46.33 328 GLY A O 1
ATOM 2592 N N . VAL A 1 341 ? -38.231 96.023 -0.127 1.00 42.90 329 VAL A N 1
ATOM 2593 C CA . VAL A 1 341 ? -37.079 96.705 0.430 1.00 40.70 329 VAL A CA 1
ATOM 2594 C C . VAL A 1 341 ? -36.504 97.627 -0.649 1.00 41.42 329 VAL A C 1
ATOM 2595 O O . VAL A 1 341 ? -36.553 97.302 -1.829 1.00 39.52 329 VAL A O 1
ATOM 2599 N N . LYS A 1 342 ? -36.038 98.804 -0.265 1.00 35.80 330 LYS A N 1
ATOM 2600 C CA . LYS A 1 342 ? -35.323 99.644 -1.202 1.00 41.34 330 LYS A CA 1
ATOM 2601 C C . LYS A 1 342 ? -34.342 100.536 -0.462 1.00 39.47 330 LYS A C 1
ATOM 2602 O O . LYS A 1 342 ? -34.456 100.711 0.730 1.00 38.18 330 LYS A O 1
ATOM 2606 N N . TRP A 1 343 ? -33.347 101.037 -1.183 1.00 39.40 331 TRP A N 1
ATOM 2607 C CA . TRP A 1 343 ? -32.393 101.950 -0.632 1.00 38.79 331 TRP A CA 1
ATOM 2608 C C . TRP A 1 343 ? -31.834 102.884 -1.676 1.00 38.25 331 TRP A C 1
ATOM 2609 O O . TRP A 1 343 ? -31.754 102.548 -2.871 1.00 40.26 331 TRP A O 1
ATOM 2620 N N . VAL A 1 344 ? -31.440 104.049 -1.176 1.00 40.54 332 VAL A N 1
ATOM 2621 C CA . VAL A 1 344 ? -30.797 105.080 -1.956 1.00 41.27 332 VAL A CA 1
ATOM 2622 C C . VAL A 1 344 ? -29.333 104.745 -2.172 1.00 38.30 332 VAL A C 1
ATOM 2623 O O . VAL A 1 344 ? -2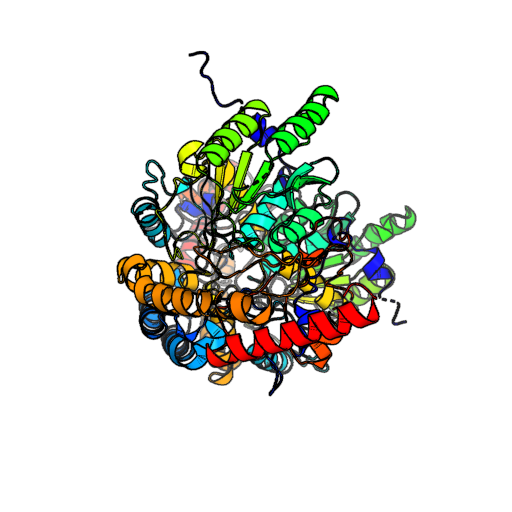8.598 104.591 -1.231 1.00 42.68 332 VAL A O 1
ATOM 2627 N N . LYS A 1 345 ? -28.922 104.658 -3.416 1.00 40.12 333 LYS A N 1
ATOM 2628 C CA . LYS A 1 345 ? -27.525 104.414 -3.744 1.00 42.62 333 LYS A CA 1
ATOM 2629 C C . LYS A 1 345 ? -26.753 105.751 -3.771 1.00 40.75 333 LYS A C 1
ATOM 2630 O O . LYS A 1 345 ? -26.469 106.332 -4.810 1.00 42.61 333 LYS A O 1
ATOM 2634 N N . SER A 1 346 ? -26.463 106.247 -2.580 1.00 37.94 334 SER A N 1
ATOM 2635 C CA . SER A 1 346 ? -25.820 107.553 -2.365 1.00 41.03 334 SER A CA 1
ATOM 2636 C C . SER A 1 346 ? -24.514 107.714 -3.112 1.00 41.96 334 SER A C 1
ATOM 2637 O O . SER A 1 346 ? -23.702 106.808 -3.106 1.00 43.66 334 SER A O 1
ATOM 2640 N N . GLU A 1 347 ? -24.338 108.873 -3.745 1.00 39.65 335 GLU A N 1
ATOM 2641 C CA . GLU A 1 347 ? -23.160 109.195 -4.523 1.00 42.09 335 GLU A CA 1
ATOM 2642 C C . GLU A 1 347 ? -22.143 110.036 -3.767 1.00 38.54 335 GLU A C 1
ATOM 2643 O O . GLU A 1 347 ? -21.136 110.433 -4.324 1.00 39.29 335 GLU A O 1
ATOM 2649 N N . GLY A 1 348 ? -22.400 110.279 -2.487 1.00 38.65 336 GLY A N 1
ATOM 2650 C CA . GLY A 1 348 ? -21.551 111.078 -1.683 1.00 40.24 336 GLY A CA 1
ATOM 2651 C C . GLY A 1 348 ? -22.044 111.091 -0.282 1.00 39.30 336 GLY A C 1
ATOM 2652 O O . GLY A 1 348 ? -23.080 110.511 0.021 1.00 39.53 336 GLY A O 1
ATOM 2653 N N . GLY A 1 349 ? -21.327 111.783 0.588 1.00 40.50 337 GLY A N 1
ATOM 2654 C CA . GLY A 1 349 ? -21.782 111.963 1.935 1.00 40.63 337 GLY A CA 1
ATOM 2655 C C . GLY A 1 349 ? -21.582 110.775 2.841 1.00 40.82 337 GLY A C 1
ATOM 2656 O O . GLY A 1 349 ? -20.658 109.965 2.619 1.00 41.71 337 GLY A O 1
ATOM 2657 N N . LEU A 1 350 ? -22.399 110.729 3.909 1.00 39.49 338 LEU A N 1
ATOM 2658 C CA . LEU A 1 350 ? -22.209 109.767 5.003 1.00 39.93 338 LEU A CA 1
ATOM 2659 C C . LEU A 1 350 ? -23.299 108.732 5.147 1.00 39.47 338 LEU A C 1
ATOM 2660 O O . LEU A 1 350 ? -23.122 107.785 5.917 1.00 39.25 338 LEU A O 1
ATOM 2665 N N . PHE A 1 351 ? -24.381 108.848 4.372 1.00 38.44 339 PHE A N 1
ATOM 2666 C CA . PHE A 1 351 ? -25.582 108.053 4.628 1.00 39.08 339 PHE A CA 1
ATOM 2667 C C . PHE A 1 351 ? -26.147 107.256 3.448 1.00 39.80 339 PHE A C 1
ATOM 2668 O O . PHE A 1 351 ? -26.005 107.636 2.284 1.00 41.75 339 PHE A O 1
ATOM 2676 N N . ILE A 1 352 ? -26.698 106.090 3.801 1.00 38.19 340 ILE A N 1
ATOM 2677 C CA . ILE A 1 352 ? -27.616 105.329 2.989 1.00 39.59 340 ILE A CA 1
ATOM 2678 C C . ILE A 1 352 ? -28.907 105.204 3.781 1.00 38.92 340 ILE A C 1
ATOM 2679 O O . ILE A 1 352 ? -28.909 104.898 4.972 1.00 39.68 340 ILE A O 1
ATOM 2684 N N . TRP A 1 353 ? -30.003 105.469 3.098 1.00 37.56 341 TRP A N 1
ATOM 2685 C CA . TRP A 1 353 ? -31.303 105.460 3.674 1.00 36.26 341 TRP A CA 1
ATOM 2686 C C . TRP A 1 353 ? -31.998 104.232 3.177 1.00 37.60 341 TRP A C 1
ATOM 2687 O O . TRP A 1 353 ? -32.178 104.060 1.980 1.00 36.59 341 TRP A O 1
ATOM 2698 N N . LEU A 1 354 ? -32.347 103.364 4.088 1.00 38.79 342 LEU A N 1
ATOM 2699 C CA . LEU A 1 354 ? -32.951 102.072 3.724 1.00 39.18 342 LEU A CA 1
ATOM 2700 C C . LEU A 1 354 ? -34.404 102.030 4.120 1.00 37.45 342 LEU A C 1
ATOM 2701 O O . LEU A 1 354 ? -34.788 102.491 5.198 1.00 38.44 342 LEU A O 1
ATOM 2706 N N . THR A 1 355 ? -35.237 101.513 3.232 1.00 38.66 343 THR A N 1
ATOM 2707 C CA . THR A 1 355 ? -36.656 101.483 3.502 1.00 38.33 343 THR A CA 1
ATOM 2708 C C . THR A 1 355 ? -37.175 100.072 3.395 1.00 37.77 343 THR A C 1
ATOM 2709 O O . THR A 1 355 ? -36.935 99.398 2.399 1.00 39.51 343 THR A O 1
ATOM 2713 N N . LEU A 1 356 ? -37.797 99.601 4.470 1.00 38.58 344 LEU A N 1
ATOM 2714 C CA . LEU A 1 356 ? -38.299 98.240 4.521 1.00 39.03 344 LEU A CA 1
ATOM 2715 C C . LEU A 1 356 ? -39.710 98.234 3.989 1.00 40.37 344 LEU A C 1
ATOM 2716 O O . LEU A 1 356 ? -40.324 99.306 3.790 1.00 43.40 344 LEU A O 1
ATOM 2721 N N . PRO A 1 357 ? -40.266 97.037 3.770 1.00 42.18 345 PRO A N 1
ATOM 2722 C CA . PRO A 1 357 ? -41.613 96.994 3.196 1.00 41.65 345 PRO A CA 1
ATOM 2723 C C . PRO A 1 357 ? -42.681 97.580 4.141 1.00 42.85 345 PRO A C 1
ATOM 2724 O O . PRO A 1 357 ? -42.442 97.742 5.336 1.00 41.14 345 PRO A O 1
ATOM 2728 N N . GLU A 1 358 ? -43.839 97.889 3.592 1.00 42.80 346 GLU A N 1
ATOM 2729 C CA . GLU A 1 358 ? -44.942 98.429 4.399 1.00 45.53 346 GLU A CA 1
ATOM 2730 C C . GLU A 1 358 ? -45.285 97.491 5.554 1.00 43.25 346 GLU A C 1
ATOM 2731 O O . GLU A 1 358 ? -45.284 96.282 5.402 1.00 39.73 346 GLU A O 1
ATOM 2733 N N . GLY A 1 359 ? -45.571 98.074 6.710 1.00 41.10 347 GLY A N 1
ATOM 2734 C CA . GLY A 1 359 ? -45.835 97.305 7.881 1.00 41.24 347 GLY A CA 1
ATOM 2735 C C . GLY A 1 359 ? -44.667 97.263 8.841 1.00 40.59 347 GLY A C 1
ATOM 2736 O O . GLY A 1 359 ? -44.850 97.087 10.030 1.00 43.60 347 GLY A O 1
ATOM 2737 N N . PHE A 1 360 ? -43.462 97.369 8.318 1.00 40.06 348 PHE A N 1
ATOM 2738 C CA . PHE A 1 360 ? -42.288 97.423 9.153 1.00 40.46 348 PHE A CA 1
ATOM 2739 C C . PHE A 1 360 ? -42.229 98.748 9.853 1.00 37.88 348 PHE A C 1
ATOM 2740 O O . PHE A 1 360 ? -42.443 99.788 9.227 1.00 45.88 348 PHE A O 1
ATOM 2748 N N . ASP A 1 361 ? -41.969 98.695 11.155 1.00 37.92 349 ASP A N 1
ATOM 2749 C CA . ASP A 1 361 ? -41.814 99.879 11.992 1.00 37.40 349 ASP A CA 1
ATOM 2750 C C . ASP A 1 361 ? -40.431 99.814 12.596 1.00 36.45 349 ASP A C 1
ATOM 2751 O O . ASP A 1 361 ? -40.187 98.998 13.452 1.00 39.39 349 ASP A O 1
ATOM 2756 N N . THR A 1 362 ? -39.540 100.688 12.153 1.00 37.62 350 THR A N 1
ATOM 2757 C CA . THR A 1 362 ? -38.131 100.600 12.572 1.00 37.24 350 THR A CA 1
ATOM 2758 C C . THR A 1 362 ? -37.843 101.077 13.997 1.00 37.93 350 THR A C 1
ATOM 2759 O O . THR A 1 362 ? -36.759 100.841 14.494 1.00 38.99 350 THR A O 1
ATOM 2763 N N . TRP A 1 363 ? -38.820 101.722 14.628 1.00 38.57 351 TRP A N 1
ATOM 2764 C CA . TRP A 1 363 ? -38.760 102.043 16.029 1.00 39.68 351 TRP A CA 1
ATOM 2765 C C . TRP A 1 363 ? -39.066 100.811 16.888 1.00 41.28 351 TRP A C 1
ATOM 2766 O O . TRP A 1 363 ? -38.305 100.450 17.737 1.00 41.77 351 TRP A O 1
ATOM 2777 N N . GLU A 1 364 ? -40.194 100.166 16.631 1.00 41.63 352 GLU A N 1
ATOM 2778 C CA . GLU A 1 364 ? -40.556 98.881 17.219 1.00 44.39 352 GLU A CA 1
ATOM 2779 C C . GLU A 1 364 ? -39.411 97.858 17.011 1.00 42.52 352 GLU A C 1
ATOM 2780 O O . GLU A 1 364 ? -39.000 97.193 17.951 1.00 40.91 352 GLU A O 1
ATOM 2794 N N . PHE A 1 366 ? -36.324 98.360 16.814 1.00 40.61 354 PHE A N 1
ATOM 2795 C CA . PHE A 1 366 ? -35.019 98.795 17.335 1.00 38.72 354 PHE A CA 1
ATOM 2796 C C . PHE A 1 366 ? -34.618 97.938 18.533 1.00 38.93 354 PHE A C 1
ATOM 2797 O O . PHE A 1 366 ? -33.450 97.697 18.769 1.00 38.36 354 PHE A O 1
ATOM 2805 N N . GLU A 1 367 ? -35.592 97.410 19.244 1.00 38.32 355 GLU A N 1
ATOM 2806 C CA . GLU A 1 367 ? -35.306 96.474 20.335 1.00 40.02 355 GLU A CA 1
ATOM 2807 C C . GLU A 1 367 ? -34.594 95.219 19.868 1.00 40.07 355 GLU A C 1
ATOM 2808 O O . GLU A 1 367 ? -33.722 94.689 20.588 1.00 38.96 355 GLU A O 1
ATOM 2814 N N . TYR A 1 368 ? -34.990 94.718 18.694 1.00 36.77 356 TYR A N 1
ATOM 2815 C CA . TYR A 1 368 ? -34.365 93.502 18.134 1.00 37.65 356 TYR A CA 1
ATOM 2816 C C . TYR A 1 368 ? -32.947 93.833 17.706 1.00 37.68 356 TYR A C 1
ATOM 2817 O O . TYR A 1 368 ? -32.048 93.013 17.804 1.00 38.98 356 TYR A O 1
ATOM 2826 N N . ALA A 1 369 ? -32.755 95.067 17.238 1.00 36.20 357 ALA A N 1
ATOM 2827 C CA . ALA A 1 369 ? -31.451 95.548 16.811 1.00 37.00 357 ALA A CA 1
ATOM 2828 C C . ALA A 1 369 ? -30.524 95.659 18.006 1.00 40.02 357 ALA A C 1
ATOM 2829 O O . ALA A 1 369 ? -29.412 95.140 17.985 1.00 38.41 357 ALA A O 1
ATOM 2831 N N . LYS A 1 370 ? -30.984 96.280 19.076 1.00 39.92 358 LYS A N 1
ATOM 2832 C CA . LYS A 1 370 ? -30.136 96.433 20.261 1.00 39.85 358 LYS A CA 1
ATOM 2833 C C . LYS A 1 370 ? -29.753 95.074 20.807 1.00 39.83 358 LYS A C 1
ATOM 2834 O O . LYS A 1 370 ? -28.615 94.888 21.246 1.00 40.60 358 LYS A O 1
ATOM 2840 N N . ARG A 1 371 ? -30.689 94.120 20.774 1.00 41.50 359 ARG A N 1
ATOM 2841 C CA . ARG A 1 371 ? -30.440 92.746 21.209 1.00 39.78 359 ARG A CA 1
ATOM 2842 C C . ARG A 1 371 ? -29.318 92.065 20.390 1.00 40.97 359 ARG A C 1
ATOM 2843 O O . ARG A 1 371 ? -28.534 91.291 20.919 1.00 39.00 359 ARG A O 1
ATOM 2851 N N . LYS A 1 372 ? -29.244 92.359 19.098 1.00 40.55 360 LYS A N 1
ATOM 2852 C CA . LYS A 1 372 ? -28.208 91.838 18.239 1.00 41.03 360 LYS A CA 1
ATOM 2853 C C . LYS A 1 372 ? -26.972 92.771 18.246 1.00 41.45 360 LYS A C 1
ATOM 2854 O O . LYS A 1 372 ? -25.983 92.495 17.586 1.00 41.52 360 LYS A O 1
ATOM 2858 N N . LYS A 1 373 ? -27.062 93.887 18.961 1.00 38.18 361 LYS A N 1
ATOM 2859 C CA . LYS A 1 373 ? -26.016 94.908 19.021 1.00 39.70 361 LYS A CA 1
ATOM 2860 C C . LYS A 1 373 ? -25.671 95.430 17.645 1.00 40.98 361 LYS A C 1
ATOM 2861 O O . LYS A 1 373 ? -24.497 95.581 17.321 1.00 40.74 361 LYS A O 1
ATOM 2867 N N . VAL A 1 374 ? -26.695 95.684 16.830 1.00 38.70 362 VAL A N 1
ATOM 2868 C CA . VAL A 1 374 ? -26.486 96.420 15.590 1.00 38.33 362 VAL A CA 1
ATOM 2869 C C . VAL A 1 374 ? -27.344 97.710 15.665 1.00 37.76 362 VAL A C 1
ATOM 2870 O O . VAL A 1 374 ? -28.484 97.653 16.110 1.00 40.04 362 VAL A O 1
ATOM 2874 N N . PHE A 1 375 ? -26.767 98.865 15.303 1.00 37.47 363 PHE A N 1
ATOM 2875 C CA . PHE A 1 375 ? -27.424 100.198 15.457 1.00 37.12 363 PHE A CA 1
ATOM 2876 C C . PHE A 1 375 ? -27.616 100.976 14.163 1.00 38.32 363 PHE A C 1
ATOM 2877 O O . PHE A 1 375 ? -26.820 100.875 13.229 1.00 41.50 363 PHE A O 1
ATOM 2885 N N . TYR A 1 376 ? -28.746 101.662 14.076 1.00 41.18 364 TYR A N 1
ATOM 2886 C CA . TYR A 1 376 ? -29.067 102.540 12.975 1.00 39.25 364 TYR A CA 1
ATOM 2887 C C . TYR A 1 376 ? -29.898 103.663 13.592 1.00 39.59 364 TYR A C 1
ATOM 2888 O O . TYR A 1 376 ? -30.169 103.610 14.771 1.00 39.84 364 TYR A O 1
ATOM 2897 N N . VAL A 1 377 ? -30.297 104.658 12.804 1.00 38.51 365 VAL A N 1
ATOM 2898 C CA . VAL A 1 377 ? -31.230 105.685 13.303 1.00 38.81 365 VAL A CA 1
ATOM 2899 C C . VAL A 1 377 ? -32.603 105.422 12.734 1.00 37.56 365 VAL A C 1
ATOM 2900 O O . VAL A 1 377 ? -32.802 105.412 11.513 1.00 39.73 365 VAL A O 1
ATOM 2904 N N . PRO A 1 378 ? -33.563 105.107 13.606 1.00 38.18 366 PRO A N 1
ATOM 2905 C CA . PRO A 1 378 ? -34.896 104.871 13.109 1.00 38.56 366 PRO A CA 1
ATOM 2906 C C . PRO A 1 378 ? -35.435 106.077 12.365 1.00 40.56 366 PRO A C 1
ATOM 2907 O O . PRO A 1 378 ? -35.237 107.203 12.785 1.00 39.47 366 PRO A O 1
ATOM 2911 N N . GLY A 1 379 ? -36.143 105.833 11.270 1.00 39.52 367 GLY A N 1
ATOM 2912 C CA . GLY A 1 379 ? -36.644 106.913 10.442 1.00 38.74 367 GLY A CA 1
ATOM 2913 C C . GLY A 1 379 ? -37.599 107.919 11.081 1.00 40.97 367 GLY A C 1
ATOM 2914 O O . GLY A 1 379 ? -37.736 109.026 10.549 1.00 41.26 367 GLY A O 1
ATOM 2915 N N . ARG A 1 380 ? -38.282 107.555 12.171 1.00 40.66 368 ARG A N 1
ATOM 2916 C CA . ARG A 1 380 ? -39.267 108.438 12.785 1.00 42.08 368 ARG A CA 1
ATOM 2917 C C . ARG A 1 380 ? -38.629 109.710 13.287 1.00 40.78 368 ARG A C 1
ATOM 2918 O O . ARG A 1 380 ? -39.297 110.722 13.444 1.00 44.99 368 ARG A O 1
ATOM 2926 N N . VAL A 1 381 ? -37.341 109.632 13.599 1.00 40.64 369 VAL A N 1
ATOM 2927 C CA . VAL A 1 381 ? -36.561 110.723 14.101 1.00 39.73 369 VAL A CA 1
ATOM 2928 C C . VAL A 1 381 ? -36.497 111.888 13.127 1.00 40.04 369 VAL A C 1
ATOM 2929 O O . VAL A 1 381 ? -36.322 113.012 13.538 1.00 42.35 369 VAL A O 1
ATOM 2933 N N . PHE A 1 382 ? -36.621 111.589 11.837 1.00 38.29 370 PHE A N 1
ATOM 2934 C CA . PHE A 1 382 ? -36.499 112.555 10.730 1.00 37.48 370 PHE A CA 1
ATOM 2935 C C . PHE A 1 382 ? -37.835 113.006 10.133 1.00 38.25 370 PHE A C 1
ATOM 2936 O O . PHE A 1 382 ? -37.861 113.576 9.045 1.00 41.74 370 PHE A O 1
ATOM 2944 N N . LYS A 1 383 ? -38.920 112.775 10.874 1.00 40.84 371 LYS A N 1
ATOM 2945 C CA . LYS A 1 383 ? -40.287 113.112 10.497 1.00 42.52 371 LYS A CA 1
ATOM 2946 C C . LYS A 1 383 ? -40.790 114.247 11.392 1.00 42.51 371 LYS A C 1
ATOM 2947 O O . LYS A 1 383 ? -40.736 114.149 12.588 1.00 45.54 371 LYS A O 1
ATOM 2953 N N . VAL A 1 384 ? -41.220 115.357 10.809 1.00 43.10 372 VAL A N 1
ATOM 2954 C CA . VAL A 1 384 ? -41.677 116.502 11.597 1.00 45.44 372 VAL A CA 1
ATOM 2955 C C . VAL A 1 384 ? -42.793 116.111 12.560 1.00 45.52 372 VAL A C 1
ATOM 2956 O O . VAL A 1 384 ? -42.771 116.516 13.716 1.00 44.67 372 VAL A O 1
ATOM 2960 N N . TYR A 1 385 ? -43.740 115.302 12.086 1.00 48.91 373 TYR A N 1
ATOM 2961 C CA . TYR A 1 385 ? -44.895 114.872 12.902 1.00 53.46 373 TYR A CA 1
ATOM 2962 C C . TYR A 1 385 ? -44.767 113.486 13.537 1.00 52.81 373 TYR A C 1
ATOM 2963 O O . TYR A 1 385 ? -45.685 112.984 14.156 1.00 54.69 373 TYR A O 1
ATOM 2972 N N . ASP A 1 386 ? -43.616 112.867 13.378 1.00 54.92 374 ASP A N 1
ATOM 2973 C CA . ASP A 1 386 ? -43.203 111.769 14.264 1.00 56.10 374 ASP A CA 1
ATOM 2974 C C . ASP A 1 386 ? -43.967 110.471 14.077 1.00 53.67 374 ASP A C 1
ATOM 2975 O O . ASP A 1 386 ? -43.984 109.631 14.977 1.00 54.14 374 ASP A O 1
ATOM 2980 N N . GLU A 1 387 ? -44.547 110.297 12.897 1.00 49.24 375 GLU A N 1
ATOM 2981 C CA . GLU A 1 387 ? -45.353 109.129 12.616 1.00 50.49 375 GLU A CA 1
ATOM 2982 C C . GLU A 1 387 ? -44.457 107.905 12.395 1.00 47.18 375 GLU A C 1
ATOM 2983 O O . GLU A 1 387 ? -43.249 108.050 12.301 1.00 46.28 375 GLU A O 1
ATOM 2989 N N . PRO A 1 388 ? -45.032 106.690 12.444 1.00 47.48 376 PRO A N 1
ATOM 2990 C CA . PRO A 1 388 ? -44.214 105.503 12.237 1.00 44.42 376 PRO A CA 1
ATOM 2991 C C . PRO A 1 388 ? -43.574 105.444 10.855 1.00 44.71 376 PRO A C 1
ATOM 2992 O O . PRO A 1 388 ? -44.063 106.034 9.891 1.00 42.99 376 PRO A O 1
ATOM 2996 N N . SER A 1 389 ? -42.438 104.764 10.801 1.00 43.85 377 SER A N 1
ATOM 2997 C CA . SER A 1 389 ? -41.600 104.730 9.616 1.00 41.40 377 SER A CA 1
ATOM 2998 C C . SER A 1 389 ? -41.032 103.352 9.373 1.00 37.74 377 SER A C 1
ATOM 2999 O O . SER A 1 389 ? -40.606 102.710 10.303 1.00 38.81 377 SER A O 1
ATOM 3002 N N . PRO A 1 390 ? -41.004 102.904 8.113 1.00 39.34 378 PRO A N 1
ATOM 3003 C CA . PRO A 1 390 ? -40.326 101.680 7.756 1.00 38.73 378 PRO A CA 1
ATOM 3004 C C . PRO A 1 390 ? -38.868 101.902 7.350 1.00 38.11 378 PRO A C 1
ATOM 3005 O O . PRO A 1 390 ? -38.222 100.951 6.981 1.00 38.83 378 PRO A O 1
ATOM 3009 N N . SER A 1 391 ? -38.353 103.134 7.461 1.00 36.45 379 SER A N 1
ATOM 3010 C CA . SER A 1 391 ? -36.994 103.456 7.079 1.00 35.21 379 SER A CA 1
ATOM 3011 C C . SER A 1 391 ? -36.033 103.667 8.226 1.00 36.77 379 SER A C 1
ATOM 3012 O O . SER A 1 391 ? -36.412 103.871 9.353 1.00 37.65 379 SER A O 1
ATOM 3023 N N . ARG A 1 393 ? -31.799 105.388 8.860 1.00 36.72 381 ARG A N 1
ATOM 3024 C CA . ARG A 1 393 ? -30.555 105.929 8.399 1.00 36.31 381 ARG A CA 1
ATOM 3025 C C . ARG A 1 393 ? -29.360 105.058 8.794 1.00 36.49 381 ARG A C 1
ATOM 3026 O O . ARG A 1 393 ? -29.171 104.678 9.973 1.00 38.33 381 ARG A O 1
ATOM 3034 N N . LEU A 1 394 ? -28.533 104.783 7.792 1.00 37.99 382 LEU A N 1
ATOM 3035 C CA . LEU A 1 394 ? -27.269 104.094 8.011 1.00 37.03 382 LEU A CA 1
ATOM 3036 C C . LEU A 1 394 ? -26.097 104.913 7.542 1.00 38.29 382 LEU A C 1
ATOM 3037 O O . LEU A 1 394 ? -26.126 105.511 6.447 1.00 39.16 382 LEU A O 1
ATOM 3042 N N . SER A 1 395 ? -25.044 104.889 8.343 1.00 40.53 383 SER A N 1
ATOM 3043 C CA . SER A 1 395 ? -23.750 105.473 7.947 1.00 39.26 383 SER A CA 1
ATOM 3044 C C . SER A 1 395 ? -22.589 104.478 7.886 1.00 39.38 383 SER A C 1
ATOM 3045 O O . SER A 1 395 ? -22.385 103.701 8.785 1.00 45.62 383 SER A O 1
ATOM 3048 N N . PHE A 1 396 ? -21.795 104.583 6.832 1.00 38.11 384 PHE A N 1
ATOM 3049 C CA . PHE A 1 396 ? -20.725 103.658 6.526 1.00 42.53 384 PHE A CA 1
ATOM 3050 C C . PHE A 1 396 ? -19.382 104.252 6.898 1.00 42.27 384 PHE A C 1
ATOM 3051 O O . PHE A 1 396 ? -18.353 103.653 6.664 1.00 44.79 384 PHE A O 1
ATOM 3059 N N . CYS A 1 397 ? -19.399 105.411 7.545 1.00 45.38 385 CYS A N 1
ATOM 3060 C CA . CYS A 1 397 ? -18.191 106.179 7.726 1.00 47.07 385 CYS A CA 1
ATOM 3061 C C . CYS A 1 397 ? -17.242 105.556 8.721 1.00 46.82 385 CYS A C 1
ATOM 3062 O O . CYS A 1 397 ? -16.053 105.427 8.467 1.00 48.75 385 CYS A O 1
ATOM 3067 N N . LEU A 1 398 ? -17.782 105.168 9.862 1.00 46.05 386 LEU A N 1
ATOM 3068 C CA . LEU A 1 398 ? -16.959 104.772 10.997 1.00 43.57 386 LEU A CA 1
ATOM 3069 C C . LEU A 1 398 ? -16.554 103.324 11.024 1.00 43.30 386 LEU A C 1
ATOM 3070 O O . LEU A 1 398 ? -15.406 103.057 11.190 1.00 45.73 386 LEU A O 1
ATOM 3075 N N . PRO A 1 399 ? -17.485 102.381 10.850 1.00 43.26 387 PRO A N 1
ATOM 3076 C CA . PRO A 1 399 ? -17.025 101.015 11.053 1.00 43.61 387 PRO A CA 1
ATOM 3077 C C . PRO A 1 399 ? -15.969 100.549 10.023 1.00 43.18 387 PRO A C 1
ATOM 3078 O O . PRO A 1 399 ? -16.014 100.943 8.858 1.00 45.42 387 PRO A O 1
ATOM 3082 N N . PRO A 1 400 ? -15.046 99.682 10.442 1.00 42.82 388 PRO A N 1
ATOM 3083 C CA . PRO A 1 400 ? -14.176 99.016 9.475 1.00 44.42 388 PRO A CA 1
ATOM 3084 C C . PRO A 1 400 ? -14.935 98.154 8.473 1.00 43.50 388 PRO A C 1
ATOM 3085 O O . PRO A 1 400 ? -15.966 97.605 8.797 1.00 44.00 388 PRO A O 1
ATOM 3089 N N . ASP A 1 401 ? -14.378 97.994 7.281 1.00 42.42 389 ASP A N 1
ATOM 3090 C CA . ASP A 1 401 ? -15.023 97.259 6.201 1.00 39.22 389 ASP A CA 1
ATOM 3091 C C . ASP A 1 401 ? -15.609 95.931 6.623 1.00 41.04 389 ASP A C 1
ATOM 3092 O O . ASP A 1 401 ? -16.776 95.642 6.366 1.00 43.23 389 ASP A O 1
ATOM 3097 N N . GLU A 1 402 ? -14.807 95.080 7.250 1.00 40.52 390 GLU A N 1
ATOM 3098 C CA . GLU A 1 402 ? -15.304 93.797 7.704 1.00 42.92 390 GLU A CA 1
ATOM 3099 C C . GLU A 1 402 ? -16.509 93.911 8.657 1.00 40.11 390 GLU A C 1
ATOM 3100 O O . GLU A 1 402 ? -17.354 93.044 8.647 1.00 41.34 390 GLU A O 1
ATOM 3103 N N . LYS A 1 403 ? -16.590 94.983 9.445 1.00 40.44 391 LYS A N 1
ATOM 3104 C CA . LYS A 1 403 ? -17.743 95.201 10.312 1.00 39.55 391 LYS A CA 1
ATOM 3105 C C . LYS A 1 403 ? -18.957 95.772 9.598 1.00 38.50 391 LYS A C 1
ATOM 3106 O O . LYS A 1 403 ? -20.076 95.627 10.067 1.00 40.04 391 LYS A O 1
ATOM 3112 N N . ILE A 1 404 ? -18.752 96.426 8.475 1.00 39.45 392 ILE A N 1
ATOM 3113 C CA . ILE A 1 404 ? -19.866 96.858 7.667 1.00 37.90 392 ILE A CA 1
ATOM 3114 C C . ILE A 1 404 ? -20.593 95.617 7.170 1.00 36.30 392 ILE A C 1
ATOM 3115 O O . ILE A 1 404 ? -21.797 95.511 7.286 1.00 38.10 392 ILE A O 1
ATOM 3120 N N . VAL A 1 405 ? -19.853 94.669 6.625 1.00 39.38 393 VAL A N 1
ATOM 3121 C CA . VAL A 1 405 ? -20.471 93.434 6.143 1.00 39.66 393 VAL A CA 1
ATOM 3122 C C . VAL A 1 405 ? -21.129 92.653 7.276 1.00 39.01 393 VAL A C 1
ATOM 3123 O O . VAL A 1 405 ? -22.236 92.222 7.133 1.00 39.14 393 VAL A O 1
ATOM 3127 N N . GLU A 1 406 ? -20.455 92.522 8.416 1.00 39.42 394 GLU A N 1
ATOM 3128 C CA . GLU A 1 406 ? -20.999 91.778 9.529 1.00 39.53 394 GLU A CA 1
ATOM 3129 C C . GLU A 1 406 ? -22.243 92.461 10.112 1.00 36.74 394 GLU A C 1
ATOM 3130 O O . GLU A 1 406 ? -23.170 91.779 10.526 1.00 39.33 394 GLU A O 1
ATOM 3136 N N . GLY A 1 407 ? -22.242 93.784 10.154 1.00 36.43 395 GLY A N 1
ATOM 3137 C CA . GLY A 1 407 ? -23.356 94.567 10.655 1.00 35.92 395 GLY A CA 1
ATOM 3138 C C . GLY A 1 407 ? -24.607 94.431 9.768 1.00 37.70 395 GLY A C 1
ATOM 3139 O O . GLY A 1 407 ? -25.709 94.310 10.252 1.00 38.81 395 GLY A O 1
ATOM 3140 N N . ILE A 1 408 ? -24.416 94.522 8.468 1.00 39.04 396 ILE A N 1
ATOM 3141 C CA . ILE A 1 408 ? -25.469 94.321 7.510 1.00 36.11 396 ILE A CA 1
ATOM 3142 C C . ILE A 1 408 ? -26.061 92.895 7.616 1.00 38.03 396 ILE A C 1
ATOM 3143 O O . ILE A 1 408 ? -27.270 92.740 7.624 1.00 39.08 396 ILE A O 1
ATOM 3148 N N . LYS A 1 409 ? -25.234 91.872 7.802 1.00 37.20 397 LYS A N 1
ATOM 3149 C CA . LYS A 1 409 ? -25.733 90.537 8.092 1.00 36.51 397 LYS A CA 1
ATOM 3150 C C . LYS A 1 409 ? -26.565 90.517 9.367 1.00 40.21 397 LYS A C 1
ATOM 3151 O O . LYS A 1 409 ? -27.600 89.896 9.385 1.00 40.32 397 LYS A O 1
ATOM 3157 N N . ARG A 1 410 ? -26.109 91.185 10.425 1.00 38.50 398 ARG A N 1
ATOM 3158 C CA . ARG A 1 410 ? -26.909 91.261 11.665 1.00 36.23 398 ARG A CA 1
ATOM 3159 C C . ARG A 1 410 ? -28.262 91.939 11.454 1.00 38.15 398 ARG A C 1
ATOM 3160 O O . ARG A 1 410 ? -29.281 91.561 12.067 1.00 38.86 398 ARG A O 1
ATOM 3168 N N . LEU A 1 411 ? -28.277 92.962 10.613 1.00 36.54 399 LEU A N 1
ATOM 3169 C CA . LEU A 1 411 ? -29.508 93.682 10.327 1.00 37.54 399 LEU A CA 1
ATOM 3170 C C . LEU A 1 411 ? -30.456 92.779 9.573 1.00 36.44 399 LEU A C 1
ATOM 3171 O O . LEU A 1 411 ? -31.631 92.852 9.799 1.00 37.70 399 LEU A O 1
ATOM 3176 N N . ARG A 1 412 ? -29.949 91.998 8.626 1.00 37.73 400 ARG A N 1
ATOM 3177 C CA . ARG A 1 412 ? -30.783 91.015 7.954 1.00 36.84 400 ARG A CA 1
ATOM 3178 C C . ARG A 1 412 ? -31.461 90.096 8.994 1.00 36.38 400 ARG A C 1
ATOM 3179 O O . ARG A 1 412 ? -32.663 89.891 8.959 1.00 38.89 400 ARG A O 1
ATOM 3187 N N . GLU A 1 413 ? -30.696 89.585 9.941 1.00 38.93 401 GLU A N 1
ATOM 3188 C CA . GLU A 1 413 ? -31.239 88.715 10.972 1.00 37.39 401 GLU A CA 1
ATOM 3189 C C . GLU A 1 413 ? -32.304 89.434 11.765 1.00 37.20 401 GLU A C 1
ATOM 3190 O O . GLU A 1 413 ? -33.338 88.867 12.044 1.00 38.10 401 GLU A O 1
ATOM 3193 N N . VAL A 1 414 ? -32.043 90.687 12.128 1.00 36.03 402 VAL A N 1
ATOM 3194 C CA . VAL A 1 414 ? -33.009 91.520 12.808 1.00 37.64 402 VAL A CA 1
ATOM 3195 C C . VAL A 1 414 ? -34.348 91.607 12.024 1.00 37.50 402 VAL A C 1
ATOM 3196 O O . VAL A 1 414 ? -35.398 91.353 12.565 1.00 37.89 402 VAL A O 1
ATOM 3200 N N . VAL A 1 415 ? -34.254 91.937 10.740 1.00 39.07 403 VAL A N 1
ATOM 3201 C CA . VAL A 1 415 ? -35.402 92.130 9.873 1.00 37.31 403 VAL A CA 1
ATOM 3202 C C . VAL A 1 415 ? -36.194 90.839 9.780 1.00 39.34 403 VAL A C 1
ATOM 3203 O O . VAL A 1 415 ? -37.405 90.862 9.836 1.00 41.37 403 VAL A O 1
ATOM 3207 N N . LEU A 1 416 ? -35.501 89.706 9.723 1.00 38.84 404 LEU A N 1
ATOM 3208 C CA . LEU A 1 416 ? -36.142 88.410 9.534 1.00 39.31 404 LEU A CA 1
ATOM 3209 C C . LEU A 1 416 ? -36.873 87.992 10.812 1.00 40.57 404 LEU A C 1
ATOM 3210 O O . LEU A 1 416 ? -38.005 87.510 10.736 1.00 40.93 404 LEU A O 1
ATOM 3215 N N . GLU A 1 417 ? -36.242 88.224 11.954 1.00 38.90 405 GLU A N 1
ATOM 3216 C CA . GLU A 1 417 ? -36.817 87.911 13.270 1.00 41.74 405 GLU A CA 1
ATOM 3217 C C . GLU A 1 417 ? -38.083 88.726 13.516 1.00 38.37 405 GLU A C 1
ATOM 3218 O O . GLU A 1 417 ? -39.155 88.160 13.836 1.00 40.29 405 GLU A O 1
ATOM 3224 N N . TYR A 1 418 ? -37.948 90.041 13.399 1.00 37.55 406 TYR A N 1
ATOM 3225 C CA . TYR A 1 418 ? -39.040 90.965 13.616 1.00 36.62 406 TYR A CA 1
ATOM 3226 C C . TYR A 1 418 ? -40.125 90.743 12.573 1.00 36.96 406 TYR A C 1
ATOM 3227 O O . TYR A 1 418 ? -41.304 90.654 12.901 1.00 40.72 406 TYR A O 1
ATOM 3236 N N . GLY A 1 419 ? -39.721 90.614 11.322 1.00 39.24 407 GLY A N 1
ATOM 3237 C CA . GLY A 1 419 ? -40.657 90.395 10.230 1.00 39.64 407 GLY A CA 1
ATOM 3238 C C . GLY A 1 419 ? -41.478 89.145 10.416 1.00 40.06 407 GLY A C 1
ATOM 3239 O O . GLY A 1 419 ? -42.668 89.121 10.126 1.00 43.77 407 GLY A O 1
ATOM 3240 N N . LYS A 1 420 ? -40.857 88.103 10.928 1.00 42.39 408 LYS A N 1
ATOM 3241 C CA . LYS A 1 420 ? -41.568 86.873 11.180 1.00 45.18 408 LYS A CA 1
ATOM 3242 C C . LYS A 1 420 ? -42.453 86.949 12.417 1.00 43.67 408 LYS A C 1
ATOM 3243 O O . LYS A 1 420 ? -43.557 86.428 12.386 1.00 41.92 408 LYS A O 1
ATOM 3249 N N . GLU A 1 421 ? -42.024 87.640 13.473 1.00 42.57 409 GLU A N 1
ATOM 3250 C CA . GLU A 1 421 ? -42.900 87.818 14.628 1.00 45.96 409 GLU A CA 1
ATOM 3251 C C . GLU A 1 421 ? -44.179 88.571 14.265 1.00 44.69 409 GLU A C 1
ATOM 3252 O O . GLU A 1 421 ? -45.220 88.342 14.884 1.00 45.65 409 GLU A O 1
ATOM 3258 N N . LYS A 1 422 ? -44.066 89.519 13.345 1.00 42.21 410 LYS A N 1
ATOM 3259 C CA . LYS A 1 422 ? -45.170 90.350 12.932 1.00 41.92 410 LYS A CA 1
ATOM 3260 C C . LYS A 1 422 ? -45.939 89.770 11.750 1.00 41.70 410 LYS A C 1
ATOM 3261 O O . LYS A 1 422 ? -46.902 90.362 11.325 1.00 42.05 410 LYS A O 1
ATOM 3267 N N . HIS A 1 423 ? -45.527 88.608 11.249 1.00 40.44 411 HIS A N 1
ATOM 3268 C CA . HIS A 1 423 ? -46.159 87.941 10.116 1.00 43.00 411 HIS A CA 1
ATOM 3269 C C . HIS A 1 423 ? -46.101 88.805 8.868 1.00 44.86 411 HIS A C 1
ATOM 3270 O O . HIS A 1 423 ? -47.025 88.804 8.048 1.00 43.71 411 HIS A O 1
ATOM 3277 N N . LEU A 1 424 ? -44.990 89.528 8.733 1.00 45.44 412 LEU A N 1
ATOM 3278 C CA . LEU A 1 424 ? -44.696 90.301 7.517 1.00 46.31 412 LEU A CA 1
ATOM 3279 C C . LEU A 1 424 ? -43.890 89.486 6.518 1.00 47.16 412 LEU A C 1
ATOM 3280 O O . LEU A 1 424 ? -43.899 89.799 5.352 1.00 49.51 412 LEU A O 1
ATOM 3285 N N . LEU A 1 425 ? -43.222 88.433 6.977 1.00 49.42 413 LEU A N 1
ATOM 3286 C CA . LEU A 1 425 ? -42.416 87.550 6.129 1.00 51.73 413 LEU A CA 1
ATOM 3287 C C . LEU A 1 425 ? -42.661 86.076 6.521 1.00 54.96 413 LEU A C 1
ATOM 3288 O O . LEU A 1 425 ? -43.073 85.789 7.662 1.00 57.30 413 LEU A O 1
ATOM 3293 N N . HIS B 1 10 ? -37.659 143.751 -9.075 1.00 89.67 -2 HIS B N 1
ATOM 3294 C CA . HIS B 1 10 ? -36.870 144.939 -8.626 1.00 89.81 -2 HIS B CA 1
ATOM 3295 C C . HIS B 1 10 ? -36.248 144.709 -7.247 1.00 88.94 -2 HIS B C 1
ATOM 3296 O O . HIS B 1 10 ? -36.739 143.894 -6.471 1.00 88.34 -2 HIS B O 1
ATOM 3303 N N . HIS B 1 11 ? -35.172 145.440 -6.955 1.00 88.73 -1 HIS B N 1
ATOM 3304 C CA . HIS B 1 11 ? -34.505 145.399 -5.646 1.00 88.58 -1 HIS B CA 1
ATOM 3305 C C . HIS B 1 11 ? -35.427 145.456 -4.429 1.00 85.39 -1 HIS B C 1
ATOM 3306 O O . HIS B 1 11 ? -34.987 145.123 -3.338 1.00 85.68 -1 HIS B O 1
ATOM 3313 N N . HIS B 1 12 ? -36.681 145.870 -4.594 1.00 82.41 0 HIS B N 1
ATOM 3314 C CA . HIS B 1 12 ? -37.629 145.842 -3.476 1.00 81.08 0 HIS B CA 1
ATOM 3315 C C . HIS B 1 12 ? -38.484 144.560 -3.365 1.00 77.66 0 HIS B C 1
ATOM 3316 O O . HIS B 1 12 ? -39.702 144.610 -3.227 1.00 77.89 0 HIS B O 1
ATOM 3328 N N . VAL B 1 14 ? -36.542 143.268 -1.183 1.00 59.25 2 VAL B N 1
ATOM 3329 C CA . VAL B 1 14 ? -36.051 143.656 0.133 1.00 59.24 2 VAL B CA 1
ATOM 3330 C C . VAL B 1 14 ? -37.229 143.934 1.071 1.00 58.18 2 VAL B C 1
ATOM 3331 O O . VAL B 1 14 ? -37.193 143.586 2.251 1.00 58.60 2 VAL B O 1
ATOM 3335 N N . VAL B 1 15 ? -38.266 144.569 0.528 1.00 56.78 3 VAL B N 1
ATOM 3336 C CA . VAL B 1 15 ? -39.483 144.859 1.270 1.00 55.65 3 VAL B CA 1
ATOM 3337 C C . VAL B 1 15 ? -40.193 143.570 1.638 1.00 52.99 3 VAL B C 1
ATOM 3338 O O . VAL B 1 15 ? -40.734 143.464 2.719 1.00 52.28 3 VAL B O 1
ATOM 3342 N N . ASN B 1 16 ? -40.204 142.594 0.732 1.00 54.04 4 ASN B N 1
ATOM 3343 C CA . ASN B 1 16 ? -40.818 141.292 1.027 1.00 53.05 4 ASN B CA 1
ATOM 3344 C C . ASN B 1 16 ? -40.098 140.623 2.205 1.00 50.06 4 ASN B C 1
ATOM 3345 O O . ASN B 1 16 ? -40.727 140.202 3.164 1.00 51.58 4 ASN B O 1
ATOM 3350 N N . LEU B 1 17 ? -38.779 140.604 2.153 1.00 48.17 5 LEU B N 1
ATOM 3351 C CA . LEU B 1 17 ? -37.975 140.020 3.222 1.00 46.31 5 LEU B CA 1
ATOM 3352 C C . LEU B 1 17 ? -38.254 140.698 4.555 1.00 46.64 5 LEU B C 1
ATOM 3353 O O . LEU B 1 17 ? -38.402 140.038 5.567 1.00 44.90 5 LEU B O 1
ATOM 3358 N N . GLU B 1 18 ? -38.328 142.021 4.549 1.00 46.70 6 GLU B N 1
ATOM 3359 C CA . GLU B 1 18 ? -38.620 142.768 5.769 1.00 47.20 6 GLU B CA 1
ATOM 3360 C C . GLU B 1 18 ? -40.028 142.403 6.254 1.00 47.47 6 GLU B C 1
ATOM 3361 O O . GLU B 1 18 ? -40.301 142.381 7.441 1.00 49.07 6 GLU B O 1
ATOM 3363 N N . GLY B 1 19 ? -40.922 142.118 5.317 1.00 46.14 7 GLY B N 1
ATOM 3364 C CA . GLY B 1 19 ? -42.255 141.649 5.659 1.00 46.37 7 GLY B CA 1
ATOM 3365 C C . GLY B 1 19 ? -42.281 140.260 6.274 1.00 46.14 7 GLY B C 1
ATOM 3366 O O . GLY B 1 19 ? -43.169 139.952 7.062 1.00 47.42 7 GLY B O 1
ATOM 3367 N N . LYS B 1 20 ? -41.307 139.425 5.924 1.00 45.88 8 LYS B N 1
ATOM 3368 C CA . LYS B 1 20 ? -41.228 138.064 6.466 1.00 44.48 8 LYS B CA 1
ATOM 3369 C C . LYS B 1 20 ? -40.664 137.964 7.884 1.00 44.26 8 LYS B C 1
ATOM 3370 O O . LYS B 1 20 ? -40.782 136.927 8.524 1.00 42.72 8 LYS B O 1
ATOM 3376 N N . ILE B 1 21 ? -39.999 139.015 8.350 1.00 43.67 9 ILE B N 1
ATOM 3377 C CA . ILE B 1 21 ? -39.306 138.980 9.601 1.00 42.67 9 ILE B CA 1
ATOM 3378 C C . ILE B 1 21 ? -40.289 138.907 10.764 1.00 44.43 9 ILE B C 1
ATOM 3379 O O . ILE B 1 21 ? -41.315 139.584 10.753 1.00 44.14 9 ILE B O 1
ATOM 3384 N N . SER B 1 22 ? -39.946 138.090 11.759 1.00 41.93 10 SER B N 1
ATOM 3385 C CA . SER B 1 22 ? -40.773 137.835 12.933 1.00 42.91 10 SER B CA 1
ATOM 3386 C C . SER B 1 22 ? -40.791 139.011 13.898 1.00 43.70 10 SER B C 1
ATOM 3387 O O . SER B 1 22 ? -40.025 139.959 13.752 1.00 44.67 10 SER B O 1
ATOM 3390 N N . LYS B 1 23 ? -41.655 138.925 14.899 1.00 48.17 11 LYS B N 1
ATOM 3391 C CA . LYS B 1 23 ? -41.709 139.955 15.944 1.00 48.96 11 LYS B CA 1
ATOM 3392 C C . LYS B 1 23 ? -40.368 140.033 16.649 1.00 47.73 11 LYS B C 1
ATOM 3393 O O . LYS B 1 23 ? -39.853 141.113 16.795 1.00 50.49 11 LYS B O 1
ATOM 3395 N N . ILE B 1 24 ? -39.782 138.900 17.038 1.00 46.29 12 ILE B N 1
ATOM 3396 C CA . ILE B 1 24 ? -38.449 138.923 17.663 1.00 47.04 12 ILE B CA 1
ATOM 3397 C C . ILE B 1 24 ? -37.478 139.648 16.738 1.00 46.57 12 ILE B C 1
ATOM 3398 O O . ILE B 1 24 ? -36.731 140.517 17.176 1.00 46.52 12 ILE B O 1
ATOM 3403 N N . GLY B 1 25 ? -37.519 139.300 15.458 1.00 45.27 13 GLY B N 1
ATOM 3404 C CA . GLY B 1 25 ? -36.665 139.928 14.464 1.00 45.87 13 GLY B CA 1
ATOM 3405 C C . GLY B 1 25 ? -36.895 141.430 14.364 1.00 49.97 13 GLY B C 1
ATOM 3406 O O . GLY B 1 25 ? -35.956 142.190 14.105 1.00 48.96 13 GLY B O 1
ATOM 3407 N N . GLN B 1 26 ? -38.141 141.859 14.549 1.00 50.81 14 GLN B N 1
ATOM 3408 C CA . GLN B 1 26 ? -38.473 143.296 14.540 1.00 54.82 14 GLN B CA 1
ATOM 3409 C C . GLN B 1 26 ? -38.006 144.061 15.794 1.00 55.23 14 GLN B C 1
ATOM 3410 O O . GLN B 1 26 ? -37.694 145.238 15.724 1.00 55.40 14 GLN B O 1
ATOM 3416 N N . ASN B 1 27 ? -37.928 143.374 16.925 1.00 56.88 15 ASN B N 1
ATOM 3417 C CA . ASN B 1 27 ? -37.573 143.993 18.214 1.00 58.20 15 ASN B CA 1
ATOM 3418 C C . ASN B 1 27 ? -36.115 143.870 18.547 1.00 60.46 15 ASN B C 1
ATOM 3419 O O . ASN B 1 27 ? -35.722 143.992 19.693 1.00 62.25 15 ASN B O 1
ATOM 3432 N N . LYS B 1 29 ? -32.263 144.867 18.651 1.00 66.11 17 LYS B N 1
ATOM 3433 C CA . LYS B 1 29 ? -31.412 146.046 18.656 1.00 67.97 17 LYS B CA 1
ATOM 3434 C C . LYS B 1 29 ? -29.981 145.654 18.293 1.00 68.95 17 LYS B C 1
ATOM 3435 O O . LYS B 1 29 ? -29.427 144.690 18.833 1.00 66.72 17 LYS B O 1
ATOM 3437 N N . SER B 1 30 ? -29.412 146.396 17.342 1.00 70.95 18 SER B N 1
ATOM 3438 C CA . SER B 1 30 ? -27.984 146.309 17.019 1.00 72.03 18 SER B CA 1
ATOM 3439 C C . SER B 1 30 ? -27.168 147.069 18.105 1.00 70.99 18 SER B C 1
ATOM 3440 O O . SER B 1 30 ? -27.671 148.005 18.734 1.00 70.09 18 SER B O 1
ATOM 3443 N N . SER B 1 31 ? -25.920 146.672 18.343 1.00 69.32 19 SER B N 1
ATOM 3444 C CA . SER B 1 31 ? -25.056 147.510 19.184 1.00 67.15 19 SER B CA 1
ATOM 3445 C C . SER B 1 31 ? -24.468 148.662 18.351 1.00 65.05 19 SER B C 1
ATOM 3446 O O . SER B 1 31 ? -23.852 148.464 17.292 1.00 65.89 19 SER B O 1
ATOM 3449 N N . ILE B 1 32 ? -24.744 149.843 18.893 1.00 61.23 20 ILE B N 1
ATOM 3450 C CA . ILE B 1 32 ? -24.301 151.169 18.505 1.00 58.09 20 ILE B CA 1
ATOM 3451 C C . ILE B 1 32 ? -22.800 151.401 18.765 1.00 54.92 20 ILE B C 1
ATOM 3452 O O . ILE B 1 32 ? -22.187 152.252 18.143 1.00 54.44 20 ILE B O 1
ATOM 3457 N N . ILE B 1 33 ? -22.207 150.633 19.673 1.00 55.77 21 ILE B N 1
ATOM 3458 C CA . ILE B 1 33 ? -20.839 150.880 20.112 1.00 56.87 21 ILE B CA 1
ATOM 3459 C C . ILE B 1 33 ? -19.859 150.732 18.944 1.00 58.05 21 ILE B C 1
ATOM 3460 O O . ILE B 1 33 ? -18.964 151.564 18.754 1.00 56.16 21 ILE B O 1
ATOM 3465 N N . ARG B 1 34 ? -20.069 149.705 18.132 1.00 61.18 22 ARG B N 1
ATOM 3466 C CA . ARG B 1 34 ? -19.325 149.523 16.890 1.00 60.74 22 ARG B CA 1
ATOM 3467 C C . ARG B 1 34 ? -19.399 150.749 16.006 1.00 59.51 22 ARG B C 1
ATOM 3468 O O . ARG B 1 34 ? -18.414 151.121 15.382 1.00 62.91 22 ARG B O 1
ATOM 3470 N N . GLU B 1 35 ? -20.557 151.389 15.935 1.00 58.21 23 GLU B N 1
ATOM 3471 C CA . GLU B 1 35 ? -20.684 152.582 15.114 1.00 56.46 23 GLU B CA 1
ATOM 3472 C C . GLU B 1 35 ? -19.947 153.793 15.731 1.00 54.36 23 GLU B C 1
ATOM 3473 O O . GLU B 1 35 ? -19.193 154.477 15.063 1.00 53.99 23 GLU B O 1
ATOM 3475 N N . ILE B 1 36 ? -20.138 154.030 17.015 1.00 51.87 24 ILE B N 1
ATOM 3476 C CA . ILE B 1 36 ? -19.634 155.259 17.589 1.00 49.72 24 ILE B CA 1
ATOM 3477 C C . ILE B 1 36 ? -18.107 155.211 17.768 1.00 47.83 24 ILE B C 1
ATOM 3478 O O . ILE B 1 36 ? -17.440 156.242 17.676 1.00 47.37 24 ILE B O 1
ATOM 3483 N N . LEU B 1 37 ? -17.558 154.014 17.931 1.00 41.85 25 LEU B N 1
ATOM 3484 C CA . LEU B 1 37 ? -16.123 153.837 18.037 1.00 43.27 25 LEU B CA 1
ATOM 3485 C C . LEU B 1 37 ? -15.436 153.475 16.729 1.00 45.08 25 LEU B C 1
ATOM 3486 O O . LEU B 1 37 ? -14.306 153.048 16.754 1.00 44.03 25 LEU B O 1
ATOM 3491 N N . LYS B 1 38 ? -16.113 153.653 15.606 1.00 45.92 26 LYS B N 1
ATOM 3492 C CA . LYS B 1 38 ? -15.582 153.329 14.276 1.00 45.50 26 LYS B CA 1
ATOM 3493 C C . LYS B 1 38 ? -14.172 153.872 14.042 1.00 44.78 26 LYS B C 1
ATOM 3494 O O . LYS B 1 38 ? -13.324 153.188 13.448 1.00 44.51 26 LYS B O 1
ATOM 3500 N N . PHE B 1 39 ? -13.908 155.091 14.505 1.00 42.37 27 PHE B N 1
ATOM 3501 C CA . PHE B 1 39 ? -12.634 155.757 14.235 1.00 38.86 27 PHE B CA 1
ATOM 3502 C C . PHE B 1 39 ? -11.740 155.920 15.457 1.00 42.45 27 PHE B C 1
ATOM 3503 O O . PHE B 1 39 ? -10.807 156.721 15.449 1.00 43.61 27 PHE B O 1
ATOM 3511 N N . ALA B 1 40 ? -12.003 155.118 16.477 1.00 42.46 28 ALA B N 1
ATOM 3512 C CA . ALA B 1 40 ? -11.358 155.276 17.776 1.00 43.15 28 ALA B CA 1
ATOM 3513 C C . ALA B 1 40 ? -9.958 154.670 17.840 1.00 45.45 28 ALA B C 1
ATOM 3514 O O . ALA B 1 40 ? -9.235 154.903 18.804 1.00 45.78 28 ALA B O 1
ATOM 3516 N N . ALA B 1 41 ? -9.590 153.923 16.795 1.00 47.21 29 ALA B N 1
ATOM 3517 C CA . ALA B 1 41 ? -8.225 153.432 16.596 1.00 48.52 29 ALA B CA 1
ATOM 3518 C C . ALA B 1 41 ? -7.390 154.266 15.650 1.00 50.46 29 ALA B C 1
ATOM 3519 O O . ALA B 1 41 ? -6.283 153.851 15.328 1.00 49.95 29 ALA B O 1
ATOM 3521 N N . ASP B 1 42 ? -7.903 155.422 15.198 1.00 48.47 30 ASP B N 1
ATOM 3522 C CA . ASP B 1 42 ? -7.119 156.362 14.426 1.00 47.29 30 ASP B CA 1
ATOM 3523 C C . ASP B 1 42 ? -5.818 156.746 15.129 1.00 49.73 30 ASP B C 1
ATOM 3524 O O . ASP B 1 42 ? -5.717 156.711 16.374 1.00 46.67 30 ASP B O 1
ATOM 3529 N N . LYS B 1 43 ? -4.852 157.156 14.303 1.00 52.92 31 LYS B N 1
ATOM 3530 C CA . LYS B 1 43 ? -3.475 157.437 14.738 1.00 55.42 31 LYS B CA 1
ATOM 3531 C C . LYS B 1 43 ? -3.382 158.276 16.013 1.00 54.44 31 LYS B C 1
ATOM 3532 O O . LYS B 1 43 ? -2.745 157.868 16.983 1.00 59.06 31 LYS B O 1
ATOM 3534 N N . ASP B 1 44 ? -3.997 159.448 15.998 1.00 49.72 32 ASP B N 1
ATOM 3535 C CA . ASP B 1 44 ? -3.874 160.360 17.123 1.00 48.64 32 ASP B CA 1
ATOM 3536 C C . ASP B 1 44 ? -5.009 160.224 18.146 1.00 44.79 32 ASP B C 1
ATOM 3537 O O . ASP B 1 44 ? -5.148 161.062 19.038 1.00 43.62 32 ASP B O 1
ATOM 3539 N N . ALA B 1 45 ? -5.829 159.190 18.011 1.00 42.13 33 ALA B N 1
ATOM 3540 C CA . ALA B 1 45 ? -7.008 159.021 18.879 1.00 40.00 33 ALA B CA 1
ATOM 3541 C C . ALA B 1 45 ? -6.649 158.400 20.184 1.00 41.32 33 ALA B C 1
ATOM 3542 O O . ALA B 1 45 ? -5.728 157.600 20.249 1.00 42.37 33 ALA B O 1
ATOM 3544 N N . ILE B 1 46 ? -7.419 158.737 21.216 1.00 39.49 34 ILE B N 1
ATOM 3545 C CA . ILE B 1 46 ? -7.306 158.085 22.509 1.00 38.85 34 ILE B CA 1
ATOM 3546 C C . ILE B 1 46 ? -8.710 157.619 22.846 1.00 38.45 34 ILE B C 1
ATOM 3547 O O . ILE B 1 46 ? -9.615 158.423 22.836 1.00 38.81 34 ILE B O 1
ATOM 3552 N N . SER B 1 47 ? -8.868 156.327 23.104 1.00 37.55 35 SER B N 1
ATOM 3553 C CA . SER B 1 47 ? -10.175 155.740 23.445 1.00 37.15 35 SER B CA 1
ATOM 3554 C C . SER B 1 47 ? -10.293 155.170 24.866 1.00 37.46 35 SER B C 1
ATOM 3555 O O . SER B 1 47 ? -9.519 154.332 25.281 1.00 39.19 35 SER B O 1
ATOM 3558 N N . PHE B 1 48 ? -11.315 155.641 25.563 1.00 38.59 36 PHE B N 1
ATOM 3559 C CA . PHE B 1 48 ? -11.770 155.100 26.812 1.00 36.79 36 PHE B CA 1
ATOM 3560 C C . PHE B 1 48 ? -13.036 154.296 26.576 1.00 38.56 36 PHE B C 1
ATOM 3561 O O . PHE B 1 48 ? -13.753 153.978 27.516 1.00 38.58 36 PHE B O 1
ATOM 3569 N N . GLY B 1 49 ? -13.284 153.938 25.323 1.00 39.20 37 GLY B N 1
ATOM 3570 C CA . GLY B 1 49 ? -14.553 153.292 24.953 1.00 39.66 37 GLY B CA 1
ATOM 3571 C C . GLY B 1 49 ? -14.567 151.798 25.070 1.00 42.34 37 GLY B C 1
ATOM 3572 O O . GLY B 1 49 ? -15.636 151.189 24.967 1.00 45.74 37 GLY B O 1
ATOM 3573 N N . GLY B 1 50 ? -13.394 151.190 25.267 1.00 41.17 38 GLY B N 1
ATOM 3574 C CA . GLY B 1 50 ? -13.277 149.751 25.253 1.00 42.04 38 GLY B CA 1
ATOM 3575 C C . GLY B 1 50 ? -13.989 149.087 26.419 1.00 42.49 38 GLY B C 1
ATOM 3576 O O . GLY B 1 50 ? -14.059 149.624 27.521 1.00 44.52 38 GLY B O 1
ATOM 3577 N N . GLY B 1 51 ? -14.544 147.922 26.148 1.00 41.73 39 GLY B N 1
ATOM 3578 C CA . GLY B 1 51 ? -15.047 147.015 27.190 1.00 41.47 39 GLY B CA 1
ATOM 3579 C C . GLY B 1 51 ? -14.324 145.679 27.176 1.00 43.78 39 GLY B C 1
ATOM 3580 O O . GLY B 1 51 ? -14.909 144.652 27.477 1.00 42.00 39 GLY B O 1
ATOM 3581 N N . VAL B 1 52 ? -13.039 145.701 26.827 1.00 44.42 40 VAL B N 1
ATOM 3582 C CA . VAL B 1 52 ? -12.281 144.479 26.594 1.00 45.18 40 VAL B CA 1
ATOM 3583 C C . VAL B 1 52 ? -11.023 144.488 27.427 1.00 46.03 40 VAL B C 1
ATOM 3584 O O . VAL B 1 52 ? -10.542 145.547 27.766 1.00 45.97 40 VAL B O 1
ATOM 3588 N N . PRO B 1 53 ? -10.492 143.296 27.746 1.00 43.32 41 PRO B N 1
ATOM 3589 C CA . PRO B 1 53 ? -9.213 143.222 28.413 1.00 41.80 41 PRO B CA 1
ATOM 3590 C C . PRO B 1 53 ? -8.046 143.518 27.512 1.00 40.17 41 PRO B C 1
ATOM 3591 O O . PRO B 1 53 ? -8.177 143.521 26.294 1.00 40.16 41 PRO B O 1
ATOM 3595 N N . ASP B 1 54 ? -6.894 143.754 28.129 1.00 40.23 42 ASP B N 1
ATOM 3596 C CA . ASP B 1 54 ? -5.645 144.033 27.400 1.00 40.82 42 ASP B CA 1
ATOM 3597 C C . ASP B 1 54 ? -5.001 142.702 26.980 1.00 39.67 42 ASP B C 1
ATOM 3598 O O . ASP B 1 54 ? -4.580 141.934 27.844 1.00 41.22 42 ASP B O 1
ATOM 3603 N N . PRO B 1 55 ? -4.845 142.467 25.665 1.00 41.63 43 PRO B N 1
ATOM 3604 C CA . PRO B 1 55 ? -4.285 141.188 25.222 1.00 43.38 43 PRO B CA 1
ATOM 3605 C C . PRO B 1 55 ? -2.849 140.934 25.665 1.00 41.43 43 PRO B C 1
ATOM 3606 O O . PRO B 1 55 ? -2.435 139.804 25.682 1.00 44.03 43 PRO B O 1
ATOM 3610 N N . GLU B 1 56 ? -2.119 141.972 26.045 1.00 42.71 44 GLU B N 1
ATOM 3611 C CA . GLU B 1 56 ? -0.773 141.812 26.501 1.00 40.27 44 GLU B CA 1
ATOM 3612 C C . GLU B 1 56 ? -0.728 141.117 27.866 1.00 41.93 44 GLU B C 1
ATOM 3613 O O . GLU B 1 56 ? 0.333 140.711 28.310 1.00 41.92 44 GLU B O 1
ATOM 3619 N N . THR B 1 57 ? -1.874 140.951 28.514 1.00 40.62 45 THR B N 1
ATOM 3620 C CA . THR B 1 57 ? -1.932 140.236 29.800 1.00 42.30 45 THR B CA 1
ATOM 3621 C C . THR B 1 57 ? -2.302 138.755 29.654 1.00 40.73 45 THR B C 1
ATOM 3622 O O . THR B 1 57 ? -2.217 137.991 30.630 1.00 40.76 45 THR B O 1
ATOM 3626 N N . PHE B 1 58 ? -2.764 138.361 28.470 1.00 40.16 46 PHE B N 1
ATOM 3627 C CA . PHE B 1 58 ? -3.177 136.977 28.247 1.00 40.98 46 PHE B CA 1
ATOM 3628 C C . PHE B 1 58 ? -1.973 136.002 28.411 1.00 42.06 46 PHE B C 1
ATOM 3629 O O . PHE B 1 58 ? -0.852 136.338 28.024 1.00 41.90 46 PHE B O 1
ATOM 3637 N N . PRO B 1 59 ? -2.217 134.789 28.953 1.00 40.11 47 PRO B N 1
ATOM 3638 C CA . PRO B 1 59 ? -1.174 133.781 29.073 1.00 39.51 47 PRO B CA 1
ATOM 3639 C C . PRO B 1 59 ? -0.999 133.053 27.757 1.00 38.93 47 PRO B C 1
ATOM 3640 O O . PRO B 1 59 ? -1.285 131.857 27.634 1.00 41.57 47 PRO B O 1
ATOM 3644 N N . ARG B 1 60 ? -0.545 133.799 26.753 1.00 39.06 48 ARG B N 1
ATOM 3645 C CA . ARG B 1 60 ? -0.502 133.294 25.391 1.00 39.79 48 ARG B CA 1
ATOM 3646 C C . ARG B 1 60 ? 0.437 132.116 25.175 1.00 40.96 48 ARG B C 1
ATOM 3647 O O . ARG B 1 60 ? 0.121 131.234 24.422 1.00 41.88 48 ARG B O 1
ATOM 3655 N N . LYS B 1 61 ? 1.592 132.126 25.824 1.00 38.98 49 LYS B N 1
ATOM 3656 C CA . LYS B 1 61 ? 2.552 131.036 25.710 1.00 39.57 49 LYS B CA 1
ATOM 3657 C C . LYS B 1 61 ? 2.010 129.752 26.362 1.00 39.32 49 LYS B C 1
ATOM 3658 O O . LYS B 1 61 ? 2.081 128.668 25.779 1.00 40.20 49 LYS B O 1
ATOM 3664 N N . GLU B 1 62 ? 1.395 129.921 27.523 1.00 39.03 50 GLU B N 1
ATOM 3665 C CA . GLU B 1 62 ? 0.846 128.800 28.283 1.00 38.75 50 GLU B CA 1
ATOM 3666 C C . GLU B 1 62 ? -0.277 128.141 27.507 1.00 37.67 50 GLU B C 1
ATOM 3667 O O . GLU B 1 62 ? -0.335 126.924 27.414 1.00 40.96 50 GLU B O 1
ATOM 3673 N N . LEU B 1 63 ? -1.171 128.969 26.958 1.00 38.67 51 LEU B N 1
ATOM 3674 C CA . LEU B 1 63 ? -2.302 128.484 26.153 1.00 39.47 51 LEU B CA 1
ATOM 3675 C C . LEU B 1 63 ? -1.908 127.865 24.822 1.00 38.45 51 LEU B C 1
ATOM 3676 O O . LEU B 1 63 ? -2.513 126.902 24.377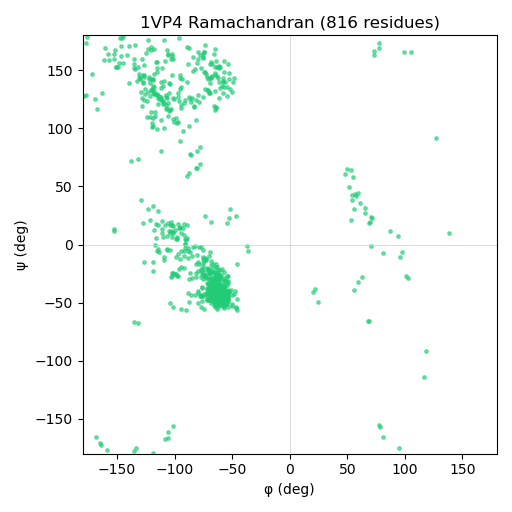 1.00 38.44 51 LEU B O 1
ATOM 3681 N N . ALA B 1 64 ? -0.891 128.415 24.194 1.00 38.14 52 ALA B N 1
ATOM 3682 C CA . ALA B 1 64 ? -0.453 127.910 22.904 1.00 38.03 52 ALA B CA 1
ATOM 3683 C C . ALA B 1 64 ? 0.086 126.480 22.953 1.00 37.97 52 ALA B C 1
ATOM 3684 O O . ALA B 1 64 ? -0.193 125.643 22.066 1.00 41.45 52 ALA B O 1
ATOM 3686 N N . GLU B 1 65 ? 0.893 126.216 23.973 1.00 39.96 53 GLU B N 1
ATOM 3687 C CA . GLU B 1 65 ? 1.500 124.926 24.244 1.00 42.29 53 GLU B CA 1
ATOM 3688 C C . GLU B 1 65 ? 0.402 123.899 24.490 1.00 39.17 53 GLU B C 1
ATOM 3689 O O . GLU B 1 65 ? 0.396 122.830 23.917 1.00 41.27 53 GLU B O 1
ATOM 3695 N N . ILE B 1 66 ? -0.547 124.262 25.342 1.00 40.38 54 ILE B N 1
ATOM 3696 C CA . ILE B 1 66 ? -1.640 123.388 25.692 1.00 38.82 54 ILE B CA 1
ATOM 3697 C C . ILE B 1 66 ? -2.503 123.084 24.477 1.00 37.35 54 ILE B C 1
ATOM 3698 O O . ILE B 1 66 ? -2.835 121.931 24.224 1.00 40.22 54 ILE B O 1
ATOM 3703 N N . ALA B 1 67 ? -2.813 124.115 23.687 1.00 38.65 55 ALA B N 1
ATOM 3704 C CA . ALA B 1 67 ? -3.591 123.919 22.461 1.00 39.34 55 ALA B CA 1
ATOM 3705 C C . ALA B 1 67 ? -2.991 122.877 21.570 1.00 41.10 55 ALA B C 1
ATOM 3706 O O . ALA B 1 67 ? -3.719 122.042 21.036 1.00 40.67 55 ALA B O 1
ATOM 3708 N N . LYS B 1 68 ? -1.688 122.945 21.367 1.00 39.58 56 LYS B N 1
ATOM 3709 C CA . LYS B 1 68 ? -1.028 121.949 20.524 1.00 38.69 56 LYS B CA 1
ATOM 3710 C C . LYS B 1 68 ? -1.190 120.504 21.073 1.00 38.79 56 LYS B C 1
ATOM 3711 O O . LYS B 1 68 ? -1.485 119.527 20.347 1.00 38.16 56 LYS B O 1
ATOM 3717 N N . GLU B 1 69 ? -1.024 120.376 22.371 1.00 40.03 57 GLU B N 1
ATOM 3718 C CA . GLU B 1 69 ? -1.151 119.093 23.054 1.00 41.31 57 GLU B CA 1
ATOM 3719 C C . GLU B 1 69 ? -2.530 118.452 22.984 1.00 39.85 57 GLU B C 1
ATOM 3720 O O . GLU B 1 69 ? -2.673 117.265 22.685 1.00 45.13 57 GLU B O 1
ATOM 3726 N N . ILE B 1 70 ? -3.555 119.222 23.292 1.00 42.18 58 ILE B N 1
ATOM 3727 C CA . ILE B 1 70 ? -4.919 118.709 23.254 1.00 40.90 58 ILE B CA 1
ATOM 3728 C C . ILE B 1 70 ? -5.426 118.443 21.827 1.00 41.87 58 ILE B C 1
ATOM 3729 O O . ILE B 1 70 ? -6.295 117.610 21.641 1.00 40.31 58 ILE B O 1
ATOM 3734 N N . ILE B 1 71 ? -4.889 119.123 20.819 1.00 41.04 59 ILE B N 1
ATOM 3735 C CA . ILE B 1 71 ? -5.326 118.820 19.481 1.00 42.22 59 ILE B CA 1
ATOM 3736 C C . ILE B 1 71 ? -4.638 117.569 18.980 1.00 43.39 59 ILE B C 1
ATOM 3737 O O . ILE B 1 71 ? -5.240 116.737 18.339 1.00 43.74 59 ILE B O 1
ATOM 3742 N N . GLU B 1 72 ? -3.366 117.432 19.297 1.00 44.41 60 GLU B N 1
ATOM 3743 C CA . GLU B 1 72 ? -2.588 116.348 18.790 1.00 45.54 60 GLU B CA 1
ATOM 3744 C C . GLU B 1 72 ? -2.898 115.045 19.574 1.00 44.27 60 GLU B C 1
ATOM 3745 O O . GLU B 1 72 ? -3.054 113.993 18.995 1.00 45.70 60 GLU B O 1
ATOM 3751 N N . LYS B 1 73 ? -2.968 115.147 20.893 1.00 42.88 61 LYS B N 1
ATOM 3752 C CA . LYS B 1 73 ? -3.099 114.009 21.776 1.00 42.83 61 LYS B CA 1
ATOM 3753 C C . LYS B 1 73 ? -4.524 113.709 22.265 1.00 42.95 61 LYS B C 1
ATOM 3754 O O . LYS B 1 73 ? -4.806 112.576 22.628 1.00 43.58 61 LYS B O 1
ATOM 3757 N N . GLU B 1 74 ? -5.395 114.717 22.304 1.00 41.12 62 GLU B N 1
ATOM 3758 C CA . GLU B 1 74 ? -6.766 114.572 22.767 1.00 39.22 62 GLU B CA 1
ATOM 3759 C C . GLU B 1 74 ? -7.839 114.796 21.698 1.00 37.88 62 GLU B C 1
ATOM 3760 O O . GLU B 1 74 ? -8.988 115.114 22.007 1.00 39.77 62 GLU B O 1
ATOM 3766 N N . TYR B 1 75 ? -7.484 114.513 20.464 1.00 39.95 63 TYR B N 1
ATOM 3767 C CA . TYR B 1 75 ? -8.295 114.856 19.323 1.00 39.03 63 TYR B CA 1
ATOM 3768 C C . TYR B 1 75 ? -9.650 114.151 19.273 1.00 38.92 63 TYR B C 1
ATOM 3769 O O . TYR B 1 75 ? -10.594 114.651 18.677 1.00 39.11 63 TYR B O 1
ATOM 3778 N N . HIS B 1 76 ? -9.759 112.994 19.899 1.00 39.88 64 HIS B N 1
ATOM 3779 C CA . HIS B 1 76 ? -11.045 112.289 19.958 1.00 42.51 64 HIS B CA 1
ATOM 3780 C C . HIS B 1 76 ? -12.055 113.089 20.726 1.00 41.13 64 HIS B C 1
ATOM 3781 O O . HIS B 1 76 ? -13.256 113.006 20.480 1.00 42.45 64 HIS B O 1
ATOM 3788 N N . TYR B 1 77 ? -11.560 113.898 21.637 1.00 40.61 65 TYR B N 1
ATOM 3789 C CA . TYR B 1 77 ? -12.418 114.832 22.330 1.00 41.69 65 TYR B CA 1
ATOM 3790 C C . TYR B 1 77 ? -12.499 116.178 21.601 1.00 41.41 65 TYR B C 1
ATOM 3791 O O . TYR B 1 77 ? -13.572 116.636 21.243 1.00 45.45 65 TYR B O 1
ATOM 3800 N N . THR B 1 78 ? -11.344 116.795 21.379 1.00 38.08 66 THR B N 1
ATOM 3801 C CA . THR B 1 78 ? -11.260 118.184 20.921 1.00 37.84 66 THR B CA 1
ATOM 3802 C C . THR B 1 78 ? -11.692 118.494 19.472 1.00 38.95 66 THR B C 1
ATOM 3803 O O . THR B 1 78 ? -12.138 119.582 19.178 1.00 43.67 66 THR B O 1
ATOM 3807 N N . LEU B 1 79 ? -11.645 117.522 18.591 1.00 38.25 67 LEU B N 1
ATOM 3808 C CA . LEU B 1 79 ? -11.972 117.803 17.211 1.00 38.68 67 LEU B CA 1
ATOM 3809 C C . LEU B 1 79 ? -13.341 117.232 16.816 1.00 37.54 67 LEU B C 1
ATOM 3810 O O . LEU B 1 79 ? -13.785 117.432 15.692 1.00 38.96 67 LEU B O 1
ATOM 3815 N N . GLN B 1 80 ? -13.999 116.513 17.738 1.00 37.00 68 GLN B N 1
ATOM 3816 C CA . GLN B 1 80 ? -15.267 115.847 17.465 1.00 37.58 68 GLN B CA 1
ATOM 3817 C C . GLN B 1 80 ? -16.368 116.613 18.123 1.00 37.93 68 GLN B C 1
ATOM 3818 O O . GLN B 1 80 ? -16.105 117.455 18.945 1.00 40.55 68 GLN B O 1
ATOM 3824 N N . TYR B 1 81 ? -17.610 116.366 17.724 1.00 36.99 69 TYR B N 1
ATOM 3825 C CA . TYR B 1 81 ? -18.726 116.883 18.490 1.00 38.35 69 TYR B CA 1
ATOM 3826 C C . TYR B 1 81 ? -18.558 116.470 19.960 1.00 38.71 69 TYR B C 1
ATOM 3827 O O . TYR B 1 81 ? -18.034 115.411 20.260 1.00 40.48 69 TYR B O 1
ATOM 3836 N N . SER B 1 82 ? -19.026 117.327 20.848 1.00 40.46 70 SER B N 1
ATOM 3837 C CA . SER B 1 82 ? -19.031 117.075 22.265 1.00 39.84 70 SER B CA 1
ATOM 3838 C C . SER B 1 82 ? -20.433 117.185 22.826 1.00 40.60 70 SER B C 1
ATOM 3839 O O . SER B 1 82 ? -21.368 117.528 22.132 1.00 43.47 70 SER B O 1
ATOM 3842 N N . THR B 1 83 ? -20.586 116.898 24.101 1.00 41.22 71 THR B N 1
ATOM 3843 C CA . THR B 1 83 ? -21.890 116.956 24.708 1.00 40.52 71 THR B CA 1
ATOM 3844 C C . THR B 1 83 ? -22.286 118.419 24.904 1.00 42.16 71 THR B C 1
ATOM 3845 O O . THR B 1 83 ? -21.446 119.266 25.146 1.00 41.24 71 THR B O 1
ATOM 3849 N N . THR B 1 84 ? -23.583 118.694 24.815 1.00 40.10 72 THR B N 1
ATOM 3850 C CA . THR B 1 84 ? -24.111 120.036 25.018 1.00 39.67 72 THR B CA 1
ATOM 3851 C C . THR B 1 84 ? -23.852 120.467 26.467 1.00 40.03 72 THR B C 1
ATOM 3852 O O . THR B 1 84 ? -23.658 121.634 26.723 1.00 44.97 72 THR B O 1
ATOM 3856 N N . GLU B 1 85 ? -23.832 119.497 27.378 1.00 37.56 73 GLU B N 1
ATOM 3857 C CA . GLU B 1 85 ? -23.613 119.725 28.795 1.00 41.21 73 GLU B CA 1
ATOM 3858 C C . GLU B 1 85 ? -22.258 120.355 29.082 1.00 43.00 73 GLU B C 1
ATOM 3859 O O . GLU B 1 85 ? -22.092 121.041 30.082 1.00 45.71 73 GLU B O 1
ATOM 3865 N N . GLY B 1 86 ? -21.296 120.107 28.217 1.00 43.54 74 GLY B N 1
ATOM 3866 C CA . GLY B 1 86 ? -19.969 120.670 28.363 1.00 42.55 74 GLY B CA 1
ATOM 3867 C C . GLY B 1 86 ? -18.956 119.735 28.969 1.00 42.76 74 GLY B C 1
ATOM 3868 O O . GLY B 1 86 ? -19.283 118.693 29.545 1.00 44.66 74 GLY B O 1
ATOM 3869 N N . ASP B 1 87 ? -17.703 120.124 28.839 1.00 41.44 75 ASP B N 1
ATOM 3870 C CA . ASP B 1 87 ? -16.570 119.300 29.229 1.00 39.91 75 ASP B CA 1
ATOM 3871 C C . ASP B 1 87 ? -16.554 119.032 30.719 1.00 38.90 75 ASP B C 1
ATOM 3872 O O . ASP B 1 87 ? -16.379 119.949 31.519 1.00 40.01 75 ASP B O 1
ATOM 3877 N N . PRO B 1 88 ? -16.676 117.759 31.106 1.00 41.22 76 PRO B N 1
ATOM 3878 C CA . PRO B 1 88 ? -16.601 117.421 32.520 1.00 41.45 76 PRO B CA 1
ATOM 3879 C C . PRO B 1 88 ? -15.239 117.692 33.138 1.00 41.32 76 PRO B C 1
ATOM 3880 O O . PRO B 1 88 ? -15.134 117.971 34.322 1.00 39.34 76 PRO B O 1
ATOM 3884 N N . VAL B 1 89 ? -14.183 117.617 32.340 1.00 41.07 77 VAL B N 1
ATOM 3885 C CA . VAL B 1 89 ? -12.837 117.951 32.878 1.00 42.23 77 VAL B CA 1
ATOM 3886 C C . VAL B 1 89 ? -12.824 119.422 33.320 1.00 39.44 77 VAL B C 1
ATOM 3887 O O . VAL B 1 89 ? -12.348 119.774 34.407 1.00 41.23 77 VAL B O 1
ATOM 3891 N N . LEU B 1 90 ? -13.402 120.276 32.474 1.00 40.83 78 LEU B N 1
ATOM 3892 C CA . LEU B 1 90 ? -13.534 121.689 32.778 1.00 38.77 78 LEU B CA 1
ATOM 3893 C C . LEU B 1 90 ? -14.420 121.878 33.975 1.00 40.19 78 LEU B C 1
ATOM 3894 O O . LEU B 1 90 ? -14.069 122.647 34.863 1.00 39.34 78 LEU B O 1
ATOM 3899 N N . LYS B 1 91 ? -15.526 121.139 34.040 1.00 39.85 79 LYS B N 1
ATOM 3900 C CA . LYS B 1 91 ? -16.477 121.290 35.141 1.00 39.52 79 LYS B CA 1
ATOM 3901 C C . LYS B 1 91 ? -15.829 120.981 36.471 1.00 40.70 79 LYS B C 1
ATOM 3902 O O . LYS B 1 91 ? -16.070 121.685 37.442 1.00 43.44 79 LYS B O 1
ATOM 3908 N N . GLN B 1 92 ? -14.976 119.968 36.515 1.00 40.38 80 GLN B N 1
ATOM 3909 C CA . GLN B 1 92 ? -14.276 119.671 37.767 1.00 41.03 80 GLN B CA 1
ATOM 3910 C C . GLN B 1 92 ? -13.380 120.831 38.182 1.00 40.45 80 GLN B C 1
ATOM 3911 O O . GLN B 1 92 ? -13.267 121.115 39.351 1.00 41.14 80 GLN B O 1
ATOM 3917 N N . GLN B 1 93 ? -12.757 121.527 37.226 1.00 39.24 81 GLN B N 1
ATOM 3918 C CA . GLN B 1 93 ? -11.952 122.689 37.584 1.00 40.86 81 GLN B CA 1
ATOM 3919 C C . GLN B 1 93 ? -12.776 123.873 38.038 1.00 41.44 81 GLN B C 1
ATOM 3920 O O . GLN B 1 93 ? -12.314 124.629 38.829 1.00 43.48 81 GLN B O 1
ATOM 3926 N N . ILE B 1 94 ? -13.965 124.057 37.478 1.00 43.56 82 ILE B N 1
ATOM 3927 C CA . ILE B 1 94 ? -14.856 125.159 37.858 1.00 42.05 82 ILE B CA 1
ATOM 3928 C C . ILE B 1 94 ? -15.346 124.926 39.269 1.00 42.04 82 ILE B C 1
ATOM 3929 O O . ILE B 1 94 ? -15.454 125.888 40.045 1.00 43.34 82 ILE B O 1
ATOM 3934 N N . LEU B 1 95 ? -15.662 123.679 39.610 1.00 41.08 83 LEU B N 1
ATOM 3935 C CA . LEU B 1 95 ? -16.135 123.374 40.981 1.00 44.19 83 LEU B CA 1
ATOM 3936 C C . LEU B 1 95 ? -15.059 123.746 42.045 1.00 44.72 83 LEU B C 1
ATOM 3937 O O . LEU B 1 95 ? -15.332 124.398 43.082 1.00 45.27 83 LEU B O 1
ATOM 3942 N N . LYS B 1 96 ? -13.830 123.371 41.744 1.00 45.05 84 LYS B N 1
ATOM 3943 C CA . LYS B 1 96 ? -12.663 123.770 42.512 1.00 45.83 84 LYS B CA 1
ATOM 3944 C C . LYS B 1 96 ? -12.519 125.301 42.605 1.00 44.89 84 LYS B C 1
ATOM 3945 O O . LYS B 1 96 ? -12.391 125.853 43.687 1.00 49.54 84 LYS B O 1
ATOM 3951 N N . LEU B 1 97 ? -12.529 125.980 41.468 1.00 45.80 85 LEU B N 1
ATOM 3952 C CA . LEU B 1 97 ? -12.401 127.430 41.427 1.00 45.50 85 LEU B CA 1
ATOM 3953 C C . LEU B 1 97 ? -13.490 128.171 42.208 1.00 45.41 85 LEU B C 1
ATOM 3954 O O . LEU B 1 97 ? -13.183 129.110 42.934 1.00 46.05 85 LEU B O 1
ATOM 3959 N N . LEU B 1 98 ? -14.749 127.763 42.070 1.00 43.71 86 LEU B N 1
ATOM 3960 C CA . LEU B 1 98 ? -15.838 128.388 42.814 1.00 45.70 86 LEU B CA 1
ATOM 3961 C C . LEU B 1 98 ? -15.557 128.268 44.282 1.00 44.77 86 LEU B C 1
ATOM 3962 O O . LEU B 1 98 ? -15.762 129.224 45.039 1.00 48.12 86 LEU B O 1
ATOM 3967 N N . GLU B 1 99 ? -15.059 127.117 44.708 1.00 45.54 87 GLU B N 1
ATOM 3968 C CA . GLU B 1 99 ? -14.768 126.980 46.106 1.00 44.81 87 GLU B CA 1
ATOM 3969 C C . GLU B 1 99 ? -13.598 127.865 46.529 1.00 46.40 87 GLU B C 1
ATOM 3970 O O . GLU B 1 99 ? -13.666 128.515 47.574 1.00 48.69 87 GLU B O 1
ATOM 3976 N N . ARG B 1 100 ? -12.535 127.929 45.725 1.00 47.00 88 ARG B N 1
ATOM 3977 C CA . ARG B 1 100 ? -11.375 128.710 46.121 1.00 47.24 88 ARG B CA 1
ATOM 3978 C C . ARG B 1 100 ? -11.637 130.177 46.001 1.00 49.54 88 ARG B C 1
ATOM 3979 O O . ARG B 1 100 ? -11.151 130.924 46.806 1.00 56.50 88 ARG B O 1
ATOM 3998 N N . TYR B 1 102 ? -14.818 131.733 46.091 1.00 51.71 90 TYR B N 1
ATOM 3999 C CA . TYR B 1 102 ? -16.014 132.216 46.781 1.00 49.51 90 TYR B CA 1
ATOM 4000 C C . TYR B 1 102 ? -16.487 131.367 47.938 1.00 47.19 90 TYR B C 1
ATOM 4001 O O . TYR B 1 102 ? -17.445 131.735 48.629 1.00 46.18 90 TYR B O 1
ATOM 4010 N N . GLY B 1 103 ? -15.843 130.220 48.148 1.00 47.25 91 GLY B N 1
ATOM 4011 C CA . GLY B 1 103 ? -16.289 129.269 49.168 1.00 45.53 91 GLY B CA 1
ATOM 4012 C C . GLY B 1 103 ? -17.592 128.578 48.853 1.00 46.27 91 GLY B C 1
ATOM 4013 O O . GLY B 1 103 ? -18.259 128.052 49.746 1.00 46.39 91 GLY B O 1
ATOM 4014 N N . ILE B 1 104 ? -17.973 128.586 47.580 1.00 45.48 92 ILE B N 1
ATOM 4015 C CA . ILE B 1 104 ? -19.169 127.888 47.131 1.00 45.46 92 ILE B CA 1
ATOM 4016 C C . ILE B 1 104 ? -18.876 126.404 47.087 1.00 46.22 92 ILE B C 1
ATOM 4017 O O . ILE B 1 104 ? -17.866 125.985 46.504 1.00 45.63 92 ILE B O 1
ATOM 4022 N N . THR B 1 105 ? -19.730 125.624 47.761 1.00 46.89 93 THR B N 1
ATOM 4023 C CA . THR B 1 105 ? -19.632 124.174 47.781 1.00 45.57 93 THR B CA 1
ATOM 4024 C C . THR B 1 105 ? -21.025 123.559 47.550 1.00 44.79 93 THR B C 1
ATOM 4025 O O . THR B 1 105 ? -22.016 124.278 47.450 1.00 45.27 93 THR B O 1
ATOM 4029 N N . GLY B 1 106 ? -21.074 122.245 47.373 1.00 42.20 94 GLY B N 1
ATOM 4030 C CA . GLY B 1 106 ? -22.342 121.504 47.297 1.00 42.96 94 GLY B CA 1
ATOM 4031 C C . GLY B 1 106 ? -22.908 121.261 45.926 1.00 44.58 94 GLY B C 1
ATOM 4032 O O . GLY B 1 106 ? -24.017 120.750 45.809 1.00 45.65 94 GLY B O 1
ATOM 4033 N N . LEU B 1 107 ? -22.142 121.608 44.891 1.00 42.85 95 LEU B N 1
ATOM 4034 C CA . LEU B 1 107 ? -22.582 121.462 43.494 1.00 42.17 95 LEU B CA 1
ATOM 4035 C C . LEU B 1 107 ? -21.956 120.224 42.893 1.00 40.94 95 LEU B C 1
ATOM 4036 O O . LEU B 1 107 ? -21.001 119.657 43.441 1.00 42.66 95 LEU B O 1
ATOM 4041 N N . ASP B 1 108 ? -22.568 119.754 41.821 1.00 41.20 96 ASP B N 1
ATOM 4042 C CA . ASP B 1 108 ? -21.964 118.737 40.984 1.00 41.32 96 ASP B CA 1
ATOM 4043 C C . ASP B 1 108 ? -22.102 119.144 39.533 1.00 43.26 96 ASP B C 1
ATOM 4044 O O . ASP B 1 108 ? -22.589 120.236 39.223 1.00 44.30 96 ASP B O 1
ATOM 4049 N N . GLU B 1 109 ? -21.677 118.266 38.631 1.00 44.27 97 GLU B N 1
ATOM 4050 C CA . GLU B 1 109 ? -21.610 118.598 37.232 1.00 44.20 97 GLU B CA 1
ATOM 4051 C C . GLU B 1 109 ? -22.960 118.978 36.627 1.00 43.97 97 GLU B C 1
ATOM 4052 O O . GLU B 1 109 ? -22.999 119.747 35.684 1.00 43.91 97 GLU B O 1
ATOM 4058 N N . ASP B 1 110 ? -24.055 118.418 37.147 1.00 43.79 98 ASP B N 1
ATOM 4059 C CA . ASP B 1 110 ? -25.390 118.672 36.596 1.00 41.15 98 ASP B CA 1
ATOM 4060 C C . ASP B 1 110 ? -25.953 120.015 37.047 1.00 40.11 98 ASP B C 1
ATOM 4061 O O . ASP B 1 110 ? -27.039 120.379 36.626 1.00 41.65 98 ASP B O 1
ATOM 4066 N N . ASN B 1 111 ? -25.214 120.743 37.896 1.00 38.60 99 ASN B N 1
ATOM 4067 C CA . ASN B 1 111 ? -25.498 122.129 38.180 1.00 37.99 99 ASN B CA 1
ATOM 4068 C C . ASN B 1 111 ? -24.784 123.101 37.235 1.00 39.57 99 ASN B C 1
ATOM 4069 O O . ASN B 1 111 ? -24.877 124.285 37.464 1.00 40.68 99 ASN B O 1
ATOM 4074 N N . LEU B 1 112 ? -24.068 122.604 36.228 1.00 38.18 100 LEU B N 1
ATOM 4075 C CA . LEU B 1 112 ? -23.232 123.440 35.363 1.00 38.33 100 LEU B CA 1
ATOM 4076 C C . LEU B 1 112 ? -23.483 123.162 33.896 1.00 37.82 100 LEU B C 1
ATOM 4077 O O . LEU B 1 112 ? -23.779 122.020 33.486 1.00 42.61 100 LEU B O 1
ATOM 4082 N N . ILE B 1 113 ? -23.352 124.213 33.104 1.00 36.64 101 ILE B N 1
ATOM 4083 C CA . ILE B 1 113 ? -23.243 124.090 31.669 1.00 38.92 101 ILE B CA 1
ATOM 4084 C C . ILE B 1 113 ? -22.347 125.240 31.179 1.00 40.38 101 ILE B C 1
ATOM 4085 O O . ILE B 1 113 ? -22.233 126.259 31.860 1.00 40.66 101 ILE B O 1
ATOM 4090 N N . PHE B 1 114 ? -21.724 125.057 30.019 1.00 37.40 102 PHE B N 1
ATOM 4091 C CA . PHE B 1 114 ? -20.873 126.095 29.434 1.00 39.13 102 PHE B CA 1
ATOM 4092 C C . PHE B 1 114 ? -21.594 126.615 28.244 1.00 39.31 102 PHE B C 1
ATOM 4093 O O . PHE B 1 114 ? -22.233 125.858 27.549 1.00 41.76 102 PHE B O 1
ATOM 4101 N N . THR B 1 115 ? -21.506 127.922 28.056 1.00 38.09 103 THR B N 1
ATOM 4102 C CA . THR B 1 115 ? -22.143 128.591 26.971 1.00 38.50 103 THR B CA 1
ATOM 4103 C C . THR B 1 115 ? -21.109 129.335 26.166 1.00 37.58 103 THR B C 1
ATOM 4104 O O . THR B 1 115 ? -19.936 129.406 26.556 1.00 39.88 103 THR B O 1
ATOM 4108 N N . VAL B 1 116 ? -21.520 129.799 24.989 1.00 38.09 104 VAL B N 1
ATOM 4109 C CA . VAL B 1 116 ? -20.641 130.562 24.094 1.00 37.88 104 VAL B CA 1
ATOM 4110 C C . VAL B 1 116 ? -20.607 132.012 24.614 1.00 37.16 104 VAL B C 1
ATOM 4111 O O . VAL B 1 116 ? -21.324 132.921 24.152 1.00 39.76 104 VAL B O 1
ATOM 4115 N N . GLY B 1 117 ? -19.780 132.172 25.626 1.00 38.29 105 GLY B N 1
ATOM 4116 C CA . GLY B 1 117 ? -19.748 133.336 26.472 1.00 41.20 105 GLY B CA 1
ATOM 4117 C C . GLY B 1 117 ? -20.936 133.364 27.404 1.00 38.86 105 GLY B C 1
ATOM 4118 O O . GLY B 1 117 ? -21.886 132.618 27.208 1.00 40.64 105 GLY B O 1
ATOM 4119 N N . SER B 1 118 ? -20.887 134.232 28.415 1.00 42.16 106 SER B N 1
ATOM 4120 C CA . SER B 1 118 ? -22.081 134.569 29.189 1.00 41.21 106 SER B CA 1
ATOM 4121 C C . SER B 1 118 ? -23.187 135.181 28.327 1.00 39.78 106 SER B C 1
ATOM 4122 O O . SER B 1 118 ? -24.355 135.028 28.645 1.00 41.42 106 SER B O 1
ATOM 4127 N N . GLN B 1 119 ? -22.834 135.816 27.216 1.00 36.44 107 GLN B N 1
ATOM 4128 C CA . GLN B 1 119 ? -23.847 136.304 26.299 1.00 36.63 107 GLN B CA 1
ATOM 4129 C C . GLN B 1 119 ? -24.843 135.242 25.866 1.00 36.31 107 GLN B C 1
ATOM 4130 O O . GLN B 1 119 ? -26.033 135.504 25.839 1.00 39.72 107 GLN B O 1
ATOM 4136 N N . GLN B 1 120 ? -24.379 134.043 25.524 1.00 39.73 108 GLN B N 1
ATOM 4137 C CA . GLN B 1 120 ? -25.334 133.019 25.096 1.00 38.18 108 GLN B CA 1
ATOM 4138 C C . GLN B 1 120 ? -26.234 132.627 26.246 1.00 38.06 108 GLN B C 1
ATOM 4139 O O . GLN B 1 120 ? -27.403 132.380 26.041 1.00 39.82 108 GLN B O 1
ATOM 4145 N N . ALA B 1 121 ? -25.696 132.616 27.451 1.00 39.87 109 ALA B N 1
ATOM 4146 C CA . ALA B 1 121 ? -26.499 132.333 28.607 1.00 39.63 109 ALA B CA 1
ATOM 4147 C C . ALA B 1 121 ? -27.623 133.356 28.729 1.00 38.22 109 ALA B C 1
ATOM 4148 O O . ALA B 1 121 ? -28.762 132.988 28.990 1.00 39.25 109 ALA B O 1
ATOM 4150 N N . LEU B 1 122 ? -27.303 134.634 28.541 1.00 38.17 110 LEU B N 1
ATOM 4151 C CA . LEU B 1 122 ? -28.318 135.700 28.572 1.00 37.31 110 LEU B CA 1
ATOM 4152 C C . LEU B 1 122 ? -29.386 135.483 27.503 1.00 37.45 110 LEU B C 1
ATOM 4153 O O . LEU B 1 122 ? -30.558 135.571 27.796 1.00 39.28 110 LEU B O 1
ATOM 4158 N N . ASP B 1 123 ? -28.956 135.184 26.282 1.00 38.77 111 ASP B N 1
ATOM 4159 C CA . ASP B 1 123 ? -29.851 134.908 25.174 1.00 38.95 111 ASP B CA 1
ATOM 4160 C C . ASP B 1 123 ? -30.774 133.726 25.457 1.00 40.04 111 ASP B C 1
ATOM 4161 O O . ASP B 1 123 ? -31.956 133.822 25.216 1.00 41.24 111 ASP B O 1
ATOM 4166 N N . LEU B 1 124 ? -30.225 132.627 25.986 1.00 38.38 112 LEU B N 1
ATOM 4167 C CA . LEU B 1 124 ? -31.040 131.449 26.266 1.00 40.17 112 LEU B CA 1
ATOM 4168 C C . LEU B 1 124 ? -32.003 131.675 27.444 1.00 36.79 112 LEU B C 1
ATOM 4169 O O . LEU B 1 124 ? -33.176 131.279 27.379 1.00 37.31 112 LEU B O 1
ATOM 4174 N N . ILE B 1 125 ? -31.545 132.371 28.475 1.00 37.83 113 ILE B N 1
ATOM 4175 C CA . ILE B 1 125 ? -32.445 132.781 29.552 1.00 38.22 113 ILE B CA 1
ATOM 4176 C C . ILE B 1 125 ? -33.596 133.634 29.053 1.00 39.55 113 ILE B C 1
ATOM 4177 O O . ILE B 1 125 ? -34.756 133.425 29.413 1.00 39.72 113 ILE B O 1
ATOM 4182 N N . GLY B 1 126 ? -33.297 134.578 28.188 1.00 37.67 114 GLY B N 1
ATOM 4183 C CA . GLY B 1 126 ? -34.332 135.386 27.607 1.00 37.35 114 GLY B CA 1
ATOM 4184 C C . GLY B 1 126 ? -35.309 134.552 26.818 1.00 36.98 114 GLY B C 1
ATOM 4185 O O . GLY B 1 126 ? -36.505 134.767 26.910 1.00 38.93 114 GLY B O 1
ATOM 4186 N N . LYS B 1 127 ? -34.790 133.609 26.034 1.00 38.97 115 LYS B N 1
ATOM 4187 C CA . LYS B 1 127 ? -35.604 132.791 25.143 1.00 38.79 115 LYS B CA 1
ATOM 4188 C C . LYS B 1 127 ? -36.559 131.933 25.923 1.00 38.22 115 LYS B C 1
ATOM 4189 O O . LYS B 1 127 ? -37.718 131.777 25.570 1.00 38.30 115 LYS B O 1
ATOM 4195 N N . LEU B 1 128 ? -36.033 131.367 26.983 1.00 36.66 116 LEU B N 1
ATOM 4196 C CA . LEU B 1 128 ? -36.809 130.504 27.841 1.00 39.78 116 LEU B CA 1
ATOM 4197 C C . LEU B 1 128 ? -37.801 131.175 28.778 1.00 39.52 116 LEU B C 1
ATOM 4198 O O . LEU B 1 128 ? -38.759 130.547 29.153 1.00 37.93 116 LEU B O 1
ATOM 4203 N N . PHE B 1 129 ? -37.535 132.409 29.216 1.00 40.94 117 PHE B N 1
ATOM 4204 C CA . PHE B 1 129 ? -38.347 133.040 30.258 1.00 39.98 117 PHE B CA 1
ATOM 4205 C C . PHE B 1 129 ? -39.065 134.318 29.855 1.00 39.90 117 PHE B C 1
ATOM 4206 O O . PHE B 1 129 ? -39.993 134.705 30.547 1.00 41.73 117 PHE B O 1
ATOM 4214 N N . LEU B 1 130 ? -38.689 134.939 28.739 1.00 39.08 118 LEU B N 1
ATOM 4215 C CA . LEU B 1 130 ? -39.270 136.229 28.363 1.00 39.87 118 LEU B CA 1
ATOM 4216 C C . LEU B 1 130 ? -40.066 136.181 27.095 1.00 41.49 118 LEU B C 1
ATOM 4217 O O . LEU B 1 130 ? -39.788 135.420 26.175 1.00 43.84 118 LEU B O 1
ATOM 4222 N N . ASP B 1 131 ? -41.080 137.024 27.062 1.00 44.45 119 ASP B N 1
ATOM 4223 C CA . ASP B 1 131 ? -41.975 137.148 25.917 1.00 43.79 119 ASP B CA 1
ATOM 4224 C C . ASP B 1 131 ? -42.718 138.462 26.101 1.00 43.88 119 ASP B C 1
ATOM 4225 O O . ASP B 1 131 ? -42.392 139.234 27.006 1.00 41.87 119 ASP B O 1
ATOM 4230 N N . ASP B 1 132 ? -43.709 138.728 25.262 1.00 44.32 120 ASP B N 1
ATOM 4231 C CA . ASP B 1 132 ? -44.363 140.033 25.305 1.00 47.13 120 ASP B CA 1
ATOM 4232 C C . ASP B 1 132 ? -45.290 140.239 26.517 1.00 47.44 120 ASP B C 1
ATOM 4233 O O . ASP B 1 132 ? -45.720 141.350 26.769 1.00 49.73 120 ASP B O 1
ATOM 4238 N N . GLU B 1 133 ? -45.590 139.165 27.245 1.00 47.76 121 GLU B N 1
ATOM 4239 C CA . GLU B 1 133 ? -46.396 139.213 28.462 1.00 48.48 121 GLU B CA 1
ATOM 4240 C C . GLU B 1 133 ? -45.560 139.078 29.755 1.00 46.62 121 GLU B C 1
ATOM 4241 O O . GLU B 1 133 ? -46.111 138.952 30.857 1.00 47.09 121 GLU B O 1
ATOM 4247 N N . SER B 1 134 ? -44.241 139.139 29.616 1.00 43.66 122 SER B N 1
ATOM 4248 C CA . SER B 1 134 ? -43.329 138.937 30.716 1.00 41.78 122 SER B CA 1
ATOM 4249 C C . SER B 1 134 ? -42.513 140.180 31.024 1.00 42.42 122 SER B C 1
ATOM 4250 O O . SER B 1 134 ? -42.358 141.063 30.181 1.00 41.57 122 SER B O 1
ATOM 4253 N N . TYR B 1 135 ? -42.026 140.258 32.266 1.00 42.50 123 TYR B N 1
ATOM 4254 C CA . TYR B 1 135 ? -41.198 141.364 32.726 1.00 42.38 123 TYR B CA 1
ATOM 4255 C C . TYR B 1 135 ? -39.933 140.789 33.314 1.00 43.37 123 TYR B C 1
ATOM 4256 O O . TYR B 1 135 ? -39.962 139.736 33.941 1.00 43.59 123 TYR B O 1
ATOM 4265 N N . CYS B 1 136 ? -38.822 141.474 33.129 1.00 43.02 124 CYS B N 1
ATOM 4266 C CA . CYS B 1 136 ? -37.699 141.253 34.022 1.00 44.66 124 CYS B CA 1
ATOM 4267 C C . CYS B 1 136 ? -37.225 142.559 34.658 1.00 41.73 124 CYS B C 1
ATOM 4268 O O . CYS B 1 136 ? -37.605 143.639 34.235 1.00 39.60 124 CYS B O 1
ATOM 4271 N N . VAL B 1 137 ? -36.432 142.438 35.710 1.00 40.45 125 VAL B N 1
ATOM 4272 C CA . VAL B 1 137 ? -36.072 143.573 36.506 1.00 37.18 125 VAL B CA 1
ATOM 4273 C C . VAL B 1 137 ? -34.609 143.791 36.259 1.00 38.51 125 VAL B C 1
ATOM 4274 O O . VAL B 1 137 ? -33.809 142.867 36.374 1.00 38.50 125 VAL B O 1
ATOM 4278 N N . LEU B 1 138 ? -34.244 144.995 35.887 1.00 38.68 126 LEU B N 1
ATOM 4279 C CA . LEU B 1 138 ? -32.833 145.328 35.816 1.00 42.67 126 LEU B CA 1
ATOM 4280 C C . LEU B 1 138 ? -32.565 146.772 36.221 1.00 39.97 126 LEU B C 1
ATOM 4281 O O . LEU B 1 138 ? -33.479 147.491 36.616 1.00 41.77 126 LEU B O 1
ATOM 4286 N N . ASP B 1 139 ? -31.272 147.106 36.172 1.00 40.16 127 ASP B N 1
ATOM 4287 C CA . ASP B 1 139 ? -30.686 148.284 36.769 1.00 41.50 127 ASP B CA 1
ATOM 4288 C C . ASP B 1 139 ? -30.759 149.452 35.760 1.00 42.60 127 ASP B C 1
ATOM 4289 O O . ASP B 1 139 ? -30.805 149.214 34.529 1.00 38.92 127 ASP B O 1
ATOM 4294 N N . ASP B 1 140 ? -30.755 150.699 36.244 1.00 41.60 128 ASP B N 1
ATOM 4295 C CA . ASP B 1 140 ? -30.322 151.850 35.400 1.00 42.82 128 ASP B CA 1
ATOM 4296 C C . ASP B 1 140 ? -29.066 152.527 35.974 1.00 41.25 128 ASP B C 1
ATOM 4297 O O . ASP B 1 140 ? -29.159 153.249 36.959 1.00 40.59 128 ASP B O 1
ATOM 4302 N N . PRO B 1 141 ? -27.907 152.402 35.286 1.00 39.47 129 PRO B N 1
ATOM 4303 C CA . PRO B 1 141 ? -27.687 151.776 33.975 1.00 39.47 129 PRO B CA 1
ATOM 4304 C C . PRO B 1 141 ? -27.612 150.274 34.060 1.00 40.12 129 PRO B C 1
ATOM 4305 O O . PRO B 1 141 ? -27.450 149.726 35.148 1.00 39.62 129 PRO B O 1
ATOM 4309 N N . ALA B 1 142 ? -27.719 149.621 32.913 1.00 41.01 130 ALA B N 1
ATOM 4310 C CA . ALA B 1 142 ? -27.566 148.163 32.815 1.00 39.35 130 ALA B CA 1
ATOM 4311 C C . ALA B 1 142 ? -26.552 147.783 31.728 1.00 38.51 130 ALA B C 1
ATOM 4312 O O . ALA B 1 142 ? -26.259 148.554 30.837 1.00 39.70 130 ALA B O 1
ATOM 4314 N N . TYR B 1 143 ? -26.038 146.575 31.835 1.00 37.76 131 TYR B N 1
ATOM 4315 C CA . TYR B 1 143 ? -25.186 146.005 30.813 1.00 37.35 131 TYR B CA 1
ATOM 4316 C C . TYR B 1 143 ? -25.935 145.884 29.471 1.00 38.86 131 TYR B C 1
ATOM 4317 O O . TYR B 1 143 ? -27.017 145.297 29.376 1.00 38.59 131 TYR B O 1
ATOM 4326 N N . LEU B 1 144 ? -25.333 146.451 28.433 1.00 40.17 132 LEU B N 1
ATOM 4327 C CA . LEU B 1 144 ? -25.915 146.467 27.106 1.00 39.61 132 LEU B CA 1
ATOM 4328 C C . LEU B 1 144 ? -26.200 145.091 26.532 1.00 40.44 132 LEU B C 1
ATOM 4329 O O . LEU B 1 144 ? -27.182 144.899 25.844 1.00 41.35 132 LEU B O 1
ATOM 4334 N N . GLY B 1 145 ? -25.324 144.138 26.799 1.00 42.44 133 GLY B N 1
ATOM 4335 C CA . GLY B 1 145 ? -25.511 142.783 26.337 1.00 42.17 133 GLY B CA 1
ATOM 4336 C C . GLY B 1 145 ? -26.750 142.115 26.899 1.00 39.98 133 GLY B C 1
ATOM 4337 O O . GLY B 1 145 ? -27.444 141.412 26.201 1.00 40.55 133 GLY B O 1
ATOM 4338 N N . ALA B 1 146 ? -27.069 142.395 28.152 1.00 41.03 134 ALA B N 1
ATOM 4339 C CA . ALA B 1 146 ? -28.293 141.922 28.750 1.00 38.88 134 ALA B CA 1
ATOM 4340 C C . ALA B 1 146 ? -29.528 142.641 28.177 1.00 40.69 134 ALA B C 1
ATOM 4341 O O . ALA B 1 146 ? -30.529 142.000 27.817 1.00 37.55 134 ALA B O 1
ATOM 4343 N N . ILE B 1 147 ? -29.479 143.973 28.102 1.00 39.38 135 ILE B N 1
ATOM 4344 C CA . ILE B 1 147 ? -30.546 144.740 27.468 1.00 39.51 135 ILE B CA 1
ATOM 4345 C C . ILE B 1 147 ? -30.951 144.148 26.119 1.00 41.04 135 ILE B C 1
ATOM 4346 O O . ILE B 1 147 ? -32.115 143.879 25.898 1.00 41.95 135 ILE B O 1
ATOM 4351 N N . ASN B 1 148 ? -29.974 143.982 25.225 1.00 40.10 136 ASN B N 1
ATOM 4352 C CA . ASN B 1 148 ? -30.208 143.492 23.875 1.00 41.04 136 ASN B CA 1
ATOM 4353 C C . ASN B 1 148 ? -30.631 142.018 23.781 1.00 38.81 136 ASN B C 1
ATOM 4354 O O . ASN B 1 148 ? -31.463 141.672 22.958 1.00 43.03 136 ASN B O 1
ATOM 4359 N N . ALA B 1 149 ? -30.082 141.172 24.644 1.00 37.28 137 ALA B N 1
ATOM 4360 C CA . ALA B 1 149 ? -30.437 139.746 24.708 1.00 39.93 137 ALA B CA 1
ATOM 4361 C C . ALA B 1 149 ? -31.890 139.597 25.160 1.00 41.09 137 ALA B C 1
ATOM 4362 O O . ALA B 1 149 ? -32.639 138.782 24.631 1.00 41.23 137 ALA B O 1
ATOM 4364 N N . PHE B 1 150 ? -32.306 140.445 26.095 1.00 38.28 138 PHE B N 1
ATOM 4365 C CA . PHE B 1 150 ? -33.658 140.354 26.621 1.00 38.44 138 PHE B CA 1
ATOM 4366 C C . PHE B 1 150 ? -34.719 141.050 25.750 1.00 38.31 138 PHE B C 1
ATOM 4367 O O . PHE B 1 150 ? -35.807 140.518 25.560 1.00 38.63 138 PHE B O 1
ATOM 4375 N N . ARG B 1 151 ? -34.424 142.242 25.252 1.00 40.78 139 ARG B N 1
ATOM 4376 C CA . ARG B 1 151 ? -35.408 143.015 24.463 1.00 40.72 139 ARG B CA 1
ATOM 4377 C C . ARG B 1 151 ? -35.828 142.338 23.196 1.00 41.22 139 ARG B C 1
ATOM 4378 O O . ARG B 1 151 ? -36.928 142.581 22.704 1.00 44.82 139 ARG B O 1
ATOM 4386 N N . GLN B 1 152 ? -34.951 141.518 22.631 1.00 42.81 140 GLN B N 1
ATOM 4387 C CA . GLN B 1 152 ? -35.306 140.787 21.405 1.00 43.74 140 GLN B CA 1
ATOM 4388 C C . GLN B 1 152 ? -36.549 139.926 21.577 1.00 42.52 140 GLN B C 1
ATOM 4389 O O . GLN B 1 152 ? -37.309 139.757 20.629 1.00 42.00 140 GLN B O 1
ATOM 4395 N N . TYR B 1 153 ? -36.782 139.427 22.795 1.00 41.00 141 TYR B N 1
ATOM 4396 C CA . TYR B 1 153 ? -37.909 138.542 23.055 1.00 41.58 141 TYR B CA 1
ATOM 4397 C C . TYR B 1 153 ? -39.145 139.304 23.497 1.00 42.67 141 TYR B C 1
ATOM 4398 O O . TYR B 1 153 ? -40.059 138.715 24.028 1.00 46.00 141 TYR B O 1
ATOM 4407 N N . LEU B 1 154 ? -39.159 140.612 23.248 1.00 43.85 142 LEU B N 1
ATOM 4408 C CA . LEU B 1 154 ? -40.322 141.471 23.444 1.00 45.02 142 LEU B CA 1
ATOM 4409 C C . LEU B 1 154 ? -40.626 141.675 24.935 1.00 45.49 142 LEU B C 1
ATOM 4410 O O . LEU B 1 154 ? -41.750 141.987 25.280 1.00 46.67 142 LEU B O 1
ATOM 4415 N N . ALA B 1 155 ? -39.613 141.508 25.788 1.00 42.76 143 ALA B N 1
ATOM 4416 C CA . ALA B 1 155 ? -39.755 141.687 27.213 1.00 43.14 143 ALA B CA 1
ATOM 4417 C C . ALA B 1 155 ? -40.074 143.123 27.596 1.00 45.06 143 ALA B C 1
ATOM 4418 O O . ALA B 1 155 ? -39.580 144.087 26.995 1.00 43.40 143 ALA B O 1
ATOM 4420 N N . ASN B 1 156 ? -40.868 143.242 28.653 1.00 44.84 144 ASN B N 1
ATOM 4421 C CA . ASN B 1 156 ? -41.097 144.505 29.314 1.00 44.43 144 ASN B CA 1
ATOM 4422 C C . ASN B 1 156 ? -40.132 144.594 30.491 1.00 43.40 144 ASN B C 1
ATOM 4423 O O . ASN B 1 156 ? -39.880 143.606 31.120 1.00 46.18 144 ASN B O 1
ATOM 4428 N N . PHE B 1 157 ? -39.609 145.775 30.783 1.00 42.70 145 PHE B N 1
ATOM 4429 C CA . PHE B 1 157 ? -38.643 145.952 31.857 1.00 43.32 145 PHE B CA 1
ATOM 4430 C C . PHE B 1 157 ? -39.128 146.760 33.058 1.00 43.21 145 PHE B C 1
ATOM 4431 O O . PHE B 1 157 ? -39.724 147.800 32.901 1.00 44.40 145 PHE B O 1
ATOM 4439 N N . VAL B 1 158 ? -38.843 146.262 34.257 1.00 42.43 146 VAL B N 1
ATOM 4440 C CA . VAL B 1 158 ? -39.010 147.014 35.485 1.00 43.69 146 VAL B CA 1
ATOM 4441 C C . VAL B 1 158 ? -37.617 147.570 35.821 1.00 42.86 146 VAL B C 1
ATOM 4442 O O . VAL B 1 158 ? -36.717 146.833 36.247 1.00 42.80 146 VAL B O 1
ATOM 4446 N N . VAL B 1 159 ? -37.422 148.861 35.585 1.00 39.48 147 VAL B N 1
ATOM 4447 C CA . VAL B 1 159 ? -36.106 149.468 35.737 1.00 41.16 147 VAL B CA 1
ATOM 4448 C C . VAL B 1 159 ? -35.976 150.094 37.109 1.00 42.58 147 VAL B C 1
ATOM 4449 O O . VAL B 1 159 ? -36.872 150.793 37.567 1.00 45.25 147 VAL B O 1
ATOM 4453 N N . VAL B 1 160 ? -34.852 149.823 37.759 1.00 43.79 148 VAL B N 1
ATOM 4454 C CA . VAL B 1 160 ? -34.582 150.303 39.109 1.00 44.01 148 VAL B CA 1
ATOM 4455 C C . VAL B 1 160 ? -33.278 151.113 39.127 1.00 43.00 148 VAL B C 1
ATOM 4456 O O . VAL B 1 160 ? -32.242 150.678 38.624 1.00 39.83 148 VAL B O 1
ATOM 4460 N N . PRO B 1 161 ? -33.321 152.286 39.729 1.00 42.79 149 PRO B N 1
ATOM 4461 C CA . PRO B 1 161 ? -32.117 153.064 39.848 1.00 43.73 149 PRO B CA 1
ATOM 4462 C C . PRO B 1 161 ? -31.006 152.341 40.591 1.00 42.60 149 PRO B C 1
ATOM 4463 O O . PRO B 1 161 ? -31.221 151.734 41.630 1.00 45.55 149 PRO B O 1
ATOM 4467 N N . LEU B 1 162 ? -29.812 152.440 40.058 1.00 42.39 150 LEU B N 1
ATOM 4468 C CA . LEU B 1 162 ? -28.641 151.900 40.705 1.00 40.97 150 LEU B CA 1
ATOM 4469 C C . LEU B 1 162 ? -27.982 152.960 41.604 1.00 43.26 150 LEU B C 1
ATOM 4470 O O . LEU B 1 162 ? -27.671 154.059 41.128 1.00 42.49 150 LEU B O 1
ATOM 4475 N N . GLU B 1 163 ? -27.799 152.633 42.889 1.00 41.16 151 GLU B N 1
ATOM 4476 C CA . GLU B 1 163 ? -27.065 153.482 43.837 1.00 44.01 151 GLU B CA 1
ATOM 4477 C C . GLU B 1 163 ? -25.606 152.993 43.936 1.00 44.18 151 GLU B C 1
ATOM 4478 O O . GLU B 1 163 ? -25.231 152.016 43.308 1.00 42.76 151 GLU B O 1
ATOM 4484 N N . ASP B 1 164 ? -24.789 153.679 44.726 1.00 43.54 152 ASP B N 1
ATOM 4485 C CA . ASP B 1 164 ? -23.368 153.362 44.812 1.00 45.64 152 ASP B CA 1
ATOM 4486 C C . ASP B 1 164 ? -23.047 152.037 45.468 1.00 45.68 152 ASP B C 1
ATOM 4487 O O . ASP B 1 164 ? -21.945 151.523 45.314 1.00 46.08 152 ASP B O 1
ATOM 4492 N N . ASP B 1 165 ? -23.996 151.486 46.207 1.00 44.35 153 ASP B N 1
ATOM 4493 C CA . ASP B 1 165 ? -23.813 150.181 46.842 1.00 43.07 153 ASP B CA 1
ATOM 4494 C C . ASP B 1 165 ? -24.784 149.153 46.250 1.00 42.28 153 ASP B C 1
ATOM 4495 O O . ASP B 1 165 ? -24.997 148.113 46.847 1.00 42.67 153 ASP B O 1
ATOM 4500 N N . GLY B 1 166 ? -25.348 149.471 45.080 1.00 40.14 154 GLY B N 1
ATOM 4501 C CA . GLY B 1 166 ? -26.235 148.579 44.335 1.00 40.34 154 GLY B CA 1
ATOM 4502 C C . GLY B 1 166 ? -27.617 149.126 44.150 1.00 41.61 154 GLY B C 1
ATOM 4503 O O . GLY B 1 166 ? -27.871 150.284 44.456 1.00 42.99 154 GLY B O 1
ATOM 4512 N N . ASP B 1 168 ? -31.442 150.337 44.100 1.00 42.49 156 ASP B N 1
ATOM 4513 C CA . ASP B 1 168 ? -32.342 150.953 45.074 1.00 42.93 156 ASP B CA 1
ATOM 4514 C C . ASP B 1 168 ? -33.481 149.989 45.396 1.00 41.36 156 ASP B C 1
ATOM 4515 O O . ASP B 1 168 ? -34.458 149.868 44.655 1.00 42.08 156 ASP B O 1
ATOM 4520 N N . LEU B 1 169 ? -33.356 149.305 46.518 1.00 41.65 157 LEU B N 1
ATOM 4521 C CA . LEU B 1 169 ? -34.337 148.264 46.867 1.00 42.23 157 LEU B CA 1
ATOM 4522 C C . LEU B 1 169 ? -35.692 148.812 47.318 1.00 39.99 157 LEU B C 1
ATOM 4523 O O . LEU B 1 169 ? -36.709 148.136 47.161 1.00 39.71 157 LEU B O 1
ATOM 4528 N N . ASN B 1 170 ? -35.719 150.019 47.881 1.00 39.87 158 ASN B N 1
ATOM 4529 C CA . ASN B 1 170 ? -36.987 150.706 48.099 1.00 40.30 158 ASN B CA 1
ATOM 4530 C C . ASN B 1 170 ? -37.800 150.791 46.801 1.00 38.80 158 ASN B C 1
ATOM 4531 O O . ASN B 1 170 ? -38.998 150.514 46.781 1.00 39.86 158 ASN B O 1
ATOM 4536 N N . VAL B 1 171 ? -37.146 151.180 45.714 1.00 40.14 159 VAL B N 1
ATOM 4537 C CA . VAL B 1 171 ? -37.850 151.278 44.432 1.00 40.32 159 VAL B CA 1
ATOM 4538 C C . VAL B 1 171 ? -38.270 149.872 43.993 1.00 38.87 159 VAL B C 1
ATOM 4539 O O . VAL B 1 171 ? -39.401 149.649 43.589 1.00 40.64 159 VAL B O 1
ATOM 4543 N N . LEU B 1 172 ? -37.362 148.923 44.103 1.00 38.68 160 LEU B N 1
ATOM 4544 C CA . LEU B 1 172 ? -37.665 147.577 43.719 1.00 40.72 160 LEU B CA 1
ATOM 4545 C C . LEU B 1 172 ? -38.916 147.058 44.421 1.00 41.39 160 LEU B C 1
ATOM 4546 O O . LEU B 1 172 ? -39.850 146.625 43.754 1.00 40.29 160 LEU B O 1
ATOM 4551 N N . GLU B 1 173 ? -38.947 147.135 45.752 1.00 42.87 161 GLU B N 1
ATOM 4552 C CA . GLU B 1 173 ? -40.064 146.586 46.521 1.00 42.84 161 GLU B CA 1
ATOM 4553 C C . GLU B 1 173 ? -41.381 147.319 46.266 1.00 41.40 161 GLU B C 1
ATOM 4554 O O . GLU B 1 173 ? -42.433 146.719 46.343 1.00 42.03 161 GLU B O 1
ATOM 4556 N N . ARG B 1 174 ? -41.304 148.613 45.968 1.00 43.00 162 ARG B N 1
ATOM 4557 C CA . ARG B 1 174 ? -42.472 149.430 45.646 1.00 42.50 162 ARG B CA 1
ATOM 4558 C C . ARG B 1 174 ? -43.062 149.005 44.309 1.00 42.00 162 ARG B C 1
ATOM 4559 O O . ARG B 1 174 ? -44.255 148.821 44.196 1.00 42.69 162 ARG B O 1
ATOM 4562 N N . LYS B 1 175 ? -42.211 148.841 43.302 1.00 41.41 163 LYS B N 1
ATOM 4563 C CA . LYS B 1 175 ? -42.674 148.448 41.981 1.00 40.58 163 LYS B CA 1
ATOM 4564 C C . LYS B 1 175 ? -43.219 147.011 41.969 1.00 41.82 163 LYS B C 1
ATOM 4565 O O . LYS B 1 175 ? -44.231 146.732 41.332 1.00 44.51 163 LYS B O 1
ATOM 4571 N N . LEU B 1 176 ? -42.563 146.093 42.665 1.00 39.09 164 LEU B N 1
ATOM 4572 C CA . LEU B 1 176 ? -43.083 144.721 42.721 1.00 39.47 164 LEU B CA 1
ATOM 4573 C C . LEU B 1 176 ? -44.384 144.635 43.497 1.00 41.17 164 LEU B C 1
ATOM 4574 O O . LEU B 1 176 ? -45.265 143.852 43.165 1.00 41.85 164 LEU B O 1
ATOM 4579 N N . SER B 1 177 ? -44.514 145.468 44.518 1.00 42.07 165 SER B N 1
ATOM 4580 C CA . SER B 1 177 ? -45.745 145.549 45.261 1.00 45.71 165 SER B CA 1
ATOM 4581 C C . SER B 1 177 ? -46.900 146.001 44.365 1.00 45.12 165 SER B C 1
ATOM 4582 O O . SER B 1 177 ? -48.002 145.435 44.420 1.00 42.49 165 SER B O 1
ATOM 4585 N N . GLU B 1 178 ? -46.637 147.004 43.526 1.00 45.44 166 GLU B N 1
ATOM 4586 C CA . GLU B 1 178 ? -47.644 147.460 42.579 1.00 44.55 166 GLU B CA 1
ATOM 4587 C C . GLU B 1 178 ? -48.064 146.321 41.646 1.00 45.62 166 GLU B C 1
ATOM 4588 O O . GLU B 1 178 ? -49.252 146.139 41.414 1.00 46.72 166 GLU B O 1
ATOM 4590 N N . PHE B 1 179 ? -47.103 145.550 41.124 1.00 46.61 167 PHE B N 1
ATOM 4591 C CA . PHE B 1 179 ? -47.425 144.350 40.303 1.00 46.59 167 PHE B CA 1
ATOM 4592 C C . PHE B 1 179 ? -48.311 143.375 41.054 1.00 45.81 167 PHE B C 1
ATOM 4593 O O . PHE B 1 179 ? -49.308 142.877 40.532 1.00 45.46 167 PHE B O 1
ATOM 4601 N N . ASP B 1 180 ? -47.910 143.115 42.291 1.00 46.61 168 ASP B N 1
ATOM 4602 C CA . ASP B 1 180 ? -48.571 142.161 43.143 1.00 49.97 168 ASP B CA 1
ATOM 4603 C C . ASP B 1 180 ? -50.011 142.621 43.393 1.00 51.09 168 ASP B C 1
ATOM 4604 O O . ASP B 1 180 ? -50.937 141.831 43.249 1.00 53.05 168 ASP B O 1
ATOM 4609 N N . LYS B 1 181 ? -50.188 143.902 43.733 1.00 50.93 169 LYS B N 1
ATOM 4610 C CA . LYS B 1 181 ? -51.516 144.465 43.992 1.00 52.31 169 LYS B CA 1
ATOM 4611 C C . LYS B 1 181 ? -52.427 144.436 42.767 1.00 52.54 169 LYS B C 1
ATOM 4612 O O . LYS B 1 181 ? -53.651 144.425 42.910 1.00 53.91 169 LYS B O 1
ATOM 4614 N N . ASN B 1 182 ? -51.842 144.446 41.573 1.00 51.72 170 ASN B N 1
ATOM 4615 C CA . ASN B 1 182 ? -52.619 144.325 40.340 1.00 52.42 170 ASN B CA 1
ATOM 4616 C C . ASN B 1 182 ? -52.694 142.885 39.823 1.00 51.30 170 ASN B C 1
ATOM 4617 O O . ASN B 1 182 ? -53.069 142.647 38.674 1.00 51.92 170 ASN B O 1
ATOM 4622 N N . GLY B 1 183 ? -52.332 141.933 40.672 1.00 49.52 171 GLY B N 1
ATOM 4623 C CA . GLY B 1 183 ? -52.332 140.528 40.313 1.00 49.83 171 GLY B CA 1
ATOM 4624 C C . GLY B 1 183 ? -51.502 140.178 39.091 1.00 49.01 171 GLY B C 1
ATOM 4625 O O . GLY B 1 183 ? -51.836 139.237 38.382 1.00 52.33 171 GLY B O 1
ATOM 4626 N N . LYS B 1 184 ? -50.424 140.915 38.839 1.00 46.55 172 LYS B N 1
ATOM 4627 C CA . LYS B 1 184 ? -49.583 140.669 37.653 1.00 45.32 172 LYS B CA 1
ATOM 4628 C C . LYS B 1 184 ? -48.212 140.083 38.013 1.00 43.19 172 LYS B C 1
ATOM 4629 O O . LYS B 1 184 ? -47.366 139.915 37.150 1.00 42.20 172 LYS B O 1
ATOM 4632 N N . ILE B 1 185 ? -48.000 139.746 39.280 1.00 43.00 173 ILE B N 1
ATOM 4633 C CA . ILE B 1 185 ? -46.671 139.317 39.746 1.00 42.51 173 ILE B CA 1
ATOM 4634 C C . ILE B 1 185 ? -46.129 138.026 39.093 1.00 43.04 173 ILE B C 1
ATOM 4635 O O . ILE B 1 185 ? -44.908 137.781 39.072 1.00 41.02 173 ILE B O 1
ATOM 4640 N N . LYS B 1 186 ? -47.035 137.208 38.562 1.00 40.78 174 LYS B N 1
ATOM 4641 C CA . LYS B 1 186 ? -46.647 135.980 37.873 1.00 40.74 174 LYS B CA 1
ATOM 4642 C C . LYS B 1 186 ? -45.963 136.271 36.518 1.00 41.63 174 LYS B C 1
ATOM 4643 O O . LYS B 1 186 ? -45.240 135.413 35.992 1.00 41.69 174 LYS B O 1
ATOM 4645 N N . GLN B 1 187 ? -46.195 137.471 35.974 1.00 37.63 175 GLN B N 1
ATOM 4646 C CA . GLN B 1 187 ? -45.575 137.891 34.735 1.00 41.49 175 GLN B CA 1
ATOM 4647 C C . GLN B 1 187 ? -44.119 138.376 34.887 1.00 40.04 175 GLN B C 1
ATOM 4648 O O . GLN B 1 187 ? -43.403 138.504 33.885 1.00 40.31 175 GLN B O 1
ATOM 4654 N N . VAL B 1 188 ? -43.714 138.647 36.126 1.00 38.64 176 VAL B N 1
ATOM 4655 C CA . VAL B 1 188 ? -42.351 139.020 36.468 1.00 38.14 176 VAL B CA 1
ATOM 4656 C C . VAL B 1 188 ? -41.541 137.751 36.687 1.00 37.71 176 VAL B C 1
ATOM 4657 O O . VAL B 1 188 ? -41.871 136.886 37.518 1.00 39.28 176 VAL B O 1
ATOM 4661 N N . LYS B 1 189 ? -40.444 137.654 35.953 1.00 39.62 177 LYS B N 1
ATOM 4662 C CA . LYS B 1 189 ? -39.728 136.393 35.854 1.00 39.38 177 LYS B CA 1
ATOM 4663 C C . LYS B 1 189 ? -38.456 136.360 36.693 1.00 39.77 177 LYS B C 1
ATOM 4664 O O . LYS B 1 189 ? -38.237 135.426 37.463 1.00 43.25 177 LYS B O 1
ATOM 4670 N N . PHE B 1 190 ? -37.620 137.373 36.554 1.00 39.42 178 PHE B N 1
ATOM 4671 C CA . PHE B 1 190 ? -36.355 137.388 37.257 1.00 38.35 178 PHE B CA 1
ATOM 4672 C C . PHE B 1 190 ? -35.769 138.766 37.365 1.00 38.61 178 PHE B C 1
ATOM 4673 O O . PHE B 1 190 ? -36.226 139.706 36.705 1.00 39.82 178 PHE B O 1
ATOM 4681 N N . ILE B 1 191 ? -34.734 138.847 38.196 1.00 37.19 179 ILE B N 1
ATOM 4682 C CA . ILE B 1 191 ? -33.975 140.056 38.463 1.00 38.87 179 ILE B CA 1
ATOM 4683 C C . ILE B 1 191 ? -32.576 139.811 37.933 1.00 38.27 179 ILE B C 1
ATOM 4684 O O . ILE B 1 191 ? -31.938 138.840 38.323 1.00 40.05 179 ILE B O 1
ATOM 4689 N N . TYR B 1 192 ? -32.137 140.651 37.004 1.00 37.28 180 TYR B N 1
ATOM 4690 C CA . TYR B 1 192 ? -30.784 140.601 36.459 1.00 38.45 180 TYR B CA 1
ATOM 4691 C C . TYR B 1 192 ? -29.844 141.558 37.207 1.00 39.94 180 TYR B C 1
ATOM 4692 O O . TYR B 1 192 ? -30.099 142.786 37.241 1.00 39.10 180 TYR B O 1
ATOM 4701 N N . VAL B 1 193 ? -28.771 141.026 37.814 1.00 38.96 181 VAL B N 1
ATOM 4702 C CA . VAL B 1 193 ? -27.784 141.879 38.475 1.00 39.11 181 VAL B CA 1
ATOM 4703 C C . VAL B 1 193 ? -26.360 141.564 38.106 1.00 41.15 181 VAL B C 1
ATOM 4704 O O . VAL B 1 193 ? -26.066 140.456 37.686 1.00 39.56 181 VAL B O 1
ATOM 4708 N N . VAL B 1 194 ? -25.499 142.578 38.182 1.00 38.35 182 VAL B N 1
ATOM 4709 C CA . VAL B 1 194 ? -24.064 142.409 38.067 1.00 37.91 182 VAL B CA 1
ATOM 4710 C C . VAL B 1 194 ? -23.516 142.885 39.391 1.00 38.46 182 VAL B C 1
ATOM 4711 O O . VAL B 1 194 ? -23.414 144.081 39.620 1.00 39.76 182 VAL B O 1
ATOM 4715 N N . SER B 1 195 ? -23.166 141.930 40.257 1.00 39.59 183 SER B N 1
ATOM 4716 C CA . SER B 1 195 ? -22.944 142.218 41.677 1.00 41.06 183 SER B CA 1
ATOM 4717 C C . SER B 1 195 ? -21.561 142.805 42.041 1.00 42.55 183 SER B C 1
ATOM 4718 O O . SER B 1 195 ? -21.449 143.472 43.053 1.00 42.71 183 SER B O 1
ATOM 4721 N N . ASN B 1 196 ? -20.521 142.500 41.254 1.00 43.78 184 ASN B N 1
ATOM 4722 C CA . ASN B 1 196 ? -19.188 143.072 41.440 1.00 43.12 184 ASN B CA 1
ATOM 4723 C C . ASN B 1 196 ? -18.754 143.913 40.234 1.00 44.03 184 ASN B C 1
ATOM 4724 O O . ASN B 1 196 ? -18.771 143.447 39.083 1.00 44.35 184 ASN B O 1
ATOM 4729 N N . PHE B 1 197 ? -18.302 145.124 40.502 1.00 40.17 185 PHE B N 1
ATOM 4730 C CA . PHE B 1 197 ? -17.693 145.972 39.475 1.00 41.65 185 PHE B CA 1
ATOM 4731 C C . PHE B 1 197 ? -18.571 146.051 38.202 1.00 40.14 185 PHE B C 1
ATOM 4732 O O . PHE B 1 197 ? -18.212 145.604 37.123 1.00 40.98 185 PHE B O 1
ATOM 4740 N N . HIS B 1 198 ? -19.735 146.651 38.410 1.00 39.54 186 HIS B N 1
ATOM 4741 C CA . HIS B 1 198 ? -20.809 146.769 37.436 1.00 38.05 186 HIS B CA 1
ATOM 4742 C C . HIS B 1 198 ? -20.323 147.275 36.081 1.00 37.92 186 HIS B C 1
ATOM 4743 O O . HIS B 1 198 ? -19.416 148.096 35.986 1.00 38.16 186 HIS B O 1
ATOM 4750 N N . ASN B 1 199 ? -20.862 146.699 35.009 1.00 38.94 187 ASN B N 1
ATOM 4751 C CA . ASN B 1 199 ? -20.708 147.281 33.712 1.00 37.97 187 ASN B CA 1
ATOM 4752 C C . ASN B 1 199 ? -22.057 147.917 33.376 1.00 39.65 187 ASN B C 1
ATOM 4753 O O . ASN B 1 199 ? -23.013 147.178 33.142 1.00 42.02 187 ASN B O 1
ATOM 4758 N N . PRO B 1 200 ? -22.119 149.259 33.252 1.00 40.57 188 PRO B N 1
ATOM 4759 C CA . PRO B 1 200 ? -21.060 150.279 33.153 1.00 39.48 188 PRO B CA 1
ATOM 4760 C C . PRO B 1 200 ? -20.648 151.012 34.420 1.00 39.23 188 PRO B C 1
ATOM 4761 O O . PRO B 1 200 ? -19.653 151.732 34.399 1.00 41.54 188 PRO B O 1
ATOM 4765 N N . ALA B 1 201 ? -21.366 150.821 35.521 1.00 40.63 189 ALA B N 1
ATOM 4766 C CA . ALA B 1 201 ? -21.275 151.734 36.655 1.00 38.86 189 ALA B CA 1
ATOM 4767 C C . ALA B 1 201 ? -20.049 151.599 37.567 1.00 40.06 189 ALA B C 1
ATOM 4768 O O . ALA B 1 201 ? -19.749 152.529 38.297 1.00 44.05 189 ALA B O 1
ATOM 4770 N N . GLY B 1 202 ? -19.382 150.456 37.560 1.00 39.60 190 GLY B N 1
ATOM 4771 C CA . GLY B 1 202 ? -18.218 150.227 38.417 1.00 39.32 190 GLY B CA 1
ATOM 4772 C C . GLY B 1 202 ? -18.524 149.842 39.857 1.00 38.72 190 GLY B C 1
ATOM 4773 O O . GLY B 1 202 ? -17.629 149.449 40.595 1.00 40.06 190 GLY B O 1
ATOM 4774 N N . VAL B 1 203 ? -19.793 149.895 40.231 1.00 37.44 191 VAL B N 1
ATOM 4775 C CA . VAL B 1 203 ? -20.195 149.696 41.602 1.00 40.83 191 VAL B CA 1
ATOM 4776 C C . VAL B 1 203 ? -20.267 148.228 41.977 1.00 40.35 191 VAL B C 1
ATOM 4777 O O . VAL B 1 203 ? -20.490 147.357 41.127 1.00 40.00 191 VAL B O 1
ATOM 4781 N N . THR B 1 204 ? -20.145 147.998 43.277 1.00 40.30 192 THR B N 1
ATOM 4782 C CA . THR B 1 204 ? -20.243 146.687 43.856 1.00 37.92 192 THR B CA 1
ATOM 4783 C C . THR B 1 204 ? -21.429 146.702 44.800 1.00 39.14 192 THR B C 1
ATOM 4784 O O . THR B 1 204 ? -21.563 147.598 45.617 1.00 43.90 192 THR B O 1
ATOM 4788 N N . THR B 1 205 ? -22.308 145.722 44.660 1.00 38.72 193 THR B N 1
ATOM 4789 C CA . THR B 1 205 ? -23.437 145.566 45.555 1.00 41.02 193 THR B CA 1
ATOM 4790 C C . THR B 1 205 ? -22.958 145.134 46.946 1.00 41.64 193 THR B C 1
ATOM 4791 O O . THR B 1 205 ? -22.151 144.210 47.081 1.00 41.79 193 THR B O 1
ATOM 4795 N N . SER B 1 206 ? -23.430 145.834 47.982 1.00 40.11 194 SER B N 1
ATOM 4796 C CA . SER B 1 206 ? -23.087 145.483 49.363 1.00 37.94 194 SER B CA 1
ATOM 4797 C C . SER B 1 206 ? -23.727 144.178 49.750 1.00 38.26 194 SER B C 1
ATOM 4798 O O . SER B 1 206 ? -24.762 143.810 49.224 1.00 41.82 194 SER B O 1
ATOM 4801 N N . LEU B 1 207 ? -23.130 143.503 50.713 1.00 38.12 195 LEU B N 1
ATOM 4802 C CA . LEU B 1 207 ? -23.636 142.244 51.192 1.00 40.01 195 LEU B CA 1
ATOM 4803 C C . LEU B 1 207 ? -25.069 142.360 51.669 1.00 39.00 195 LEU B C 1
ATOM 4804 O O . LEU B 1 207 ? -25.863 141.447 51.503 1.00 39.53 195 LEU B O 1
ATOM 4809 N N . GLU B 1 208 ? -25.389 143.494 52.279 1.00 41.83 196 GLU B N 1
ATOM 4810 C CA . GLU B 1 208 ? -26.713 143.747 52.846 1.00 41.85 196 GLU B CA 1
ATOM 4811 C C . GLU B 1 208 ? -27.762 143.725 51.756 1.00 41.80 196 GLU B C 1
ATOM 4812 O O . GLU B 1 208 ? -28.815 143.090 51.891 1.00 40.00 196 GLU B O 1
ATOM 4818 N N . LYS B 1 209 ? -27.449 144.418 50.654 1.00 41.68 197 LYS B N 1
ATOM 4819 C CA . LYS B 1 209 ? -28.311 144.420 49.475 1.00 41.02 197 LYS B CA 1
ATOM 4820 C C . LYS B 1 209 ? -28.391 143.066 48.792 1.00 39.78 197 LYS B C 1
ATOM 4821 O O . LYS B 1 209 ? -29.440 142.712 48.260 1.00 42.09 197 LYS B O 1
ATOM 4827 N N . ARG B 1 210 ? -27.311 142.295 48.821 1.00 38.61 198 ARG B N 1
ATOM 4828 C CA . ARG B 1 210 ? -27.354 140.931 48.276 1.00 37.33 198 ARG B CA 1
ATOM 4829 C C . ARG B 1 210 ? -28.377 140.058 49.055 1.00 38.70 198 ARG B C 1
ATOM 4830 O O . ARG B 1 210 ? -29.207 139.376 48.456 1.00 41.47 198 ARG B O 1
ATOM 4838 N N . LYS B 1 211 ? -28.337 140.123 50.378 1.00 39.81 199 LYS B N 1
ATOM 4839 C CA . LYS B 1 211 ? -29.248 139.341 51.211 1.00 38.33 199 LYS B CA 1
ATOM 4840 C C . LYS B 1 211 ? -30.691 139.781 51.016 1.00 38.76 199 LYS B C 1
ATOM 4841 O O . LYS B 1 211 ? -31.609 138.967 50.814 1.00 39.21 199 LYS B O 1
ATOM 4847 N N . ALA B 1 212 ? -30.877 141.087 51.066 1.00 39.84 200 ALA B N 1
ATOM 4848 C CA . ALA B 1 212 ? -32.167 141.699 50.794 1.00 39.75 200 ALA B CA 1
ATOM 4849 C C . ALA B 1 212 ? -32.725 141.330 49.399 1.00 38.00 200 ALA B C 1
ATOM 4850 O O . ALA B 1 212 ? -33.909 141.102 49.246 1.00 36.09 200 ALA B O 1
ATOM 4852 N N . LEU B 1 213 ? -31.858 141.244 48.405 1.00 39.18 201 LEU B N 1
ATOM 4853 C CA . LEU B 1 213 ? -32.274 140.896 47.051 1.00 40.94 201 LEU B CA 1
ATOM 4854 C C . LEU B 1 213 ? -32.832 139.469 47.055 1.00 41.14 201 LEU B C 1
ATOM 4855 O O . LEU B 1 213 ? -33.836 139.183 46.401 1.00 43.43 201 LEU B O 1
ATOM 4860 N N . VAL B 1 214 ? -32.183 138.573 47.801 1.00 41.80 202 VAL B N 1
ATOM 4861 C CA . VAL B 1 214 ? -32.644 137.180 47.874 1.00 41.37 202 VAL B CA 1
ATOM 4862 C C . VAL B 1 214 ? -34.025 137.122 48.542 1.00 40.47 202 VAL B C 1
ATOM 4863 O O . VAL B 1 214 ? -34.912 136.422 48.083 1.00 42.41 202 VAL B O 1
ATOM 4867 N N . GLU B 1 215 ? -34.199 137.874 49.623 1.00 41.57 203 GLU B N 1
ATOM 4868 C CA . GLU B 1 215 ? -35.498 137.948 50.316 1.00 40.19 203 GLU B CA 1
ATOM 4869 C C . GLU B 1 215 ? -36.626 138.441 49.429 1.00 40.29 203 GLU B C 1
ATOM 4870 O O . GLU B 1 215 ? -37.729 137.912 49.461 1.00 35.98 203 GLU B O 1
ATOM 4876 N N . ILE B 1 216 ? -36.346 139.495 48.679 1.00 40.08 204 ILE B N 1
ATOM 4877 C CA . ILE B 1 216 ? -37.333 140.067 47.792 1.00 42.84 204 ILE B CA 1
ATOM 4878 C C . ILE B 1 216 ? -37.732 139.046 46.737 1.00 39.71 204 ILE B C 1
ATOM 4879 O O . ILE B 1 216 ? -38.914 138.885 46.450 1.00 40.27 204 ILE B O 1
ATOM 4884 N N . ALA B 1 217 ? -36.735 138.386 46.142 1.00 41.76 205 ALA B N 1
ATOM 4885 C CA . ALA B 1 217 ? -36.971 137.398 45.096 1.00 42.26 205 ALA B CA 1
ATOM 4886 C C . ALA B 1 217 ? -37.787 136.239 45.622 1.00 42.52 205 ALA B C 1
ATOM 4887 O O . ALA B 1 217 ? -38.666 135.736 44.926 1.00 45.03 205 ALA B O 1
ATOM 4889 N N . GLU B 1 218 ? -37.443 135.780 46.823 1.00 41.48 206 GLU B N 1
ATOM 4890 C CA . GLU B 1 218 ? -38.223 134.745 47.507 1.00 42.15 206 GLU B CA 1
ATOM 4891 C C . GLU B 1 218 ? -39.647 135.236 47.757 1.00 41.35 206 GLU B C 1
ATOM 4892 O O . GLU B 1 218 ? -40.590 134.515 47.510 1.00 42.36 206 GLU B O 1
ATOM 4898 N N . LYS B 1 219 ? -39.794 136.450 48.267 1.00 40.65 207 LYS B N 1
ATOM 4899 C CA . LYS B 1 219 ? -41.127 136.989 48.544 1.00 42.23 207 LYS B CA 1
ATOM 4900 C C . LYS B 1 219 ? -41.982 137.006 47.288 1.00 42.10 207 LYS B C 1
ATOM 4901 O O . LYS B 1 219 ? -43.140 136.669 47.339 1.00 41.41 207 LYS B O 1
ATOM 4905 N N . TYR B 1 220 ? -41.408 137.394 46.154 1.00 41.48 208 TYR B N 1
ATOM 4906 C CA . TYR B 1 220 ? -42.212 137.574 44.956 1.00 41.08 208 TYR B CA 1
ATOM 4907 C C . TYR B 1 220 ? -42.064 136.427 43.953 1.00 39.83 208 TYR B C 1
ATOM 4908 O O . TYR B 1 220 ? -42.543 136.534 42.836 1.00 40.54 208 TYR B O 1
ATOM 4917 N N . ASP B 1 221 ? -41.441 135.322 44.384 1.00 39.39 209 ASP B N 1
ATOM 4918 C CA . ASP B 1 221 ? -41.255 134.104 43.582 1.00 43.05 209 ASP B CA 1
ATOM 4919 C C . ASP B 1 221 ? -40.508 134.352 42.288 1.00 41.01 209 ASP B C 1
ATOM 4920 O O . ASP B 1 221 ? -40.864 133.828 41.252 1.00 41.53 209 ASP B O 1
ATOM 4925 N N . LEU B 1 222 ? -39.478 135.176 42.368 1.00 42.27 210 LEU B N 1
ATOM 4926 C CA . LEU B 1 222 ? -38.606 135.440 41.235 1.00 38.26 210 LEU B CA 1
ATOM 4927 C C . LEU B 1 222 ? -37.320 134.668 41.445 1.00 39.64 210 LEU B C 1
ATOM 4928 O O . LEU B 1 222 ? -36.997 134.276 42.571 1.00 39.80 210 LEU B O 1
ATOM 4933 N N . PHE B 1 223 ? -36.585 134.451 40.358 1.00 36.51 211 PHE B N 1
ATOM 4934 C CA . PHE B 1 223 ? -35.203 134.047 40.458 1.00 37.16 211 PHE B CA 1
ATOM 4935 C C . PHE B 1 223 ? -34.304 135.221 40.094 1.00 39.99 211 PHE B C 1
ATOM 4936 O O . PHE B 1 223 ? -34.767 136.212 39.535 1.00 41.01 211 PHE B O 1
ATOM 4944 N N . ILE B 1 224 ? -33.030 135.107 40.469 1.00 40.42 212 ILE B N 1
ATOM 4945 C CA . ILE B 1 224 ? -32.036 136.140 40.281 1.00 37.76 212 ILE B CA 1
ATOM 4946 C C . ILE B 1 224 ? -30.991 135.596 39.310 1.00 38.05 212 ILE B C 1
ATOM 4947 O O . ILE B 1 224 ? -30.486 134.507 39.483 1.00 37.67 212 ILE B O 1
ATOM 4952 N N . VAL B 1 225 ? -30.684 136.353 38.271 1.00 38.66 213 VAL B N 1
ATOM 4953 C CA . VAL B 1 225 ? -29.582 136.028 37.408 1.00 38.00 213 VAL B CA 1
ATOM 4954 C C . VAL B 1 225 ? -28.393 136.898 37.843 1.00 40.26 213 VAL B C 1
ATOM 4955 O O . VAL B 1 225 ? -28.400 138.120 37.656 1.00 39.23 213 VAL B O 1
ATOM 4959 N N . GLU B 1 226 ? -27.391 136.283 38.456 1.00 39.50 214 GLU B N 1
ATOM 4960 C CA . GLU B 1 226 ? -26.213 137.014 38.928 1.00 40.44 214 GLU B CA 1
ATOM 4961 C C . GLU B 1 226 ? -25.079 136.917 37.903 1.00 38.79 214 GLU B C 1
ATOM 4962 O O . GLU B 1 226 ? -24.453 135.868 37.766 1.00 39.48 214 GLU B O 1
ATOM 4968 N N . ASP B 1 227 ? -24.836 138.012 37.186 1.00 37.55 215 ASP B N 1
ATOM 4969 C CA . ASP B 1 227 ? -23.806 138.014 36.145 1.00 39.40 215 ASP B CA 1
ATOM 4970 C C . ASP B 1 227 ? -22.547 138.542 36.822 1.00 42.80 215 ASP B C 1
ATOM 4971 O O . ASP B 1 227 ? -22.554 139.654 37.266 1.00 48.57 215 ASP B O 1
ATOM 4976 N N . ASP B 1 228 ? -21.475 137.754 36.900 1.00 43.10 216 ASP B N 1
ATOM 4977 C CA . ASP B 1 228 ? -20.242 138.150 37.603 1.00 43.94 216 ASP B CA 1
ATOM 4978 C C . ASP B 1 228 ? -18.941 137.910 36.772 1.00 42.37 216 ASP B C 1
ATOM 4979 O O . ASP B 1 228 ? -18.201 136.994 37.022 1.00 45.66 216 ASP B O 1
ATOM 4984 N N . PRO B 1 229 ? -18.681 138.739 35.751 1.00 40.05 217 PRO B N 1
ATOM 4985 C CA . PRO B 1 229 ? -17.450 138.564 34.960 1.00 41.22 217 PRO B CA 1
ATOM 4986 C C . PRO B 1 229 ? -16.149 139.025 35.630 1.00 42.94 217 PRO B C 1
ATOM 4987 O O . PRO B 1 229 ? -15.042 138.590 35.239 1.00 42.06 217 PRO B O 1
ATOM 4991 N N . TYR B 1 230 ? -16.292 139.902 36.625 1.00 41.53 218 TYR B N 1
ATOM 4992 C CA . TYR B 1 230 ? -15.190 140.766 37.120 1.00 41.67 218 TYR B CA 1
ATOM 4993 C C . TYR B 1 230 ? -14.771 140.506 38.520 1.00 42.67 218 TYR B C 1
ATOM 4994 O O . TYR B 1 230 ? -13.811 141.122 38.992 1.00 44.42 218 TYR B O 1
ATOM 5003 N N . GLY B 1 231 ? -15.463 139.629 39.242 1.00 42.82 219 GLY B N 1
ATOM 5004 C CA . GLY B 1 231 ? -15.114 139.439 40.650 1.00 43.31 219 GLY B CA 1
ATOM 5005 C C . GLY B 1 231 ? -13.639 139.175 40.981 1.00 43.70 219 GLY B C 1
ATOM 5006 O O . GLY B 1 231 ? -13.144 139.623 42.006 1.00 44.89 219 GLY B O 1
ATOM 5007 N N . ALA B 1 232 ? -12.947 138.392 40.162 1.00 43.67 220 ALA B N 1
ATOM 5008 C CA . ALA B 1 232 ? -11.544 138.140 40.388 1.00 43.56 220 ALA B CA 1
ATOM 5009 C C . ALA B 1 232 ? -10.653 139.349 40.116 1.00 43.94 220 ALA B C 1
ATOM 5010 O O . ALA B 1 232 ? -9.542 139.363 40.609 1.00 45.17 220 ALA B O 1
ATOM 5012 N N . LEU B 1 233 ? -11.100 140.340 39.324 1.00 40.95 221 LEU B N 1
ATOM 5013 C CA . LEU B 1 233 ? -10.302 141.549 39.101 1.00 41.21 221 LEU B CA 1
ATOM 5014 C C . LEU B 1 233 ? -10.581 142.594 40.175 1.00 39.68 221 LEU B C 1
ATOM 5015 O O . LEU B 1 233 ? -11.018 143.692 39.883 1.00 42.69 221 LEU B O 1
ATOM 5020 N N . ARG B 1 234 ? -10.301 142.251 41.413 1.00 42.03 222 ARG B N 1
ATOM 5021 C CA . ARG B 1 234 ? -10.476 143.170 42.545 1.00 39.99 222 ARG B CA 1
ATOM 5022 C C . ARG B 1 234 ? -9.145 143.840 42.889 1.00 41.67 222 ARG B C 1
ATOM 5023 O O . ARG B 1 234 ? -8.160 143.143 43.081 1.00 42.81 222 ARG B O 1
ATOM 5031 N N . TYR B 1 235 ? -9.122 145.186 42.961 1.00 40.47 223 TYR B N 1
ATOM 5032 C CA . TYR B 1 235 ? -7.900 145.961 43.226 1.00 42.29 223 TYR B CA 1
ATOM 5033 C C . TYR B 1 235 ? -7.741 146.385 44.699 1.00 43.24 223 TYR B C 1
ATOM 5034 O O . TYR B 1 235 ? -6.641 146.640 45.156 1.00 43.12 223 TYR B O 1
ATOM 5043 N N . GLU B 1 236 ? -8.843 146.527 45.408 1.00 42.88 224 GLU B N 1
ATOM 5044 C CA . GLU B 1 236 ? -8.768 146.576 46.839 1.00 45.96 224 GLU B CA 1
ATOM 5045 C C . GLU B 1 236 ? -10.032 146.095 47.499 1.00 43.91 224 GLU B C 1
ATOM 5046 O O . GLU B 1 236 ? -11.038 145.963 46.858 1.00 43.03 224 GLU B O 1
ATOM 5052 N N . GLY B 1 237 ? -9.944 145.794 48.794 1.00 47.31 225 GLY B N 1
ATOM 5053 C CA . GLY B 1 237 ? -11.078 145.324 49.546 1.00 47.41 225 GLY B CA 1
ATOM 5054 C C . GLY B 1 237 ? -11.096 143.813 49.579 1.00 47.66 225 GLY B C 1
ATOM 5055 O O . GLY B 1 237 ? -10.179 143.153 49.086 1.00 49.64 225 GLY B O 1
ATOM 5056 N N . GLU B 1 238 ? -12.145 143.262 50.162 1.00 46.65 226 GLU B N 1
ATOM 5057 C CA . GLU B 1 238 ? -12.216 141.830 50.383 1.00 48.44 226 GLU B CA 1
ATOM 5058 C C . GLU B 1 238 ? -13.292 141.300 49.476 1.00 47.06 226 GLU B C 1
ATOM 5059 O O . GLU B 1 238 ? -14.215 142.023 49.149 1.00 46.75 226 GLU B O 1
ATOM 5061 N N . THR B 1 239 ? -13.193 140.044 49.061 1.00 49.08 227 THR B N 1
ATOM 5062 C CA . THR B 1 239 ? -14.264 139.483 48.245 1.00 50.48 227 THR B CA 1
ATOM 5063 C C . THR B 1 239 ? -15.550 139.327 49.072 1.00 46.26 227 THR B C 1
ATOM 5064 O O . THR B 1 239 ? -15.509 139.060 50.248 1.00 48.30 227 THR B O 1
ATOM 5068 N N . VAL B 1 240 ? -16.681 139.578 48.429 1.00 44.79 228 VAL B N 1
ATOM 5069 C CA . VAL B 1 240 ? -17.984 139.505 49.040 1.00 42.00 228 VAL B CA 1
ATOM 5070 C C . VAL B 1 240 ? -18.634 138.182 48.594 1.00 41.50 228 VAL B C 1
ATOM 5071 O O . VAL B 1 240 ? -18.439 137.715 47.464 1.00 42.72 228 VAL B O 1
ATOM 5075 N N . ASP B 1 241 ? -19.422 137.587 49.477 1.00 39.96 229 ASP B N 1
ATOM 5076 C CA . ASP B 1 241 ? -20.219 136.415 49.136 1.00 40.37 229 ASP B CA 1
ATOM 5077 C C . ASP B 1 241 ? -21.083 136.695 47.920 1.00 40.76 229 ASP B C 1
ATOM 5078 O O . ASP B 1 241 ? -21.789 137.689 47.867 1.00 41.37 229 ASP B O 1
ATOM 5083 N N . PRO B 1 242 ? -21.007 135.831 46.927 1.00 40.17 230 PRO B N 1
ATOM 5084 C CA . PRO B 1 242 ? -21.927 135.958 45.807 1.00 40.82 230 PRO B CA 1
ATOM 5085 C C . PRO B 1 242 ? -23.365 135.800 46.231 1.00 41.49 230 PRO B C 1
ATOM 5086 O O . PRO B 1 242 ? -23.640 135.076 47.179 1.00 40.02 230 PRO B O 1
ATOM 5090 N N . ILE B 1 243 ? -24.269 136.407 45.472 1.00 41.48 231 ILE B N 1
ATOM 5091 C CA . ILE B 1 243 ? -25.696 136.225 45.699 1.00 39.19 231 ILE B CA 1
ATOM 5092 C C . ILE B 1 243 ? -26.026 134.728 45.589 1.00 40.41 231 ILE B C 1
ATOM 5093 O O . ILE B 1 243 ? -26.857 134.219 46.339 1.00 39.08 231 ILE B O 1
ATOM 5098 N N . PHE B 1 244 ? -25.324 134.018 44.698 1.00 38.07 232 PHE B N 1
ATOM 5099 C CA . PHE B 1 244 ? -25.492 132.573 44.525 1.00 39.63 232 PHE B CA 1
ATOM 5100 C C . PHE B 1 244 ? -25.213 131.803 45.788 1.00 39.43 232 PHE B C 1
ATOM 5101 O O . PHE B 1 244 ? -25.930 130.878 46.117 1.00 39.12 232 PHE B O 1
ATOM 5109 N N . LYS B 1 245 ? -24.193 132.218 46.525 1.00 41.70 233 LYS B N 1
ATOM 5110 C CA . LYS B 1 245 ? -23.885 131.569 47.791 1.00 39.91 233 LYS B CA 1
ATOM 5111 C C . LYS B 1 245 ? -24.955 131.807 48.850 1.00 40.51 233 LYS B C 1
ATOM 5112 O O . LYS B 1 245 ? -25.184 130.969 49.693 1.00 40.85 233 LYS B O 1
ATOM 5118 N N . ILE B 1 246 ? -25.609 132.953 48.783 1.00 43.00 234 ILE B N 1
ATOM 5119 C CA . ILE B 1 246 ? -26.614 133.337 49.741 1.00 42.24 234 ILE B CA 1
ATOM 5120 C C . ILE B 1 246 ? -27.955 132.669 49.460 1.00 42.52 234 ILE B C 1
ATOM 5121 O O . ILE B 1 246 ? -28.563 132.142 50.355 1.00 37.51 234 ILE B O 1
ATOM 5126 N N . GLY B 1 247 ? -28.435 132.753 48.230 1.00 40.24 235 GLY B N 1
ATOM 5127 C CA . GLY B 1 247 ? -29.721 132.143 47.872 1.00 40.77 235 GLY B CA 1
ATOM 5128 C C . GLY B 1 247 ? -29.606 130.685 47.451 1.00 41.70 235 GLY B C 1
ATOM 5129 O O . GLY B 1 247 ? -30.549 129.917 47.602 1.00 43.29 235 GLY B O 1
ATOM 5130 N N . GLY B 1 248 ? -28.466 130.303 46.876 1.00 41.49 236 GLY B N 1
ATOM 5131 C CA . GLY B 1 248 ? -28.308 128.967 46.361 1.00 40.59 236 GLY B CA 1
ATOM 5132 C C . GLY B 1 248 ? -29.005 128.780 45.031 1.00 41.03 236 GLY B C 1
ATOM 5133 O O . GLY B 1 248 ? -29.677 129.692 44.567 1.00 41.38 236 GLY B O 1
ATOM 5134 N N . PRO B 1 249 ? -28.798 127.607 44.389 1.00 41.95 237 PRO B N 1
ATOM 5135 C CA . PRO B 1 249 ? -29.222 127.307 43.019 1.00 43.39 237 PRO B CA 1
ATOM 5136 C C . PRO B 1 249 ? -30.738 127.262 42.818 1.00 44.87 237 PRO B C 1
ATOM 5137 O O . PRO B 1 249 ? -31.217 127.472 41.700 1.00 49.37 237 PRO B O 1
ATOM 5141 N N . GLU B 1 250 ? -31.487 127.016 43.869 1.00 43.29 238 GLU B N 1
ATOM 5142 C CA . GLU B 1 250 ? -32.930 127.100 43.780 1.00 45.63 238 GLU B CA 1
ATOM 5143 C C . GLU B 1 250 ? -33.369 128.537 43.475 1.00 44.25 238 GLU B C 1
ATOM 5144 O O . GLU B 1 250 ? -34.323 128.736 42.724 1.00 49.71 238 GLU B O 1
ATOM 5146 N N . ARG B 1 251 ? -32.647 129.530 43.985 1.00 39.73 239 ARG B N 1
ATOM 5147 C CA . ARG B 1 251 ? -33.059 130.940 43.841 1.00 40.00 239 ARG B CA 1
ATOM 5148 C C . ARG B 1 251 ? -32.288 131.747 42.792 1.00 39.15 239 ARG B C 1
ATOM 5149 O O . ARG B 1 251 ? -32.832 132.693 42.208 1.00 40.91 239 ARG B O 1
ATOM 5157 N N . VAL B 1 252 ? -31.038 131.351 42.561 1.00 37.27 240 VAL B N 1
ATOM 5158 C CA . VAL B 1 252 ? -30.063 132.089 41.805 1.00 35.67 240 VAL B CA 1
ATOM 5159 C C . VAL B 1 252 ? -29.430 131.220 40.699 1.00 38.52 240 VAL B C 1
ATOM 5160 O O . VAL B 1 252 ? -29.135 130.013 40.900 1.00 40.99 240 VAL B O 1
ATOM 5164 N N . VAL B 1 253 ? -29.229 131.849 39.531 1.00 38.94 241 VAL B N 1
ATOM 5165 C CA . VAL B 1 253 ? -28.389 131.351 38.456 1.00 37.31 241 VAL B CA 1
ATOM 5166 C C . VAL B 1 253 ? -27.141 132.227 38.451 1.00 39.21 241 VAL B C 1
ATOM 5167 O O . VAL B 1 253 ? -27.251 133.444 38.419 1.00 41.30 241 VAL B O 1
ATOM 5171 N N . LEU B 1 254 ? -25.957 131.623 38.473 1.00 40.00 242 LEU B N 1
ATOM 5172 C CA . LEU B 1 254 ? -24.698 132.365 38.497 1.00 38.92 242 LEU B CA 1
ATOM 5173 C C . LEU B 1 254 ? -24.019 132.262 37.141 1.00 39.43 242 LEU B C 1
ATOM 5174 O O . LEU B 1 254 ? -23.836 131.169 36.625 1.00 41.18 242 LEU B O 1
ATOM 5179 N N . LEU B 1 255 ? -23.678 133.411 36.563 1.00 40.10 243 LEU B N 1
ATOM 5180 C CA . LEU B 1 255 ? -22.961 133.450 35.308 1.00 39.53 243 LEU B CA 1
ATOM 5181 C C . LEU B 1 255 ? -21.541 133.935 35.578 1.00 40.94 243 LEU B C 1
ATOM 5182 O O . LEU B 1 255 ? -21.359 134.990 36.148 1.00 43.19 243 LEU B O 1
ATOM 5187 N N . ASN B 1 256 ? -20.546 133.131 35.216 1.00 41.19 244 ASN B N 1
ATOM 5188 C CA . ASN B 1 256 ? -19.153 133.564 35.187 1.00 40.29 244 ASN B CA 1
ATOM 5189 C C . ASN B 1 256 ? -18.680 133.384 33.747 1.00 40.79 244 ASN B C 1
ATOM 5190 O O . ASN B 1 256 ? -19.367 132.797 32.906 1.00 46.20 244 ASN B O 1
ATOM 5195 N N . THR B 1 257 ? -17.513 133.908 33.461 1.00 44.12 245 THR B N 1
ATOM 5196 C CA . THR B 1 257 ? -16.983 133.941 32.109 1.00 44.01 245 THR B CA 1
ATOM 5197 C C . THR B 1 257 ? -15.477 133.917 32.218 1.00 42.02 245 THR B C 1
ATOM 5198 O O . THR B 1 257 ? -14.898 134.324 33.242 1.00 42.25 245 THR B O 1
ATOM 5202 N N . PHE B 1 258 ? -14.866 133.391 31.161 1.00 41.25 246 PHE B N 1
ATOM 5203 C CA . PHE B 1 258 ? -13.449 133.309 31.050 1.00 40.70 246 PHE B CA 1
ATOM 5204 C C . PHE B 1 258 ? -12.956 134.561 30.345 1.00 39.10 246 PHE B C 1
ATOM 5205 O O . PHE B 1 258 ? -11.770 134.762 30.243 1.00 40.53 246 PHE B O 1
ATOM 5213 N N . SER B 1 259 ? -13.868 135.401 29.868 1.00 40.80 247 SER B N 1
ATOM 5214 C CA . SER B 1 259 ? -13.492 136.527 29.018 1.00 39.15 247 SER B CA 1
ATOM 5215 C C . SER B 1 259 ? -12.637 137.576 29.667 1.00 42.68 247 SER B C 1
ATOM 5216 O O . SER B 1 259 ? -11.735 138.100 29.049 1.00 42.36 247 SER B O 1
ATOM 5219 N N . LYS B 1 260 ? -12.907 137.917 30.917 1.00 44.66 248 LYS B N 1
ATOM 5220 C CA . LYS B 1 260 ? -12.197 139.031 31.509 1.00 44.29 248 LYS B CA 1
ATOM 5221 C C . LYS B 1 260 ? -10.958 138.559 32.294 1.00 43.67 248 LYS B C 1
ATOM 5222 O O . LYS B 1 260 ? -10.039 139.312 32.461 1.00 46.12 248 LYS B O 1
ATOM 5228 N N . VAL B 1 261 ? -10.910 137.285 32.663 1.00 42.35 249 VAL B N 1
ATOM 5229 C CA . VAL B 1 261 ? -9.810 136.735 33.458 1.00 44.12 249 VAL B CA 1
ATOM 5230 C C . VAL B 1 261 ? -8.872 135.790 32.739 1.00 43.57 249 VAL B C 1
ATOM 5231 O O . VAL B 1 261 ? -7.854 135.419 33.290 1.00 47.34 249 VAL B O 1
ATOM 5235 N N . LEU B 1 262 ? -9.206 135.339 31.524 1.00 45.28 250 LEU B N 1
ATOM 5236 C CA . LEU B 1 262 ? -8.287 134.472 30.770 1.00 43.78 250 LEU B CA 1
ATOM 5237 C C . LEU B 1 262 ? -8.193 134.906 29.300 1.00 44.05 250 LEU B C 1
ATOM 5238 O O . LEU B 1 262 ? -7.167 135.358 28.866 1.00 46.54 250 LEU B O 1
ATOM 5243 N N . ALA B 1 263 ? -9.279 134.770 28.557 1.00 40.63 251 ALA B N 1
ATOM 5244 C CA . ALA B 1 263 ? -9.279 135.137 27.130 1.00 41.62 251 ALA B CA 1
ATOM 5245 C C . ALA B 1 263 ? -10.664 135.188 26.542 1.00 40.80 251 ALA B C 1
ATOM 5246 O O . ALA B 1 263 ? -11.349 134.160 26.464 1.00 44.35 251 ALA B O 1
ATOM 5248 N N . PRO B 1 264 ? -11.088 136.387 26.090 1.00 40.04 252 PRO B N 1
ATOM 5249 C CA . PRO B 1 264 ? -12.381 136.493 25.437 1.00 40.06 252 PRO B CA 1
ATOM 5250 C C . PRO B 1 264 ? -12.565 135.554 24.237 1.00 38.99 252 PRO B C 1
ATOM 5251 O O . PRO B 1 264 ? -13.655 135.097 24.020 1.00 40.14 252 PRO B O 1
ATOM 5255 N N . GLY B 1 265 ? -11.493 135.226 23.524 1.00 39.16 253 GLY B N 1
ATOM 5256 C CA . GLY B 1 265 ? -11.582 134.454 22.292 1.00 40.29 253 GLY B CA 1
ATOM 5257 C C . GLY B 1 265 ? -11.838 132.964 22.464 1.00 39.63 253 GLY B C 1
ATOM 5258 O O . GLY B 1 265 ? -12.066 132.257 21.487 1.00 41.83 253 GLY B O 1
ATOM 5259 N N . LEU B 1 266 ? -11.863 132.506 23.705 1.00 41.03 254 LEU B N 1
ATOM 5260 C CA . LEU B 1 266 ? -12.272 131.146 24.059 1.00 40.98 254 LEU B CA 1
ATOM 5261 C C . LEU B 1 266 ? -13.820 130.998 24.010 1.00 41.69 254 LEU B C 1
ATOM 5262 O O . LEU B 1 266 ? -14.345 129.921 23.793 1.00 44.32 254 LEU B O 1
ATOM 5267 N N . ARG B 1 267 ? -14.510 132.106 24.248 1.00 40.16 255 ARG B N 1
ATOM 5268 C CA . ARG B 1 267 ? -15.957 132.206 24.278 1.00 40.16 255 ARG B CA 1
ATOM 5269 C C . ARG B 1 267 ? -16.513 131.179 25.281 1.00 40.32 255 ARG B C 1
ATOM 5270 O O . ARG B 1 267 ? -17.326 130.331 24.935 1.00 40.53 255 ARG B O 1
ATOM 5278 N N . ILE B 1 268 ? -16.087 131.267 26.529 1.00 42.60 256 ILE B N 1
ATOM 5279 C CA . ILE B 1 268 ? -16.597 130.322 27.567 1.00 39.05 256 ILE B CA 1
ATOM 5280 C C . ILE B 1 268 ? -17.310 131.032 28.688 1.00 39.90 256 ILE B C 1
ATOM 5281 O O . ILE B 1 268 ? -16.700 131.702 29.506 1.00 41.67 256 ILE B O 1
ATOM 5286 N N . GLY B 1 269 ? -18.628 130.876 28.737 1.00 39.24 257 GLY B N 1
ATOM 5287 C CA . GLY B 1 269 ? -19.373 131.251 29.922 1.00 37.45 257 GLY B CA 1
ATOM 5288 C C . GLY B 1 269 ? -19.715 130.044 30.756 1.00 38.72 257 GLY B C 1
ATOM 5289 O O . GLY B 1 269 ? -19.956 128.980 30.216 1.00 43.52 257 GLY B O 1
ATOM 5298 N N . VAL B 1 271 ? -22.344 128.636 33.553 1.00 42.80 259 VAL B N 1
ATOM 5299 C CA . VAL B 1 271 ? -23.643 128.840 34.128 1.00 39.55 259 VAL B CA 1
ATOM 5300 C C . VAL B 1 271 ? -23.810 127.787 35.210 1.00 41.70 259 VAL B C 1
ATOM 5301 O O . VAL B 1 271 ? -23.592 126.614 34.928 1.00 41.96 259 VAL B O 1
ATOM 5305 N N . ALA B 1 272 ? -24.176 128.217 36.423 1.00 39.54 260 ALA B N 1
ATOM 5306 C CA . ALA B 1 272 ? -24.448 127.320 37.526 1.00 41.18 260 ALA B CA 1
ATOM 5307 C C . ALA B 1 272 ? -25.817 127.641 38.048 1.00 41.36 260 ALA B C 1
ATOM 5308 O O . ALA B 1 272 ? -26.118 128.805 38.254 1.00 42.91 260 ALA B O 1
ATOM 5310 N N . GLY B 1 273 ? -26.626 126.608 38.274 1.00 38.71 261 GLY B N 1
ATOM 5311 C CA . GLY B 1 273 ? -27.992 126.771 38.762 1.00 40.67 261 GLY B CA 1
ATOM 5312 C C . GLY B 1 273 ? -28.576 125.449 39.207 1.00 39.58 261 GLY B C 1
ATOM 5313 O O . GLY B 1 273 ? -27.848 124.488 39.381 1.00 42.43 261 GLY B O 1
ATOM 5314 N N . SER B 1 274 ? -29.891 125.401 39.396 1.00 41.01 262 SER B N 1
ATOM 5315 C CA . SER B 1 274 ? -30.574 124.160 39.778 1.00 41.43 262 SER B CA 1
ATOM 5316 C C . SER B 1 274 ? -30.517 123.160 38.630 1.00 41.07 262 SER B C 1
ATOM 5317 O O . SER B 1 274 ? -30.421 123.542 37.445 1.00 43.15 262 SER B O 1
ATOM 5320 N N . LYS B 1 275 ? -30.621 121.875 38.958 1.00 42.56 263 LYS B N 1
ATOM 5321 C CA . LYS B 1 275 ? -30.482 120.841 37.947 1.00 39.36 263 LYS B CA 1
ATOM 5322 C C . LYS B 1 275 ? -31.608 120.915 36.928 1.00 38.63 263 LYS B C 1
ATOM 5323 O O . LYS B 1 275 ? -31.373 120.622 35.775 1.00 41.78 263 LYS B O 1
ATOM 5329 N N . GLU B 1 276 ? -32.800 121.336 37.344 1.00 38.58 264 GLU B N 1
ATOM 5330 C CA . GLU B 1 276 ? -33.939 121.526 36.452 1.00 41.03 264 GLU B CA 1
ATOM 5331 C C . GLU B 1 276 ? -33.691 122.669 35.494 1.00 40.49 264 GLU B C 1
ATOM 5332 O O . GLU B 1 276 ? -33.928 122.531 34.312 1.00 38.33 264 GLU B O 1
ATOM 5338 N N . PHE B 1 277 ? -33.220 123.803 36.020 1.00 39.89 265 PHE B N 1
ATOM 5339 C CA . PHE B 1 277 ? -32.876 124.961 35.201 1.00 40.56 265 PHE B CA 1
ATOM 5340 C C . PHE B 1 277 ? -31.809 124.586 34.156 1.00 37.86 265 PHE B C 1
ATOM 5341 O O . PHE B 1 277 ? -31.935 124.885 32.983 1.00 39.26 265 PHE B O 1
ATOM 5349 N N . ILE B 1 278 ? -30.742 123.961 34.616 1.00 35.24 266 ILE B N 1
ATOM 5350 C CA . ILE B 1 278 ? -29.644 123.570 33.735 1.00 36.68 266 ILE B CA 1
ATOM 5351 C C . ILE B 1 278 ? -30.094 122.637 32.615 1.00 38.83 266 ILE B C 1
ATOM 5352 O O . ILE B 1 278 ? -29.693 122.787 31.485 1.00 38.96 266 ILE B O 1
ATOM 5357 N N . ARG B 1 279 ? -30.983 121.712 32.923 1.00 39.84 267 ARG B N 1
ATOM 5358 C CA . ARG B 1 279 ? -31.490 120.805 31.902 1.00 43.81 267 ARG B CA 1
ATOM 5359 C C . ARG B 1 279 ? -32.240 121.537 30.810 1.00 41.66 267 ARG B C 1
ATOM 5360 O O . ARG B 1 279 ? -32.200 121.135 29.662 1.00 44.13 267 ARG B O 1
ATOM 5368 N N . LYS B 1 280 ? -32.957 122.597 31.166 1.00 42.32 268 LYS B N 1
ATOM 5369 C CA . LYS B 1 280 ? -33.662 123.361 30.163 1.00 41.35 268 LYS B CA 1
ATOM 5370 C C . LYS B 1 280 ? -32.675 124.147 29.337 1.00 40.09 268 LYS B C 1
ATOM 5371 O O . LYS B 1 280 ? -32.836 124.282 28.130 1.00 39.84 268 LYS B O 1
ATOM 5377 N N . ILE B 1 281 ? -31.640 124.677 29.980 1.00 41.34 269 ILE B N 1
ATOM 5378 C CA . ILE B 1 281 ? -30.594 125.363 29.253 1.00 39.78 269 ILE B CA 1
ATOM 5379 C C . ILE B 1 281 ? -29.910 124.417 28.260 1.00 38.19 269 ILE B C 1
ATOM 5380 O O . ILE B 1 281 ? -29.633 124.833 27.134 1.00 35.19 269 ILE B O 1
ATOM 5385 N N . VAL B 1 282 ? -29.629 123.173 28.667 1.00 37.61 270 VAL B N 1
ATOM 5386 C CA . VAL B 1 282 ? -29.085 122.148 27.758 1.00 37.08 270 VAL B CA 1
ATOM 5387 C C . VAL B 1 282 ? -29.977 121.942 26.546 1.00 39.49 270 VAL B C 1
ATOM 5388 O O . VAL B 1 282 ? -29.518 121.921 25.414 1.00 42.45 270 VAL B O 1
ATOM 5392 N N . GLN B 1 283 ? -31.270 121.805 26.782 1.00 39.20 271 GLN B N 1
ATOM 5393 C CA . GLN B 1 283 ? -32.194 121.620 25.695 1.00 38.95 271 GLN B CA 1
ATOM 5394 C C . GLN B 1 283 ? -32.164 122.794 24.716 1.00 39.04 271 GLN B C 1
ATOM 5395 O O . GLN B 1 283 ? -32.114 122.595 23.501 1.00 41.09 271 GLN B O 1
ATOM 5401 N N . ALA B 1 284 ? -32.170 124.017 25.247 1.00 39.90 272 ALA B N 1
ATOM 5402 C CA . ALA B 1 284 ? -32.142 125.215 24.419 1.00 38.85 272 ALA B CA 1
ATOM 5403 C C . ALA B 1 284 ? -30.819 125.333 23.655 1.00 37.95 272 ALA B C 1
ATOM 5404 O O . ALA B 1 284 ? -30.814 125.724 22.490 1.00 36.11 272 ALA B O 1
ATOM 5406 N N . LYS B 1 285 ? -29.708 125.004 24.311 1.00 40.31 273 LYS B N 1
ATOM 5407 C CA . LYS B 1 285 ? -28.403 125.137 23.665 1.00 38.21 273 LYS B CA 1
ATOM 5408 C C . LYS B 1 285 ? -28.246 124.151 22.514 1.00 39.11 273 LYS B C 1
ATOM 5409 O O . LYS B 1 285 ? -27.704 124.478 21.477 1.00 37.88 273 LYS B O 1
ATOM 5415 N N . GLN B 1 286 ? -28.765 122.953 22.692 1.00 40.10 274 GLN B N 1
ATOM 5416 C CA . GLN B 1 286 ? -28.591 121.932 21.694 1.00 38.85 274 GLN B CA 1
ATOM 5417 C C . GLN B 1 286 ? -29.247 122.327 20.374 1.00 40.43 274 GLN B C 1
ATOM 5418 O O . GLN B 1 286 ? -28.688 122.073 19.339 1.00 40.16 274 GLN B O 1
ATOM 5424 N N . SER B 1 287 ? -30.411 122.968 20.431 1.00 39.17 275 SER B N 1
ATOM 5425 C CA . SER B 1 287 ? -31.099 123.443 19.257 1.00 40.63 275 SER B CA 1
ATOM 5426 C C . SER B 1 287 ? -30.455 124.704 18.697 1.00 39.44 275 SER B C 1
ATOM 5427 O O . SER B 1 287 ? -30.543 124.958 17.513 1.00 43.74 275 SER B O 1
ATOM 5430 N N . ALA B 1 288 ? -29.776 125.452 19.552 1.00 38.35 276 ALA B N 1
ATOM 5431 C CA . ALA B 1 288 ? -29.094 126.693 19.159 1.00 41.56 276 ALA B CA 1
ATOM 5432 C C . ALA B 1 288 ? -27.764 126.468 18.477 1.00 41.58 276 ALA B C 1
ATOM 5433 O O . ALA B 1 288 ? -27.420 127.166 17.532 1.00 42.52 276 ALA B O 1
ATOM 5435 N N . ASP B 1 289 ? -26.971 125.533 18.971 1.00 41.58 277 ASP B N 1
ATOM 5436 C CA . ASP B 1 289 ? -25.682 125.293 18.338 1.00 38.92 277 ASP B CA 1
ATOM 5437 C C . ASP B 1 289 ? -25.086 123.872 18.457 1.00 40.66 277 ASP B C 1
ATOM 5438 O O . ASP B 1 289 ? -23.930 123.669 18.065 1.00 40.05 277 ASP B O 1
ATOM 5443 N N . LEU B 1 290 ? -25.908 122.911 18.914 1.00 40.92 278 LEU B N 1
ATOM 5444 C CA . LEU B 1 290 ? -25.524 121.525 19.191 1.00 39.64 278 LEU B CA 1
ATOM 5445 C C . LEU B 1 290 ? -24.584 121.503 20.378 1.00 40.60 278 LEU B C 1
ATOM 5446 O O . LEU B 1 290 ? -24.918 120.988 21.431 1.00 41.46 278 LEU B O 1
ATOM 5451 N N . CYS B 1 291 ? -23.412 122.079 20.197 1.00 37.55 279 CYS B N 1
ATOM 5452 C CA . CYS B 1 291 ? -22.397 122.138 21.258 1.00 39.56 279 CYS B CA 1
ATOM 5453 C C . CYS B 1 291 ? -21.375 123.192 20.967 1.00 38.76 279 CYS B C 1
ATOM 5454 O O . CYS B 1 291 ? -21.184 123.573 19.818 1.00 38.41 279 CYS B O 1
ATOM 5457 N N . SER B 1 292 ? -20.696 123.630 22.027 1.00 40.90 280 SER B N 1
ATOM 5458 C CA . SER B 1 292 ? -19.582 124.557 21.930 1.00 41.28 280 SER B CA 1
ATOM 5459 C C . SER B 1 292 ? -18.355 123.827 21.415 1.00 42.14 280 SER B C 1
ATOM 5460 O O . SER B 1 292 ? -18.315 122.606 21.436 1.00 42.76 280 SER B O 1
ATOM 5463 N N . PRO B 1 293 ? -17.368 124.562 20.889 1.00 43.05 281 PRO B N 1
ATOM 5464 C CA . PRO B 1 293 ? -16.175 123.908 20.388 1.00 41.74 281 PRO B CA 1
ATOM 5465 C C . PRO B 1 293 ? -15.423 123.216 21.526 1.00 42.47 281 PRO B C 1
ATOM 5466 O O . PRO B 1 293 ? -14.986 123.871 22.465 1.00 41.49 281 PRO B O 1
ATOM 5470 N N . ALA B 1 294 ? -15.292 121.901 21.425 1.00 42.25 282 ALA B N 1
ATOM 5471 C CA . ALA B 1 294 ? -14.576 121.118 22.412 1.00 40.29 282 ALA B CA 1
ATOM 5472 C C . ALA B 1 294 ? -13.156 121.595 22.602 1.00 39.61 282 ALA B C 1
ATOM 5473 O O . ALA B 1 294 ? -12.584 121.452 23.658 1.00 39.32 282 ALA B O 1
ATOM 5475 N N . ILE B 1 295 ? -12.559 122.091 21.532 1.00 41.59 283 ILE B N 1
ATOM 5476 C CA . ILE B 1 295 ? -11.213 122.633 21.581 1.00 42.83 283 ILE B CA 1
ATOM 5477 C C . ILE B 1 295 ? -11.085 123.716 22.661 1.00 42.93 283 ILE B C 1
ATOM 5478 O O . ILE B 1 295 ? -10.145 123.678 23.441 1.00 43.33 283 ILE B O 1
ATOM 5487 N N . THR B 1 296 ? -12.051 124.649 22.723 1.00 40.54 284 THR B N 1
ATOM 5488 C CA . THR B 1 296 ? -12.001 125.722 23.693 1.00 39.86 284 THR B CA 1
ATOM 5489 C C . THR B 1 296 ? -12.120 125.243 25.152 1.00 40.60 284 THR B C 1
ATOM 5490 O O . THR B 1 296 ? -11.346 125.648 26.024 1.00 40.97 284 THR B O 1
ATOM 5494 N N . HIS B 1 297 ? -13.066 124.344 25.394 1.00 39.87 285 HIS B N 1
ATOM 5495 C CA . HIS B 1 297 ? -13.295 123.815 26.719 1.00 39.69 285 HIS B CA 1
ATOM 5496 C C . HIS B 1 297 ? -12.081 123.061 27.227 1.00 38.19 285 HIS B C 1
ATOM 5497 O O . HIS B 1 297 ? -11.672 123.245 28.368 1.00 41.68 285 HIS B O 1
ATOM 5504 N N . ARG B 1 298 ? -11.533 122.162 26.414 1.00 40.40 286 ARG B N 1
ATOM 5505 C CA . ARG B 1 298 ? -10.447 121.331 26.915 1.00 39.22 286 ARG B CA 1
ATOM 5506 C C . ARG B 1 298 ? -9.186 122.169 27.107 1.00 39.76 286 ARG B C 1
ATOM 5507 O O . ARG B 1 298 ? -8.379 121.890 27.970 1.00 39.56 286 ARG B O 1
ATOM 5515 N N . LEU B 1 299 ? -9.035 123.212 26.307 1.00 40.44 287 LEU B N 1
ATOM 5516 C CA . LEU B 1 299 ? -7.910 124.112 26.439 1.00 41.21 287 LEU B CA 1
ATOM 5517 C C . LEU B 1 299 ? -7.972 124.809 27.806 1.00 40.03 287 LEU B C 1
ATOM 5518 O O . LEU B 1 299 ? -7.019 124.821 28.571 1.00 41.55 287 LEU B O 1
ATOM 5523 N N . ALA B 1 300 ? -9.137 125.313 28.148 1.00 39.18 288 ALA B N 1
ATOM 5524 C CA . ALA B 1 300 ? -9.302 125.974 29.421 1.00 39.47 288 ALA B CA 1
ATOM 5525 C C . ALA B 1 300 ? -9.125 124.977 30.561 1.00 38.73 288 ALA B C 1
ATOM 5526 O O . ALA B 1 300 ? -8.479 125.287 31.571 1.00 40.30 288 ALA B O 1
ATOM 5528 N N . ALA B 1 301 ? -9.693 123.783 30.416 1.00 40.22 289 ALA B N 1
ATOM 5529 C CA . ALA B 1 301 ? -9.574 122.753 31.463 1.00 39.07 289 ALA B CA 1
ATOM 5530 C C . ALA B 1 301 ? -8.114 122.402 31.813 1.00 37.45 289 ALA B C 1
ATOM 5531 O O . ALA B 1 301 ? -7.745 122.348 32.954 1.00 40.11 289 ALA B O 1
ATOM 5533 N N . ARG B 1 302 ? -7.296 122.122 30.807 1.00 39.43 290 ARG B N 1
ATOM 5534 C CA . ARG B 1 302 ? -5.905 121.735 31.029 1.00 37.94 290 ARG B CA 1
ATOM 5535 C C . ARG B 1 302 ? -5.087 122.930 31.502 1.00 39.63 290 ARG B C 1
ATOM 5536 O O . ARG B 1 302 ? -4.126 122.764 32.236 1.00 41.32 290 ARG B O 1
ATOM 5544 N N . TYR B 1 303 ? -5.494 124.137 31.105 1.00 39.88 291 TYR B N 1
ATOM 5545 C CA . TYR B 1 303 ? -4.861 125.344 31.596 1.00 39.25 291 TYR B CA 1
ATOM 5546 C C . TYR B 1 303 ? -5.062 125.458 33.078 1.00 40.05 291 TYR B C 1
ATOM 5547 O O . TYR B 1 303 ? -4.110 125.620 33.831 1.00 40.94 291 TYR B O 1
ATOM 5556 N N . LEU B 1 304 ? -6.308 125.336 33.508 1.00 40.60 292 LEU B N 1
ATOM 5557 C CA . LEU B 1 304 ? -6.607 125.440 34.923 1.00 38.53 292 LEU B CA 1
ATOM 5558 C C . LEU B 1 304 ? -6.044 124.327 35.792 1.00 40.98 292 LEU B C 1
ATOM 5559 O O . LEU B 1 304 ? -5.757 124.547 36.952 1.00 39.74 292 LEU B O 1
ATOM 5564 N N . GLU B 1 305 ? -5.899 123.134 35.235 1.00 41.37 293 GLU B N 1
ATOM 5565 C CA . GLU B 1 305 ? -5.255 122.036 35.923 1.00 41.50 293 GLU B CA 1
ATOM 5566 C C . GLU B 1 305 ? -3.791 122.302 36.112 1.00 40.63 293 GLU B C 1
ATOM 5567 O O . GLU B 1 305 ? -3.238 121.867 37.091 1.00 43.48 293 GLU B O 1
ATOM 5573 N N . ARG B 1 306 ? -3.169 123.013 35.173 1.00 42.47 294 ARG B N 1
ATOM 5574 C CA . ARG B 1 306 ? -1.723 123.120 35.108 1.00 42.09 294 ARG B CA 1
ATOM 5575 C C . ARG B 1 306 ? -1.120 124.387 35.688 1.00 43.47 294 ARG B C 1
ATOM 5576 O O . ARG B 1 306 ? 0.011 124.359 36.087 1.00 46.26 294 ARG B O 1
ATOM 5584 N N . TYR B 1 307 ? -1.894 125.458 35.716 1.00 43.30 295 TYR B N 1
ATOM 5585 C CA . TYR B 1 307 ? -1.514 126.785 36.165 1.00 40.99 295 TYR B CA 1
ATOM 5586 C C . TYR B 1 307 ? -2.593 127.233 37.138 1.00 44.29 295 TYR B C 1
ATOM 5587 O O . TYR B 1 307 ? -3.789 126.941 36.954 1.00 51.81 295 TYR B O 1
ATOM 5596 N N . ASP B 1 308 ? -2.194 127.922 38.189 1.00 43.84 296 ASP B N 1
ATOM 5597 C CA . ASP B 1 308 ? -3.141 128.480 39.128 1.00 41.21 296 ASP B CA 1
ATOM 5598 C C . ASP B 1 308 ? -3.572 129.856 38.647 1.00 44.57 296 ASP B C 1
ATOM 5599 O O . ASP B 1 308 ? -2.841 130.822 38.777 1.00 40.86 296 ASP B O 1
ATOM 5604 N N . LEU B 1 309 ? -4.767 129.915 38.069 1.00 45.47 297 LEU B N 1
ATOM 5605 C CA . LEU B 1 309 ? -5.326 131.163 37.534 1.00 43.78 297 LEU B CA 1
ATOM 5606 C C . LEU B 1 309 ? -5.235 132.323 38.512 1.00 42.30 297 LEU B C 1
ATOM 5607 O O . LEU B 1 309 ? -4.924 133.444 38.124 1.00 48.16 297 LEU B O 1
ATOM 5612 N N . LEU B 1 310 ? -5.532 132.075 39.777 1.00 44.23 298 LEU B N 1
ATOM 5613 C CA . LEU B 1 310 ? -5.518 133.113 40.790 1.00 43.40 298 LEU B CA 1
ATOM 5614 C C . LEU B 1 310 ? -4.128 133.689 40.997 1.00 45.85 298 LEU B C 1
ATOM 5615 O O . LEU B 1 310 ? -3.995 134.874 41.291 1.00 48.67 298 LEU B O 1
ATOM 5620 N N . GLU B 1 311 ? -3.096 132.872 40.846 1.00 43.74 299 GLU B N 1
ATOM 5621 C CA . GLU B 1 311 ? -1.724 133.352 40.897 1.00 44.59 299 GLU B CA 1
ATOM 5622 C C . GLU B 1 311 ? -1.377 134.056 39.576 1.00 43.37 299 GLU B C 1
ATOM 5623 O O . GLU B 1 311 ? -0.780 135.105 39.586 1.00 41.63 299 GLU B O 1
ATOM 5629 N N . GLN B 1 312 ? -1.747 133.473 38.435 1.00 42.17 300 GLN B N 1
ATOM 5630 C CA . GLN B 1 312 ? -1.425 134.103 37.147 1.00 40.02 300 GLN B CA 1
ATOM 5631 C C . GLN B 1 312 ? -2.092 135.480 36.976 1.00 42.63 300 GLN B C 1
ATOM 5632 O O . GLN B 1 312 ? -1.618 136.306 36.222 1.00 43.20 300 GLN B O 1
ATOM 5638 N N . LEU B 1 313 ? -3.181 135.726 37.685 1.00 41.23 301 LEU B N 1
ATOM 5639 C CA . LEU B 1 313 ? -3.883 136.992 37.602 1.00 42.13 301 LEU B CA 1
ATOM 5640 C C . LEU B 1 313 ? -3.167 138.142 38.308 1.00 39.89 301 LEU B C 1
ATOM 5641 O O . LEU B 1 313 ? -3.416 139.287 38.037 1.00 40.13 301 LEU B O 1
ATOM 5646 N N . LYS B 1 314 ? -2.329 137.829 39.270 1.00 40.76 302 LYS B N 1
ATOM 5647 C CA . LYS B 1 314 ? -1.679 138.880 40.059 1.00 42.37 302 LYS B CA 1
ATOM 5648 C C . LYS B 1 314 ? -0.998 139.999 39.270 1.00 40.43 302 LYS B C 1
ATOM 5649 O O . LYS B 1 314 ? -1.240 141.162 39.527 1.00 43.17 302 LYS B O 1
ATOM 5655 N N . PRO B 1 315 ? -0.130 139.674 38.301 1.00 42.57 303 PRO B N 1
ATOM 5656 C CA . PRO B 1 315 ? 0.427 140.790 37.522 1.00 43.17 303 PRO B CA 1
ATOM 5657 C C . PRO B 1 315 ? -0.610 141.573 36.707 1.00 42.66 303 PRO B C 1
ATOM 5658 O O . PRO B 1 315 ? -0.461 142.780 36.508 1.00 44.07 303 PRO B O 1
ATOM 5662 N N . THR B 1 316 ? -1.666 140.901 36.266 1.00 42.53 304 THR B N 1
ATOM 5663 C CA . THR B 1 316 ? -2.766 141.556 35.569 1.00 40.71 304 THR B CA 1
ATOM 5664 C C . THR B 1 316 ? -3.462 142.564 36.482 1.00 39.37 304 THR B C 1
ATOM 5665 O O . THR B 1 316 ? -3.724 143.701 36.095 1.00 38.30 304 THR B O 1
ATOM 5669 N N . ILE B 1 317 ? -3.701 142.147 37.711 1.00 41.15 305 ILE B N 1
ATOM 5670 C CA . ILE B 1 317 ? -4.302 142.998 38.719 1.00 39.76 305 ILE B CA 1
ATOM 5671 C C . ILE B 1 317 ? -3.410 144.193 39.062 1.00 41.57 305 ILE B C 1
ATOM 5672 O O . ILE B 1 317 ? -3.912 145.297 39.229 1.00 41.15 305 ILE B O 1
ATOM 5681 N N . GLU B 1 318 ? -2.106 143.979 39.180 1.00 41.75 306 GLU B N 1
ATOM 5682 C CA . GLU B 1 318 ? -1.180 145.090 39.363 1.00 41.25 306 GLU B CA 1
ATOM 5683 C C . GLU B 1 318 ? -1.239 146.093 38.207 1.00 40.80 306 GLU B C 1
ATOM 5684 O O . GLU B 1 318 ? -1.231 147.305 38.431 1.00 41.28 306 GLU B O 1
ATOM 5687 N N . LEU B 1 319 ? -1.290 145.598 36.970 1.00 39.86 307 LEU B N 1
ATOM 5688 C CA . LEU B 1 319 ? -1.294 146.471 35.811 1.00 38.92 307 LEU B CA 1
ATOM 5689 C C . LEU B 1 319 ? -2.564 147.296 35.803 1.00 39.18 307 LEU B C 1
ATOM 5690 O O . LEU B 1 319 ? -2.504 148.512 35.757 1.00 39.36 307 LEU B O 1
ATOM 5695 N N . TYR B 1 320 ? -3.707 146.616 35.886 1.00 38.58 308 TYR B N 1
ATOM 5696 C CA . TYR B 1 320 ? -5.004 147.266 35.814 1.00 39.50 308 TYR B CA 1
ATOM 5697 C C . TYR B 1 320 ? -5.210 148.234 36.968 1.00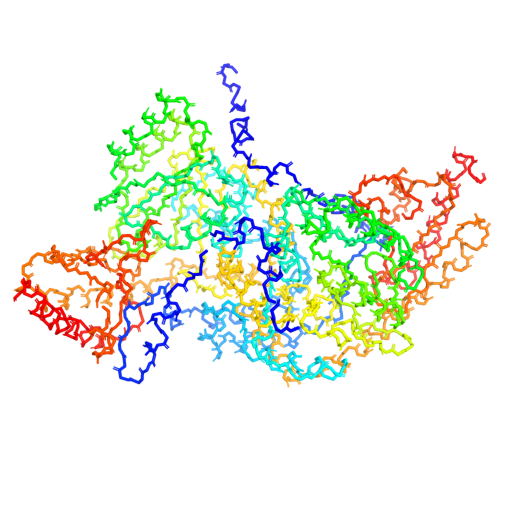 36.76 308 TYR B C 1
ATOM 5698 O O . TYR B 1 320 ? -5.766 149.281 36.790 1.00 37.13 308 TYR B O 1
ATOM 5707 N N . ARG B 1 321 ? -4.786 147.860 38.161 1.00 37.94 309 ARG B N 1
ATOM 5708 C CA . ARG B 1 321 ? -4.915 148.723 39.288 1.00 35.31 309 ARG B CA 1
ATOM 5709 C C . ARG B 1 321 ? -4.106 150.008 39.111 1.00 37.05 309 ARG B C 1
ATOM 5710 O O . ARG B 1 321 ? -4.517 151.074 39.539 1.00 36.48 309 ARG B O 1
ATOM 5718 N N . ARG B 1 322 ? -2.952 149.905 38.461 1.00 38.12 310 ARG B N 1
ATOM 5719 C CA . ARG B 1 322 ? -2.110 151.061 38.221 1.00 38.40 310 ARG B CA 1
ATOM 5720 C C . ARG B 1 322 ? -2.791 152.060 37.270 1.00 37.56 310 ARG B C 1
ATOM 5721 O O . ARG B 1 322 ? -2.894 153.226 37.570 1.00 40.30 310 ARG B O 1
ATOM 5729 N N . LYS B 1 323 ? -3.240 151.558 36.136 1.00 37.90 311 LYS B N 1
ATOM 5730 C CA . LYS B 1 323 ? -4.005 152.322 35.158 1.00 37.23 311 LYS B CA 1
ATOM 5731 C C . LYS B 1 323 ? -5.289 152.995 35.717 1.00 38.61 311 LYS B C 1
ATOM 5732 O O . LYS B 1 323 ? -5.598 154.145 35.418 1.00 40.01 311 LYS B O 1
ATOM 5738 N N . ARG B 1 324 ? -6.032 152.235 36.502 1.00 37.44 312 ARG B N 1
ATOM 5739 C CA . ARG B 1 324 ? -7.180 152.726 37.224 1.00 36.64 312 ARG B CA 1
ATOM 5740 C C . ARG B 1 324 ? -6.821 153.943 38.075 1.00 36.10 312 ARG B C 1
ATOM 5741 O O . ARG B 1 324 ? -7.470 154.942 37.996 1.00 39.11 312 ARG B O 1
ATOM 5749 N N . THR B 1 325 ? -5.758 153.855 38.863 1.00 36.15 313 THR B N 1
ATOM 5750 C CA . THR B 1 325 ? -5.345 154.937 39.731 1.00 37.41 313 THR B CA 1
ATOM 5751 C C . THR B 1 325 ? -4.846 156.174 38.942 1.00 35.92 313 THR B C 1
ATOM 5752 O O . THR B 1 325 ? -5.159 157.307 39.263 1.00 38.00 313 THR B O 1
ATOM 5756 N N . VAL B 1 326 ? -4.059 155.939 37.913 1.00 38.33 314 VAL B N 1
ATOM 5757 C CA . VAL B 1 326 ? -3.703 156.987 36.968 1.00 35.30 314 VAL B CA 1
ATOM 5758 C C . VAL B 1 326 ? -4.942 157.675 36.425 1.00 36.41 314 VAL B C 1
ATOM 5759 O O . VAL B 1 326 ? -4.975 158.874 36.393 1.00 39.03 314 VAL B O 1
ATOM 5771 N N . LEU B 1 328 ? -8.003 157.839 37.828 1.00 39.19 316 LEU B N 1
ATOM 5772 C CA . LEU B 1 328 ? -8.660 158.556 38.913 1.00 35.57 316 LEU B CA 1
ATOM 5773 C C . LEU B 1 328 ? -7.862 159.786 39.254 1.00 36.10 316 LEU B C 1
ATOM 5774 O O . LEU B 1 328 ? -8.429 160.870 39.470 1.00 37.74 316 LEU B O 1
ATOM 5779 N N . ASN B 1 329 ? -6.536 159.655 39.266 1.00 35.51 317 ASN B N 1
ATOM 5780 C CA . ASN B 1 329 ? -5.677 160.788 39.604 1.00 34.71 317 ASN B CA 1
ATOM 5781 C C . ASN B 1 329 ? -5.817 161.898 38.557 1.00 35.07 317 ASN B C 1
ATOM 5782 O O . ASN B 1 329 ? -5.951 163.036 38.895 1.00 34.51 317 ASN B O 1
ATOM 5787 N N . ALA B 1 330 ? -5.828 161.536 37.289 1.00 36.08 318 ALA B N 1
ATOM 5788 C CA . ALA B 1 330 ? -6.097 162.478 36.217 1.00 36.48 318 ALA B CA 1
ATOM 5789 C C . ALA B 1 330 ? -7.506 163.081 36.298 1.00 37.16 318 ALA B C 1
ATOM 5790 O O . ALA B 1 330 ? -7.670 164.254 36.039 1.00 40.65 318 ALA B O 1
ATOM 5792 N N . LEU B 1 331 ? -8.533 162.299 36.608 1.00 39.28 319 LEU B N 1
ATOM 5793 C CA . LEU B 1 331 ? -9.858 162.905 36.802 1.00 38.93 319 LEU B CA 1
ATOM 5794 C C . LEU B 1 331 ? -9.812 163.949 37.904 1.00 40.36 319 LEU B C 1
ATOM 5795 O O . LEU B 1 331 ? -10.355 165.056 37.747 1.00 40.35 319 LEU B O 1
ATOM 5800 N N . GLU B 1 332 ? -9.152 163.630 39.016 1.00 37.10 320 GLU B N 1
ATOM 5801 C CA . GLU B 1 332 ? -8.987 164.611 40.096 1.00 38.83 320 GLU B CA 1
ATOM 5802 C C . GLU B 1 332 ? -8.311 165.905 39.640 1.00 37.22 320 GLU B C 1
ATOM 5803 O O . GLU B 1 332 ? -8.757 166.994 39.965 1.00 41.79 320 GLU B O 1
ATOM 5809 N N . GLU B 1 333 ? -7.221 165.784 38.900 1.00 37.36 321 GLU B N 1
ATOM 5810 C CA . GLU B 1 333 ? -6.464 166.953 38.490 1.00 36.75 321 GLU B CA 1
ATOM 5811 C C . GLU B 1 333 ? -7.248 167.829 37.533 1.00 36.71 321 GLU B C 1
ATOM 5812 O O . GLU B 1 333 ? -7.276 169.047 37.670 1.00 38.78 321 GLU B O 1
ATOM 5818 N N . TYR B 1 334 ? -7.906 167.216 36.564 1.00 37.66 322 TYR B N 1
ATOM 5819 C CA . TYR B 1 334 ? -8.456 167.967 35.452 1.00 37.93 322 TYR B CA 1
ATOM 5820 C C . TYR B 1 334 ? -9.948 168.309 35.533 1.00 39.81 322 TYR B C 1
ATOM 5821 O O . TYR B 1 334 ? -10.429 169.097 34.701 1.00 40.60 322 TYR B O 1
ATOM 5830 N N . PHE B 1 335 ? -10.664 167.718 36.495 1.00 38.78 323 PHE B N 1
ATOM 5831 C CA . PHE B 1 335 ? -12.081 168.016 36.766 1.00 41.78 323 PHE B CA 1
ATOM 5832 C C . PHE B 1 335 ? -12.369 168.636 38.152 1.00 48.83 323 PHE B C 1
ATOM 5833 O O . PHE B 1 335 ? -13.526 168.857 38.515 1.00 52.14 323 PHE B O 1
ATOM 5841 N N . SER B 1 336 ? -11.324 168.934 38.899 1.00 51.31 324 SER B N 1
ATOM 5842 C CA . SER B 1 336 ? -11.490 169.429 40.268 1.00 54.25 324 SER B CA 1
ATOM 5843 C C . SER B 1 336 ? -12.314 170.717 40.326 1.00 55.40 324 SER B C 1
ATOM 5844 O O . SER B 1 336 ? -13.130 170.908 41.230 1.00 57.26 324 SER B O 1
ATOM 5847 N N . ASP B 1 337 ? -12.089 171.591 39.353 1.00 54.89 325 ASP B N 1
ATOM 5848 C CA . ASP B 1 337 ? -12.675 172.935 39.348 1.00 54.70 325 ASP B CA 1
ATOM 5849 C C . ASP B 1 337 ? -13.956 173.044 38.516 1.00 54.19 325 ASP B C 1
ATOM 5850 O O . ASP B 1 337 ? -14.400 174.148 38.203 1.00 58.56 325 ASP B O 1
ATOM 5855 N N . ILE B 1 338 ? -14.533 171.907 38.154 1.00 53.06 326 ILE B N 1
ATOM 5856 C CA . ILE B 1 338 ? -15.764 171.876 37.399 1.00 52.66 326 ILE B CA 1
ATOM 5857 C C . ILE B 1 338 ? -16.844 171.390 38.345 1.00 51.61 326 ILE B C 1
ATOM 5858 O O . ILE B 1 338 ? -16.928 170.202 38.639 1.00 52.16 326 ILE B O 1
ATOM 5863 N N . PRO B 1 339 ? -17.638 172.323 38.876 1.00 52.87 327 PRO B N 1
ATOM 5864 C CA . PRO B 1 339 ? -18.688 171.931 39.796 1.00 52.09 327 PRO B CA 1
ATOM 5865 C C . PRO B 1 339 ? -19.683 170.944 39.224 1.00 48.70 327 PRO B C 1
ATOM 5866 O O . PRO B 1 339 ? -20.077 171.050 38.091 1.00 48.85 327 PRO B O 1
ATOM 5870 N N . GLY B 1 340 ? -20.074 169.985 40.043 1.00 47.63 328 GLY B N 1
ATOM 5871 C CA . GLY B 1 340 ? -21.163 169.083 39.718 1.00 45.90 328 GLY B CA 1
ATOM 5872 C C . GLY B 1 340 ? -20.729 167.750 39.154 1.00 43.15 328 GLY B C 1
ATOM 5873 O O . GLY B 1 340 ? -21.567 166.884 38.967 1.00 44.90 328 GLY B O 1
ATOM 5874 N N . VAL B 1 341 ? -19.434 167.568 38.892 1.00 41.72 329 VAL B N 1
ATOM 5875 C CA . VAL B 1 341 ? -18.970 166.348 38.208 1.00 43.05 329 VAL B CA 1
ATOM 5876 C C . VAL B 1 341 ? -18.679 165.318 39.279 1.00 41.85 329 VAL B C 1
ATOM 5877 O O . VAL B 1 341 ? -18.139 165.645 40.315 1.00 42.65 329 VAL B O 1
ATOM 5881 N N . LYS B 1 342 ? -19.039 164.083 39.037 1.00 40.31 330 LYS B N 1
ATOM 5882 C CA . LYS B 1 342 ? -18.738 163.025 39.986 1.00 40.06 330 LYS B CA 1
ATOM 5883 C C . LYS B 1 342 ? -18.344 161.771 39.249 1.00 38.31 330 LYS B C 1
ATOM 5884 O O . LYS B 1 342 ? -18.532 161.674 38.059 1.00 41.64 330 LYS B O 1
ATOM 5890 N N . TRP B 1 343 ? -17.715 160.833 39.939 1.00 38.51 331 TRP B N 1
ATOM 5891 C CA . TRP B 1 343 ? -17.405 159.558 39.306 1.00 40.07 331 TRP B CA 1
ATOM 5892 C C . TRP B 1 343 ? -17.236 158.496 40.361 1.00 40.07 331 TRP B C 1
ATOM 5893 O O . TRP B 1 343 ? -16.947 158.794 41.520 1.00 36.77 331 TRP B O 1
ATOM 5904 N N . VAL B 1 344 ? -17.390 157.264 39.925 1.00 39.23 332 VAL B N 1
ATOM 5905 C CA . VAL B 1 344 ? -17.312 156.111 40.800 1.00 40.63 332 VAL B CA 1
ATOM 5906 C C . VAL B 1 344 ? -15.855 155.751 40.932 1.00 40.39 332 VAL B C 1
ATOM 5907 O O . VAL B 1 344 ? -15.158 155.588 39.932 1.00 42.53 332 VAL B O 1
ATOM 5911 N N . LYS B 1 345 ? -15.400 155.662 42.169 1.00 40.85 333 LYS B N 1
ATOM 5912 C CA . LYS B 1 345 ? -14.027 155.287 42.457 1.00 42.45 333 LYS B CA 1
ATOM 5913 C C . LYS B 1 345 ? -13.943 153.753 42.515 1.00 41.25 333 LYS B C 1
ATOM 5914 O O . LYS B 1 345 ? -13.899 153.132 43.568 1.00 38.75 333 LYS B O 1
ATOM 5918 N N . SER B 1 346 ? -13.932 153.161 41.326 1.00 40.94 334 SER B N 1
ATOM 5919 C CA . SER B 1 346 ? -14.050 151.731 41.189 1.00 41.61 334 SER B CA 1
ATOM 5920 C C . SER B 1 346 ? -12.899 151.015 41.885 1.00 42.50 334 SER B C 1
ATOM 5921 O O . SER B 1 346 ? -11.754 151.427 41.771 1.00 42.37 334 SER B O 1
ATOM 5924 N N . GLU B 1 347 ? -13.242 149.912 42.545 1.00 40.25 335 GLU B N 1
ATOM 5925 C CA . GLU B 1 347 ? -12.274 149.052 43.235 1.00 41.47 335 GLU B CA 1
ATOM 5926 C C . GLU B 1 347 ? -11.977 147.763 42.508 1.00 38.41 335 GLU B C 1
ATOM 5927 O O . GLU B 1 347 ? -11.348 146.879 43.064 1.00 36.95 335 GLU B O 1
ATOM 5933 N N . GLY B 1 348 ? -12.419 147.660 41.260 1.00 36.89 336 GLY B N 1
ATOM 5934 C CA . GLY B 1 348 ? -12.215 146.452 40.504 1.00 40.54 336 GLY B CA 1
ATOM 5935 C C . GLY B 1 348 ? -12.742 146.630 39.105 1.00 40.29 336 GLY B C 1
ATOM 5936 O O . GLY B 1 348 ? -13.352 147.632 38.799 1.00 39.14 336 GLY B O 1
ATOM 5937 N N . GLY B 1 349 ? -12.504 145.644 38.262 1.00 39.32 337 GLY B N 1
ATOM 5938 C CA . GLY B 1 349 ? -13.086 145.636 36.947 1.00 40.41 337 GLY B CA 1
ATOM 5939 C C . GLY B 1 349 ? -12.409 146.540 35.966 1.00 39.60 337 GLY B C 1
ATOM 5940 O O . GLY B 1 349 ? -11.224 146.850 36.132 1.00 40.06 337 GLY B O 1
ATOM 5941 N N . LEU B 1 350 ? -13.169 146.960 34.946 1.00 40.13 338 LEU B N 1
ATOM 5942 C CA . LEU B 1 350 ? -12.626 147.673 33.809 1.00 38.14 338 LEU B CA 1
ATOM 5943 C C . LEU B 1 350 ? -13.094 149.131 33.635 1.00 39.35 338 LEU B C 1
ATOM 5944 O O . LEU B 1 350 ? -12.603 149.819 32.726 1.00 38.30 338 LEU B O 1
ATOM 5949 N N . PHE B 1 351 ? -14.013 149.609 34.484 1.00 39.48 339 PHE B N 1
ATOM 5950 C CA . PHE B 1 351 ? -14.742 150.823 34.173 1.00 40.00 339 PHE B CA 1
ATOM 5951 C C . PHE B 1 351 ? -14.770 151.821 35.276 1.00 38.80 339 PHE B C 1
ATOM 5952 O O . PHE B 1 351 ? -14.828 151.474 36.447 1.00 37.73 339 PHE B O 1
ATOM 5960 N N . ILE B 1 352 ? -14.711 153.075 34.869 1.00 36.76 340 ILE B N 1
ATOM 5961 C CA . ILE B 1 352 ? -15.094 154.204 35.733 1.00 38.20 340 ILE B CA 1
ATOM 5962 C C . ILE B 1 352 ? -16.275 154.920 35.070 1.00 37.72 340 ILE B C 1
ATOM 5963 O O . ILE B 1 352 ? -16.271 155.160 33.856 1.00 39.17 340 ILE B O 1
ATOM 5968 N N . TRP B 1 353 ? -17.298 155.180 35.879 1.00 37.82 341 TRP B N 1
ATOM 5969 C CA . TRP B 1 353 ? -18.558 155.783 35.433 1.00 34.30 341 TRP B CA 1
ATOM 5970 C C . TRP B 1 353 ? -18.580 157.190 35.936 1.00 38.28 341 TRP B C 1
ATOM 5971 O O . TRP B 1 353 ? -18.502 157.433 37.166 1.00 38.85 341 TRP B O 1
ATOM 5982 N N . LEU B 1 354 ? -18.669 158.109 34.982 1.00 39.83 342 LEU B N 1
ATOM 5983 C CA . LEU B 1 354 ? -18.573 159.516 35.262 1.00 39.33 342 LEU B CA 1
ATOM 5984 C C . LEU B 1 354 ? -19.844 160.217 34.870 1.00 37.96 342 LEU B C 1
ATOM 5985 O O . LEU B 1 354 ? -20.437 159.935 33.819 1.00 37.26 342 LEU B O 1
ATOM 5990 N N . THR B 1 355 ? -20.198 161.185 35.697 1.00 36.29 343 THR B N 1
ATOM 5991 C CA . THR B 1 355 ? -21.418 161.933 35.520 1.00 39.55 343 THR B CA 1
ATOM 5992 C C . THR B 1 355 ? -21.128 163.407 35.544 1.00 37.05 343 THR B C 1
ATOM 5993 O O . THR B 1 355 ? -20.530 163.931 36.486 1.00 42.09 343 THR B O 1
ATOM 5997 N N . LEU B 1 356 ? -21.572 164.075 34.507 1.00 39.84 344 LEU B N 1
ATOM 5998 C CA . LEU B 1 356 ? -21.419 165.524 34.373 1.00 38.85 344 LEU B CA 1
ATOM 5999 C C . LEU B 1 356 ? -22.598 166.253 35.036 1.00 41.13 344 LEU B C 1
ATOM 6000 O O . LEU B 1 356 ? -23.581 165.630 35.428 1.00 43.80 344 LEU B O 1
ATOM 6005 N N . PRO B 1 357 ? -22.499 167.575 35.196 1.00 41.55 345 PRO B N 1
ATOM 6006 C CA . PRO B 1 357 ? -23.611 168.377 35.747 1.00 41.39 345 PRO B CA 1
ATOM 6007 C C . PRO B 1 357 ? -24.926 168.270 34.976 1.00 42.00 345 PRO B C 1
ATOM 6008 O O . PRO B 1 357 ? -24.930 167.900 33.800 1.00 41.21 345 PRO B O 1
ATOM 6012 N N . GLU B 1 358 ? -26.030 168.578 35.658 1.00 44.88 346 GLU B N 1
ATOM 6013 C CA . GLU B 1 358 ? -27.374 168.656 35.044 1.00 45.19 346 GLU B CA 1
ATOM 6014 C C . GLU B 1 358 ? -27.400 169.546 33.806 1.00 44.72 346 GLU B C 1
ATOM 6015 O O . GLU B 1 358 ? -26.855 170.632 33.799 1.00 46.23 346 GLU B O 1
ATOM 6017 N N . GLY B 1 359 ? -28.026 169.064 32.744 1.00 45.92 347 GLY B N 1
ATOM 6018 C CA . GLY B 1 359 ? -28.023 169.778 31.477 1.00 44.78 347 GLY B CA 1
ATOM 6019 C C . GLY B 1 359 ? -27.022 169.221 30.471 1.00 44.91 347 GLY B C 1
ATOM 6020 O O . GLY B 1 359 ? -27.198 169.385 29.263 1.00 45.88 347 GLY B O 1
ATOM 6021 N N . PHE B 1 360 ? -25.947 168.602 30.956 1.00 44.49 348 PHE B N 1
ATOM 6022 C CA . PHE B 1 360 ? -24.984 167.979 30.055 1.00 41.31 348 PHE B CA 1
ATOM 6023 C C . PHE B 1 360 ? -25.602 166.711 29.503 1.00 41.46 348 PHE B C 1
ATOM 6024 O O . PHE B 1 360 ? -26.209 165.923 30.231 1.00 46.88 348 PHE B O 1
ATOM 6032 N N . ASP B 1 361 ? -25.468 166.557 28.196 1.00 41.41 349 ASP B N 1
ATOM 6033 C CA . ASP B 1 361 ? -25.942 165.416 27.452 1.00 39.05 349 ASP B CA 1
ATOM 6034 C C . ASP B 1 361 ? -24.735 164.833 26.710 1.00 39.76 349 ASP B C 1
ATOM 6035 O O . ASP B 1 361 ? -24.196 165.433 25.744 1.00 39.91 349 ASP B O 1
ATOM 6040 N N . THR B 1 362 ? -24.317 163.658 27.172 1.00 37.68 350 THR B N 1
ATOM 6041 C CA . THR B 1 362 ? -23.105 163.033 26.694 1.00 38.13 350 THR B CA 1
ATOM 6042 C C . THR B 1 362 ? -23.240 162.437 25.332 1.00 37.35 350 THR B C 1
ATOM 6043 O O . THR B 1 362 ? -22.222 162.079 24.738 1.00 40.87 350 THR B O 1
ATOM 6047 N N . TRP B 1 363 ? -24.475 162.289 24.849 1.00 36.27 351 TRP B N 1
ATOM 6048 C CA . TRP B 1 363 ? -24.703 161.996 23.438 1.00 42.37 351 TRP B CA 1
ATOM 6049 C C . TRP B 1 363 ? -24.483 163.223 22.524 1.00 41.19 351 TRP B C 1
ATOM 6050 O O . TRP B 1 363 ? -23.695 163.185 21.590 1.00 42.02 351 TRP B O 1
ATOM 6061 N N . GLU B 1 364 ? -25.172 164.313 22.803 1.00 43.20 352 GLU B N 1
ATOM 6062 C CA . GLU B 1 364 ? -24.891 165.595 22.136 1.00 43.63 352 GLU B CA 1
ATOM 6063 C C . GLU B 1 364 ? -23.398 165.879 22.127 1.00 41.75 352 GLU B C 1
ATOM 6064 O O . GLU B 1 364 ? -22.805 166.294 21.146 1.00 42.32 352 GLU B O 1
ATOM 6078 N N . PHE B 1 366 ? -20.837 164.021 22.274 1.00 37.81 354 PHE B N 1
ATOM 6079 C CA . PHE B 1 366 ? -19.946 163.082 21.623 1.00 37.07 354 PHE B CA 1
ATOM 6080 C C . PHE B 1 366 ? -19.305 163.699 20.370 1.00 38.29 354 PHE B C 1
ATOM 6081 O O . PHE B 1 366 ? -18.181 163.374 20.027 1.00 41.00 354 PHE B O 1
ATOM 6089 N N . GLU B 1 367 ? -20.001 164.590 19.673 1.00 38.32 355 GLU B N 1
ATOM 6090 C CA . GLU B 1 367 ? -19.427 165.190 18.468 1.00 39.10 355 GLU B CA 1
ATOM 6091 C C . GLU B 1 367 ? -18.197 166.033 18.735 1.00 37.70 355 GLU B C 1
ATOM 6092 O O . GLU B 1 367 ? -17.270 166.075 17.912 1.00 37.62 355 GLU B O 1
ATOM 6098 N N . TYR B 1 368 ? -18.191 166.726 19.866 1.00 37.18 356 TYR B N 1
ATOM 6099 C CA . TYR B 1 368 ? -17.014 167.455 20.327 1.00 38.83 356 TYR B CA 1
ATOM 6100 C C . TYR B 1 368 ? -15.891 166.525 20.703 1.00 36.97 356 TYR B C 1
ATOM 6101 O O . TYR B 1 368 ? -14.727 166.852 20.482 1.00 36.03 356 TYR B O 1
ATOM 6110 N N . ALA B 1 369 ? -16.229 165.391 21.312 1.00 38.47 357 ALA B N 1
ATOM 6111 C CA . ALA B 1 369 ? -15.237 164.384 21.668 1.00 36.55 357 ALA B CA 1
ATOM 6112 C C . ALA B 1 369 ? -14.571 163.793 20.421 1.00 38.96 357 ALA B C 1
ATOM 6113 O O . ALA B 1 369 ? -13.349 163.705 20.347 1.00 42.05 357 ALA B O 1
ATOM 6115 N N . LYS B 1 370 ? -15.378 163.386 19.443 1.00 39.64 358 LYS B N 1
ATOM 6116 C CA . LYS B 1 370 ? -14.865 162.924 18.159 1.00 37.81 358 LYS B CA 1
ATOM 6117 C C . LYS B 1 370 ? -13.904 163.937 17.533 1.00 37.51 358 LYS B C 1
ATOM 6118 O O . LYS B 1 370 ? -12.887 163.560 16.977 1.00 39.19 358 LYS B O 1
AT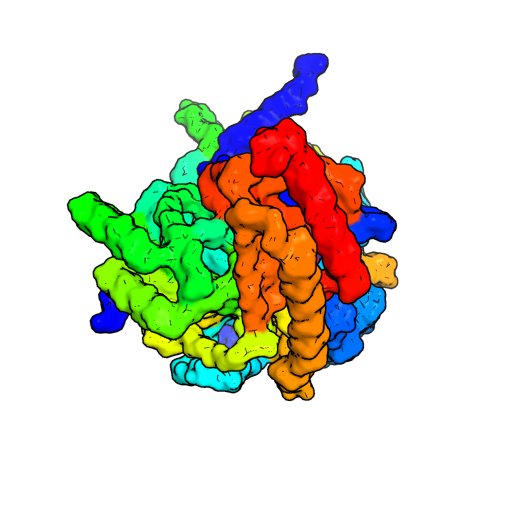OM 6124 N N . ARG B 1 371 ? -14.225 165.216 17.648 1.00 37.83 359 ARG B N 1
ATOM 6125 C CA . ARG B 1 371 ? -13.399 166.291 17.135 1.00 38.47 359 ARG B CA 1
ATOM 6126 C C . ARG B 1 371 ? -12.046 166.424 17.817 1.00 40.62 359 ARG B C 1
ATOM 6127 O O . ARG B 1 371 ? -11.071 166.707 17.141 1.00 38.87 359 ARG B O 1
ATOM 6135 N N . LYS B 1 372 ? -11.991 166.207 19.137 1.00 42.00 360 LYS B N 1
ATOM 6136 C CA . LYS B 1 372 ? -10.721 166.086 19.895 1.00 42.53 360 LYS B CA 1
ATOM 6137 C C . LYS B 1 372 ? -10.089 164.688 19.825 1.00 43.34 360 LYS B C 1
ATOM 6138 O O . LYS B 1 372 ? -9.034 164.465 20.402 1.00 43.38 360 LYS B O 1
ATOM 6144 N N . LYS B 1 373 ? -10.737 163.747 19.129 1.00 41.23 361 LYS B N 1
ATOM 6145 C CA . LYS B 1 373 ? -10.253 162.406 19.001 1.00 41.21 361 LYS B CA 1
ATOM 6146 C C . LYS B 1 373 ? -10.098 161.740 20.370 1.00 39.80 361 LYS B C 1
ATOM 6147 O O . LYS B 1 373 ? -9.097 161.071 20.646 1.00 42.21 361 LYS B O 1
ATOM 6153 N N . VAL B 1 374 ? -11.115 161.933 21.206 1.00 35.70 362 VAL B N 1
ATOM 6154 C CA . VAL B 1 374 ? -11.217 161.264 22.504 1.00 37.71 362 VAL B CA 1
ATOM 6155 C C . VAL B 1 374 ? -12.593 160.618 22.637 1.00 38.94 362 VAL B C 1
ATOM 6156 O O . VAL B 1 374 ? -13.590 161.243 22.294 1.00 41.96 362 VAL B O 1
ATOM 6160 N N . PHE B 1 375 ? -12.598 159.335 23.047 1.00 37.08 363 PHE B N 1
ATOM 6161 C CA . PHE B 1 375 ? -13.761 158.468 23.025 1.00 38.20 363 PHE B CA 1
ATOM 6162 C C . PHE B 1 375 ? -14.138 157.887 24.365 1.00 38.43 363 PHE B C 1
ATOM 6163 O O . PHE B 1 375 ? -13.282 157.560 25.192 1.00 39.47 363 PHE B O 1
ATOM 6171 N N . TYR B 1 376 ? -15.453 157.800 24.557 1.00 40.33 364 TYR B N 1
ATOM 6172 C CA . TYR B 1 376 ? -16.094 157.275 25.748 1.00 36.48 364 TYR B CA 1
ATOM 6173 C C . TYR B 1 376 ? -17.372 156.603 25.263 1.00 36.70 364 TYR B C 1
ATOM 6174 O O . TYR B 1 376 ? -17.705 156.707 24.090 1.00 41.71 364 TYR B O 1
ATOM 6183 N N . VAL B 1 377 ? -18.063 155.879 26.126 1.00 38.19 365 VAL B N 1
ATOM 6184 C CA . VAL B 1 377 ? -19.367 155.332 25.750 1.00 38.66 365 VAL B CA 1
ATOM 6185 C C . VAL B 1 377 ? -20.397 156.224 26.418 1.00 38.12 365 VAL B C 1
ATOM 6186 O O . VAL B 1 377 ? -20.459 156.298 27.682 1.00 36.65 365 VAL B O 1
ATOM 6190 N N . PRO B 1 378 ? -21.210 156.913 25.583 1.00 36.38 366 PRO B N 1
ATOM 6191 C CA . PRO B 1 378 ? -22.320 157.714 26.122 1.00 37.79 366 PRO B CA 1
ATOM 6192 C C . PRO B 1 378 ? -23.291 156.906 26.972 1.00 39.33 366 PRO B C 1
ATOM 6193 O O . PRO B 1 378 ? -23.683 155.801 26.589 1.00 39.04 366 PRO B O 1
ATOM 6197 N N . GLY B 1 379 ? -23.684 157.467 28.113 1.00 39.17 367 GLY B N 1
ATOM 6198 C CA . GLY B 1 379 ? -24.544 156.769 29.043 1.00 39.56 367 GLY B CA 1
ATOM 6199 C C . GLY B 1 379 ? -25.881 156.286 28.492 1.00 40.13 367 GLY B C 1
ATOM 6200 O O . GLY B 1 379 ? -26.460 155.377 29.036 1.00 42.57 367 GLY B O 1
ATOM 6201 N N . ARG B 1 380 ? -26.403 156.891 27.431 1.00 42.44 368 ARG B N 1
ATOM 6202 C CA . ARG B 1 380 ? -27.760 156.535 26.957 1.00 41.37 368 ARG B CA 1
ATOM 6203 C C . ARG B 1 380 ? -27.795 155.085 26.456 1.00 41.73 368 ARG B C 1
ATOM 6204 O O . ARG B 1 380 ? -28.830 154.445 26.431 1.00 43.35 368 ARG B O 1
ATOM 6212 N N . VAL B 1 381 ? -26.628 154.592 26.071 1.00 41.21 369 VAL B N 1
ATOM 6213 C CA . VAL B 1 381 ? -26.424 153.243 25.548 1.00 39.79 369 VAL B CA 1
ATOM 6214 C C . VAL B 1 381 ? -26.822 152.198 26.581 1.00 40.18 369 VAL B C 1
ATOM 6215 O O . VAL B 1 381 ? -27.248 151.082 26.262 1.00 39.20 369 VAL B O 1
ATOM 6219 N N . PHE B 1 382 ? -26.698 152.564 27.850 1.00 38.29 370 PHE B N 1
ATOM 6220 C CA . PHE B 1 382 ? -26.948 151.636 28.926 1.00 37.68 370 PHE B CA 1
ATOM 6221 C C . PHE B 1 382 ? -28.321 151.846 29.550 1.00 39.98 370 PHE B C 1
ATOM 6222 O O . PHE B 1 382 ? -28.624 151.266 30.583 1.00 38.63 370 PHE B O 1
ATOM 6230 N N . LYS B 1 383 ? -29.155 152.652 28.901 1.00 40.00 371 LYS B N 1
ATOM 6231 C CA . LYS B 1 383 ? -30.484 152.931 29.412 1.00 41.11 371 LYS B CA 1
ATOM 6232 C C . LYS B 1 383 ? -31.513 152.210 28.603 1.00 43.04 371 LYS B C 1
ATOM 6233 O O . LYS B 1 383 ? -31.619 152.432 27.392 1.00 47.00 371 LYS B O 1
ATOM 6239 N N . VAL B 1 384 ? -32.299 151.371 29.256 1.00 42.37 372 VAL B N 1
ATOM 6240 C CA . VAL B 1 384 ? -33.282 150.530 28.524 1.00 45.98 372 VAL B CA 1
ATOM 6241 C C . VAL B 1 384 ? -34.216 151.336 27.623 1.00 47.42 372 VAL B C 1
ATOM 6242 O O . VAL B 1 384 ? -34.543 150.904 26.508 1.00 48.55 372 VAL B O 1
ATOM 6246 N N . TYR B 1 385 ? -34.646 152.501 28.094 1.00 48.71 373 TYR B N 1
ATOM 6247 C CA . TYR B 1 385 ? -35.611 153.331 27.355 1.00 52.28 373 TYR B CA 1
ATOM 6248 C C . TYR B 1 385 ? -34.986 154.527 26.609 1.00 52.78 373 TYR B C 1
ATOM 6249 O O . TYR B 1 385 ? -35.678 155.402 26.082 1.00 55.52 373 TYR B O 1
ATOM 6258 N N . ASP B 1 386 ? -33.662 154.552 26.553 1.00 55.26 374 ASP B N 1
ATOM 6259 C CA . ASP B 1 386 ? -32.942 155.380 25.588 1.00 55.57 374 ASP B CA 1
ATOM 6260 C C . ASP B 1 386 ? -33.125 156.895 25.788 1.00 53.04 374 ASP B C 1
ATOM 6261 O O . ASP B 1 386 ? -33.071 157.642 24.820 1.00 56.08 374 ASP B O 1
ATOM 6266 N N . GLU B 1 387 ? -33.311 157.326 27.037 1.00 48.32 375 GLU B N 1
ATOM 6267 C CA . GLU B 1 387 ? -33.476 158.734 27.394 1.00 48.83 375 GLU B CA 1
ATOM 6268 C C . GLU B 1 387 ? -32.108 159.414 27.542 1.00 47.21 375 GLU B C 1
ATOM 6269 O O . GLU B 1 387 ? -31.108 158.736 27.714 1.00 47.26 375 GLU B O 1
ATOM 6275 N N . PRO B 1 388 ? -32.053 160.760 27.488 1.00 47.20 376 PRO B N 1
ATOM 6276 C CA . PRO B 1 388 ? -30.760 161.476 27.579 1.00 46.02 376 PRO B CA 1
ATOM 6277 C C . PRO B 1 388 ? -30.031 161.267 28.888 1.00 45.06 376 PRO B C 1
ATOM 6278 O O . PRO B 1 388 ? -30.665 161.201 29.947 1.00 46.83 376 PRO B O 1
ATOM 6282 N N . SER B 1 389 ? -28.706 161.183 28.821 1.00 42.51 377 SER B N 1
ATOM 6283 C CA . SER B 1 389 ? -27.886 160.930 30.009 1.00 41.17 377 SER B CA 1
ATOM 6284 C C . SER B 1 389 ? -26.741 161.932 30.118 1.00 39.20 377 SER B C 1
ATOM 6285 O O . SER B 1 389 ? -26.178 162.319 29.096 1.00 40.33 377 SER B O 1
ATOM 6288 N N . PRO B 1 390 ? -26.399 162.347 31.345 1.00 38.79 378 PRO B N 1
ATOM 6289 C CA . PRO B 1 390 ? -25.205 163.094 31.669 1.00 36.74 378 PRO B CA 1
ATOM 6290 C C . PRO B 1 390 ? -23.995 162.257 32.011 1.00 34.06 378 PRO B C 1
ATOM 6291 O O . PRO B 1 390 ? -22.982 162.833 32.348 1.00 36.36 378 PRO B O 1
ATOM 6295 N N . SER B 1 391 ? -24.092 160.929 31.874 1.00 36.45 379 SER B N 1
ATOM 6296 C CA . SER B 1 391 ? -23.023 160.021 32.238 1.00 37.22 379 SER B CA 1
ATOM 6297 C C . SER B 1 391 ? -22.326 159.379 31.041 1.00 38.00 379 SER B C 1
ATOM 6298 O O . SER B 1 391 ? -22.765 159.468 29.888 1.00 38.06 379 SER B O 1
ATOM 6309 N N . ARG B 1 393 ? -19.348 155.900 30.227 1.00 37.22 381 ARG B N 1
ATOM 6310 C CA . ARG B 1 393 ? -18.449 154.862 30.634 1.00 36.77 381 ARG B CA 1
ATOM 6311 C C . ARG B 1 393 ? -17.039 155.064 30.076 1.00 37.86 381 ARG B C 1
ATOM 6312 O O . ARG B 1 393 ? -16.856 155.225 28.881 1.00 38.91 381 ARG B O 1
ATOM 6320 N N . LEU B 1 394 ? -16.064 155.014 30.995 1.00 36.69 382 LEU B N 1
ATOM 6321 C CA . LEU B 1 394 ? -14.647 155.123 30.694 1.00 36.95 382 LEU B CA 1
ATOM 6322 C C . LEU B 1 394 ? -13.970 153.856 31.092 1.00 37.28 382 LEU B C 1
ATOM 6323 O O . LEU B 1 394 ? -14.258 153.301 32.147 1.00 39.37 382 LEU B O 1
ATOM 6328 N N . SER B 1 395 ? -13.098 153.357 30.229 1.00 37.44 383 SER B N 1
ATOM 6329 C CA . SER B 1 395 ? -12.249 152.231 30.624 1.00 39.98 383 SER B CA 1
ATOM 6330 C C . SER B 1 395 ? -10.740 152.554 30.584 1.00 41.18 383 SER B C 1
ATOM 6331 O O . SER B 1 395 ? -10.236 153.163 29.674 1.00 42.95 383 SER B O 1
ATOM 6334 N N . PHE B 1 396 ? -10.023 152.033 31.548 1.00 41.34 384 PHE B N 1
ATOM 6335 C CA . PHE B 1 396 ? -8.613 152.316 31.701 1.00 42.87 384 PHE B CA 1
ATOM 6336 C C . PHE B 1 396 ? -7.722 151.115 31.279 1.00 44.75 384 PHE B C 1
ATOM 6337 O O . PHE B 1 396 ? -6.520 151.142 31.446 1.00 43.56 384 PHE B O 1
ATOM 6345 N N . CYS B 1 397 ? -8.322 150.085 30.709 1.00 43.92 385 CYS B N 1
ATOM 6346 C CA . CYS B 1 397 ? -7.608 148.864 30.430 1.00 45.95 385 CYS B CA 1
ATOM 6347 C C . CYS B 1 397 ? -6.561 149.001 29.339 1.00 47.21 385 CYS B C 1
ATOM 6348 O O . CYS B 1 397 ? -5.430 148.589 29.510 1.00 48.57 385 CYS B O 1
ATOM 6353 N N . LEU B 1 398 ? -6.971 149.562 28.202 1.00 44.84 386 LEU B N 1
ATOM 6354 C CA . LEU B 1 398 ? -6.144 149.587 27.005 1.00 43.70 386 LEU B CA 1
ATOM 6355 C C . LEU B 1 398 ? -5.169 150.747 26.792 1.00 44.92 386 LEU B C 1
ATOM 6356 O O . LEU B 1 398 ? -4.082 150.515 26.305 1.00 45.00 386 LEU B O 1
ATOM 6361 N N . PRO B 1 399 ? -5.566 151.998 27.074 1.00 43.10 387 PRO B N 1
ATOM 6362 C CA . PRO B 1 399 ? -4.611 153.053 26.741 1.00 43.79 387 PRO B CA 1
ATOM 6363 C C . PRO B 1 399 ? -3.384 152.969 27.657 1.00 43.03 387 PRO B C 1
ATOM 6364 O O . PRO B 1 399 ? -3.539 152.616 28.791 1.00 41.08 387 PRO B O 1
ATOM 6368 N N . PRO B 1 400 ? -2.186 153.268 27.134 1.00 43.84 388 PRO B N 1
ATOM 6369 C CA . PRO B 1 400 ? -1.011 153.430 27.966 1.00 42.10 388 PRO B CA 1
ATOM 6370 C C . PRO B 1 400 ? -1.218 154.568 28.957 1.00 39.53 388 PRO B C 1
ATOM 6371 O O . PRO B 1 400 ? -1.948 155.494 28.681 1.00 40.18 388 PRO B O 1
ATOM 6375 N N . ASP B 1 401 ? -0.550 154.498 30.100 1.00 38.44 389 ASP B N 1
ATOM 6376 C CA . ASP B 1 401 ? -0.730 155.512 31.173 1.00 40.79 389 ASP B CA 1
ATOM 6377 C C . ASP B 1 401 ? -0.610 156.937 30.688 1.00 39.74 389 ASP B C 1
ATOM 6378 O O . ASP B 1 401 ? -1.409 157.791 31.054 1.00 38.42 389 ASP B O 1
ATOM 6383 N N . GLU B 1 402 ? 0.377 157.213 29.846 1.00 40.70 390 GLU B N 1
ATOM 6384 C CA . GLU B 1 402 ? 0.535 158.598 29.364 1.00 41.34 390 GLU B CA 1
ATOM 6385 C C . GLU B 1 402 ? -0.664 159.080 28.512 1.00 39.56 390 GLU B C 1
ATOM 6386 O O . GLU B 1 402 ? -1.023 160.266 28.529 1.00 38.48 390 GLU B O 1
ATOM 6389 N N . LYS B 1 403 ? -1.300 158.163 27.802 1.00 38.35 391 LYS B N 1
ATOM 6390 C CA . LYS B 1 403 ? -2.470 158.512 27.005 1.00 38.64 391 LYS B CA 1
ATOM 6391 C C . LYS B 1 403 ? -3.732 158.579 27.853 1.00 38.33 391 LYS B C 1
ATOM 6392 O O . LYS B 1 403 ? -4.685 159.251 27.494 1.00 36.26 391 LYS B O 1
ATOM 6396 N N . ILE B 1 404 ? -3.747 157.875 28.980 1.00 39.44 392 ILE B N 1
ATOM 6397 C CA . ILE B 1 404 ? -4.806 158.080 29.976 1.00 37.54 392 ILE B CA 1
ATOM 6398 C C . ILE B 1 404 ? -4.814 159.500 30.444 1.00 38.20 392 ILE B C 1
ATOM 6399 O O . ILE B 1 404 ? -5.863 160.137 30.438 1.00 40.01 392 ILE B O 1
ATOM 6404 N N . VAL B 1 405 ? -3.645 160.034 30.809 1.00 37.90 393 VAL B N 1
ATOM 6405 C CA . VAL B 1 405 ? -3.556 161.423 31.239 1.00 38.07 393 VAL B CA 1
ATOM 6406 C C . VAL B 1 405 ? -3.899 162.363 30.089 1.00 36.13 393 VAL B C 1
ATOM 6407 O O . VAL B 1 405 ? -4.796 163.194 30.200 1.00 36.19 393 VAL B O 1
ATOM 6411 N N . GLU B 1 406 ? -3.256 162.194 28.943 1.00 40.04 394 GLU B N 1
ATOM 6412 C CA . GLU B 1 406 ? -3.546 163.077 27.800 1.00 40.99 394 GLU B CA 1
ATOM 6413 C C . GLU B 1 406 ? -5.024 163.038 27.404 1.00 39.60 394 GLU B C 1
ATOM 6414 O O . GLU B 1 406 ? -5.588 164.056 27.045 1.00 41.24 394 GLU B O 1
ATOM 6420 N N . GLY B 1 407 ? -5.640 161.862 27.490 1.00 38.08 395 GLY B N 1
ATOM 6421 C CA . GLY B 1 407 ? -7.016 161.676 27.089 1.00 37.76 395 GLY B CA 1
ATOM 6422 C C . GLY B 1 407 ? -7.960 162.331 28.064 1.00 37.60 395 GLY B C 1
ATOM 6423 O O . GLY B 1 407 ? -8.979 162.872 27.674 1.00 37.83 395 GLY B O 1
ATOM 6424 N N . ILE B 1 408 ? -7.648 162.271 29.345 1.00 37.01 396 ILE B N 1
ATOM 6425 C CA . ILE B 1 408 ? -8.521 162.937 30.326 1.00 37.90 396 ILE B CA 1
ATOM 6426 C C . ILE B 1 408 ? -8.432 164.451 30.207 1.00 36.88 396 ILE B C 1
ATOM 6427 O O . ILE B 1 408 ? -9.415 165.162 30.364 1.00 38.16 396 ILE B O 1
ATOM 6432 N N . LYS B 1 409 ? -7.239 164.966 29.926 1.00 38.92 397 LYS B N 1
ATOM 6433 C CA . LYS B 1 409 ? -7.079 166.385 29.583 1.00 38.41 397 LYS B CA 1
ATOM 6434 C C . LYS B 1 409 ? -7.864 166.777 28.332 1.00 36.48 397 LYS B C 1
ATOM 6435 O O . LYS B 1 409 ? -8.471 167.814 28.313 1.00 38.25 397 LYS B O 1
ATOM 6439 N N . ARG B 1 410 ? -7.821 165.961 27.290 1.00 38.82 398 ARG B N 1
ATOM 6440 C CA . ARG B 1 410 ? -8.702 166.163 26.125 1.00 35.93 398 ARG B CA 1
ATOM 6441 C C . ARG B 1 410 ? -10.171 166.246 26.526 1.00 35.24 398 ARG B C 1
ATOM 6442 O O . ARG B 1 410 ? -10.896 167.078 26.026 1.00 38.35 398 ARG B O 1
ATOM 6450 N N . LEU B 1 411 ? -10.601 165.354 27.414 1.00 38.08 399 LEU B N 1
ATOM 6451 C CA . LEU B 1 411 ? -11.991 165.289 27.869 1.00 37.96 399 LEU B CA 1
ATOM 6452 C C . LEU B 1 411 ? -12.426 166.535 28.636 1.00 39.44 399 LEU B C 1
ATOM 6453 O O . LEU B 1 411 ? -13.541 167.013 28.505 1.00 39.55 399 LEU B O 1
ATOM 6458 N N . ARG B 1 412 ? -11.531 167.061 29.456 1.00 40.95 400 ARG B N 1
ATOM 6459 C CA . ARG B 1 412 ? -11.773 168.326 30.120 1.00 38.43 400 ARG B CA 1
ATOM 6460 C C . ARG B 1 412 ? -12.056 169.415 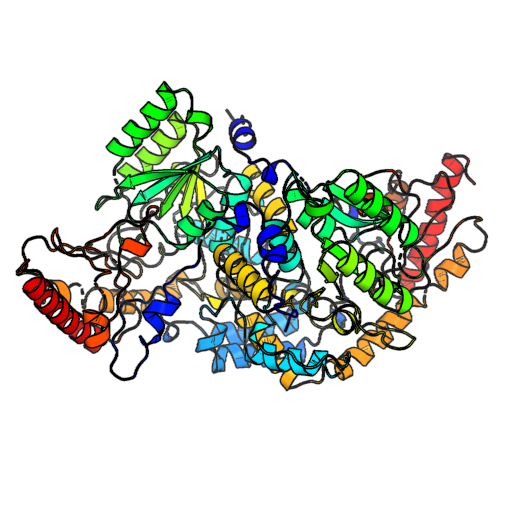29.101 1.00 38.91 400 ARG B C 1
ATOM 6461 O O . ARG B 1 412 ? -12.993 170.177 29.260 1.00 38.84 400 ARG B O 1
ATOM 6469 N N . GLU B 1 413 ? -11.212 169.489 28.073 1.00 38.94 401 GLU B N 1
ATOM 6470 C CA . GLU B 1 413 ? -11.339 170.509 27.027 1.00 41.08 401 GLU B CA 1
ATOM 6471 C C . GLU B 1 413 ? -12.632 170.355 26.259 1.00 37.58 401 GLU B C 1
ATOM 6472 O O . GLU B 1 413 ? -13.245 171.322 25.887 1.00 40.58 401 GLU B O 1
ATOM 6478 N N . VAL B 1 414 ? -13.053 169.125 26.022 1.00 36.94 402 VAL B N 1
ATOM 6479 C CA . VAL B 1 414 ? -14.339 168.858 25.415 1.00 36.10 402 VAL B CA 1
ATOM 6480 C C . VAL B 1 414 ? -15.497 169.329 26.299 1.00 36.81 402 VAL B C 1
ATOM 6481 O O . VAL B 1 414 ? -16.448 169.915 25.814 1.00 38.69 402 VAL B O 1
ATOM 6485 N N . VAL B 1 415 ? -15.443 169.007 27.585 1.00 41.20 403 VAL B N 1
ATOM 6486 C CA . VAL B 1 415 ? -16.508 169.383 28.559 1.00 39.52 403 VAL B CA 1
ATOM 6487 C C . VAL B 1 415 ? -16.652 170.894 28.665 1.00 41.16 403 VAL B C 1
ATOM 6488 O O . VAL B 1 415 ? -17.755 171.417 28.782 1.00 42.46 403 VAL B O 1
ATOM 6492 N N . LEU B 1 416 ? -15.532 171.591 28.621 1.00 40.35 404 LEU B N 1
ATOM 6493 C CA . LEU B 1 416 ? -15.529 173.022 28.633 1.00 42.55 404 LEU B CA 1
ATOM 6494 C C . LEU B 1 416 ? -16.037 173.629 27.310 1.00 43.15 404 LEU B C 1
ATOM 6495 O O . LEU B 1 416 ? -16.851 174.541 27.334 1.00 43.81 404 LEU B O 1
ATOM 6500 N N . GLU B 1 417 ? -15.587 173.099 26.169 1.00 44.74 405 GLU B N 1
ATOM 6501 C CA . GLU B 1 417 ? -16.081 173.556 24.868 1.00 43.66 405 GLU B CA 1
ATOM 6502 C C . GLU B 1 417 ? -17.598 173.371 24.741 1.00 41.07 405 GLU B C 1
ATOM 6503 O O . GLU B 1 417 ? -18.310 174.280 24.393 1.00 44.69 405 GLU B O 1
ATOM 6509 N N . TYR B 1 418 ? -18.086 172.171 24.996 1.00 41.54 406 TYR B N 1
ATOM 6510 C CA . TYR B 1 418 ? -19.522 171.914 24.957 1.00 40.27 406 TYR B CA 1
ATOM 6511 C C . TYR B 1 418 ? -20.280 172.700 26.013 1.00 40.60 406 TYR B C 1
ATOM 6512 O O . TYR B 1 418 ? -21.274 173.324 25.691 1.00 42.93 406 TYR B O 1
ATOM 6521 N N . GLY B 1 419 ? -19.817 172.675 27.265 1.00 40.22 407 GLY B N 1
ATOM 6522 C CA . GLY B 1 419 ? -20.501 173.385 28.348 1.00 40.45 407 GLY B CA 1
ATOM 6523 C C . GLY B 1 419 ? -20.641 174.880 28.087 1.00 44.07 407 GLY B C 1
ATOM 6524 O O . GLY B 1 419 ? -21.675 175.484 28.392 1.00 45.90 407 GLY B O 1
ATOM 6525 N N . LYS B 1 420 ? -19.603 175.498 27.530 1.00 46.76 408 LYS B N 1
ATOM 6526 C CA . LYS B 1 420 ? -19.675 176.920 27.193 1.00 48.17 408 LYS B CA 1
ATOM 6527 C C . LYS B 1 420 ? -20.750 177.149 26.138 1.00 47.55 408 LYS B C 1
ATOM 6528 O O . LYS B 1 420 ? -21.621 177.969 26.337 1.00 48.52 408 LYS B O 1
ATOM 6530 N N . GLU B 1 421 ? -20.700 176.400 25.037 1.00 47.50 409 GLU B N 1
ATOM 6531 C CA . GLU B 1 421 ? -21.694 176.534 23.970 1.00 47.75 409 GLU B CA 1
ATOM 6532 C C . GLU B 1 421 ? -23.131 176.391 24.502 1.00 48.22 409 GLU B C 1
ATOM 6533 O O . GLU B 1 421 ? -24.005 177.138 24.106 1.00 50.78 409 GLU B O 1
ATOM 6535 N N . LYS B 1 422 ? -23.357 175.437 25.405 1.00 46.58 410 LYS B N 1
ATOM 6536 C CA . LYS B 1 422 ? -24.670 175.228 26.041 1.00 45.48 410 LYS B CA 1
ATOM 6537 C C . LYS B 1 422 ? -24.987 176.241 27.143 1.00 44.93 410 LYS B C 1
ATOM 6538 O O . LYS B 1 422 ? -26.053 176.155 27.750 1.00 44.54 410 LYS B O 1
ATOM 6544 N N . HIS B 1 423 ? -24.058 177.152 27.434 1.00 44.01 411 HIS B N 1
ATOM 6545 C CA . HIS B 1 423 ? -24.204 178.104 28.543 1.00 46.86 411 HIS B CA 1
ATOM 6546 C C . HIS B 1 423 ? -24.500 177.369 29.849 1.00 48.12 411 HIS B C 1
ATOM 6547 O O . HIS B 1 423 ? -25.376 177.787 30.622 1.00 46.24 411 HIS B O 1
ATOM 6554 N N . LEU B 1 424 ? -23.786 176.262 30.067 1.00 47.47 412 LEU B N 1
ATOM 6555 C CA . LEU B 1 424 ? -23.836 175.519 31.328 1.00 47.91 412 LEU B CA 1
ATOM 6556 C C . LEU B 1 424 ? -22.617 175.839 32.199 1.00 51.01 412 LEU B C 1
ATOM 6557 O O . LEU B 1 424 ? -22.670 175.670 33.404 1.00 52.04 412 LEU B O 1
ATOM 6562 N N . LEU B 1 425 ? -21.516 176.262 31.571 1.00 53.79 413 LEU B N 1
ATOM 6563 C CA . LEU B 1 425 ? -20.291 176.655 32.255 1.00 54.13 413 LEU B CA 1
ATOM 6564 C C . LEU B 1 425 ? -19.825 178.028 31.759 1.00 57.50 413 LEU B C 1
ATOM 6565 O O . LEU B 1 425 ? -20.286 178.529 30.723 1.00 60.55 413 LEU B O 1
#

InterPro domains:
  IPR004839 Aminotransferase, class I/classII, large domain [PF00155] (50-399)
  IPR015421 Pyridoxal phosphate-dependent transferase, major domain [G3DSA:3.40.640.10] (68-296)
  IPR015422 Pyridoxal phosphate-dependent transferase, small domain [G3DSA:3.90.1150.10] (19-403)
  IPR015424 Pyridoxal phosphate-dependent transferase [SSF53383] (3-403)
  IPR050859 Class-I pyridoxal-phosphate-dependent aminotransferase-like [PTHR42790] (8-408)

Solvent-accessible surface area: 29748 Å² total

Foldseek 3Di:
DVPPPCVCVVVVVVDDLLRVFDDQCLCVLCVCQPPDPFFEQADQAFAPVLAPVVLLVVLLVVCCVPVVVQQ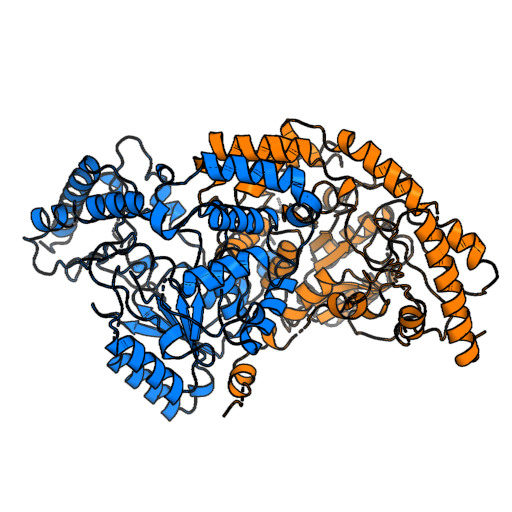VDFDAQLADQLLVVLVQVVVCCLVDDDDHSLQGGKDLACLVVLLLCLVVQFALQAEEEEEVQADLSNLSSNRSRNHDYDYDYADQQGDVVSVVVVCVVCVVVVSLVRYEAYEDAAALGVFALHHHDLVVLLVVLVVCVVSVYAYEYEYAWQLFFQDDDRHNHSCRNNPQVRYKYKYGCRHQHNSVLSIMIGHDSVVSVSSSVSSCVVPNHRRSSSSVSSSVCSVVDPSSVSCVVVSVVQSVLLVLCVLCVVQVVPAPQKDWRSRRGHFWIKIFHHPPAFCVVSVLCVVLSAYHDGSLSRGSVSDTGRMIGGRRPDDSVSSNVSSVSVSVSCVVVCVVSVVD/DPPPVVVVVPADLLRVFDDACLCVLCVCLPPDPFDEQADQAFDCVLAPVVLLVVLLVCCVVPVVVQQVDFDAQLADQLLVVLVQVVVCVLPDHDDDSLQDGKDLACLVVLLLCLVVQFALLAEEEEEQQADLSNLSSNRSRNHDYDYDYADQQGDVVSVLVVLVVCVVVVSLVRYAEYEDAAALGVFALHHHDLVVLLVRQVSCVVSVYAYEHEYAKQLFFLDDDRHNHSCRNNPQVRYKYKYGCRHQHNSVLSIMIGHDSVVSVSSSVSSCVVPNHDRSSSSVSVSVSVVPDPSSVSCVVVSVVQSVLLVLCVLCCVLCVPQPPKDWRSHRIHWWIKIFHHPPAFCVVSPLCVVLSAYHDGSLSRPSVSDTGRMIGGRRPDDSVSSNVRSNSVSVSCVVVCVVSVND

Radius of gyration: 28.02 Å; Cα contacts (8 Å, |Δi|>4): 1621; chains: 2; bounding box: 59×91×69 Å

CATH classification: 3.90.1150.10 (+1 more: 3.40.640.10)

Sequence (820 aa):
IHHHHHHVVNLEGKISKIGQNKSSIIREILKFAADKDAISFGGGVPDPETFPRKELAEIAKEIIEKEYHYTLQYSTTEGDPVLKQQILKLLERYGITGLDEDNLIFTVGSQQALDLIGKLFLDDESYCVLDDPAYLGAINAFRQYLANFVVVPLEDDGDLNVLERKLSEFDKNGKIKQVKFIYVVSNFHNPAGVTTSLEKRKALVEIAEKYDLFIVEDDPYGALRYEGETVDPIFKIGGPERVVLLNTFSKVLAPGLRIGVAGSKEFIRKIVQAKQSADLCSPAITHRLAARYLERYDLLEQLKPTIELYRRKRTVLNALEEYFSDIPGVKWVKSEGGLFIWLTLPEGFDTWEFEYAKRKKVFYVPGRVFKVYDEPSPSRLSFCLPPDEKIVEGIKRLREVVLEYGKEKHLLHHHVVNLEGKISKIGQNKSSIIREILKFAADKDAISFGGGVPDPETFPRKELAEIAKEIIEKEYHYTLQYSTTEGDPVLKQQILKLLERYGITGLDEDNLIFTVGSQQALDLIGKLFLDDESYCVLDDPAYLGAINAFRQYLANFVVVPLEDDGDLNVLERKLSEFDKNGKIKQVKFIYVVSNFHNPAGVTTSLEKRKALVEIAEKYDLFIVEDDPYGALRYEGETVDPIFKIGGPERVVLLNTFSKVLAPGLRIGVAGSKEFIRKIVQAKQSADLCSPAITHRLAARYLERYDLLEQLKPTIELYRRKRTVLNALEEYFSDIPGVKWVKSEGGLFIWLTLPEGFDTWEFEYAKRKKVFYVPGRVFKVYDEPSPSRLSFCLPPDEKIVEGIKRLREVVLEYGKEKHLL

Nearest PDB structures (foldseek):
  1wst-assembly1_A-2  TM=9.305E-01  e=8.048E-39  Thermococcus profundus
  2zc0-assembly1_A  TM=9.294E-01  e=7.081E-32  Thermococcus litoralis
  4gdy-assembly1_B  TM=9.099E-01  e=8.140E-25  Homo sapiens
  4ge4-assembly1_A  TM=7.751E-01  e=1.726E-25  Homo sapiens
  3dc1-assembly1_A  TM=7.950E-01  e=8.115E-24  Homo sapiens

B-factor: mean 44.49, std 8.92, range [21.13, 102.97]

Organism: Thermotoga maritima (strain ATCC 43589 / DSM 3109 / JCM 10099 / NBRC 100826 / MSB8) (NCBI:txid243274)

Secondary structure (DSSP, 8-state):
--------HHHHHH--HHHH-----HHHHTTTTTSTT-EE----S--GGGS-HHHHHHHHHHHHHHSHHHHTS---TT--HHHHHHHHHHHH-----S--GGGB---BHHHHHHHHHHHHH--TT-EEEEEES--HHHHHHHHTTT-EEEEEE--TT--HHHHHHHHHHHHHTT-GGGEEEEEEE-SS-TTT-----HHHHHHHHHHHHHTT-EEEEE-SSTT-B-SS-PPPPHHHHH-TTTEEEE--STTTT-GGG-B--B--HHHHHHHHHHHHHHHSS--HHHHHHHHHHHHHS-HHHHTHHHHHHHHHHHH--HHHHHHSTTSTT-EE---SBSSEE-EEPPTT--S---HHHHHHTEE---GGGG-TT-------EE-SSS-HHHHHHHHHHHHHHHHHHHHHTT--/----HHHHHH--HHHH----SHHHHTTTTTSTT-EE----S--GGGS-HHHHHHHHHHHHHHSHHHHTS---TT--HHHHHHHHHHHH-----S--GGGB---BHHHHHHHHHHHHH--TT-EEEEEES--HHHHHHHHTTT-EEEEEE--TT--HHHHHHHHHHHHHTT-GGGEEEEEE--SS-TTT-----HHHHHHHHHHHHHTT-EEEEE-SSTT-BSSS-PPPPHHHHH-TTTEEEE--STTTT-GGG-B--B--HHHHHHHHHHHHHHHS---HHHHHHHHHHHHHS-HHHHTHHHHHHHHHHHH--HHHHHHHTTSTT-EE---SBSSEE-EEPPTT--S---HHHHHHTEE---GGGG-TT-------EE-SSS-HHHHHHHHHHHHHHHHHHHHHTT--